Protein 8PDD (pdb70)

Foldseek 3Di:
DLLVLLQLQLQQAQKEKEAAPVLVLVVVVVVLCVVVVAAAFYDHLVVDPCSQVNLVSCCVQVVHSGDTWMGGNNHTQDHRVRCVVCSVVVNNVVVSPDDPFPWQEEEQAQALQRLLQQLLLLNRRTAYEYEHEFDAALVGDDDAGYDCCLQQRVQLLVLLLVVLLVLLVQLLVVLVPDDDDSVPDADDVQVSLVVSVVSSVVVRVVSVVSCVVSNYHYAHWHWACPAQFWIWTQHPVRDIDIGGHQFYEYEHDWFADWDPAAPTSPAAAASSQPSNQNALLAAEEEEEAALRSQSVQQSSVSNPHQYEYEYQAAHHPVAQRVVRVLLVVVSVVSHYHYDHQKDWHYKAFPFPQDVPVSAAGKIWTWIAHPVGHIDIDMGRHYYYDHDIADDCVRHYDVVNPFDADPRRAGAADQLQATPRGRYGYAAPRHPPAPRDSVRSSVSSSQSSCVSHHSDDDTRDRAQDKDWRSHNFIKIKTADHLVVVCVVQNPVQKKKFKAFQDQPSCPSSVDDQGSWMKMFIFGNVPQRWGRMIMTTGPPRVVLVVVVSVVSVVGDHLVNLQVDAADPPDPSNVSSPTDDIVVVVDDRGD/DLLVLLQQQLQQAAKEKEAAPPDVLVVQVVVLCVVVVAAAFYDHLVVDPCSQVNLVSCCVQVVGSDDIWMGGNNHTQDHSVRCVVCSVVVNNVVVSPDDPFPWQEEEQAQALQRLLQQLLLLNHRTAYEYEHEFDAALVGDDDAGYDCCLQQRVQLLVLLLVVLLVLLVQLLVVLVPDDDDSVPDADDVQVSLVVSVVVSVVVRVVSVVSCVVSNYHYAHWHWACPAQFWIWTQHPVRDIDIGGHQFYEYEHDWFADWDPAAPTSPAAAASSQPSNQNALLAQEEEEEAALRSQSVQQSSVSNPHQYEYEYQAAHHPVAQRVVRVLLVVVSVVRHYHYNHNKDWHYKAFDFPQDPVVRAAGKIWTWIAHPVGHIDTDMGRHYYYDHDIADDCVRRYDVVNPQDADPRRAGEADQLQATPSGSYGYAAPRHPPAPRDSVRSSVSSSQSSCVSHHSDDDTDDRAQDKDWRSGNFIKIKTADHLVVVCVVQNPVQKKKFKAFQDQPSVPSSVDDQGSWMKMFIFGNVVQRWGRMIMTTGPPRVVLVVVVSVVSVVGDHLVNLQVDAADPPDPSRCSSDTDDIVVVVDDRGD

Secondary structure (DSSP, 8-state):
-HHHHHHHHHHH-SEEEEE-TT-HHHHHHHHHHHHTT---EEEEGGGSTTHHHHHHHHHHHHS--SS-EEEETTEEEE-HHHHHHHHHTT-HHHHHH--SSSEEEEEE--SHHHHHHHHHHHHTT--EEEE---PPPTT-----TTHHHHHHSHHHHHHHHHHHHHHHHHHHHHHTTB---GGG--B-HHHHHHHHHHHHHHHHHHHHHHHHHTTPEEE-SEEEEEETTEEEEE-TT--EEEEEEEEEEE---EEE---SSTTHHHH-B-HHHHTT-SS---SEEEE--SHHHHHHHHHHHHTT--EEEEESS-SSTTS-HHHHHHHHHHHHHTT-EEEESEEEEEEEEEE--BTTTTB--EEEEEEEETTS-EEEEEESEEEE-S-EEE-TTTTB-GGG---B-TTSPBP--TTSB-SSTTEEE-GGGBTTS---HHHHHHHHHHHHHHHHH---PPP--TT--EEE-SSS-EEEEE--HHHHHHHH-GGGEEEEEEEE--THHHHTT--SS-EEEEEEEEGGGTTEEEEEEEESTTHHHHHHHHHHHHHTT-BHHHHHHSPPPSS-SGGGGGS---BTTTT-----/-HHHHHHHHHHH-SEEEEE-SS-HHHHHHHHHHHHTT---EEEEGGGSTTHHHHHHHHHHHHS--SS-EEEETTEEEE-HHHHHHHHHTT-HHHHHH--SSSEEEEEE--SHHHHHHHHHHHHTT--EEEE---PPPTT-----TTHHHHHHSHHHHHHHHHHHHHHHHHHHHHHTTB---GGG--B-HHHHHHHHHHHHHHHHHHHHHHHHHTTPEEE-SEEEEEETTEEEEE-TT--EEEEEEEEEEE---EEE---SSTTHHHH-B-HHHHTT-SS---SEEEE--SHHHHHHHHHHHHTT--EEEEESS-SSTTS-HHHHHHHHHHHHHTTEEEEESEEEEEEEEEE--BTTTTB--EEEEEEEETTS-EEEEEESEEEE-S-EEE-TTTTB-GGG---B-TTS-B---TTSB-SSTTEEE-GGGBTTS---HHHHHHHHHHHHHHHHH---PPP--TT--EEE-SSS-EEEEE--HHHHHHHH-GGGEEEEEEE---THHHHTT--SS--EEEEEEEGGGTTEEEEEEEESTTHHHHHHHHHHHHHTT-BHHHHHHSPPPSS-SGGGGGS---BTTTT-----

Sequence (1176 aa):
GTSSQWLRKTVDSSAAVILFSKTTCCCCPYCCCKKVKDVLAEAKIKKHATIELDQLSNGSAIQKCCLASFSKIETVVPQMFVRGKFIGDSQTVLKYYSSNDDELAGIVNESKKYDYDLIVIGGGSGGLAAGKKEAAKYGAKTAVVLDYVEEPTPIGTTTWGLGGTCCCVNVGCIPKKKLMHQAGLLSSHHALEDAEHFGWSSLDRSKIISHNWSSTMVEGVQSSHIGSSLNWWGYKKVALRRDNNQVTYLNAKKGRLISPHEEVQQITDKNQKVSTITTGNKKIILATGERPKYPEIPGAVEYGITSDDLFSLPYYFPGKTLVIGASYVALECAGFLASLGGDVTVMVRSILLRGFDQQMAEEKVGDYMENNHHGVKKFAKKLCVPDEIKQLKKVVDTENNKPGLLLVKGHYTDGKKFEEEEFETVIFAVGREPQLSKVLCCETVGVKLDKNGRVVCTDDEQTTVSNVYAIGDINAGKPQLTPVAIQAGRYLARRLFAGATEELTDYSNVATTVFTPLEYGACGLSEEDAIEKYGDKDIEVYHSNNFKPLEWTVAHRREDDNVVCYMKLVCRKSDNNMRVLGLHVLGPNAGEITQGYAVAIKMGATKADFDRTIIGIHPTCSETTFTTLHVTKKSGVSPIVGTSQWLRKTVDSSAAVILFSKTTCPYCKKVKDVLAEAKIKHATIELDQLSNGSAIQKCLASFSKIETVPQMMFFVRGKFIGDSQTVLKYYSNDELAGIVNESKYDYDLIVIGGGSSGGLAAGKEAAKYGAKTAVLDYVEEPTPIGTTTWGLGGTCCCVNVGCIPKKKLMHQAGLLSHHALEDAEHFGWSLDDRSKIISHNWSSTMVEEGVQSSHIGSLNWWGYKVALRRDNQVTYLNAKGRLISPHEVQQITDKNQKVSTITGNKIILATGERPKYPEEIPGAVEYGITSDDLFSLPYYFPGKTLVIGASYVALECAGFLASLGGDVTVMVRSILLRGFDQQMAEKVGDYMENHGVKFAKLCVPDEEIKKQLKKVVDTENNNNKPGLLLVKKGHYTDGKKFEEEEFETVIFAVGREPQLSKVVLCCETVGVKLDKNGRVVCTDDEQTTVSNVYAIGDINAGKPQLTPVAIQAGRYLARRLFAGATELTDYSNVATTVFTPLEYGACGLSEEDAIEKYGDKDIEVYHSNFKPLEWTVAHRREDNVVCYMKLVCRKSDNMRVLGLHVLGPNAGEITQGYAVAIKMGATKADFDRTIIGIHPTCSETFTTLHVTKKSGVSPIV

B-factor: mean 25.11, std 14.21, range [6.89, 110.63]

Structure (mmCIF, N/CA/C/O backbone):
data_8PDD
#
_entry.id   8PDD
#
_cell.length_a   61.900
_cell.length_b   102.400
_cell.length_c   131.460
_cell.angle_alpha   90.000
_cell.angle_beta   92.390
_cell.angle_gamma   90.000
#
_symmetry.space_group_name_H-M   'P 1 21 1'
#
loop_
_entity.id
_entity.type
_entity.pdbx_description
1 polymer 'Thioredoxin glutathione reductase'
2 non-polymer 'FLAVIN-ADENINE DINUCLEOTIDE'
3 non-polymer 'MAGNESIUM ION'
4 non-polymer GLYCEROL
5 water water
#
loop_
_atom_site.group_PDB
_atom_site.id
_atom_site.type_symbol
_atom_site.label_atom_id
_atom_site.label_alt_id
_atom_site.label_comp_id
_atom_site.label_asym_id
_atom_site.label_entity_id
_atom_site.label_seq_id
_atom_site.pdbx_PDB_ins_code
_atom_site.Cartn_x
_atom_site.Cartn_y
_atom_site.Cartn_z
_atom_site.occupancy
_atom_site.B_iso_or_equiv
_atom_site.auth_seq_id
_atom_site.auth_comp_id
_atom_site.auth_asym_id
_atom_site.auth_atom_id
_atom_site.pdbx_PDB_model_num
ATOM 1 N N . GLY A 1 7 ? 17.45522 33.56060 56.77647 1.000 41.06601 6 GLY A N 1
ATOM 2 C CA . GLY A 1 7 ? 17.55914 32.15094 56.44747 1.000 39.76610 6 GLY A CA 1
ATOM 3 C C . GLY A 1 7 ? 18.80211 31.50469 57.02768 1.000 39.12250 6 GLY A C 1
ATOM 4 O O . GLY A 1 7 ? 18.72295 30.46383 57.68133 1.000 38.89825 6 GLY A O 1
ATOM 5 N N . THR A 1 8 ? 19.95575 32.13751 56.79939 1.000 38.40664 7 THR A N 1
ATOM 6 C CA . THR A 1 8 ? 21.22520 31.54424 57.21189 1.000 37.46260 7 THR A CA 1
ATOM 7 C C . THR A 1 8 ? 21.31799 31.43035 58.73022 1.000 34.81757 7 THR A C 1
ATOM 8 O O . THR A 1 8 ? 21.70223 30.38235 59.26190 1.000 32.48290 7 THR A O 1
ATOM 12 N N . SER A 1 9 ? 20.97669 32.50522 59.44760 1.000 34.43802 8 SER A N 1
ATOM 13 C CA A SER A 1 9 ? 21.05691 32.46353 60.90468 0.638 34.10341 8 SER A CA 1
ATOM 14 C CA B SER A 1 9 ? 21.04321 32.47655 60.90664 0.362 34.42904 8 SER A CA 1
ATOM 15 C C . SER A 1 9 ? 20.10033 31.42709 61.48542 1.000 33.45807 8 SER A C 1
ATOM 16 O O . SER A 1 9 ? 20.45642 30.70670 62.42751 1.000 31.93307 8 SER A O 1
ATOM 21 N N . GLN A 1 10 ? 18.88945 31.32270 60.93052 1.000 33.05665 9 GLN A N 1
ATOM 22 C CA . GLN A 1 10 ? 17.94861 30.31433 61.40994 1.000 33.13343 9 GLN A CA 1
ATOM 23 C C . GLN A 1 10 ? 18.46195 28.90504 61.13815 1.000 30.70781 9 GLN A C 1
ATOM 24 O O . GLN A 1 10 ? 18.34956 28.02113 61.99779 1.000 30.50970 9 GLN A O 1
ATOM 30 N N . TRP A 1 11 ? 19.03857 28.67947 59.95469 1.000 27.24095 10 TRP A N 1
ATOM 31 C CA . TRP A 1 11 ? 19.59785 27.36804 59.64521 1.000 26.43965 10 TRP A CA 1
ATOM 32 C C . TRP A 1 11 ? 20.73682 27.02562 60.59626 1.000 24.27510 10 TRP A C 1
ATOM 33 O O . TRP A 1 11 ? 20.81488 25.90417 61.11553 1.000 24.50512 10 TRP A O 1
ATOM 44 N N . LEU A 1 12 ? 21.64253 27.98048 60.82930 1.000 24.57503 11 LEU A N 1
ATOM 45 C CA . LEU A 1 12 ? 22.79358 27.70236 61.68422 1.000 23.81118 11 LEU A CA 1
ATOM 46 C C . LEU A 1 12 ? 22.36142 27.36640 63.10310 1.000 23.80273 11 LEU A C 1
ATOM 47 O O . LEU A 1 12 ? 22.88670 26.42897 63.71043 1.000 22.51881 11 LEU A O 1
ATOM 52 N N . ARG A 1 13 ? 21.41326 28.12782 63.65296 1.000 24.23206 12 ARG A N 1
ATOM 53 C CA . ARG A 1 13 ? 20.94430 27.85456 65.00721 1.000 26.73610 12 ARG A CA 1
ATOM 54 C C . ARG A 1 13 ? 20.35753 26.45493 65.10678 1.000 25.91585 12 ARG A C 1
ATOM 55 O O . ARG A 1 13 ? 20.63675 25.72059 66.05903 1.000 25.49102 12 ARG A O 1
ATOM 63 N N . LYS A 1 14 ? 19.55131 26.06364 64.12125 1.000 24.94400 13 LYS A N 1
ATOM 64 C CA . LYS A 1 14 ? 18.93958 24.74129 64.14909 1.000 25.76335 13 LYS A CA 1
ATOM 65 C C . LYS A 1 14 ? 19.99684 23.65169 64.02207 1.000 23.41768 13 LYS A C 1
ATOM 66 O O . LYS A 1 14 ? 19.93250 22.63088 64.71701 1.000 23.53443 13 LYS A O 1
ATOM 72 N N . THR A 1 15 ? 20.98964 23.87124 63.15572 1.000 21.74435 14 THR A N 1
ATOM 73 C CA . THR A 1 15 ? 22.05213 22.89456 62.93963 1.000 20.61394 14 THR A CA 1
ATOM 74 C C . THR A 1 15 ? 22.90839 22.71194 64.18884 1.000 19.73567 14 THR A C 1
ATOM 75 O O . THR A 1 15 ? 23.21957 21.58322 64.58833 1.000 20.10972 14 THR A O 1
ATOM 79 N N . VAL A 1 16 ? 23.31119 23.81653 64.81119 1.000 20.10051 15 VAL A N 1
ATOM 80 C CA . VAL A 1 16 ? 24.12531 23.73490 66.01935 1.000 21.19220 15 VAL A CA 1
ATOM 81 C C . VAL A 1 16 ? 23.34789 23.08915 67.16198 1.000 22.28645 15 VAL A C 1
ATOM 82 O O . VAL A 1 16 ? 23.89224 22.26716 67.90581 1.000 22.96419 15 VAL A O 1
ATOM 86 N N . ASP A 1 17 ? 22.06499 23.43655 67.31992 1.000 23.38761 16 ASP A N 1
ATOM 87 C CA . ASP A 1 17 ? 21.30588 22.89409 68.44824 1.000 25.95641 16 ASP A CA 1
ATOM 88 C C . ASP A 1 17 ? 21.10220 21.38913 68.34207 1.000 24.28495 16 ASP A C 1
ATOM 89 O O . ASP A 1 17 ? 21.07734 20.69999 69.36715 1.000 26.81822 16 ASP A O 1
ATOM 94 N N . SER A 1 18 ? 20.97386 20.86218 67.12425 1.000 22.03362 17 SER A N 1
ATOM 95 C CA A SER A 1 18 ? 20.58402 19.47587 66.88791 0.550 21.75822 17 SER A CA 1
ATOM 96 C CA B SER A 1 18 ? 20.59938 19.46404 66.96077 0.450 21.60102 17 SER A CA 1
ATOM 97 C C . SER A 1 18 ? 21.77076 18.53873 66.67483 1.000 20.31210 17 SER A C 1
ATOM 98 O O . SER A 1 18 ? 21.68130 17.34838 66.99273 1.000 22.46342 17 SER A O 1
ATOM 103 N N . ALA A 1 19 ? 22.86903 19.03304 66.10723 1.000 19.54918 18 ALA A N 1
ATOM 104 C CA . ALA A 1 19 ? 23.98050 18.14060 65.78449 1.000 18.86402 18 ALA A CA 1
ATOM 105 C C . ALA A 1 19 ? 24.58854 17.56014 67.05629 1.000 19.50560 18 ALA A C 1
ATOM 106 O O . ALA A 1 19 ? 24.72798 18.25299 68.06836 1.000 20.36034 18 ALA A O 1
ATOM 108 N N . ALA A 1 20 ? 24.94126 16.27075 67.00645 1.000 17.91264 19 ALA A N 1
ATOM 109 C CA . ALA A 1 20 ? 25.61002 15.65482 68.14873 1.000 18.59043 19 ALA A CA 1
ATOM 110 C C . ALA A 1 20 ? 27.05664 16.12522 68.24944 1.000 17.44940 19 ALA A C 1
ATOM 111 O O . ALA A 1 20 ? 27.49815 16.60154 69.30159 1.000 16.90125 19 ALA A O 1
ATOM 113 N N . VAL A 1 21 ? 27.81464 15.98130 67.16615 1.000 16.62493 20 VAL A N 1
ATOM 114 C CA . VAL A 1 21 ? 29.19547 16.45305 67.08626 1.000 17.34681 20 VAL A CA 1
ATOM 115 C C . VAL A 1 21 ? 29.36681 17.02689 65.68823 1.000 16.63384 20 VAL A C 1
ATOM 116 O O . VAL A 1 21 ? 29.10966 16.33310 64.70209 1.000 17.69637 20 VAL A O 1
ATOM 120 N N . ILE A 1 22 ? 29.78980 18.28619 65.58675 1.000 16.13689 21 ILE A N 1
ATOM 121 C CA . ILE A 1 22 ? 29.89208 18.91600 64.27267 1.000 16.49907 21 ILE A CA 1
ATOM 122 C C . ILE A 1 22 ? 31.10936 19.83134 64.21197 1.000 16.93999 21 ILE A C 1
ATOM 123 O O . ILE A 1 22 ? 31.42677 20.54966 65.16989 1.000 17.96112 21 ILE A O 1
ATOM 128 N N . LEU A 1 23 ? 31.80130 19.78155 63.07836 1.000 17.07107 22 LEU A N 1
ATOM 129 C CA . LEU A 1 23 ? 32.99528 20.57679 62.82505 1.000 17.88737 22 LEU A CA 1
ATOM 130 C C . LEU A 1 23 ? 32.72116 21.51898 61.66497 1.000 18.25864 22 LEU A C 1
ATOM 131 O O . LEU A 1 23 ? 32.34797 21.07208 60.57461 1.000 19.14990 22 LEU A O 1
ATOM 136 N N . PHE A 1 24 ? 32.89209 22.81570 61.90242 1.000 18.71704 23 PHE A N 1
ATOM 137 C CA . PHE A 1 24 ? 32.85690 23.80650 60.83922 1.000 19.87478 23 PHE A CA 1
ATOM 138 C C . PHE A 1 24 ? 34.27993 24.03554 60.35268 1.000 21.93262 23 PHE A C 1
ATOM 139 O O . PHE A 1 24 ? 35.18071 24.32903 61.15006 1.000 22.20061 23 PHE A O 1
ATOM 147 N N . SER A 1 25 ? 34.46742 23.89439 59.04314 1.000 22.61802 24 SER A N 1
ATOM 148 C CA . SER A 1 25 ? 35.75732 23.61051 58.43893 1.000 24.74182 24 SER A CA 1
ATOM 149 C C . SER A 1 25 ? 35.88633 24.34556 57.11498 1.000 26.24836 24 SER A C 1
ATOM 150 O O . SER A 1 25 ? 34.93014 24.93590 56.60631 1.000 25.94412 24 SER A O 1
ATOM 153 N N . LYS A 1 26 ? 37.10044 24.29959 56.56607 1.000 28.09169 25 LYS A N 1
ATOM 154 C CA . LYS A 1 26 ? 37.36989 24.65462 55.18093 1.000 30.26593 25 LYS A CA 1
ATOM 155 C C . LYS A 1 26 ? 38.34378 23.61136 54.65695 1.000 31.71180 25 LYS A C 1
ATOM 156 O O . LYS A 1 26 ? 39.23072 23.17222 55.39260 1.000 32.05749 25 LYS A O 1
ATOM 162 N N . THR A 1 27 ? 38.17877 23.20516 53.39292 1.000 33.21959 26 THR A N 1
ATOM 163 C CA . THR A 1 27 ? 39.00167 22.11658 52.86462 1.000 36.27149 26 THR A CA 1
ATOM 164 C C . THR A 1 27 ? 40.46071 22.51640 52.68460 1.000 37.41095 26 THR A C 1
ATOM 165 O O . THR A 1 27 ? 41.32457 21.63749 52.60565 1.000 39.56540 26 THR A O 1
ATOM 169 N N . THR A 1 28 ? 40.75254 23.81253 52.61175 1.000 37.56414 27 THR A N 1
ATOM 170 C CA . THR A 1 28 ? 42.10643 24.29552 52.37530 1.000 38.58707 27 THR A CA 1
ATOM 171 C C . THR A 1 28 ? 42.88248 24.52384 53.66489 1.000 37.30931 27 THR A C 1
ATOM 172 O O . THR A 1 28 ? 44.10353 24.69559 53.61902 1.000 39.41691 27 THR A O 1
ATOM 176 N N A CYS A 1 29 ? 42.20430 24.54327 54.80071 0.369 35.23738 28 CYS A N 1
ATOM 177 N N B CYS A 1 29 ? 42.20414 24.48434 54.81093 0.248 36.48526 28 CYS A N 1
ATOM 178 C CA A CYS A 1 29 ? 42.83714 24.97167 56.03966 0.369 34.69052 28 CYS A CA 1
ATOM 179 C CA B CYS A 1 29 ? 42.76038 24.92628 56.09087 0.248 36.43671 28 CYS A CA 1
ATOM 180 C CA C CYS A 1 29 ? 42.23572 26.04181 56.76528 0.000 25.19163 28 CYS A CA 1
ATOM 181 C CA D CYS A 1 29 ? 41.41747 25.49887 56.29697 0.383 29.49638 28 CYS A CA 1
ATOM 182 C C A CYS A 1 29 ? 43.56554 23.80870 56.70424 0.369 33.72095 28 CYS A C 1
ATOM 183 C C B CYS A 1 29 ? 43.54379 23.80099 56.76258 0.248 34.79427 28 CYS A C 1
ATOM 184 O O A CYS A 1 29 ? 42.96284 22.75752 56.94588 0.369 33.06116 28 CYS A O 1
ATOM 185 O O B CYS A 1 29 ? 42.96010 22.75531 57.06970 0.248 34.06341 28 CYS A O 1
ATOM 194 N N . PRO A 1 30 ? 44.85261 23.96568 57.01258 1.000 34.74648 29 PRO A N 1
ATOM 195 C CA . PRO A 1 30 ? 45.60070 22.87485 57.66366 1.000 33.92590 29 PRO A CA 1
ATOM 196 C C . PRO A 1 30 ? 45.25048 22.68302 59.12864 1.000 33.64370 29 PRO A C 1
ATOM 197 O O . PRO A 1 30 ? 45.39910 21.56687 59.64252 1.000 34.83444 29 PRO A O 1
ATOM 201 N N . TYR A 1 31 ? 44.82787 23.73851 59.82936 1.000 32.53410 30 TYR A N 1
ATOM 202 C CA . TYR A 1 31 ? 44.38245 23.57048 61.20983 1.000 32.46327 30 TYR A CA 1
ATOM 203 C C . TYR A 1 31 ? 43.13686 22.70235 61.25729 1.000 30.95777 30 TYR A C 1
ATOM 204 O O . TYR A 1 31 ? 42.95175 21.90373 62.18468 1.000 30.99796 30 TYR A O 1
ATOM 213 N N A CYS A 1 32 ? 42.28265 22.83352 60.24844 0.000 32.29565 31 CYS A N 1
ATOM 214 N N B CYS A 1 32 ? 42.25322 22.85778 60.26708 0.649 28.47640 31 CYS A N 1
ATOM 215 C CA A CYS A 1 32 ? 41.08359 22.01532 60.16633 0.000 33.40045 31 CYS A CA 1
ATOM 216 C CA B CYS A 1 32 ? 41.07179 22.00536 60.18746 0.649 29.13158 31 CYS A CA 1
ATOM 217 C CA C CYS A 1 32 ? 39.97372 21.64796 60.54732 0.351 27.67490 31 CYS A CA 1
ATOM 218 C C A CYS A 1 32 ? 41.42891 20.56184 59.87899 0.000 32.39776 31 CYS A C 1
ATOM 219 C C B CYS A 1 32 ? 41.45383 20.55750 59.91653 0.649 28.14600 31 CYS A C 1
ATOM 220 O O A CYS A 1 32 ? 40.80803 19.64764 60.43386 0.000 32.66415 31 CYS A O 1
ATOM 221 O O B CYS A 1 32 ? 40.88800 19.64140 60.52425 0.649 26.53284 31 CYS A O 1
ATOM 228 N N . LYS A 1 33 ? 42.41974 20.33093 59.01697 1.000 30.89761 32 LYS A N 1
ATOM 229 C CA . LYS A 1 33 ? 42.87915 18.97108 58.76311 1.000 34.24268 32 LYS A CA 1
ATOM 230 C C . LYS A 1 33 ? 43.43105 18.33907 60.03275 1.000 33.74522 32 LYS A C 1
ATOM 231 O O . LYS A 1 33 ? 43.16036 17.16818 60.32020 1.000 33.61232 32 LYS A O 1
ATOM 237 N N . LYS A 1 34 ? 44.18163 19.11061 60.82247 1.000 34.15764 33 LYS A N 1
ATOM 238 C CA . LYS A 1 34 ? 44.76342 18.56542 62.04310 1.000 35.33135 33 LYS A CA 1
ATOM 239 C C . LYS A 1 34 ? 43.66768 18.14446 63.01794 1.000 31.90684 33 LYS A C 1
ATOM 240 O O . LYS A 1 34 ? 43.74668 17.07218 63.62781 1.000 32.11583 33 LYS A O 1
ATOM 246 N N . VAL A 1 35 ? 42.61679 18.95964 63.15190 1.000 29.18908 34 VAL A N 1
ATOM 247 C CA . VAL A 1 35 ? 41.51193 18.59576 64.03493 1.000 27.74082 34 VAL A CA 1
ATOM 248 C C . VAL A 1 35 ? 40.79386 17.35279 63.51821 1.000 26.40053 34 VAL A C 1
ATOM 249 O O . VAL A 1 35 ? 40.46084 16.44508 64.29152 1.000 25.73215 34 VAL A O 1
ATOM 253 N N . LYS A 1 36 ? 40.53634 17.29352 62.20792 1.000 25.11216 35 LYS A N 1
ATOM 254 C CA . LYS A 1 36 ? 39.94451 16.09340 61.62310 1.000 25.24505 35 LYS A CA 1
ATOM 255 C C . LYS A 1 36 ? 40.78735 14.86180 61.92114 1.000 26.01965 35 LYS A C 1
ATOM 256 O O . LYS A 1 36 ? 40.25406 13.79893 62.26598 1.000 26.60883 35 LYS A O 1
ATOM 262 N N . ASP A 1 37 ? 42.10879 14.98773 61.78761 1.000 27.38264 36 ASP A N 1
ATOM 263 C CA . ASP A 1 37 ? 42.99936 13.85841 62.04177 1.000 28.81663 36 ASP A CA 1
ATOM 264 C C . ASP A 1 37 ? 42.93286 13.41607 63.50037 1.000 29.64920 36 ASP A C 1
ATOM 265 O O . ASP A 1 37 ? 42.91819 12.21287 63.79187 1.000 30.06917 36 ASP A O 1
ATOM 270 N N . VAL A 1 38 ? 42.89922 14.37486 64.43002 1.000 28.06579 37 VAL A N 1
ATOM 271 C CA . VAL A 1 38 ? 42.76758 14.04583 65.85013 1.000 29.06401 37 VAL A CA 1
ATOM 272 C C . VAL A 1 38 ? 41.45905 13.31414 66.11906 1.000 27.89831 37 VAL A C 1
ATOM 273 O O . VAL A 1 38 ? 41.43095 12.28172 66.80145 1.000 27.74964 37 VAL A O 1
ATOM 277 N N . LEU A 1 39 ? 40.35304 13.84453 65.59897 1.000 25.78167 38 LEU A N 1
ATOM 278 C CA . LEU A 1 39 ? 39.06697 13.20367 65.83602 1.000 25.23253 38 LEU A CA 1
ATOM 279 C C . LEU A 1 39 ? 39.03780 11.79712 65.24976 1.000 25.45788 38 LEU A C 1
ATOM 280 O O . LEU A 1 39 ? 38.49042 10.87384 65.86306 1.000 26.14789 38 LEU A O 1
ATOM 285 N N . ALA A 1 40 ? 39.64884 11.60550 64.07646 1.000 26.14831 39 ALA A N 1
ATOM 286 C CA . ALA A 1 40 ? 39.69302 10.27146 63.48263 1.000 28.69111 39 ALA A CA 1
ATOM 287 C C . ALA A 1 40 ? 40.53044 9.31675 64.32896 1.000 30.22381 39 ALA A C 1
ATOM 288 O O . ALA A 1 40 ? 40.14547 8.16050 64.54310 1.000 31.03833 39 ALA A O 1
ATOM 290 N N . GLU A 1 41 ? 41.67666 9.78632 64.82587 1.000 30.96674 40 GLU A N 1
ATOM 291 C CA . GLU A 1 41 ? 42.50236 8.95286 65.69232 1.000 34.16086 40 GLU A CA 1
ATOM 292 C C . GLU A 1 41 ? 41.76593 8.58757 66.97253 1.000 33.57771 40 GLU A C 1
ATOM 293 O O . GLU A 1 41 ? 41.89819 7.46481 67.47813 1.000 34.87264 40 GLU A O 1
ATOM 299 N N . ALA A 1 42 ? 40.99514 9.52512 67.51485 1.000 30.69133 41 ALA A N 1
ATOM 300 C CA . ALA A 1 42 ? 40.22379 9.30641 68.73011 1.000 30.44413 41 ALA A CA 1
ATOM 301 C C . ALA A 1 42 ? 38.95644 8.49738 68.49605 1.000 30.16753 41 ALA A C 1
ATOM 302 O O . ALA A 1 42 ? 38.23708 8.22558 69.46401 1.000 31.64170 41 ALA A O 1
ATOM 304 N N . LYS A 1 43 ? 38.66048 8.12442 67.24676 1.000 28.48010 42 LYS A N 1
ATOM 305 C CA . LYS A 1 43 ? 37.44073 7.38723 66.89988 1.000 30.31699 42 LYS A CA 1
ATOM 306 C C . LYS A 1 43 ? 36.18450 8.18113 67.25007 1.000 27.34969 42 LYS A C 1
ATOM 307 O O . LYS A 1 43 ? 35.17204 7.62419 67.68076 1.000 29.18165 42 LYS A O 1
ATOM 313 N N . ILE A 1 44 ? 36.25261 9.49496 67.06748 1.000 24.91114 43 ILE A N 1
ATOM 314 C CA . ILE A 1 44 ? 35.12331 10.38841 67.29454 1.000 22.58114 43 ILE A CA 1
ATOM 315 C C . ILE A 1 44 ? 34.49708 10.69731 65.94275 1.000 21.64189 43 ILE A C 1
ATOM 316 O O . ILE A 1 44 ? 35.09743 11.39118 65.11404 1.000 22.53731 43 ILE A O 1
ATOM 321 N N . LYS A 1 45 ? 33.29060 10.17648 65.71891 1.000 20.82352 44 LYS A N 1
ATOM 322 C CA A LYS A 1 45 ? 32.54738 10.47226 64.50314 0.226 20.39952 44 LYS A CA 1
ATOM 323 C CA B LYS A 1 45 ? 32.54406 10.47056 64.50312 0.774 19.42429 44 LYS A CA 1
ATOM 324 C C . LYS A 1 45 ? 31.84083 11.81798 64.62716 1.000 18.86692 44 LYS A C 1
ATOM 325 O O . LYS A 1 45 ? 31.42286 12.23145 65.71361 1.000 19.80777 44 LYS A O 1
ATOM 336 N N . HIS A 1 46 ? 31.70474 12.50308 63.49555 1.000 18.93610 45 HIS A N 1
ATOM 337 C CA . HIS A 1 46 ? 31.14151 13.84302 63.51871 1.000 18.51957 45 HIS A CA 1
ATOM 338 C C . HIS A 1 46 ? 30.68756 14.22503 62.11940 1.000 18.70731 45 HIS A C 1
ATOM 339 O O . HIS A 1 46 ? 31.14519 13.66712 61.11778 1.000 20.70185 45 HIS A O 1
ATOM 346 N N . ALA A 1 47 ? 29.77225 15.18668 62.07102 1.000 17.88894 46 ALA A N 1
ATOM 347 C CA . ALA A 1 47 ? 29.47295 15.88387 60.83330 1.000 18.72498 46 ALA A CA 1
ATOM 348 C C . ALA A 1 47 ? 30.53212 16.95474 60.56760 1.000 18.40480 46 ALA A C 1
ATOM 349 O O . ALA A 1 47 ? 31.19534 17.45917 61.47938 1.000 18.42638 46 ALA A O 1
ATOM 351 N N . THR A 1 48 ? 30.68534 17.30492 59.29379 1.000 19.06513 47 THR A N 1
ATOM 352 C CA . THR A 1 48 ? 31.59388 18.36460 58.87665 1.000 20.36929 47 THR A CA 1
ATOM 353 C C . THR A 1 48 ? 30.87373 19.26070 57.88656 1.000 21.22509 47 THR A C 1
ATOM 354 O O . THR A 1 48 ? 30.24901 18.76989 56.94241 1.000 23.85100 47 THR A O 1
ATOM 358 N N . ILE A 1 49 ? 30.95905 20.56863 58.10229 1.000 21.55449 48 ILE A N 1
ATOM 359 C CA . ILE A 1 49 ? 30.44664 21.55584 57.16100 1.000 23.14872 48 ILE A CA 1
ATOM 360 C C . ILE A 1 49 ? 31.64444 22.31743 56.61649 1.000 24.40151 48 ILE A C 1
ATOM 361 O O . ILE A 1 49 ? 32.34078 23.00329 57.37144 1.000 23.29910 48 ILE A O 1
ATOM 366 N N . GLU A 1 50 ? 31.89557 22.17533 55.31622 1.000 25.40180 49 GLU A N 1
ATOM 367 C CA . GLU A 1 50 ? 32.98035 22.88289 54.63074 1.000 27.67073 49 GLU A CA 1
ATOM 368 C C . GLU A 1 50 ? 32.43826 24.21185 54.12080 1.000 29.12665 49 GLU A C 1
ATOM 369 O O . GLU A 1 50 ? 31.72469 24.26212 53.11525 1.000 29.60607 49 GLU A O 1
ATOM 375 N N . LEU A 1 51 ? 32.79342 25.29961 54.80889 1.000 30.00973 50 LEU A N 1
ATOM 376 C CA . LEU A 1 51 ? 32.20725 26.59577 54.48882 1.000 32.29477 50 LEU A CA 1
ATOM 377 C C . LEU A 1 51 ? 32.63524 27.09673 53.11659 1.000 35.33646 50 LEU A C 1
ATOM 378 O O . LEU A 1 51 ? 31.87075 27.80988 52.45714 1.000 36.29701 50 LEU A O 1
ATOM 383 N N . ASP A 1 52 ? 33.83852 26.73361 52.66836 1.000 37.01233 51 ASP A N 1
ATOM 384 C CA . ASP A 1 52 ? 34.28321 27.13173 51.33764 1.000 39.76023 51 ASP A CA 1
ATOM 385 C C . ASP A 1 52 ? 33.50805 26.44158 50.22225 1.000 41.41747 51 ASP A C 1
ATOM 386 O O . ASP A 1 52 ? 33.55106 26.90677 49.07689 1.000 42.64680 51 ASP A O 1
ATOM 391 N N . GLN A 1 53 ? 32.79442 25.36144 50.52505 1.000 41.96119 52 GLN A N 1
ATOM 392 C CA . GLN A 1 53 ? 31.98807 24.65674 49.53556 1.000 43.82749 52 GLN A CA 1
ATOM 393 C C . GLN A 1 53 ? 30.53970 25.13071 49.49769 1.000 42.55470 52 GLN A C 1
ATOM 394 O O . GLN A 1 53 ? 29.73818 24.57107 48.74170 1.000 42.34314 52 GLN A O 1
ATOM 400 N N . LEU A 1 54 ? 30.18522 26.14132 50.28434 1.000 41.22669 53 LEU A N 1
ATOM 401 C CA . LEU A 1 54 ? 28.83397 26.67731 50.32663 1.000 40.54072 53 LEU A CA 1
ATOM 402 C C . LEU A 1 54 ? 28.85187 28.11948 49.84504 1.000 42.09851 53 LEU A C 1
ATOM 403 O O . LEU A 1 54 ? 29.79054 28.86820 50.13416 1.000 42.31556 53 LEU A O 1
ATOM 408 N N . SER A 1 55 ? 27.80708 28.50841 49.11089 1.000 43.26320 54 SER A N 1
ATOM 409 C CA . SER A 1 55 ? 27.76422 29.86211 48.56771 1.000 44.16917 54 SER A CA 1
ATOM 410 C C . SER A 1 55 ? 27.62868 30.90831 49.66668 1.000 45.30111 54 SER A C 1
ATOM 411 O O . SER A 1 55 ? 28.12014 32.03150 49.51182 1.000 46.16470 54 SER A O 1
ATOM 414 N N . ASN A 1 56 ? 26.97502 30.56378 50.77777 1.000 44.13144 55 ASN A N 1
ATOM 415 C CA . ASN A 1 56 ? 26.78341 31.47785 51.89842 1.000 42.94931 55 ASN A CA 1
ATOM 416 C C . ASN A 1 56 ? 27.74971 31.20733 53.04963 1.000 40.64456 55 ASN A C 1
ATOM 417 O O . ASN A 1 56 ? 27.44662 31.52328 54.20607 1.000 39.45735 55 ASN A O 1
ATOM 422 N N . GLY A 1 57 ? 28.92576 30.65320 52.74381 1.000 39.53668 56 GLY A N 1
ATOM 423 C CA . GLY A 1 57 ? 29.86319 30.28860 53.79583 1.000 38.94582 56 GLY A CA 1
ATOM 424 C C . GLY A 1 57 ? 30.36989 31.47923 54.58847 1.000 38.59549 56 GLY A C 1
ATOM 425 O O . GLY A 1 57 ? 30.57023 31.38474 55.80244 1.000 37.41321 56 GLY A O 1
ATOM 426 N N . SER A 1 58 ? 30.58936 32.61429 53.91601 1.000 38.65957 57 SER A N 1
ATOM 427 C CA . SER A 1 58 ? 31.04654 33.80948 54.62042 1.000 39.05143 57 SER A CA 1
ATOM 428 C C . SER A 1 58 ? 30.00859 34.28539 55.62600 1.000 36.67337 57 SER A C 1
ATOM 429 O O . SER A 1 58 ? 30.35183 34.66925 56.75084 1.000 35.87202 57 SER A O 1
ATOM 432 N N . ALA A 1 59 ? 28.73227 34.26836 55.23816 1.000 35.15700 58 ALA A N 1
ATOM 433 C CA . ALA A 1 59 ? 27.67250 34.61492 56.17773 1.000 34.36864 58 ALA A CA 1
ATOM 434 C C . ALA A 1 59 ? 27.62630 33.63374 57.34252 1.000 33.09365 58 ALA A C 1
ATOM 435 O O . ALA A 1 59 ? 27.40056 34.03481 58.49021 1.000 33.05547 58 ALA A O 1
ATOM 437 N N . ILE A 1 60 ? 27.83327 32.34220 57.06849 1.000 31.89018 59 ILE A N 1
ATOM 438 C CA . ILE A 1 60 ? 27.81464 31.35023 58.14123 1.000 31.04151 59 ILE A CA 1
ATOM 439 C C . ILE A 1 60 ? 28.94530 31.60860 59.12839 1.000 30.96791 59 ILE A C 1
ATOM 440 O O . ILE A 1 60 ? 28.75078 31.53085 60.34773 1.000 29.59755 59 ILE A O 1
ATOM 445 N N . GLN A 1 61 ? 30.14363 31.91909 58.61921 1.000 31.60522 60 GLN A N 1
ATOM 446 C CA . GLN A 1 61 ? 31.26629 32.22638 59.50258 1.000 34.98046 60 GLN A CA 1
ATOM 447 C C . GLN A 1 61 ? 30.92724 33.36666 60.45065 1.000 34.25884 60 GLN A C 1
ATOM 448 O O . GLN A 1 61 ? 31.23326 33.30394 61.64710 1.000 34.04970 60 GLN A O 1
ATOM 454 N N . LYS A 1 62 ? 30.30221 34.42240 59.93128 1.000 35.06932 61 LYS A N 1
ATOM 455 C CA . LYS A 1 62 ? 29.92294 35.54509 60.77914 1.000 37.53376 61 LYS A CA 1
ATOM 456 C C . LYS A 1 62 ? 28.88663 35.12797 61.81710 1.000 35.05098 61 LYS A C 1
ATOM 457 O O . LYS A 1 62 ? 28.97606 35.51785 62.98809 1.000 35.01146 61 LYS A O 1
ATOM 463 N N . CYS A 1 63 ? 27.91320 34.30554 61.41846 1.000 32.33002 62 CYS A N 1
ATOM 464 C CA A CYS A 1 63 ? 26.87625 33.90963 62.36331 0.235 31.87201 62 CYS A CA 1
ATOM 465 C CA B CYS A 1 63 ? 26.86916 33.88518 62.34907 0.765 31.30571 62 CYS A CA 1
ATOM 466 C C . CYS A 1 63 ? 27.41199 32.97309 63.44095 1.000 29.86009 62 CYS A C 1
ATOM 467 O O . CYS A 1 63 ? 26.84865 32.91866 64.53905 1.000 30.23875 62 CYS A O 1
ATOM 472 N N . LEU A 1 64 ? 28.49133 32.23607 63.15591 1.000 27.87826 63 LEU A N 1
ATOM 473 C CA . LEU A 1 64 ? 29.05979 31.33340 64.15399 1.000 25.33455 63 LEU A CA 1
ATOM 474 C C . LEU A 1 64 ? 29.47476 32.07452 65.41943 1.000 24.68176 63 LEU A C 1
ATOM 475 O O . LEU A 1 64 ? 29.41998 31.50550 66.51444 1.000 25.17062 63 LEU A O 1
ATOM 480 N N . ALA A 1 65 ? 29.86288 33.34676 65.29924 1.000 25.46608 64 ALA A N 1
ATOM 481 C CA . ALA A 1 65 ? 30.28961 34.09997 66.47399 1.000 26.34638 64 ALA A CA 1
ATOM 482 C C . ALA A 1 65 ? 29.15818 34.29661 67.47378 1.000 26.67095 64 ALA A C 1
ATOM 483 O O . ALA A 1 65 ? 29.42533 34.56069 68.65225 1.000 26.79262 64 ALA A O 1
ATOM 485 N N . SER A 1 66 ? 27.90326 34.16644 67.03351 1.000 28.29571 65 SER A N 1
ATOM 486 C CA . SER A 1 66 ? 26.77682 34.23685 67.95533 1.000 30.79873 65 SER A CA 1
ATOM 487 C C . SER A 1 66 ? 26.78133 33.09105 68.95457 1.000 30.88594 65 SER A C 1
ATOM 488 O O . SER A 1 66 ? 26.13653 33.19524 70.00443 1.000 33.47804 65 SER A O 1
ATOM 491 N N . PHE A 1 67 ? 27.48324 32.00398 68.64980 1.000 27.06370 66 PHE A N 1
ATOM 492 C CA . PHE A 1 67 ? 27.63574 30.87697 69.55862 1.000 26.49187 66 PHE A CA 1
ATOM 493 C C . PHE A 1 67 ? 29.01539 30.80235 70.19055 1.000 25.84181 66 PHE A C 1
ATOM 494 O O . PHE A 1 67 ? 29.13137 30.48802 71.37650 1.000 29.28346 66 PHE A O 1
ATOM 502 N N . SER A 1 68 ? 30.06915 31.10114 69.43217 1.000 22.11388 67 SER A N 1
ATOM 503 C CA . SER A 1 68 ? 31.43033 30.84514 69.86989 1.000 20.92804 67 SER A CA 1
ATOM 504 C C . SER A 1 68 ? 32.22370 32.10261 70.15422 1.000 21.18674 67 SER A C 1
ATOM 505 O O . SER A 1 68 ? 33.29270 32.00590 70.76032 1.000 21.19033 67 SER A O 1
ATOM 508 N N . LYS A 1 69 ? 31.74634 33.25850 69.69967 1.000 21.41084 68 LYS A N 1
ATOM 509 C CA . LYS A 1 69 ? 32.42044 34.54890 69.76478 1.000 21.27663 68 LYS A CA 1
ATOM 510 C C . LYS A 1 69 ? 33.61718 34.63352 68.82355 1.000 20.42865 68 LYS A C 1
ATOM 511 O O . LYS A 1 69 ? 34.35106 35.62036 68.86389 1.000 21.70144 68 LYS A O 1
ATOM 517 N N . ILE A 1 70 ? 33.81747 33.64494 67.94577 1.000 21.68868 69 ILE A N 1
ATOM 518 C CA . ILE A 1 70 ? 34.87674 33.72056 66.94696 1.000 22.52470 69 ILE A CA 1
ATOM 519 C C . ILE A 1 70 ? 34.29715 33.44592 65.56465 1.000 23.42563 69 ILE A C 1
ATOM 520 O O . ILE A 1 70 ? 33.25467 32.80293 65.41314 1.000 23.03343 69 ILE A O 1
ATOM 525 N N . GLU A 1 71 ? 34.99398 33.95462 64.54781 1.000 27.29058 70 GLU A N 1
ATOM 526 C CA . GLU A 1 71 ? 34.57053 33.82621 63.15894 1.000 30.56389 70 GLU A CA 1
ATOM 527 C C . GLU A 1 71 ? 35.48702 32.93730 62.33248 1.000 30.44927 70 GLU A C 1
ATOM 528 O O . GLU A 1 71 ? 35.26398 32.78713 61.12586 1.000 34.12430 70 GLU A O 1
ATOM 534 N N . THR A 1 72 ? 36.50015 32.34289 62.94204 1.000 27.40024 71 THR A N 1
ATOM 535 C CA . THR A 1 72 ? 37.49711 31.57093 62.22655 1.000 26.37851 71 THR A CA 1
ATOM 536 C C . THR A 1 72 ? 37.08884 30.10179 62.15883 1.000 25.18563 71 THR A C 1
ATOM 537 O O . THR A 1 72 ? 36.10860 29.66547 62.76350 1.000 24.90786 71 THR A O 1
ATOM 541 N N A VAL A 1 73 ? 37.90528 29.32229 61.46686 0.060 25.32212 72 VAL A N 1
ATOM 542 N N B VAL A 1 73 ? 37.83450 29.33398 61.36682 0.940 25.80581 72 VAL A N 1
ATOM 543 C CA A VAL A 1 73 ? 37.65807 27.90084 61.28375 0.060 25.19805 72 VAL A CA 1
ATOM 544 C CA B VAL A 1 73 ? 37.65550 27.88366 61.30674 0.940 25.56263 72 VAL A CA 1
ATOM 545 C C A VAL A 1 73 ? 38.97992 27.19837 61.58470 0.060 24.54476 72 VAL A C 1
ATOM 546 C C B VAL A 1 73 ? 38.98131 27.25641 61.71933 0.940 24.30759 72 VAL A C 1
ATOM 547 O O A VAL A 1 73 ? 40.04047 27.69069 61.17184 0.060 24.95409 72 VAL A O 1
ATOM 548 O O B VAL A 1 73 ? 40.04288 27.86903 61.52325 0.940 26.28097 72 VAL A O 1
ATOM 555 N N . PRO A 1 74 ? 38.98259 26.05886 62.30317 1.000 22.81084 73 PRO A N 1
ATOM 556 C CA . PRO A 1 74 ? 37.83216 25.22136 62.66494 1.000 21.98228 73 PRO A CA 1
ATOM 557 C C . PRO A 1 74 ? 37.10060 25.65521 63.92568 1.000 20.31060 73 PRO A C 1
ATOM 558 O O . PRO A 1 74 ? 37.65369 26.31412 64.80372 1.000 20.62274 73 PRO A O 1
ATOM 562 N N . GLN A 1 75 ? 35.82904 25.26016 64.01693 1.000 18.42530 74 GLN A N 1
ATOM 563 C CA . GLN A 1 75 ? 35.03306 25.38439 65.23038 1.000 18.12296 74 GLN A CA 1
ATOM 564 C C . GLN A 1 75 ? 34.32922 24.05763 65.45874 1.000 16.95323 74 GLN A C 1
ATOM 565 O O . GLN A 1 75 ? 33.62871 23.56347 64.56829 1.000 18.22338 74 GLN A O 1
ATOM 571 N N . MET A 1 76 ? 34.53723 23.46921 66.63424 1.000 16.83478 75 MET A N 1
ATOM 572 C CA . MET A 1 76 ? 33.90599 22.20734 67.00870 1.000 16.96850 75 MET A CA 1
ATOM 573 C C . MET A 1 76 ? 32.77904 22.47581 68.00015 1.000 16.20865 75 MET A C 1
ATOM 574 O O . MET A 1 76 ? 32.96638 23.21710 68.97679 1.000 16.39697 75 MET A O 1
ATOM 579 N N . PHE A 1 77 ? 31.63604 21.81718 67.78515 1.000 15.44627 76 PHE A N 1
ATOM 580 C CA . PHE A 1 77 ? 30.48122 21.87888 68.67379 1.000 15.71235 76 PHE A CA 1
ATOM 581 C C . PHE A 1 77 ? 30.07380 20.46908 69.07616 1.000 15.28266 76 PHE A C 1
ATOM 582 O O . PHE A 1 77 ? 30.17068 19.52622 68.28349 1.000 16.56330 76 PHE A O 1
ATOM 590 N N . VAL A 1 78 ? 29.59605 20.33565 70.31184 1.000 16.18184 77 VAL A N 1
ATOM 591 C CA . VAL A 1 78 ? 29.00861 19.09272 70.80541 1.000 16.24188 77 VAL A CA 1
ATOM 592 C C . VAL A 1 78 ? 27.65714 19.42330 71.42199 1.000 16.33813 77 VAL A C 1
ATOM 593 O O . VAL A 1 78 ? 27.58642 20.17748 72.40204 1.000 17.11917 77 VAL A O 1
ATOM 597 N N . ARG A 1 79 ? 26.58777 18.87223 70.84387 1.000 16.55268 78 ARG A N 1
ATOM 598 C CA . ARG A 1 79 ? 25.24334 18.98494 71.41038 1.000 17.27269 78 ARG A CA 1
ATOM 599 C C . ARG A 1 79 ? 24.88067 20.42704 71.75590 1.000 17.77558 78 ARG A C 1
ATOM 600 O O . ARG A 1 79 ? 24.34452 20.71851 72.82513 1.000 19.43072 78 ARG A O 1
ATOM 608 N N . GLY A 1 80 ? 25.17887 21.33974 70.83192 1.000 18.80176 79 GLY A N 1
ATOM 609 C CA . GLY A 1 80 ? 24.79551 22.72865 70.96095 1.000 18.58340 79 GLY A CA 1
ATOM 610 C C . GLY A 1 80 ? 25.82183 23.62024 71.62600 1.000 19.51989 79 GLY A C 1
ATOM 611 O O . GLY A 1 80 ? 25.63356 24.84256 71.64297 1.000 22.92863 79 GLY A O 1
ATOM 612 N N . LYS A 1 81 ? 26.89885 23.05709 72.16973 1.000 18.96653 80 LYS A N 1
ATOM 613 C CA . LYS A 1 81 ? 27.88901 23.80784 72.93305 1.000 19.58789 80 LYS A CA 1
ATOM 614 C C . LYS A 1 81 ? 29.16489 23.95059 72.11496 1.000 17.96757 80 LYS A C 1
ATOM 615 O O . LYS A 1 81 ? 29.69521 22.95672 71.60883 1.000 18.27465 80 LYS A O 1
ATOM 621 N N . PHE A 1 82 ? 29.65458 25.18123 71.99099 1.000 18.95514 81 PHE A N 1
ATOM 622 C CA . PHE A 1 82 ? 30.95997 25.39653 71.37750 1.000 18.13971 81 PHE A CA 1
ATOM 623 C C . PHE A 1 82 ? 32.03901 24.77646 72.25939 1.000 19.18598 81 PHE A C 1
ATOM 624 O O . PHE A 1 82 ? 32.12793 25.08882 73.45397 1.000 20.34027 81 PHE A O 1
ATOM 632 N N . ILE A 1 83 ? 32.84793 23.89780 71.67504 1.000 17.62137 82 ILE A N 1
ATOM 633 C CA . ILE A 1 83 ? 33.93026 23.22227 72.38281 1.000 19.16114 82 ILE A CA 1
ATOM 634 C C . ILE A 1 83 ? 35.25581 23.93381 72.18931 1.000 18.79396 82 ILE A C 1
ATOM 635 O O . ILE A 1 83 ? 36.00299 24.12791 73.14580 1.000 21.58400 82 ILE A O 1
ATOM 640 N N . GLY A 1 84 ? 35.58787 24.31109 70.95899 1.000 17.67924 83 GLY A N 1
ATOM 641 C CA . GLY A 1 84 ? 36.86145 24.96862 70.76757 1.000 17.91206 83 GLY A CA 1
ATOM 642 C C . GLY A 1 84 ? 37.26530 25.11085 69.32102 1.000 18.08976 83 GLY A C 1
ATOM 643 O O . GLY A 1 84 ? 36.69525 24.50982 68.40424 1.000 19.02639 83 GLY A O 1
ATOM 644 N N . ASP A 1 85 ? 38.26702 25.95506 69.15169 1.000 19.59091 84 ASP A N 1
ATOM 645 C CA . ASP A 1 85 ? 39.09678 26.04406 67.96510 1.000 20.35676 84 ASP A CA 1
ATOM 646 C C . ASP A 1 85 ? 40.21045 24.99294 67.99693 1.000 20.35226 84 ASP A C 1
ATOM 647 O O . ASP A 1 85 ? 40.20730 24.06107 68.80790 1.000 20.81798 84 ASP A O 1
ATOM 652 N N . SER A 1 86 ? 41.18139 25.14814 67.09310 1.000 21.62900 85 SER A N 1
ATOM 653 C CA . SER A 1 86 ? 42.27572 24.19282 66.96106 1.000 23.40629 85 SER A CA 1
ATOM 654 C C . SER A 1 86 ? 43.04135 24.00780 68.27097 1.000 23.55023 85 SER A C 1
ATOM 655 O O . SER A 1 86 ? 43.17294 22.88396 68.77109 1.000 23.41501 85 SER A O 1
ATOM 658 N N . GLN A 1 87 ? 43.57340 25.09684 68.83562 1.000 22.38604 86 GLN A N 1
ATOM 659 C CA . GLN A 1 87 ? 44.40728 24.95523 70.03080 1.000 21.72743 86 GLN A CA 1
ATOM 660 C C . GLN A 1 87 ? 43.62934 24.31407 71.17276 1.000 21.00340 86 GLN A C 1
ATOM 661 O O . GLN A 1 87 ? 44.16941 23.48535 71.91392 1.000 19.97255 86 GLN A O 1
ATOM 667 N N . THR A 1 88 ? 42.34723 24.65652 71.30716 1.000 18.78003 87 THR A N 1
ATOM 668 C CA . THR A 1 88 ? 41.55694 24.13418 72.41440 1.000 18.56122 87 THR A CA 1
ATOM 669 C C . THR A 1 88 ? 41.27557 22.64473 72.24238 1.000 18.57135 87 THR A C 1
ATOM 670 O O . THR A 1 88 ? 41.39650 21.86937 73.19814 1.000 18.28328 87 THR A O 1
ATOM 674 N N . VAL A 1 89 ? 40.87953 22.22470 71.03991 1.000 19.43189 88 VAL A N 1
ATOM 675 C CA . VAL A 1 89 ? 40.59060 20.80758 70.83236 1.000 20.50792 88 VAL A CA 1
ATOM 676 C C . VAL A 1 89 ? 41.84576 19.97273 71.06233 1.000 20.92422 88 VAL A C 1
ATOM 677 O O . VAL A 1 89 ? 41.79274 18.89749 71.67556 1.000 21.62230 88 VAL A O 1
ATOM 681 N N . LEU A 1 90 ? 42.99942 20.47202 70.61093 1.000 21.11304 89 LEU A N 1
ATOM 682 C CA . LEU A 1 90 ? 44.25414 19.76100 70.84299 1.000 21.53531 89 LEU A CA 1
ATOM 683 C C . LEU A 1 90 ? 44.58695 19.69516 72.32945 1.000 21.21167 89 LEU A C 1
ATOM 684 O O . LEU A 1 90 ? 45.09543 18.67484 72.80935 1.000 21.46108 89 LEU A O 1
ATOM 689 N N . LYS A 1 91 ? 44.30816 20.77235 73.07037 1.000 19.73743 90 LYS A N 1
ATOM 690 C CA . LYS A 1 91 ? 44.48047 20.74908 74.52220 1.000 19.05069 90 LYS A CA 1
ATOM 691 C C . LYS A 1 91 ? 43.65789 19.63060 75.15299 1.000 19.10258 90 LYS A C 1
ATOM 692 O O . LYS A 1 91 ? 44.16928 18.85392 75.96854 1.000 20.12434 90 LYS A O 1
ATOM 698 N N . TYR A 1 92 ? 42.37034 19.54398 74.80529 1.000 18.96910 91 TYR A N 1
ATOM 699 C CA . TYR A 1 92 ? 41.53435 18.50390 75.39896 1.000 20.48838 91 TYR A CA 1
ATOM 700 C C . TYR A 1 92 ? 42.05001 17.11749 75.05082 1.000 22.42140 91 TYR A C 1
ATOM 701 O O . TYR A 1 92 ? 42.05296 16.21666 75.89911 1.000 22.60326 91 TYR A O 1
ATOM 710 N N . TYR A 1 93 ? 42.47790 16.92269 73.80161 1.000 22.59905 92 TYR A N 1
ATOM 711 C CA . TYR A 1 93 ? 43.02250 15.63307 73.39511 1.000 24.92617 92 TYR A CA 1
ATOM 712 C C . TYR A 1 93 ? 44.28741 15.29869 74.17656 1.000 26.13143 92 TYR A C 1
ATOM 713 O O . TYR A 1 93 ? 44.43626 14.18135 74.69000 1.000 26.38881 92 TYR A O 1
ATOM 722 N N . SER A 1 94 ? 45.20950 16.26704 74.27557 1.000 27.09198 93 SER A N 1
ATOM 723 C CA A SER A 1 94 ? 46.47235 16.04763 74.97533 0.402 27.31403 93 SER A CA 1
ATOM 724 C CA B SER A 1 94 ? 46.47220 16.04830 74.97633 0.598 27.64276 93 SER A CA 1
ATOM 725 C C . SER A 1 94 ? 46.25753 15.70911 76.44422 1.000 26.90192 93 SER A C 1
ATOM 726 O O . SER A 1 94 ? 47.04362 14.95465 77.02892 1.000 27.84238 93 SER A O 1
ATOM 731 N N . ASN A 1 95 ? 45.22251 16.26882 77.06006 1.000 26.33083 94 ASN A N 1
ATOM 732 C CA . ASN A 1 95 ? 44.93766 16.06359 78.47323 1.000 27.61020 94 ASN A CA 1
ATOM 733 C C . ASN A 1 95 ? 43.96754 14.92124 78.72440 1.000 29.48673 94 ASN A C 1
ATOM 734 O O . ASN A 1 95 ? 43.51087 14.75737 79.86149 1.000 29.19143 94 ASN A O 1
ATOM 739 N N . ASP A 1 96 ? 43.65323 14.13088 77.69316 1.000 29.63763 95 ASP A N 1
ATOM 740 C CA A ASP A 1 96 ? 42.71375 13.01471 77.81601 0.474 30.82087 95 ASP A CA 1
ATOM 741 C CA B ASP A 1 96 ? 42.70683 13.01686 77.79564 0.526 31.03315 95 ASP A CA 1
ATOM 742 C C . ASP A 1 96 ? 41.33970 13.47308 78.30225 1.000 29.56787 95 ASP A C 1
ATOM 743 O O . ASP A 1 96 ? 40.65858 12.75571 79.03845 1.000 29.85925 95 ASP A O 1
ATOM 752 N N . GLU A 1 97 ? 40.92579 14.67234 77.88989 1.000 27.14339 96 GLU A N 1
ATOM 753 C CA . GLU A 1 97 ? 39.63814 15.24033 78.26892 1.000 26.61899 96 GLU A CA 1
ATOM 754 C C . GLU A 1 97 ? 38.61217 15.16038 77.15092 1.000 24.69819 96 GLU A C 1
ATOM 755 O O . GLU A 1 97 ? 37.41179 15.33413 77.40743 1.000 23.84791 96 GLU A O 1
ATOM 761 N N . LEU A 1 98 ? 39.05387 14.89722 75.92148 1.000 23.69316 97 LEU A N 1
ATOM 762 C CA . LEU A 1 98 ? 38.16870 15.03377 74.77292 1.000 23.56751 97 LEU A CA 1
ATOM 763 C C . LEU A 1 98 ? 37.07984 13.96670 74.77248 1.000 23.47414 97 LEU A C 1
ATOM 764 O O . LEU A 1 98 ? 35.91677 14.26346 74.47603 1.000 22.97185 97 LEU A O 1
ATOM 769 N N . ALA A 1 99 ? 37.42599 12.72810 75.13583 1.000 23.60426 98 ALA A N 1
ATOM 770 C CA . ALA A 1 99 ? 36.42625 11.66376 75.14838 1.000 24.38424 98 ALA A CA 1
ATOM 771 C C . ALA A 1 99 ? 35.25934 12.01101 76.06785 1.000 24.28859 98 ALA A C 1
ATOM 772 O O . ALA A 1 99 ? 34.09172 11.85219 75.68813 1.000 25.72682 98 ALA A O 1
ATOM 774 N N . GLY A 1 100 ? 35.55158 12.52690 77.26415 1.000 24.22206 99 GLY A N 1
ATOM 775 C CA . GLY A 1 100 ? 34.48022 12.87538 78.18287 1.000 23.93142 99 GLY A CA 1
ATOM 776 C C . GLY A 1 100 ? 33.61664 14.00042 77.65305 1.000 23.77716 99 GLY A C 1
ATOM 777 O O . GLY A 1 100 ? 32.38999 13.98168 77.79380 1.000 25.74639 99 GLY A O 1
ATOM 778 N N . ILE A 1 101 ? 34.24752 14.98463 77.01450 1.000 21.82154 100 ILE A N 1
ATOM 779 C CA . ILE A 1 101 ? 33.51836 16.11745 76.45231 1.000 21.66189 100 ILE A CA 1
ATOM 780 C C . ILE A 1 101 ? 32.56474 15.66289 75.35226 1.000 21.43944 100 ILE A C 1
ATOM 781 O O . ILE A 1 101 ? 31.38911 16.04758 75.32877 1.000 21.75764 100 ILE A O 1
ATOM 786 N N . VAL A 1 102 ? 33.05469 14.84341 74.41829 1.000 21.94915 101 VAL A N 1
ATOM 787 C CA . VAL A 1 102 ? 32.20839 14.44787 73.29607 1.000 23.46966 101 VAL A CA 1
ATOM 788 C C . VAL A 1 102 ? 31.10796 13.48771 73.72401 1.000 23.90050 101 VAL A C 1
ATOM 789 O O . VAL A 1 102 ? 30.13070 13.30286 72.98843 1.000 25.33217 101 VAL A O 1
ATOM 793 N N . ASN A 1 103 ? 31.23424 12.86884 74.89441 1.000 25.52469 102 ASN A N 1
ATOM 794 C CA . ASN A 1 103 ? 30.21974 11.94208 75.37222 1.000 29.01245 102 ASN A CA 1
ATOM 795 C C . ASN A 1 103 ? 29.21162 12.58624 76.31326 1.000 27.11672 102 ASN A C 1
ATOM 796 O O . ASN A 1 103 ? 28.21321 11.94606 76.65525 1.000 29.14142 102 ASN A O 1
ATOM 801 N N . GLU A 1 104 ? 29.43480 13.82871 76.72899 1.000 26.41342 103 GLU A N 1
ATOM 802 C CA . GLU A 1 104 ? 28.53325 14.47291 77.67538 1.000 28.76139 103 GLU A CA 1
ATOM 803 C C . GLU A 1 104 ? 27.18673 14.76045 77.01730 1.000 25.94357 103 GLU A C 1
ATOM 804 O O . GLU A 1 104 ? 27.12447 15.35540 75.93558 1.000 24.94539 103 GLU A O 1
ATOM 810 N N . SER A 1 105 ? 26.10283 14.34301 77.67298 1.000 24.66760 104 SER A N 1
ATOM 811 C CA . SER A 1 105 ? 24.78010 14.46250 77.08276 1.000 24.76146 104 SER A CA 1
ATOM 812 C C . SER A 1 105 ? 23.71124 14.52555 78.16318 1.000 26.71164 104 SER A C 1
ATOM 813 O O . SER A 1 105 ? 23.77047 13.79705 79.15830 1.000 28.21891 104 SER A O 1
ATOM 816 N N . LYS A 1 106 ? 22.72045 15.38965 77.93237 1.000 26.96671 105 LYS A N 1
ATOM 817 C CA A LYS A 1 106 ? 21.56160 15.48923 78.81240 0.666 27.75553 105 LYS A CA 1
ATOM 818 C CA B LYS A 1 106 ? 21.57544 15.47512 78.82954 0.334 27.68366 105 LYS A CA 1
ATOM 819 C C . LYS A 1 106 ? 20.71608 14.22067 78.77798 1.000 25.84633 105 LYS A C 1
ATOM 820 O O . LYS A 1 106 ? 20.01195 13.91982 79.74929 1.000 27.17282 105 LYS A O 1
ATOM 831 N N . TYR A 1 107 ? 20.76898 13.47377 77.67999 1.000 23.07526 106 TYR A N 1
ATOM 832 C CA . TYR A 1 107 ? 19.91805 12.31730 77.46915 1.000 21.12076 106 TYR A CA 1
ATOM 833 C C . TYR A 1 107 ? 20.78418 11.07107 77.31414 1.000 21.02660 106 TYR A C 1
ATOM 834 O O . TYR A 1 107 ? 21.98593 11.15773 77.05052 1.000 22.10915 106 TYR A O 1
ATOM 843 N N . ASP A 1 108 ? 20.16820 9.89375 77.46290 1.000 19.60724 107 ASP A N 1
ATOM 844 C CA . ASP A 1 108 ? 20.91781 8.66187 77.21643 1.000 19.31019 107 ASP A CA 1
ATOM 845 C C . ASP A 1 108 ? 21.38688 8.58360 75.76921 1.000 18.38637 107 ASP A C 1
ATOM 846 O O . ASP A 1 108 ? 22.49771 8.11801 75.49552 1.000 19.29411 107 ASP A O 1
ATOM 851 N N . TYR A 1 109 ? 20.55072 9.02649 74.83088 1.000 15.93912 108 TYR A N 1
ATOM 852 C CA . TYR A 1 109 ? 20.81787 8.91631 73.40308 1.000 15.54051 108 TYR A CA 1
ATOM 853 C C . TYR A 1 109 ? 20.49345 10.23044 72.71432 1.000 14.76785 108 TYR A C 1
ATOM 854 O O . TYR A 1 109 ? 19.58307 10.95381 73.11812 1.000 16.89665 108 TYR A O 1
ATOM 863 N N . ASP A 1 110 ? 21.24818 10.53454 71.65787 1.000 13.97024 109 ASP A N 1
ATOM 864 C CA . ASP A 1 110 ? 20.85468 11.62621 70.76919 1.000 14.35265 109 ASP A CA 1
ATOM 865 C C . ASP A 1 110 ? 19.62303 11.25896 69.95974 1.000 14.19492 109 ASP A C 1
ATOM 866 O O . ASP A 1 110 ? 18.81696 12.13690 69.62308 1.000 14.83279 109 ASP A O 1
ATOM 871 N N . LEU A 1 111 ? 19.48467 9.98141 69.60678 1.000 13.95077 110 LEU A N 1
ATOM 872 C CA . LEU A 1 111 ? 18.39198 9.50055 68.77754 1.000 13.95972 110 LEU A CA 1
ATOM 873 C C . LEU A 1 111 ? 17.93598 8.14711 69.29981 1.000 13.15890 110 LEU A C 1
ATOM 874 O O . LEU A 1 111 ? 18.76007 7.24090 69.46160 1.000 14.17498 110 LEU A O 1
ATOM 879 N N . ILE A 1 112 ? 16.63511 8.00606 69.55484 1.000 13.39542 111 ILE A N 1
ATOM 880 C CA . ILE A 1 112 ? 16.01186 6.70115 69.74849 1.000 13.33507 111 ILE A CA 1
ATOM 881 C C . ILE A 1 112 ? 15.07982 6.47024 68.57277 1.000 12.45744 111 ILE A C 1
ATOM 882 O O . ILE A 1 112 ? 14.18118 7.28442 68.31854 1.000 13.79852 111 ILE A O 1
ATOM 887 N N . VAL A 1 113 ? 15.30596 5.37235 67.84839 1.000 13.13756 112 VAL A N 1
ATOM 888 C CA . VAL A 1 113 ? 14.43151 4.92599 66.77059 1.000 13.37324 112 VAL A CA 1
ATOM 889 C C . VAL A 1 113 ? 13.55525 3.81288 67.32874 1.000 13.36967 112 VAL A C 1
ATOM 890 O O . VAL A 1 113 ? 14.06812 2.77734 67.77935 1.000 14.24356 112 VAL A O 1
ATOM 894 N N . ILE A 1 114 ? 12.23818 3.99194 67.27240 1.000 13.15540 113 ILE A N 1
ATOM 895 C CA . ILE A 1 114 ? 11.30360 2.93867 67.67077 1.000 14.34708 113 ILE A CA 1
ATOM 896 C C . ILE A 1 114 ? 10.86191 2.22306 66.40005 1.000 13.59865 113 ILE A C 1
ATOM 897 O O . ILE A 1 114 ? 10.07093 2.75621 65.61844 1.000 14.23478 113 ILE A O 1
ATOM 902 N N . GLY A 1 115 ? 11.40586 1.02517 66.18496 1.000 13.58190 114 GLY A N 1
ATOM 903 C CA . GLY A 1 115 ? 11.11970 0.23411 64.99896 1.000 13.74817 114 GLY A CA 1
ATOM 904 C C . GLY A 1 115 ? 12.36860 -0.02650 64.18212 1.000 14.13426 114 GLY A C 1
ATOM 905 O O . GLY A 1 115 ? 13.03043 0.91413 63.72682 1.000 16.48068 114 GLY A O 1
ATOM 906 N N . GLY A 1 116 ? 12.68012 -1.30091 63.96410 1.000 14.24160 115 GLY A N 1
ATOM 907 C CA . GLY A 1 116 ? 13.87883 -1.70525 63.25234 1.000 14.90564 115 GLY A CA 1
ATOM 908 C C . GLY A 1 116 ? 13.56570 -2.30101 61.89494 1.000 13.21382 115 GLY A C 1
ATOM 909 O O . GLY A 1 116 ? 14.02236 -3.40049 61.55565 1.000 14.66639 115 GLY A O 1
ATOM 910 N N . GLY A 1 117 ? 12.76161 -1.57833 61.11483 1.000 12.99701 116 GLY A N 1
ATOM 911 C CA . GLY A 1 117 ? 12.43061 -1.97200 59.76928 1.000 13.11024 116 GLY A CA 1
ATOM 912 C C . GLY A 1 117 ? 13.12611 -1.11848 58.72527 1.000 12.13219 116 GLY A C 1
ATOM 913 O O . GLY A 1 117 ? 14.19602 -0.53730 58.98152 1.000 12.97356 116 GLY A O 1
ATOM 914 N N . SER A 1 118 ? 12.51159 -1.02040 57.54058 1.000 13.68816 117 SER A N 1
ATOM 915 C CA . SER A 1 118 ? 13.14667 -0.32135 56.42567 1.000 14.61451 117 SER A CA 1
ATOM 916 C C . SER A 1 118 ? 13.55856 1.09222 56.81098 1.000 12.97434 117 SER A C 1
ATOM 917 O O . SER A 1 118 ? 14.71708 1.49335 56.62352 1.000 14.56144 117 SER A O 1
ATOM 920 N N . GLY A 1 119 ? 12.61166 1.87292 57.32294 1.000 13.21185 118 GLY A N 1
ATOM 921 C CA . GLY A 1 119 ? 12.91503 3.25480 57.64541 1.000 13.82599 118 GLY A CA 1
ATOM 922 C C . GLY A 1 119 ? 13.79756 3.38866 58.87178 1.000 12.32837 118 GLY A C 1
ATOM 923 O O . GLY A 1 119 ? 14.75557 4.16660 58.87340 1.000 12.57615 118 GLY A O 1
ATOM 924 N N . GLY A 1 120 ? 13.48827 2.63678 59.93306 1.000 12.38882 119 GLY A N 1
ATOM 925 C CA . GLY A 1 120 ? 14.18618 2.83565 61.19016 1.000 12.82252 119 GLY A CA 1
ATOM 926 C C . GLY A 1 120 ? 15.65064 2.45288 61.12676 1.000 12.36171 119 GLY A C 1
ATOM 927 O O . GLY A 1 120 ? 16.50998 3.15575 61.66938 1.000 13.08018 119 GLY A O 1
ATOM 928 N N . LEU A 1 121 ? 15.96111 1.33596 60.45907 1.000 12.42206 120 LEU A N 1
ATOM 929 C CA . LEU A 1 121 ? 17.36225 0.94748 60.31986 1.000 12.39759 120 LEU A CA 1
ATOM 930 C C . LEU A 1 121 ? 18.12631 1.94917 59.46576 1.000 12.99517 120 LEU A C 1
ATOM 931 O O . LEU A 1 121 ? 19.27946 2.28746 59.77119 1.000 13.61033 120 LEU A O 1
ATOM 936 N N . ALA A 1 122 ? 17.49246 2.44757 58.40029 1.000 12.57711 121 ALA A N 1
ATOM 937 C CA . ALA A 1 122 ? 18.14528 3.44103 57.55525 1.000 13.02791 121 ALA A CA 1
ATOM 938 C C . ALA A 1 122 ? 18.44687 4.71231 58.33988 1.000 12.16816 121 ALA A C 1
ATOM 939 O O . ALA A 1 122 ? 19.55518 5.26100 58.25494 1.000 13.54806 121 ALA A O 1
ATOM 941 N N . ALA A 1 123 ? 17.47917 5.17697 59.13109 1.000 12.29538 122 ALA A N 1
ATOM 942 C CA . ALA A 1 123 ? 17.67101 6.38850 59.92196 1.000 13.02874 122 ALA A CA 1
ATOM 943 C C . ALA A 1 123 ? 18.74293 6.19139 60.97968 1.000 12.94817 122 ALA A C 1
ATOM 944 O O . ALA A 1 123 ? 19.59131 7.06851 61.18381 1.000 13.40559 122 ALA A O 1
ATOM 946 N N . GLY A 1 124 ? 18.71046 5.05366 61.67380 1.000 13.11563 123 GLY A N 1
ATOM 947 C CA . GLY A 1 124 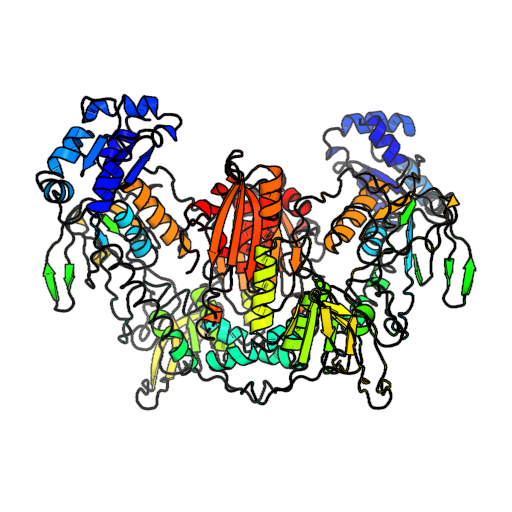? 19.63814 4.84923 62.77048 1.000 14.02599 123 GLY A CA 1
ATOM 948 C C . GLY A 1 124 ? 21.07375 4.73664 62.29163 1.000 14.17421 123 GLY A C 1
ATOM 949 O O . GLY A 1 124 ? 21.98629 5.33375 62.87373 1.000 15.25933 123 GLY A O 1
ATOM 950 N N A LYS A 1 125 ? 21.30291 3.95768 61.23082 0.736 14.01105 124 LYS A N 1
ATOM 951 N N B LYS A 1 125 ? 21.29033 3.95896 61.22700 0.264 15.29979 124 LYS A N 1
ATOM 952 C CA A LYS A 1 125 ? 22.65349 3.83956 60.69224 0.736 14.88146 124 LYS A CA 1
ATOM 953 C CA B LYS A 1 125 ? 22.62373 3.82086 60.65358 0.264 16.82985 124 LYS A CA 1
ATOM 954 C C A LYS A 1 125 ? 23.16435 5.18116 60.18609 0.736 14.59399 124 LYS A C 1
ATOM 955 C C B LYS A 1 125 ? 23.15666 5.16047 60.16665 0.264 15.82794 124 LYS A C 1
ATOM 956 O O A LYS A 1 125 ? 24.33626 5.52511 60.38886 0.736 16.21687 124 LYS A O 1
ATOM 957 O O B LYS A 1 125 ? 24.33193 5.48483 60.37468 0.264 16.87561 124 LYS A O 1
ATOM 968 N N . GLU A 1 126 ? 22.30836 5.95008 59.50701 1.000 14.29284 125 GLU A N 1
ATOM 969 C CA . GLU A 1 126 ? 22.75466 7.23239 58.97567 1.000 13.86648 125 GLU A CA 1
ATOM 970 C C . GLU A 1 126 ? 23.09135 8.21601 60.09278 1.000 14.27257 125 GLU A C 1
ATOM 971 O O . GLU A 1 126 ? 24.09923 8.92936 60.01229 1.000 15.71694 125 GLU A O 1
ATOM 977 N N . ALA A 1 127 ? 22.26008 8.27770 61.13972 1.000 13.84905 126 ALA A N 1
ATOM 978 C CA . ALA A 1 127 ? 22.52872 9.19524 62.24412 1.000 13.63838 126 ALA A CA 1
ATOM 979 C C . ALA A 1 127 ? 23.85599 8.86994 62.92412 1.000 14.42573 126 ALA A C 1
ATOM 980 O O . ALA A 1 127 ? 24.62214 9.77550 63.28719 1.000 14.85257 126 ALA A O 1
ATOM 982 N N . ALA A 1 128 ? 24.13859 7.57604 63.11656 1.000 14.95397 127 ALA A N 1
ATOM 983 C CA . ALA A 1 128 ? 25.36357 7.16504 63.79500 1.000 15.76638 127 ALA A CA 1
ATOM 984 C C . ALA A 1 128 ? 26.60730 7.63301 63.04991 1.000 15.86858 127 ALA A C 1
ATOM 985 O O . ALA A 1 128 ? 27.64223 7.88648 63.67560 1.000 17.54413 127 ALA A O 1
ATOM 987 N N . LYS A 1 129 ? 26.52767 7.77267 61.72045 1.000 16.83515 128 LYS A N 1
ATOM 988 C CA . LYS A 1 129 ? 27.69358 8.21516 60.96289 1.000 19.30749 128 LYS A CA 1
ATOM 989 C C . LYS A 1 129 ? 28.15058 9.61235 61.36185 1.000 17.45252 128 LYS A C 1
ATOM 990 O O . LYS A 1 129 ? 29.32339 9.95031 61.17987 1.000 19.85116 128 LYS A O 1
ATOM 996 N N . TYR A 1 130 ? 27.24759 10.44212 61.88250 1.000 17.07210 129 TYR A N 1
ATOM 997 C CA . TYR A 1 130 ? 27.59116 11.80293 62.28782 1.000 16.86857 129 TYR A CA 1
ATOM 998 C C . TYR A 1 130 ? 27.84348 11.91516 63.77777 1.000 18.05351 129 TYR A C 1
ATOM 999 O O . TYR A 1 130 ? 27.88208 13.02592 64.31490 1.000 19.36401 129 TYR A O 1
ATOM 1008 N N . GLY A 1 131 ? 28.01799 10.78909 64.45542 1.000 17.78086 130 GLY A N 1
ATOM 1009 C CA . GLY A 1 131 ? 28.31725 10.80844 65.86651 1.000 18.45430 130 GLY A CA 1
ATOM 1010 C C . GLY A 1 131 ? 27.11421 10.85344 66.77470 1.000 17.15799 130 GLY A C 1
ATOM 1011 O O . GLY A 1 131 ? 27.28676 11.01774 67.98694 1.000 18.92102 130 GLY A O 1
ATOM 1012 N N . ALA A 1 132 ? 25.89985 10.71254 66.24573 1.000 15.84222 131 ALA A N 1
ATOM 1013 C CA . ALA A 1 132 ? 24.74016 10.66806 67.12736 1.000 15.42698 131 ALA A CA 1
ATOM 1014 C C . ALA A 1 132 ? 24.74796 9.34500 67.87753 1.000 15.30062 131 ALA A C 1
ATOM 1015 O O . ALA A 1 132 ? 24.81586 8.27814 67.25881 1.000 17.75917 131 ALA A O 1
ATOM 1017 N N . LYS A 1 133 ? 24.68474 9.40714 69.20536 1.000 15.23964 132 LYS A N 1
ATOM 1018 C CA . LYS A 1 133 ? 24.54499 8.19060 69.98869 1.000 16.23463 132 LYS A CA 1
ATOM 1019 C C . LYS A 1 133 ? 23.12479 7.68297 69.78979 1.000 14.81592 132 LYS A C 1
ATOM 1020 O O . LYS A 1 133 ? 22.15280 8.37430 70.12967 1.000 15.74559 132 LYS A O 1
ATOM 1026 N N . THR A 1 134 ? 22.99849 6.49604 69.21278 1.000 15.01734 133 THR A N 1
ATOM 1027 C CA . THR A 1 134 ? 21.73494 6.04637 68.65558 1.000 14.51013 133 THR A CA 1
ATOM 1028 C C . THR A 1 134 ? 21.34662 4.69105 69.22155 1.000 14.48939 133 THR A C 1
ATOM 1029 O O . THR A 1 134 ? 22.19116 3.79984 69.35496 1.000 14.97147 133 THR A O 1
ATOM 1033 N N . ALA A 1 135 ? 20.06429 4.54857 69.54666 1.000 14.01408 134 ALA A N 1
ATOM 1034 C CA . ALA A 1 135 ? 19.46752 3.26824 69.88263 1.000 14.59589 134 ALA A CA 1
ATOM 1035 C C . ALA A 1 135 ? 18.37661 2.95215 68.86722 1.000 13.60670 134 ALA A C 1
ATOM 1036 O O . ALA A 1 135 ? 17.59531 3.83173 68.49315 1.000 14.65866 134 ALA A O 1
ATOM 1038 N N . VAL A 1 136 ? 18.35112 1.70813 68.38424 1.000 14.01491 135 VAL A N 1
ATOM 1039 C CA A VAL A 1 136 ? 17.24627 1.21815 67.57575 0.092 14.19261 135 VAL A CA 1
ATOM 1040 C CA B VAL A 1 136 ? 17.26362 1.18979 67.55060 0.908 13.79310 135 VAL A CA 1
ATOM 1041 C C . VAL A 1 136 ? 16.56493 0.09613 68.34363 1.000 14.34373 135 VAL A C 1
ATOM 1042 O O . VAL A 1 136 ? 17.21318 -0.86746 68.77141 1.000 15.37492 135 VAL A O 1
ATOM 1049 N N . LEU A 1 137 ? 15.26286 0.24819 68.54805 1.000 14.18285 136 LEU A N 1
ATOM 1050 C CA . LEU A 1 137 ? 14.44399 -0.73227 69.25025 1.000 14.90457 136 LEU A CA 1
ATOM 1051 C C . LEU A 1 137 ? 13.65690 -1.50380 68.20473 1.000 15.09169 136 LEU A C 1
ATOM 1052 O O . LEU A 1 137 ? 13.05288 -0.89102 67.31810 1.000 15.55559 136 LEU A O 1
ATOM 1057 N N . ASP A 1 138 ? 13.64936 -2.83503 68.28796 1.000 14.88477 137 ASP A N 1
ATOM 1058 C CA . ASP A 1 138 ? 12.77050 -3.51967 67.35278 1.000 14.28486 137 ASP A CA 1
ATOM 1059 C C . ASP A 1 138 ? 12.23282 -4.72648 68.11627 1.000 14.73645 137 ASP A C 1
ATOM 1060 O O . ASP A 1 138 ? 12.98396 -5.43378 68.80429 1.000 15.69677 137 ASP A O 1
ATOM 1065 N N . TYR A 1 139 ? 10.93727 -4.96090 67.99234 1.000 14.00501 138 TYR A N 1
ATOM 1066 C CA . TYR A 1 139 ? 10.28554 -6.11844 68.58389 1.000 15.43340 138 TYR A CA 1
ATOM 1067 C C . TYR A 1 139 ? 9.20295 -6.54417 67.60757 1.000 14.42636 138 TYR A C 1
ATOM 1068 O O . TYR A 1 139 ? 8.53957 -5.68998 67.01411 1.000 16.81280 138 TYR A O 1
ATOM 1077 N N . VAL A 1 140 ? 9.04718 -7.84681 67.41534 1.000 13.92204 139 VAL A N 1
ATOM 1078 C CA . VAL A 1 140 ? 8.07092 -8.40108 66.48177 1.000 14.15243 139 VAL A CA 1
ATOM 1079 C C . VAL A 1 140 ? 7.00922 -9.13568 67.29580 1.000 15.38682 139 VAL A C 1
ATOM 1080 O O . VAL A 1 140 ? 7.23958 -10.25189 67.77924 1.000 16.94247 139 VAL A O 1
ATOM 1084 N N A GLU A 1 141 ? 5.84190 -8.52440 67.45463 0.508 15.30860 140 GLU A N 1
ATOM 1085 N N B GLU A 1 141 ? 5.84124 -8.52590 67.45482 0.492 15.24075 140 GLU A N 1
ATOM 1086 C CA A GLU A 1 141 ? 4.75299 -9.21309 68.13631 0.508 15.98908 140 GLU A CA 1
ATOM 1087 C CA B GLU A 1 141 ? 4.74614 -9.20803 68.13881 0.492 15.94168 140 GLU A CA 1
ATOM 1088 C C A GLU A 1 141 ? 4.32483 -10.40848 67.29616 0.508 15.22265 140 GLU A C 1
ATOM 1089 C C B GLU A 1 141 ? 4.30818 -10.40268 67.30016 0.492 15.23878 140 GLU A C 1
ATOM 1090 O O A GLU A 1 141 ? 4.07188 -10.25455 66.09677 0.508 15.51648 140 GLU A O 1
ATOM 1091 O O B GLU A 1 141 ? 4.04155 -10.24547 66.10429 0.492 15.60698 140 GLU A O 1
ATOM 1102 N N . PRO A 1 142 ? 4.22933 -11.60484 67.87577 1.000 14.94236 141 PRO A N 1
ATOM 1103 C CA . PRO A 1 142 ? 3.89025 -12.78148 67.06439 1.000 15.04716 141 PRO A CA 1
ATOM 1104 C C . PRO A 1 142 ? 2.49263 -12.68915 66.48090 1.000 14.19046 141 PRO A C 1
ATOM 1105 O O . PRO A 1 142 ? 1.59905 -12.05209 67.04348 1.000 15.61694 141 PRO A O 1
ATOM 1109 N N . THR A 1 143 ? 2.30453 -13.34226 65.33407 1.000 14.17574 142 THR A N 1
ATOM 1110 C CA . THR A 1 143 ? 0.97497 -13.45678 64.75116 1.000 14.28035 142 THR A CA 1
ATOM 1111 C C . THR A 1 143 ? 0.10394 -14.33988 65.64503 1.000 15.00653 142 THR A C 1
ATOM 1112 O O . THR A 1 143 ? 0.59293 -14.98098 66.58087 1.000 15.89916 142 THR A O 1
ATOM 1116 N N . PRO A 1 144 ? -1.20363 -14.40679 65.37026 1.000 16.40847 143 PRO A N 1
ATOM 1117 C CA . PRO A 1 144 ? -2.07281 -15.25946 66.20650 1.000 17.06567 143 PRO A CA 1
ATOM 1118 C C . PRO A 1 144 ? -1.63613 -16.71636 66.28091 1.000 17.66455 143 PRO A C 1
ATOM 1119 O O . PRO A 1 144 ? -1.79882 -17.34445 67.33613 1.000 20.52199 143 PRO A O 1
ATOM 1123 N N . ILE A 1 145 ? -1.08938 -17.28738 65.20029 1.000 16.53664 144 ILE A N 1
ATOM 1124 C CA . ILE A 1 145 ? -0.59759 -18.66660 65.26474 1.000 18.15662 144 ILE A CA 1
ATOM 1125 C C . ILE A 1 145 ? 0.80795 -18.77389 65.82852 1.000 17.71363 144 ILE A C 1
ATOM 1126 O O . ILE A 1 145 ? 1.31740 -19.89387 65.96478 1.000 19.94824 144 ILE A O 1
ATOM 1131 N N . GLY A 1 146 ? 1.45212 -17.65311 66.15700 1.000 16.48688 145 GLY A N 1
ATOM 1132 C CA . GLY A 1 146 ? 2.74289 -17.66522 66.81265 1.000 16.84584 145 GLY A CA 1
ATOM 1133 C C . GLY A 1 146 ? 3.93516 -17.33678 65.93848 1.000 16.17238 145 GLY A C 1
ATOM 1134 O O . GLY A 1 146 ? 5.06957 -17.43686 66.41754 1.000 18.32645 145 GLY A O 1
ATOM 1135 N N . THR A 1 147 ? 3.72853 -16.95420 64.67822 1.000 14.68116 146 THR A N 1
ATOM 1136 C CA . THR A 1 147 ? 4.85159 -16.68089 63.79620 1.000 14.44063 146 THR A CA 1
ATOM 1137 C C . THR A 1 147 ? 5.56721 -15.41265 64.23348 1.000 13.73083 146 THR A C 1
ATOM 1138 O O . THR A 1 147 ? 4.93429 -14.39779 64.53992 1.000 14.52077 146 THR A O 1
ATOM 1142 N N A THR A 1 148 ? 6.89279 -15.47003 64.25524 0.717 13.94712 147 THR A N 1
ATOM 1143 N N B THR A 1 148 ? 6.90117 -15.48824 64.26482 0.283 14.48024 147 THR A N 1
ATOM 1144 C CA A THR A 1 148 ? 7.72825 -14.30476 64.50298 0.717 14.30387 147 THR A CA 1
ATOM 1145 C CA B THR A 1 148 ? 7.78811 -14.37145 64.56382 0.283 15.21412 147 THR A CA 1
ATOM 1146 C C A THR A 1 148 ? 8.98308 -14.44006 63.65127 0.717 13.38249 147 THR A C 1
ATOM 1147 C C B THR A 1 148 ? 8.93434 -14.39780 63.56411 0.283 14.12723 147 THR A C 1
ATOM 1148 O O A THR A 1 148 ? 9.20526 -15.46932 63.00360 0.717 14.31616 147 THR A O 1
ATOM 1149 O O B THR A 1 148 ? 9.05470 -15.32347 62.75164 0.283 14.02133 147 THR A O 1
ATOM 1156 N N . TRP A 1 149 ? 9.80236 -13.39047 63.64157 1.000 13.61017 148 TRP A N 1
ATOM 1157 C CA . TRP A 1 149 ? 10.94507 -13.30723 62.73763 1.000 13.12237 148 TRP A CA 1
ATOM 1158 C C . TRP A 1 149 ? 11.92428 -12.28980 63.30945 1.000 13.02417 148 TRP A C 1
ATOM 1159 O O . TRP A 1 149 ? 11.66566 -11.66943 64.34763 1.000 14.15102 148 TRP A O 1
ATOM 1170 N N . GLY A 1 150 ? 13.05503 -12.12038 62.61659 1.000 13.17591 149 GLY A N 1
ATOM 1171 C CA . GLY A 1 150 ? 14.16915 -11.34140 63.11113 1.000 13.02834 149 GLY A CA 1
ATOM 1172 C C . GLY A 1 150 ? 14.18223 -9.89803 62.62655 1.000 12.89972 149 GLY A C 1
ATOM 1173 O O . GLY A 1 150 ? 13.20409 -9.36585 62.10126 1.000 13.41304 149 GLY A O 1
ATOM 1174 N N . LEU A 1 151 ? 15.33374 -9.25472 62.82412 1.000 13.15742 150 LEU A N 1
ATOM 1175 C CA . LEU A 1 151 ? 15.48479 -7.82389 62.58690 1.000 13.00239 150 LEU A CA 1
ATOM 1176 C C . LEU A 1 151 ? 15.36887 -7.50238 61.09614 1.000 12.59219 150 LEU A C 1
ATOM 1177 O O . LEU A 1 151 ? 15.81943 -8.26684 60.23893 1.000 13.83583 150 LEU A O 1
ATOM 1182 N N . GLY A 1 152 ? 14.79030 -6.34048 60.78704 1.000 13.14965 151 GLY A N 1
ATOM 1183 C CA . GLY A 1 152 ? 14.74388 -5.88199 59.41444 1.000 13.20409 151 GLY A CA 1
ATOM 1184 C C . GLY A 1 152 ? 13.39000 -5.39404 58.94427 1.000 13.65609 151 GLY A C 1
ATOM 1185 O O . GLY A 1 152 ? 13.30672 -4.75142 57.89182 1.000 15.94892 151 GLY A O 1
ATOM 1186 N N . GLY A 1 153 ? 12.32598 -5.68727 59.69642 1.000 12.94670 152 GLY A N 1
ATOM 1187 C CA . GLY A 1 153 ? 11.00490 -5.18143 59.36957 1.000 12.85286 152 GLY A CA 1
ATOM 1188 C C . GLY A 1 153 ? 10.22785 -6.02304 58.37433 1.000 12.18666 152 GLY A C 1
ATOM 1189 O O . GLY A 1 153 ? 10.53399 -7.17740 58.05200 1.000 12.49904 152 GLY A O 1
ATOM 1190 N N . THR A 1 154 ? 9.18188 -5.38965 57.85604 1.000 12.24043 153 THR A N 1
ATOM 1191 C CA . THR A 1 154 ? 8.20785 -6.09440 57.03135 1.000 12.63931 153 THR A CA 1
ATOM 1192 C C . THR A 1 154 ? 8.80556 -6.53481 55.70595 1.000 12.28205 153 THR A C 1
ATOM 1193 O O . THR A 1 154 ? 8.62430 -7.67746 55.28132 1.000 13.15677 153 THR A O 1
ATOM 1197 N N . CYS A 1 155 ? 9.46648 -5.62528 55.00167 1.000 13.32330 154 CYS A N 1
ATOM 1198 C CA A CYS A 1 155 ? 9.97619 -5.96083 53.67677 0.000 13.69312 154 CYS A CA 1
ATOM 1199 C CA B CYS A 1 155 ? 9.97630 -5.96091 53.67691 0.082 13.67156 154 CYS A CA 1
ATOM 1200 C CA C CYS A 1 155 ? 9.97894 -5.95886 53.68131 0.918 15.00435 154 CYS A CA 1
ATOM 1201 C C . CYS A 1 155 ? 10.93459 -7.14757 53.73768 1.000 12.98847 154 CYS A C 1
ATOM 1202 O O . CYS A 1 155 ? 10.81491 -8.09987 52.95308 1.000 14.04641 154 CYS A O 1
ATOM 1209 N N . VAL A 1 156 ? 11.89099 -7.10831 54.66786 1.000 12.42483 155 VAL A N 1
ATOM 1210 C CA . VAL A 1 156 ? 12.90003 -8.15429 54.78487 1.000 12.59057 155 VAL A CA 1
ATOM 1211 C C . VAL A 1 156 ? 12.27432 -9.50228 55.10509 1.000 11.52308 155 VAL A C 1
ATOM 1212 O O . VAL A 1 156 ? 12.64606 -10.53045 54.52245 1.000 11.98203 155 VAL A O 1
ATOM 1216 N N . ASN A 1 157 ? 11.35300 -9.52895 56.06316 1.000 11.20045 156 ASN A N 1
ATOM 1217 C CA . ASN A 1 157 ? 10.90805 -10.79253 56.63864 1.000 11.38276 156 ASN A CA 1
ATOM 1218 C C . ASN A 1 157 ? 9.61486 -11.31615 56.04679 1.000 11.02814 156 ASN A C 1
ATOM 1219 O O . ASN A 1 157 ? 9.47084 -12.53669 55.89527 1.000 12.20516 156 ASN A O 1
ATOM 1224 N N . VAL A 1 158 ? 8.65561 -10.43225 55.75308 1.000 10.78258 157 VAL A N 1
ATOM 1225 C CA . VAL A 1 158 ? 7.29928 -10.85659 55.42336 1.000 11.32571 157 VAL A CA 1
ATOM 1226 C C . VAL A 1 158 ? 6.70834 -9.96712 54.33737 1.000 11.36935 157 VAL A C 1
ATOM 1227 O O . VAL A 1 158 ? 5.49182 -9.77768 54.27718 1.000 12.66397 157 VAL A O 1
ATOM 1231 N N . GLY A 1 159 ? 7.55693 -9.44078 53.45539 1.000 11.16806 158 GLY A N 1
ATOM 1232 C CA . GLY A 1 159 ? 7.11229 -8.47882 52.46090 1.000 11.79609 158 GLY A CA 1
ATOM 1233 C C . GLY A 1 159 ? 7.87343 -8.62761 51.16204 1.000 11.46224 158 GLY A C 1
ATOM 1234 O O . GLY A 1 159 ? 7.95548 -9.73085 50.61349 1.000 11.94368 158 GLY A O 1
ATOM 1235 N N . CYS A 1 160 ? 8.43213 -7.51659 50.67618 1.000 12.17845 159 CYS A N 1
ATOM 1236 C CA . CYS A 1 160 ? 9.02529 -7.46753 49.34093 1.000 13.33799 159 CYS A CA 1
ATOM 1237 C C . CYS A 1 160 ? 10.00588 -8.60648 49.08316 1.000 12.02294 159 CYS A C 1
ATOM 1238 O O . CYS A 1 160 ? 9.99105 -9.18867 47.99361 1.000 12.33879 159 CYS A O 1
ATOM 1241 N N . ILE A 1 161 ? 10.87385 -8.92305 50.04658 1.000 11.24569 160 ILE A N 1
ATOM 1242 C CA . ILE A 1 161 ? 11.94907 -9.88853 49.79355 1.000 11.15416 160 ILE A CA 1
ATOM 1243 C C . ILE A 1 161 ? 11.38837 -11.29579 49.59371 1.000 10.98026 160 ILE A C 1
ATOM 1244 O O . ILE A 1 161 ? 11.56652 -11.87461 48.50953 1.000 11.45453 160 ILE A O 1
ATOM 1249 N N . PRO A 1 162 ? 10.68809 -11.89564 50.56928 1.000 10.77125 161 PRO A N 1
ATOM 1250 C CA . PRO A 1 162 ? 10.17100 -13.24329 50.30484 1.000 11.47331 161 PRO A CA 1
ATOM 1251 C C . PRO A 1 162 ? 9.13046 -13.26626 49.20424 1.000 10.83966 161 PRO A C 1
ATOM 1252 O O . PRO A 1 162 ? 9.06451 -14.24097 48.44331 1.000 11.09048 161 PRO A O 1
ATOM 1256 N N . LYS A 1 163 ? 8.30772 -12.22332 49.08300 1.000 11.05300 162 LYS A N 1
ATOM 1257 C CA . LYS A 1 163 ? 7.29213 -12.29257 48.04667 1.000 12.27825 162 LYS A CA 1
ATOM 1258 C C . LYS A 1 163 ? 7.92246 -12.29411 46.65986 1.000 10.94626 162 LYS A C 1
ATOM 1259 O O . LYS A 1 163 ? 7.45322 -13.00903 45.76834 1.000 11.96154 162 LYS A O 1
ATOM 1265 N N . LYS A 1 164 ? 8.97262 -11.49003 46.44410 1.000 11.06211 163 LYS A N 1
ATOM 1266 C CA A LYS A 1 164 ? 9.60806 -11.46402 45.13065 0.387 12.03281 163 LYS A CA 1
ATOM 1267 C CA B LYS A 1 164 ? 9.56650 -11.49373 45.11459 0.613 11.16793 163 LYS A CA 1
ATOM 1268 C C . LYS A 1 164 ? 10.32671 -12.77872 44.84316 1.000 11.32848 163 LYS A C 1
ATOM 1269 O O . LYS A 1 164 ? 10.37249 -13.23346 43.69172 1.000 11.58471 163 LYS A O 1
ATOM 1280 N N . LEU A 1 165 ? 10.90015 -13.39876 45.87841 1.000 10.78025 164 LEU A N 1
ATOM 1281 C CA . LEU A 1 165 ? 11.54670 -14.69468 45.68122 1.000 10.26551 164 LEU A CA 1
ATOM 1282 C C . LEU A 1 165 ? 10.52354 -15.76605 45.31468 1.000 10.33559 164 LEU A C 1
ATOM 1283 O O . LEU A 1 165 ? 10.78269 -16.60200 44.44261 1.000 11.19210 164 LEU A O 1
ATOM 1288 N N . MET A 1 166 ? 9.35376 -15.76925 45.97690 1.000 10.53075 165 MET A N 1
ATOM 1289 C CA . MET A 1 166 ? 8.28406 -16.68749 45.57231 1.000 11.08499 165 MET A CA 1
ATOM 1290 C C . MET A 1 166 ? 7.71764 -16.38291 44.20502 1.000 10.69899 165 MET A C 1
ATOM 1291 O O . MET A 1 166 ? 7.39329 -17.31558 43.46276 1.000 11.20223 165 MET A O 1
ATOM 1296 N N . HIS A 1 167 ? 7.60839 -15.10072 43.85484 1.000 10.65120 166 HIS A N 1
ATOM 1297 C CA . HIS A 1 167 ? 7.25622 -14.72681 42.49937 1.000 11.10763 166 HIS A CA 1
ATOM 1298 C C . HIS A 1 167 ? 8.24851 -15.30053 41.49579 1.000 10.92910 166 HIS A C 1
ATOM 1299 O O . HIS A 1 167 ? 7.84596 -15.84617 40.46380 1.000 11.49684 166 HIS A O 1
ATOM 1306 N N . GLN A 1 168 ? 9.54855 -15.22013 41.79716 1.000 10.82681 167 GLN A N 1
ATOM 1307 C CA . GLN A 1 168 ? 10.55025 -15.79207 40.90117 1.000 11.01123 167 GLN A CA 1
ATOM 1308 C C . GLN A 1 168 ? 10.37420 -17.30790 40.76900 1.000 11.07894 167 GLN A C 1
ATOM 1309 O O . GLN A 1 168 ? 10.48786 -17.86275 39.66838 1.000 11.83080 167 GLN A O 1
ATOM 1315 N N . ALA A 1 169 ? 10.09765 -17.99820 41.88143 1.000 11.01294 168 ALA A N 1
ATOM 1316 C CA . ALA A 1 169 ? 9.82012 -19.42696 41.79147 1.000 11.63915 168 ALA A CA 1
ATOM 1317 C C . ALA A 1 169 ? 8.65810 -19.68735 40.84301 1.000 11.54750 168 ALA A C 1
ATOM 1318 O O . ALA A 1 169 ? 8.68890 -20.64406 40.05277 1.000 13.04349 168 ALA A O 1
ATOM 1320 N N . GLY A 1 170 ? 7.62561 -18.84366 40.91396 1.000 12.05064 169 GLY A N 1
ATOM 1321 C CA . GLY A 1 170 ? 6.49273 -18.98124 40.01521 1.000 13.68475 169 GLY A CA 1
ATOM 1322 C C . GLY A 1 170 ? 6.84013 -18.67864 38.56844 1.000 13.64592 169 GLY A C 1
ATOM 1323 O O . GLY A 1 170 ? 6.41510 -19.39820 37.65887 1.000 15.90104 169 GLY A O 1
ATOM 1324 N N . LEU A 1 171 ? 7.61621 -17.61411 38.32983 1.000 13.74217 170 LEU A N 1
ATOM 1325 C CA . LEU A 1 171 ? 8.03625 -17.28793 36.97005 1.000 13.99035 170 LEU A CA 1
ATOM 1326 C C . LEU A 1 171 ? 8.81309 -18.43202 36.34775 1.000 13.77360 170 LEU A C 1
ATOM 1327 O O . LEU A 1 171 ? 8.73241 -18.65375 35.13182 1.000 14.60817 170 LEU A O 1
ATOM 1332 N N . LEU A 1 172 ? 9.58070 -19.15464 37.16007 1.000 14.55929 171 LEU A N 1
ATOM 1333 C CA . LEU A 1 172 ? 10.37946 -20.25152 36.64023 1.000 15.12379 171 LEU A CA 1
ATOM 1334 C C . LEU A 1 172 ? 9.52270 -21.38521 36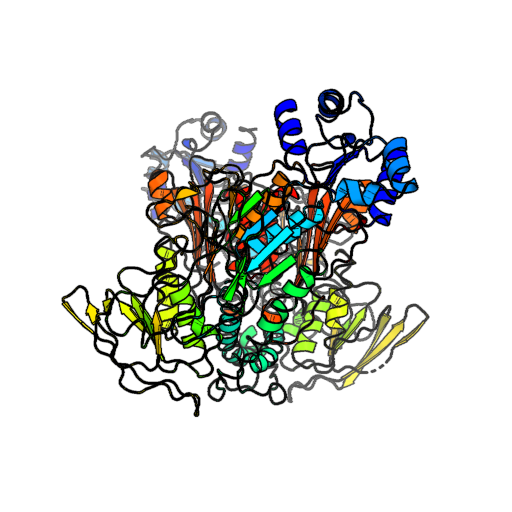.08165 1.000 15.23473 171 LEU A C 1
ATOM 1335 O O . LEU A 1 172 ? 10.00558 -22.13084 35.23306 1.000 16.02963 171 LEU A O 1
ATOM 1340 N N A SER A 1 173 ? 8.26550 -21.53184 36.52653 0.675 16.54620 172 SER A N 1
ATOM 1341 N N B SER A 1 173 ? 8.26659 -21.51718 36.51795 0.325 16.25402 172 SER A N 1
ATOM 1342 C CA A SER A 1 173 ? 7.36362 -22.48952 35.88463 0.675 17.31065 172 SER A CA 1
ATOM 1343 C CA B SER A 1 173 ? 7.37248 -22.49072 35.89692 0.325 16.67135 172 SER A CA 1
ATOM 1344 C C A SER A 1 173 ? 7.25283 -22.21737 34.39158 0.675 16.56632 172 SER A C 1
ATOM 1345 C C B SER A 1 173 ? 7.22111 -22.22312 34.40365 0.325 16.61010 172 SER A C 1
ATOM 1346 O O A SER A 1 173 ? 7.35461 -23.13056 33.56114 0.675 17.20517 172 SER A O 1
ATOM 1347 O O B SER A 1 173 ? 7.27090 -23.14977 33.58477 0.325 17.02503 172 SER A O 1
ATOM 1352 N N . HIS A 1 174 ? 7.03150 -20.95680 34.03207 1.000 16.90436 173 HIS A N 1
ATOM 1353 C CA A HIS A 1 174 ? 6.90161 -20.60447 32.62343 0.553 16.58569 173 HIS A CA 1
ATOM 1354 C CA B HIS A 1 174 ? 6.89987 -20.59775 32.62967 0.447 17.68162 173 HIS A CA 1
ATOM 1355 C C . HIS A 1 174 ? 8.23742 -20.69995 31.90527 1.000 15.46115 173 HIS A C 1
ATOM 1356 O O . HIS A 1 174 ? 8.27686 -21.03284 30.71665 1.000 16.48002 173 HIS A O 1
ATOM 1369 N N . ALA A 1 175 ? 9.34057 -20.44377 32.61027 1.000 16.03458 174 ALA A N 1
ATOM 1370 C CA . ALA A 1 175 ? 10.64846 -20.60442 31.99677 1.000 15.83554 174 ALA A CA 1
ATOM 1371 C C . ALA A 1 175 ? 10.89127 -22.05785 31.61118 1.000 14.85327 174 ALA A C 1
ATOM 1372 O O . ALA A 1 175 ? 11.42686 -22.33771 30.53178 1.000 16.17792 174 ALA A O 1
ATOM 1374 N N . LEU A 1 176 ? 10.47607 -22.99716 32.47061 1.000 15.58667 175 LEU A N 1
ATOM 1375 C CA . LEU A 1 176 ? 10.58398 -24.41616 32.14821 1.000 17.18032 175 LEU A CA 1
ATOM 1376 C C . LEU A 1 176 ? 9.78316 -24.75637 30.90265 1.000 16.28972 175 LEU A C 1
ATOM 1377 O O . LEU A 1 176 ? 10.25509 -25.51278 30.04253 1.000 18.56795 175 LEU A O 1
ATOM 1382 N N . GLU A 1 177 ? 8.54917 -24.23718 30.81042 1.000 15.88967 176 GLU A N 1
ATOM 1383 C CA . GLU A 1 177 ? 7.73180 -24.45364 29.61868 1.000 17.45487 176 GLU A CA 1
ATOM 1384 C C . GLU A 1 177 ? 8.40056 -23.85919 28.38446 1.000 16.07350 176 GLU A C 1
ATOM 1385 O O . GLU A 1 177 ? 8.50478 -24.51195 27.33508 1.000 18.01916 176 GLU A O 1
ATOM 1391 N N . ASP A 1 178 ? 8.85744 -22.61135 28.49137 1.000 14.92586 177 ASP A N 1
ATOM 1392 C CA . ASP A 1 178 ? 9.46653 -21.94167 27.34527 1.000 15.07628 177 ASP A CA 1
ATOM 1393 C C . ASP A 1 178 ? 10.71829 -22.67369 26.89297 1.000 15.50451 177 ASP A C 1
ATOM 1394 O O . ASP A 1 178 ? 11.01363 -22.73595 25.69293 1.000 15.63731 177 ASP A O 1
ATOM 1399 N N . ALA A 1 179 ? 11.46507 -23.23764 27.84405 1.000 15.65501 178 ALA A N 1
ATOM 1400 C CA . ALA A 1 179 ? 12.72612 -23.88624 27.50676 1.000 15.28518 178 ALA A CA 1
ATOM 1401 C C . ALA A 1 179 ? 12.53309 -24.98717 26.46957 1.000 15.09468 178 ALA A C 1
ATOM 1402 O O . ALA A 1 179 ? 13.40077 -25.19243 25.61459 1.000 15.42761 178 ALA A O 1
ATOM 1404 N N . GLU A 1 180 ? 11.40490 -25.70361 26.52402 1.000 16.82527 179 GLU A N 1
ATOM 1405 C CA . GLU A 1 180 ? 11.15123 -26.74201 25.52407 1.000 17.76491 179 GLU A CA 1
ATOM 1406 C C . GLU A 1 180 ? 11.12443 -26.16481 24.10759 1.000 18.13660 179 GLU A C 1
ATOM 1407 O O . GLU A 1 180 ? 11.71610 -26.73020 23.17838 1.000 18.80752 179 GLU A O 1
ATOM 1413 N N . HIS A 1 181 ? 10.41683 -25.04910 23.92147 1.000 16.26443 180 HIS A N 1
ATOM 1414 C CA . HIS A 1 181 ? 10.33371 -24.43428 22.60040 1.000 16.74362 180 HIS A CA 1
ATOM 1415 C C . HIS A 1 181 ? 11.67916 -23.90638 22.13433 1.000 16.22793 180 HIS A C 1
ATOM 1416 O O . HIS A 1 181 ? 11.92855 -23.82830 20.92423 1.000 17.44172 180 HIS A O 1
ATOM 1423 N N . PHE A 1 182 ? 12.53795 -23.51177 23.06718 1.000 15.50905 181 PHE A N 1
ATOM 1424 C CA . PHE A 1 182 ? 13.86734 -23.04238 22.71131 1.000 13.96715 181 PHE A CA 1
ATOM 1425 C C . PHE A 1 182 ? 14.87037 -24.17834 22.53681 1.000 15.22092 181 PHE A C 1
ATOM 1426 O O . PHE A 1 182 ? 16.05550 -23.90695 22.33480 1.000 15.41818 181 PHE A O 1
ATOM 1434 N N . GLY A 1 183 ? 14.42796 -25.43715 22.59322 1.000 15.16056 182 GLY A N 1
ATOM 1435 C CA . GLY A 1 183 ? 15.26729 -26.56677 22.23404 1.000 15.80101 182 GLY A CA 1
ATOM 1436 C C . GLY A 1 183 ? 15.70942 -27.45669 23.37615 1.000 15.46901 182 GLY A C 1
ATOM 1437 O O . GLY A 1 183 ? 16.38569 -28.45871 23.11684 1.000 15.51501 182 GLY A O 1
ATOM 1438 N N . TRP A 1 184 ? 15.37039 -27.13781 24.62074 1.000 15.37899 183 TRP A N 1
ATOM 1439 C CA . TRP A 1 184 ? 15.79160 -27.94950 25.75834 1.000 15.56988 183 TRP A CA 1
ATOM 1440 C C . TRP A 1 184 ? 14.91274 -29.19369 25.90857 1.000 17.80028 183 TRP A C 1
ATOM 1441 O O . TRP A 1 184 ? 13.70842 -29.16361 25.64943 1.000 19.22362 183 TRP A O 1
ATOM 1452 N N . SER A 1 185 ? 15.52938 -30.29021 26.36343 1.000 19.89554 184 SER A N 1
ATOM 1453 C CA A SER A 1 185 ? 14.90687 -31.61231 26.31692 0.177 22.72053 184 SER A CA 1
ATOM 1454 C CA B SER A 1 185 ? 14.94323 -31.62969 26.34194 0.823 22.31335 184 SER A CA 1
ATOM 1455 C C . SER A 1 185 ? 13.99715 -31.93957 27.49973 1.000 24.56273 184 SER A C 1
ATOM 1456 O O . SER A 1 185 ? 13.45948 -33.05399 27.54773 1.000 29.29608 184 SER A O 1
ATOM 1461 N N . LEU A 1 186 ? 13.78374 -31.02355 28.43417 1.000 26.81988 185 LEU A N 1
ATOM 1462 C CA . LEU A 1 186 ? 12.93763 -31.33349 29.58227 1.000 27.66415 185 LEU A CA 1
ATOM 1463 C C . LEU A 1 186 ? 11.46436 -31.45184 29.18773 1.000 30.62914 185 LEU A C 1
ATOM 1464 O O . LEU A 1 186 ? 11.03167 -30.98752 28.12981 1.000 31.43292 185 LEU A O 1
ATOM 1469 N N . ASP A 1 187 ? 10.68359 -32.07315 30.07195 1.000 34.00121 186 ASP A N 1
ATOM 1470 C CA . ASP A 1 187 ? 9.23312 -32.17505 29.91321 1.000 38.39462 186 ASP A CA 1
ATOM 1471 C C . ASP A 1 187 ? 8.57255 -31.54284 31.13618 1.000 36.87060 186 ASP A C 1
ATOM 1472 O O . ASP A 1 187 ? 8.49434 -32.16337 32.20181 1.000 35.33385 186 ASP A O 1
ATOM 1477 N N . ARG A 1 188 ? 8.08786 -30.30826 30.95804 1.000 36.67877 187 ARG A N 1
ATOM 1478 C CA . ARG A 1 188 ? 7.45752 -29.55594 32.03993 1.000 36.54644 187 ARG A CA 1
ATOM 1479 C C . ARG A 1 188 ? 6.37981 -30.35355 32.76168 1.000 35.31977 187 ARG A C 1
ATOM 1480 O O . ARG A 1 188 ? 6.19326 -30.18678 33.97309 1.000 32.74777 187 ARG A O 1
ATOM 1488 N N . SER A 1 189 ? 5.66669 -31.22591 32.04729 1.000 36.71523 188 SER A N 1
ATOM 1489 C CA . SER A 1 189 ? 4.55532 -31.94375 32.66287 1.000 38.52812 188 SER A CA 1
ATOM 1490 C C . SER A 1 189 ? 5.00296 -32.99629 33.67400 1.000 39.02179 188 SER A C 1
ATOM 1491 O O . SER A 1 189 ? 4.17354 -33.45047 34.47002 1.000 39.75682 188 SER A O 1
ATOM 1494 N N . LYS A 1 190 ? 6.27729 -33.39771 33.67189 1.000 36.55232 189 LYS A N 1
ATOM 1495 C CA . LYS A 1 190 ? 6.78587 -34.35385 34.65490 1.000 36.38770 189 LYS A CA 1
ATOM 1496 C C . LYS A 1 190 ? 7.56188 -33.68885 35.78671 1.000 32.71796 189 LYS A C 1
ATOM 1497 O O . LYS A 1 190 ? 8.17970 -34.38132 36.60242 1.000 33.61567 189 LYS A O 1
ATOM 1503 N N . ILE A 1 191 ? 7.54258 -32.37038 35.86041 1.000 27.38140 190 ILE A N 1
ATOM 1504 C CA A ILE A 1 191 ? 8.28082 -31.61390 36.86521 0.089 26.48265 190 ILE A CA 1
ATOM 1505 C CA B ILE A 1 191 ? 8.27700 -31.63303 36.87327 0.911 24.51120 190 ILE A CA 1
ATOM 1506 C C . ILE A 1 191 ? 7.28931 -31.07054 37.88053 1.000 25.17787 190 ILE A C 1
ATOM 1507 O O . ILE A 1 191 ? 6.23090 -30.54834 37.50746 1.000 27.78845 190 ILE A O 1
ATOM 1516 N N . SER A 1 192 ? 7.62965 -31.19205 39.16080 1.000 21.89276 191 SER A N 1
ATOM 1517 C CA . SER A 1 192 ? 6.77973 -30.71420 40.23609 1.000 20.36410 191 SER A CA 1
ATOM 1518 C C . SER A 1 192 ? 7.56470 -29.75463 41.11721 1.000 17.41347 191 SER A C 1
ATOM 1519 O O . SER A 1 192 ? 8.78987 -29.65670 41.03697 1.000 17.30554 191 SER A O 1
ATOM 1522 N N . HIS A 1 193 ? 6.83957 -29.05237 41.97746 1.000 15.90887 192 HIS A N 1
ATOM 1523 C CA . HIS A 1 193 ? 7.42402 -28.06570 42.86855 1.000 14.76258 192 HIS A CA 1
ATOM 1524 C C . HIS A 1 193 ? 7.31918 -28.51392 44.32096 1.000 14.38467 192 HIS A C 1
ATOM 1525 O O . HIS A 1 193 ? 6.28739 -29.04177 44.74267 1.000 15.88209 192 HIS A O 1
ATOM 1532 N N . ASN A 1 194 ? 8.38277 -28.28943 45.08482 1.000 13.45414 193 ASN A N 1
ATOM 1533 C CA . ASN A 1 194 ? 8.45218 -28.63003 46.50799 1.000 13.61763 193 ASN A CA 1
ATOM 1534 C C . ASN A 1 194 ? 8.44058 -27.32084 47.30433 1.000 12.38981 193 ASN A C 1
ATOM 1535 O O . ASN A 1 194 ? 9.44811 -26.60093 47.36694 1.000 12.76616 193 ASN A O 1
ATOM 1540 N N . TRP A 1 195 ? 7.29263 -27.02430 47.91474 1.000 11.88110 194 TRP A N 1
ATOM 1541 C CA . TRP A 1 195 ? 7.12321 -25.79478 48.68082 1.000 12.36630 194 TRP A CA 1
ATOM 1542 C C . TRP A 1 195 ? 8.16094 -25.67411 49.78661 1.000 12.52399 194 TRP A C 1
ATOM 1543 O O . TRP A 1 195 ? 8.76088 -24.60770 49.98051 1.000 13.11218 194 TRP A O 1
ATOM 1554 N N A SER A 1 196 ? 8.37447 -26.76215 50.53725 0.563 12.63648 195 SER A N 1
ATOM 1555 N N B SER A 1 196 ? 8.39264 -26.74472 50.53316 0.437 12.54376 195 SER A N 1
ATOM 1556 C CA A SER A 1 196 ? 9.26351 -26.70040 51.69299 0.563 13.58174 195 SER A CA 1
ATOM 1557 C CA B SER A 1 196 ? 9.26241 -26.58589 51.68826 0.437 12.90267 195 SER A CA 1
ATOM 1558 C C A SER A 1 196 ? 10.69457 -26.38540 51.27778 0.563 12.38683 195 SER A C 1
ATOM 1559 C C B SER A 1 196 ? 10.71863 -26.38503 51.28740 0.437 12.73360 195 SER A C 1
ATOM 1560 O O A SER A 1 196 ? 11.39524 -25.64139 51.97179 0.563 12.60535 195 SER A O 1
ATOM 1561 O O B SER A 1 196 ? 11.46428 -25.71933 52.01308 0.437 13.72214 195 SER A O 1
ATOM 1566 N N . THR A 1 197 ? 11.14354 -26.93359 50.14351 1.000 12.24604 196 THR A N 1
ATOM 1567 C CA . THR A 1 197 ? 12.48811 -26.62823 49.66458 1.000 12.29511 196 THR A CA 1
ATOM 1568 C C . THR A 1 197 ? 12.60014 -25.15092 49.32129 1.000 12.19475 196 THR A C 1
ATOM 1569 O O . THR A 1 197 ? 13.59066 -24.49106 49.66511 1.000 13.28731 196 THR A O 1
ATOM 1573 N N . MET A 1 198 ? 11.57035 -24.59851 48.68732 1.000 11.78341 197 MET A N 1
ATOM 1574 C CA . MET A 1 198 ? 11.60259 -23.17740 48.36930 1.000 11.88357 197 MET A CA 1
ATOM 1575 C C . MET A 1 198 ? 11.60494 -22.31815 49.62932 1.000 11.54209 197 MET A C 1
ATOM 1576 O O . MET A 1 198 ? 12.42434 -21.39678 49.75298 1.000 12.43697 197 MET A O 1
ATOM 1581 N N . VAL A 1 199 ? 10.74472 -22.64391 50.60089 1.000 12.24630 198 VAL A N 1
ATOM 1582 C CA . VAL A 1 199 ? 10.70021 -21.86936 51.84078 1.000 12.49284 198 VAL A CA 1
ATOM 1583 C C . VAL A 1 199 ? 12.03970 -21.93042 52.57272 1.000 11.78694 198 VAL A C 1
ATOM 1584 O O . VAL A 1 199 ? 12.51504 -20.92301 53.09896 1.000 12.24068 198 VAL A O 1
ATOM 1588 N N . GLU A 1 200 ? 12.66678 -23.10837 52.61916 1.000 12.56968 199 GLU A N 1
ATOM 1589 C CA . GLU A 1 200 ? 13.99362 -23.20373 53.23191 1.000 12.66625 199 GLU A CA 1
ATOM 1590 C C . GLU A 1 200 ? 14.99071 -22.24922 52.59115 1.000 12.11439 199 GLU A C 1
ATOM 1591 O O . GLU A 1 200 ? 15.75369 -21.57321 53.29164 1.000 12.85909 199 GLU A O 1
ATOM 1597 N N . GLY A 1 201 ? 15.00246 -22.17407 51.26069 1.000 11.93033 200 GLY A N 1
ATOM 1598 C CA . GLY A 1 201 ? 15.92901 -21.26487 50.60078 1.000 12.80403 200 GLY A CA 1
ATOM 1599 C C . GLY A 1 201 ? 15.59775 -19.80747 50.86923 1.000 11.66682 200 GLY A C 1
ATOM 1600 O O . GLY A 1 201 ? 16.48543 -18.99339 51.16169 1.000 12.35010 200 GLY A O 1
ATOM 1601 N N . VAL A 1 202 ? 14.31135 -19.46272 50.80605 1.000 12.02471 201 VAL A N 1
ATOM 1602 C CA . VAL A 1 202 ? 13.89219 -18.09818 51.10825 1.000 11.92686 201 VAL A CA 1
ATOM 1603 C C . VAL A 1 202 ? 14.27818 -17.72535 52.53669 1.000 11.73678 201 VAL A C 1
ATOM 1604 O O . VAL A 1 202 ? 14.85484 -16.65853 52.78664 1.000 12.52902 201 VAL A O 1
ATOM 1608 N N . GLN A 1 203 ? 13.97264 -18.60736 53.49630 1.000 11.82410 202 GLN A N 1
ATOM 1609 C CA . GLN A 1 203 ? 14.25051 -18.30852 54.90130 1.000 11.86943 202 GLN A CA 1
ATOM 1610 C C . GLN A 1 203 ? 15.74974 -18.24885 55.19917 1.000 11.91304 202 GLN A C 1
ATOM 1611 O O . GLN A 1 203 ? 16.17589 -17.48255 56.06711 1.000 12.90817 202 GLN A O 1
ATOM 1617 N N A SER A 1 204 ? 16.56437 -19.04669 54.50232 0.375 12.53728 203 SER A N 1
ATOM 1618 N N B SER A 1 204 ? 16.56273 -19.03100 54.49550 0.625 12.13508 203 SER A N 1
ATOM 1619 C CA A SER A 1 204 ? 18.00968 -18.92065 54.66340 0.375 13.58823 203 SER A CA 1
ATOM 1620 C CA B SER A 1 204 ? 17.99939 -18.91039 54.69087 0.625 13.25608 203 SER A CA 1
ATOM 1621 C C A SER A 1 204 ? 18.48018 -17.53614 54.24505 0.375 13.27768 203 SER A C 1
ATOM 1622 C C B SER A 1 204 ? 18.49497 -17.54054 54.23748 0.625 13.08974 203 SER A C 1
ATOM 1623 O O A SER A 1 204 ? 19.30017 -16.91212 54.92758 0.375 13.54609 203 SER A O 1
ATOM 1624 O O B SER A 1 204 ? 19.33548 -16.92103 54.89897 0.625 13.60541 203 SER A O 1
ATOM 1629 N N . HIS A 1 205 ? 17.95964 -17.02675 53.13102 1.000 13.13309 204 HIS A N 1
ATOM 1630 C CA . HIS A 1 205 ? 18.33298 -15.68257 52.71328 1.000 12.75084 204 HIS A CA 1
ATOM 1631 C C . HIS A 1 205 ? 17.85810 -14.63968 53.72659 1.000 11.66451 204 HIS A C 1
ATOM 1632 O O . HIS A 1 205 ? 18.61398 -13.73410 54.10496 1.000 11.96640 204 HIS A O 1
ATOM 1639 N N . ILE A 1 206 ? 16.60742 -14.75455 54.18578 1.000 11.69616 205 ILE A N 1
ATOM 1640 C CA . ILE A 1 206 ? 16.11096 -13.82342 55.19710 1.000 11.75749 205 ILE A CA 1
ATOM 1641 C C . ILE A 1 206 ? 16.99109 -13.85459 56.44386 1.000 11.76374 205 ILE A C 1
ATOM 1642 O O . ILE A 1 206 ? 17.32825 -12.80837 57.01138 1.000 12.39450 205 ILE A O 1
ATOM 1647 N N . GLY A 1 207 ? 17.38293 -15.05350 56.88752 1.000 12.55471 206 GLY A N 1
ATOM 1648 C CA . GLY A 1 207 ? 18.25567 -15.14489 58.04526 1.000 12.99074 206 GLY A CA 1
ATOM 1649 C C . GLY A 1 207 ? 19.58137 -14.43156 57.84301 1.000 12.68398 206 GLY A C 1
ATOM 1650 O O . GLY A 1 207 ? 20.12730 -13.83146 58.77752 1.000 13.71285 206 GLY A O 1
ATOM 1651 N N . SER A 1 208 ? 20.12424 -14.48696 56.61983 1.000 12.62978 207 SER A N 1
ATOM 1652 C CA A SER A 1 208 ? 21.35162 -13.75409 56.33766 0.261 13.50646 207 SER A CA 1
ATOM 1653 C CA B SER A 1 208 ? 21.35344 -13.75399 56.33485 0.739 13.33010 207 SER A CA 1
ATOM 1654 C C . SER A 1 208 ? 21.13016 -12.24918 56.42922 1.000 12.58394 207 SER A C 1
ATOM 1655 O O . SER A 1 208 ? 22.02494 -11.51735 56.86388 1.000 14.25867 207 SER A O 1
ATOM 1660 N N . LEU A 1 209 ? 19.94309 -11.77318 56.04798 1.000 12.34834 208 LEU A N 1
ATOM 1661 C CA . LEU A 1 209 ? 19.63091 -10.35433 56.18612 1.000 12.86877 208 LEU A CA 1
ATOM 1662 C C . LEU A 1 209 ? 19.45208 -9.95965 57.64962 1.000 12.68018 208 LEU A C 1
ATOM 1663 O O . LEU A 1 209 ? 19.95706 -8.91540 58.07308 1.000 14.32851 208 LEU A O 1
ATOM 1668 N N . ASN A 1 210 ? 18.73009 -10.77558 58.43794 1.000 12.47344 209 ASN A N 1
ATOM 1669 C CA . ASN A 1 210 ? 18.56234 -10.47805 59.86121 1.000 12.94069 209 ASN A CA 1
ATOM 1670 C C . ASN A 1 210 ? 19.93484 -10.29682 60.50392 1.000 13.01061 209 ASN A C 1
ATOM 1671 O O . ASN A 1 210 ? 20.18996 -9.31976 61.22632 1.000 14.34383 209 ASN A O 1
ATOM 1676 N N A TRP A 1 211 ? 20.83866 -11.24984 60.24582 0.399 13.51775 210 TRP A N 1
ATOM 1677 N N B TRP A 1 211 ? 20.83870 -11.24138 60.23884 0.601 13.14912 210 TRP A N 1
ATOM 1678 C CA A TRP A 1 211 ? 22.17750 -11.21128 60.82172 0.399 14.28183 210 TRP A CA 1
ATOM 1679 C CA B TRP A 1 211 ? 22.16218 -11.19884 60.83547 0.601 14.07636 210 TRP A CA 1
ATOM 1680 C C A TRP A 1 211 ? 22.95664 -10.01404 60.29906 0.399 14.06484 210 TRP A C 1
ATOM 1681 C C B TRP A 1 211 ? 22.96339 -10.01825 60.29966 0.601 13.92544 210 TRP A C 1
ATOM 1682 O O A TRP A 1 211 ? 23.62551 -9.31379 61.06782 0.399 14.65173 210 TRP A O 1
ATOM 1683 O O B TRP A 1 211 ? 23.64334 -9.32488 61.06451 0.601 15.02568 210 TRP A O 1
ATOM 1704 N N . GLY A 1 212 ? 22.85963 -9.75307 58.99367 1.000 13.68911 211 GLY A N 1
ATOM 1705 C CA . GLY A 1 212 ? 23.58288 -8.63201 58.41149 1.000 13.99222 211 GLY A CA 1
ATOM 1706 C C . GLY A 1 212 ? 23.17733 -7.29971 59.01184 1.000 14.44852 211 GLY A C 1
ATOM 1707 O O . GLY A 1 212 ? 24.01839 -6.42582 59.21307 1.000 15.58798 211 GLY A O 1
ATOM 1708 N N . TYR A 1 213 ? 21.89293 -7.13670 59.34679 1.000 14.15376 212 TYR A N 1
ATOM 1709 C CA . TYR A 1 213 ? 21.48708 -5.89172 59.99133 1.000 14.06273 212 TYR A CA 1
ATOM 1710 C C . TYR A 1 213 ? 22.03795 -5.78458 61.41005 1.000 14.36632 212 TYR A C 1
ATOM 1711 O O . TYR A 1 213 ? 22.43282 -4.69821 61.84214 1.000 15.51254 212 TYR A O 1
ATOM 1720 N N A LYS A 1 214 ? 22.04256 -6.88906 62.15881 0.471 14.71948 213 LYS A N 1
ATOM 1721 N N B LYS A 1 214 ? 22.05904 -6.89113 62.15630 0.529 14.89208 213 LYS A N 1
ATOM 1722 C CA A LYS A 1 214 ? 22.65491 -6.85891 63.48385 0.471 15.49236 213 LYS A CA 1
ATOM 1723 C CA B LYS A 1 214 ? 22.65132 -6.84528 63.49112 0.529 15.84991 213 LYS A CA 1
ATOM 1724 C C A LYS A 1 214 ? 24.12162 -6.46893 63.39760 0.471 15.55927 213 LYS A C 1
ATOM 1725 C C B LYS A 1 214 ? 24.13328 -6.49770 63.42517 0.529 16.30733 213 LYS A C 1
ATOM 1726 O O A LYS A 1 214 ? 24.59828 -5.63367 64.17915 0.471 16.42853 213 LYS A O 1
ATOM 1727 O O B LYS A 1 214 ? 24.63126 -5.71186 64.24366 0.529 17.58098 213 LYS A O 1
ATOM 1738 N N . VAL A 1 215 ? 24.85450 -7.06838 62.45364 1.000 15.20182 214 VAL A N 1
ATOM 1739 C CA . VAL A 1 215 ? 26.26727 -6.74542 62.27121 1.000 16.37613 214 VAL A CA 1
ATOM 1740 C C . VAL A 1 215 ? 26.43039 -5.28517 61.87660 1.000 16.62080 214 VAL A C 1
ATOM 1741 O O . VAL A 1 215 ? 27.33797 -4.59463 62.35956 1.000 17.89537 214 VAL A O 1
ATOM 1745 N N . ALA A 1 216 ? 25.55514 -4.78833 60.99424 1.000 16.38225 215 ALA A N 1
ATOM 1746 C CA . ALA A 1 216 ? 25.65819 -3.39995 60.55747 1.000 16.94218 215 ALA A CA 1
ATOM 1747 C C . ALA A 1 216 ? 25.44327 -2.43971 61.71996 1.000 15.88080 215 ALA A C 1
ATOM 1748 O O . ALA A 1 216 ? 26.16429 -1.44319 61.84841 1.000 17.88465 215 ALA A O 1
ATOM 1750 N N . LEU A 1 217 ? 24.46289 -2.71721 62.58830 1.000 15.59604 216 LEU A N 1
ATOM 1751 C CA . LEU A 1 217 ? 24.27393 -1.84107 63.74263 1.000 15.89883 216 LEU A CA 1
ATOM 1752 C C . LEU A 1 217 ? 25.48496 -1.88738 64.66648 1.000 16.36798 216 LEU A C 1
ATOM 1753 O O . LEU A 1 217 ? 25.96649 -0.84175 65.12082 1.000 17.84970 216 LEU A O 1
ATOM 1758 N N . ARG A 1 218 ? 26.01177 -3.08828 64.92651 1.000 17.80531 217 ARG A N 1
ATOM 1759 C CA A ARG A 1 218 ? 27.20291 -3.20661 65.76135 0.438 20.03501 217 ARG A CA 1
ATOM 1760 C CA B ARG A 1 218 ? 27.20475 -3.21430 65.75895 0.562 19.79268 217 ARG A CA 1
ATOM 1761 C C . ARG A 1 218 ? 28.36377 -2.41497 65.16982 1.000 19.29489 217 ARG A C 1
ATOM 1762 O O . ARG A 1 218 ? 29.04041 -1.65425 65.87573 1.000 20.40046 217 ARG A O 1
ATOM 1777 N N . ASP A 1 219 ? 28.58978 -2.55341 63.86387 1.000 20.63801 218 ASP A N 1
ATOM 1778 C CA . ASP A 1 219 ? 29.71748 -1.89106 63.21603 1.000 23.17106 218 ASP A CA 1
ATOM 1779 C C . ASP A 1 219 ? 29.56757 -0.37358 63.18362 1.000 23.95370 218 ASP A C 1
ATOM 1780 O O . ASP A 1 219 ? 30.56915 0.33353 63.01903 1.000 26.34162 218 ASP A O 1
ATOM 1785 N N . ASN A 1 220 ? 28.34582 0.13640 63.32272 1.000 21.39829 219 ASN A N 1
ATOM 1786 C CA A ASN A 1 220 ? 28.07539 1.56833 63.35835 0.743 21.69911 219 ASN A CA 1
ATOM 1787 C CA B ASN A 1 220 ? 28.10232 1.56942 63.35540 0.257 21.74802 219 ASN A CA 1
ATOM 1788 C C . ASN A 1 220 ? 27.92912 2.09613 64.77583 1.000 20.14431 219 ASN A C 1
ATOM 1789 O O . ASN A 1 220 ? 27.53857 3.25383 64.95781 1.000 20.79461 219 ASN A O 1
ATOM 1798 N N . GLN A 1 221 ? 28.21969 1.27169 65.78115 1.000 19.67308 220 GLN A N 1
ATOM 1799 C CA . GLN A 1 221 ? 28.11566 1.65648 67.18849 1.000 20.49579 220 GLN A CA 1
ATOM 1800 C C . GLN A 1 221 ? 26.68885 2.04388 67.58096 1.000 19.03795 220 GLN A C 1
ATOM 1801 O O . GLN A 1 221 ? 26.48122 2.86171 68.47986 1.000 20.79591 220 GLN A O 1
ATOM 1807 N N . VAL A 1 222 ? 25.69787 1.46425 66.90831 1.000 17.30230 221 VAL A N 1
ATOM 1808 C CA . VAL A 1 222 ? 24.29685 1.65478 67.25709 1.000 16.62616 221 VAL A CA 1
ATOM 1809 C C . VAL A 1 222 ? 23.91855 0.61134 68.29388 1.000 17.02767 221 VAL A C 1
ATOM 1810 O O . VAL A 1 222 ? 24.24962 -0.56873 68.14271 1.000 19.24197 221 VAL A O 1
ATOM 1814 N N . THR A 1 223 ? 23.22667 1.03580 69.34966 1.000 16.43036 222 THR A N 1
ATOM 1815 C CA . THR A 1 223 ? 22.71424 0.09020 70.33763 1.000 17.05362 222 THR A CA 1
ATOM 1816 C C . THR A 1 223 ? 21.41791 -0.51803 69.82398 1.000 16.53045 222 THR A C 1
ATOM 1817 O O . THR A 1 223 ? 20.44056 0.19753 69.60942 1.000 18.26678 222 THR A O 1
ATOM 1821 N N . TYR A 1 224 ? 21.41097 -1.82849 69.61739 1.000 16.41952 223 TYR A N 1
ATOM 1822 C CA . TYR A 1 224 ? 20.21384 -2.54765 69.20781 1.000 16.60201 223 TYR A CA 1
ATOM 1823 C C . TYR A 1 224 ? 19.58064 -3.17276 70.44244 1.000 16.52121 223 TYR A C 1
ATOM 1824 O O . TYR A 1 224 ? 20.22484 -3.96211 71.14266 1.000 18.71670 223 TYR A O 1
ATOM 1833 N N . LEU A 1 225 ? 18.32731 -2.81757 70.70928 1.000 15.60466 224 LEU A N 1
ATOM 1834 C CA . LEU A 1 225 ? 17.55941 -3.40410 71.80042 1.000 17.49954 224 LEU A CA 1
ATOM 1835 C C . LEU A 1 225 ? 16.39112 -4.17153 71.19967 1.000 16.28150 224 LEU A C 1
ATOM 1836 O O . LEU A 1 225 ? 15.53185 -3.58433 70.53145 1.000 16.34086 224 LEU A O 1
ATOM 1841 N N . ASN A 1 226 ? 16.36584 -5.48594 71.41776 1.000 16.32002 225 ASN A N 1
ATOM 1842 C CA . ASN A 1 226 ? 15.24194 -6.30859 70.97577 1.000 16.15775 225 ASN A CA 1
ATOM 1843 C C . ASN A 1 226 ? 14.17177 -6.20522 72.04948 1.000 16.90319 225 ASN A C 1
ATOM 1844 O O . ASN A 1 226 ? 14.00563 -7.07972 72.90170 1.000 19.43338 225 ASN A O 1
ATOM 1849 N N . ALA A 1 227 ? 13.45439 -5.08578 72.01193 1.000 16.85341 226 ALA A N 1
ATOM 1850 C CA . ALA A 1 227 ? 12.55447 -4.69236 73.08064 1.000 18.50264 226 ALA A CA 1
ATOM 1851 C C . ALA A 1 227 ? 11.43676 -3.85482 72.48283 1.000 17.66390 226 ALA A C 1
ATOM 1852 O O . ALA A 1 227 ? 11.62252 -3.17343 71.46759 1.000 18.10837 226 ALA A O 1
ATOM 1854 N N A LYS A 1 228 ? 10.27165 -3.92525 73.11743 0.449 18.74509 227 LYS A N 1
ATOM 1855 N N B LYS A 1 228 ? 10.27131 -3.92386 73.11525 0.551 18.10373 227 LYS A N 1
ATOM 1856 C CA A LYS A 1 228 ? 9.12519 -3.12401 72.71900 0.449 19.86019 227 LYS A CA 1
ATOM 1857 C CA B LYS A 1 228 ? 9.12709 -3.12386 72.70840 0.551 18.79328 227 LYS A CA 1
ATOM 1858 C C A LYS A 1 228 ? 9.24174 -1.74078 73.34540 0.449 19.56220 227 LYS A C 1
ATOM 1859 C C B LYS A 1 228 ? 9.23645 -1.74300 73.34243 0.551 18.96140 227 LYS A C 1
ATOM 1860 O O A LYS A 1 228 ? 9.43595 -1.61552 74.55734 0.449 21.02388 227 LYS A O 1
ATOM 1861 O O B LYS A 1 228 ? 9.42302 -1.62228 74.55584 0.551 20.69661 227 LYS A O 1
ATOM 1872 N N . GLY A 1 229 ? 9.12932 -0.70403 72.52279 1.000 18.45054 228 GLY A N 1
ATOM 1873 C CA . GLY A 1 229 ? 9.22194 0.66302 72.99062 1.000 18.86967 228 GLY A CA 1
ATOM 1874 C C . GLY A 1 229 ? 7.86244 1.32841 73.07205 1.000 18.86190 228 GLY A C 1
ATOM 1875 O O . GLY A 1 229 ? 6.97230 1.05711 72.27365 1.000 20.33139 228 GLY A O 1
ATOM 1876 N N . ARG A 1 230 ? 7.72004 2.21963 74.05010 1.000 19.45688 229 ARG A N 1
ATOM 1877 C CA . ARG A 1 230 ? 6.52020 3.03910 74.16884 1.000 19.63152 229 ARG A CA 1
ATOM 1878 C C . ARG A 1 230 ? 6.95623 4.44384 74.55027 1.000 19.55718 229 ARG A C 1
ATOM 1879 O O . ARG A 1 230 ? 7.65712 4.62471 75.54826 1.000 20.45880 229 ARG A O 1
ATOM 1887 N N . LEU A 1 231 ? 6.57002 5.42904 73.74124 1.000 18.87976 230 LEU A N 1
ATOM 1888 C CA . LEU A 1 231 ? 6.89524 6.82388 74.02513 1.000 19.00255 230 LEU A CA 1
ATOM 1889 C C . LEU A 1 231 ? 5.93513 7.32667 75.09507 1.000 19.31052 230 LEU A C 1
ATOM 1890 O O . LEU A 1 231 ? 4.72365 7.40054 74.86748 1.000 20.29984 230 LEU A O 1
ATOM 1895 N N . ILE A 1 232 ? 6.46360 7.63559 76.27391 1.000 20.23866 231 ILE A N 1
ATOM 1896 C CA . ILE A 1 232 ? 5.62914 8.03252 77.40298 1.000 21.09754 231 ILE A CA 1
ATOM 1897 C C . ILE A 1 232 ? 5.68739 9.52486 77.70517 1.000 21.65797 231 ILE A C 1
ATOM 1898 O O . ILE A 1 232 ? 4.80698 10.03245 78.41717 1.000 22.78110 231 ILE A O 1
ATOM 1903 N N . SER A 1 233 ? 6.67939 10.23124 77.18687 1.000 21.38338 232 SER A N 1
ATOM 1904 C CA . SER A 1 233 ? 6.75529 11.68654 77.17757 1.000 21.24962 232 SER A CA 1
ATOM 1905 C C . SER A 1 233 ? 7.69923 12.04772 76.03937 1.000 20.10999 232 SER A C 1
ATOM 1906 O O . SER A 1 233 ? 8.28092 11.15118 75.42200 1.000 20.62083 232 SER A O 1
ATOM 1909 N N . PRO A 1 234 ? 7.83876 13.33491 75.69368 1.000 19.44289 233 PRO A N 1
ATOM 1910 C CA . PRO A 1 234 ? 8.62729 13.65482 74.48420 1.000 18.30785 233 PRO A CA 1
ATOM 1911 C C . PRO A 1 234 ? 10.01649 13.03064 74.43462 1.000 17.95566 233 PRO A C 1
ATOM 1912 O O . PRO A 1 234 ? 10.46353 12.65002 73.34527 1.000 18.33648 233 PRO A O 1
ATOM 1916 N N . HIS A 1 235 ? 10.70794 12.89680 75.57180 1.000 17.96278 234 HIS A N 1
ATOM 1917 C CA . HIS A 1 235 ? 12.07335 12.39058 75.58253 1.000 17.77934 234 HIS A CA 1
ATOM 1918 C C . HIS A 1 235 ? 12.23036 11.04788 76.27799 1.000 18.68124 234 HIS A C 1
ATOM 1919 O O . HIS A 1 235 ? 13.35166 10.56092 76.37083 1.000 20.95038 234 HIS A O 1
ATOM 1926 N N . GLU A 1 236 ? 11.15821 10.42718 76.75565 1.000 20.25112 235 GLU A N 1
ATOM 1927 C CA A GLU A 1 236 ? 11.24497 9.19112 77.52300 0.558 20.36267 235 GLU A CA 1
ATOM 1928 C CA B GLU A 1 236 ? 11.24653 9.19155 77.52294 0.442 21.15065 235 GLU A CA 1
ATOM 1929 C C . GLU A 1 236 ? 10.59521 8.05206 76.75842 1.000 19.69444 235 GLU A C 1
ATOM 1930 O O . GLU A 1 236 ? 9.42223 8.14196 76.37796 1.000 19.40038 235 GLU A O 1
ATOM 1941 N N . VAL A 1 237 ? 11.34534 6.97389 76.56825 1.000 19.67255 236 VAL A N 1
ATOM 1942 C CA . VAL A 1 237 ? 10.83788 5.76766 75.93379 1.000 19.58292 236 VAL A CA 1
ATOM 1943 C C . VAL A 1 237 ? 10.90436 4.64788 76.96120 1.000 19.63786 236 VAL A C 1
ATOM 1944 O O . VAL A 1 237 ? 11.98161 4.33023 77.48461 1.000 20.74657 236 VAL A O 1
ATOM 1948 N N . GLN A 1 238 ? 9.75658 4.06613 77.26921 1.000 20.60694 237 GLN A N 1
ATOM 1949 C CA A GLN A 1 238 ? 9.70277 2.89553 78.12849 0.792 21.89742 237 GLN A CA 1
ATOM 1950 C CA B GLN A 1 238 ? 9.73027 2.89977 78.13291 0.208 22.13271 237 GLN A CA 1
ATOM 1951 C C . GLN A 1 238 ? 9.94964 1.65284 77.28370 1.000 22.29754 237 GLN A C 1
ATOM 1952 O O . GLN A 1 238 ? 9.33938 1.48781 76.21844 1.000 23.29654 237 GLN A O 1
ATOM 1963 N N . ILE A 1 239 ? 10.86367 0.80130 77.73192 1.000 21.90055 238 ILE A N 1
ATOM 1964 C CA . ILE A 1 239 ? 11.21458 -0.40540 76.99894 1.000 23.56601 238 ILE A CA 1
ATOM 1965 C C . ILE A 1 239 ? 10.84206 -1.62121 77.83170 1.000 23.56228 238 ILE A C 1
ATOM 1966 O O . ILE A 1 239 ? 11.01480 -1.63161 79.05614 1.000 24.87913 238 ILE A O 1
ATOM 1971 N N . THR A 1 240 ? 10.28991 -2.62867 77.16515 1.000 22.51023 239 THR A N 1
ATOM 1972 C CA . THR A 1 240 ? 9.98766 -3.92015 77.76638 1.000 23.21524 239 THR A CA 1
ATOM 1973 C C . THR A 1 240 ? 10.82933 -4.95715 77.04158 1.000 24.34901 239 THR A C 1
ATOM 1974 O O . THR A 1 240 ? 10.68597 -5.13208 75.82608 1.000 24.29048 239 THR A O 1
ATOM 1978 N N . ASP A 1 241 ? 11.72044 -5.62153 77.77313 1.000 27.18065 240 ASP A N 1
ATOM 1979 C CA . ASP A 1 241 ? 12.69272 -6.51522 77.16126 1.000 31.95990 240 ASP A CA 1
ATOM 1980 C C . ASP A 1 241 ? 12.14783 -7.94223 77.06231 1.000 34.71110 240 ASP A C 1
ATOM 1981 O O . ASP A 1 241 ? 10.99421 -8.21956 77.40151 1.000 33.94615 240 ASP A O 1
ATOM 1986 N N . LYS A 1 242 ? 12.99727 -8.86120 76.58883 1.000 37.51516 241 LYS A N 1
ATOM 1987 C CA . LYS A 1 242 ? 12.57427 -10.24059 76.36168 1.000 41.68821 241 LYS A CA 1
ATOM 1988 C C . LYS A 1 242 ? 12.15641 -10.95258 77.64375 1.000 41.90930 241 LYS A C 1
ATOM 1989 O O . LYS A 1 242 ? 11.41198 -11.93743 77.57463 1.000 42.28784 241 LYS A O 1
ATOM 1995 N N . ASN A 1 243 ? 12.61877 -10.48851 78.80609 1.000 41.94300 242 ASN A N 1
ATOM 1996 C CA . ASN A 1 243 ? 12.25878 -11.07706 80.09038 1.000 42.41974 242 ASN A CA 1
ATOM 1997 C C . ASN A 1 243 ? 11.17025 -10.29089 80.81182 1.000 41.48446 242 ASN A C 1
ATOM 1998 O O . ASN A 1 243 ? 10.95437 -10.50091 82.01153 1.000 41.43127 242 ASN A O 1
ATOM 2003 N N . GLN A 1 244 ? 10.47874 -9.39799 80.10090 1.000 40.35701 243 GLN A N 1
ATOM 2004 C CA . GLN A 1 244 ? 9.41155 -8.55784 80.64021 1.000 40.64206 243 GLN A CA 1
ATOM 2005 C C . GLN A 1 244 ? 9.91370 -7.50810 81.62226 1.000 37.98388 243 GLN A C 1
ATOM 2006 O O . GLN A 1 244 ? 9.11752 -6.92428 82.36491 1.000 36.85722 243 GLN A O 1
ATOM 2012 N N . LYS A 1 245 ? 11.21936 -7.25420 81.64916 1.000 35.46405 244 LYS A N 1
ATOM 2013 C CA . LYS A 1 245 ? 11.75579 -6.18731 82.47931 1.000 34.51998 244 LYS A CA 1
ATOM 2014 C C . LYS A 1 245 ? 11.44812 -4.84647 81.82523 1.000 31.46457 244 LYS A C 1
ATOM 2015 O O . LYS A 1 245 ? 11.67408 -4.66229 80.62270 1.000 30.28775 244 LYS A O 1
ATOM 2021 N N . VAL A 1 246 ? 10.92054 -3.91884 82.61752 1.000 30.17309 245 VAL A N 1
ATOM 2022 C CA . VAL A 1 246 ? 10.48224 -2.61119 82.14961 1.000 29.46598 245 VAL A CA 1
ATOM 2023 C C . VAL A 1 246 ? 11.44026 -1.56199 82.68915 1.000 29.57726 245 VAL A C 1
ATOM 2024 O O . VAL A 1 246 ? 11.77323 -1.56919 83.88040 1.000 31.08745 245 VAL A O 1
ATOM 2028 N N . SER A 1 247 ? 11.89089 -0.66963 81.81051 1.000 27.14358 246 SER A N 1
ATOM 2029 C CA . SER A 1 247 ? 12.76702 0.42591 82.19940 1.000 26.20443 246 SER A CA 1
ATOM 2030 C C . SER A 1 247 ? 12.52133 1.59119 81.25199 1.000 24.91012 246 SER A C 1
ATOM 2031 O O . SER A 1 247 ? 11.77588 1.47690 80.27741 1.000 24.21354 246 SER A O 1
ATOM 2034 N N . THR A 1 248 ? 13.15050 2.72253 81.54770 1.000 25.12602 247 THR A N 1
ATOM 2035 C CA . THR A 1 248 ? 13.01356 3.92541 80.73707 1.000 25.28905 247 THR A CA 1
ATOM 2036 C C . THR A 1 248 ? 14.37863 4.38938 80.25540 1.000 23.77291 247 THR A C 1
ATOM 2037 O O . THR A 1 248 ? 15.32726 4.47575 81.04471 1.000 25.23975 247 THR A O 1
ATOM 2041 N N . ILE A 1 249 ? 14.47307 4.68471 78.96014 1.000 21.15461 248 ILE A N 1
ATOM 2042 C CA . ILE A 1 249 ? 15.63639 5.34958 78.39948 1.000 19.95398 248 ILE A CA 1
ATOM 2043 C C . ILE A 1 249 ? 15.18591 6.69584 77.84622 1.000 19.49553 248 ILE A C 1
ATOM 2044 O O . ILE A 1 249 ? 14.01432 6.90689 77.52944 1.000 20.59153 248 ILE A O 1
ATOM 2049 N N . THR A 1 250 ? 16.12362 7.62169 77.73087 1.000 18.85755 249 THR A N 1
ATOM 2050 C CA A THR A 1 250 ? 15.78324 8.94271 77.24763 0.020 18.88520 249 THR A CA 1
ATOM 2051 C CA B THR A 1 250 ? 15.81252 8.97084 77.26808 0.980 19.05036 249 THR A CA 1
ATOM 2052 C C . THR A 1 250 ? 16.58384 9.30943 75.99957 1.000 17.96527 249 THR A C 1
ATOM 2053 O O . THR A 1 250 ? 17.70428 8.82859 75.77868 1.000 17.66123 249 THR A O 1
ATOM 2060 N N . GLY A 1 251 ? 15.97354 10.12933 75.16067 1.000 17.10160 250 GLY A N 1
ATOM 2061 C CA . GLY A 1 251 ? 16.57665 10.49692 73.89318 1.000 16.32006 250 GLY A CA 1
ATOM 2062 C C . GLY A 1 251 ? 16.24068 11.92428 73.54339 1.000 16.18880 250 GLY A C 1
ATOM 2063 O O . GLY A 1 251 ? 15.15431 12.42441 73.86282 1.000 17.52197 250 GLY A O 1
ATOM 2064 N N . ASN A 1 252 ? 17.18413 12.59351 72.88328 1.000 15.83127 251 ASN A N 1
ATOM 2065 C CA . ASN A 1 252 ? 16.92803 13.95660 72.43728 1.000 16.29560 251 ASN A CA 1
ATOM 2066 C C . ASN A 1 252 ? 15.89704 13.96072 71.31242 1.000 15.38381 251 ASN A C 1
ATOM 2067 O O . ASN A 1 252 ? 14.78894 14.49220 71.46262 1.000 17.13989 251 ASN A O 1
ATOM 2072 N N . LYS A 1 253 ? 16.22349 13.31794 70.19608 1.000 14.54749 252 LYS A N 1
ATOM 2073 C CA A LYS A 1 253 ? 15.30210 13.16241 69.08065 0.659 14.10685 252 LYS A CA 1
ATOM 2074 C CA B LYS A 1 253 ? 15.30244 13.16147 69.07997 0.341 14.32014 252 LYS A CA 1
ATOM 2075 C C . LYS A 1 253 ? 14.73670 11.74878 69.07421 1.000 13.80645 252 LYS A C 1
ATOM 2076 O O . LYS A 1 253 ? 15.43701 10.78303 69.40043 1.000 14.48390 252 LYS A O 1
ATOM 2087 N N . ILE A 1 254 ? 13.46706 11.62891 68.69610 1.000 13.69658 253 ILE A N 1
ATOM 2088 C CA . ILE A 1 254 ? 12.78683 10.34147 68.61046 1.000 13.40653 253 ILE A CA 1
ATOM 2089 C C . ILE A 1 254 ? 12.28216 10.17362 67.18782 1.000 13.45274 253 ILE A C 1
ATOM 2090 O O . ILE A 1 254 ? 11.63020 11.07809 66.65028 1.000 14.11037 253 ILE A O 1
ATOM 2095 N N . ILE A 1 255 ? 12.53481 9.00756 66.59588 1.000 13.21158 254 ILE A N 1
ATOM 2096 C CA . ILE A 1 255 ? 11.95496 8.66111 65.30112 1.000 12.90921 254 ILE A CA 1
ATOM 2097 C C . ILE A 1 255 ? 11.01509 7.48116 65.49320 1.000 13.39826 254 ILE A C 1
ATOM 2098 O O . ILE A 1 255 ? 11.44558 6.40858 65.93025 1.000 14.84216 254 ILE A O 1
ATOM 2103 N N . LEU A 1 256 ? 9.73247 7.68818 65.18602 1.000 13.12674 255 LEU A N 1
ATOM 2104 C CA . LEU A 1 256 ? 8.73353 6.62315 65.18818 1.000 12.92074 255 LEU A CA 1
ATOM 2105 C C . LEU A 1 256 ? 8.75862 5.95787 63.81586 1.000 12.33438 255 LEU A C 1
ATOM 2106 O O . LEU A 1 256 ? 8.58273 6.63346 62.79301 1.000 13.69126 255 LEU A O 1
ATOM 2111 N N . ALA A 1 257 ? 8.98308 4.64678 63.79670 1.000 12.98830 256 ALA A N 1
ATOM 2112 C CA . ALA A 1 257 ? 9.13969 3.90826 62.54764 1.000 12.65607 256 ALA A CA 1
ATOM 2113 C C . ALA A 1 257 ? 8.61160 2.48799 62.74815 1.000 12.60381 256 ALA A C 1
ATOM 2114 O O . ALA A 1 257 ? 9.25312 1.50307 62.38115 1.000 13.00013 256 ALA A O 1
ATOM 2116 N N . THR A 1 258 ? 7.40994 2.37266 63.31243 1.000 13.01546 257 THR A N 1
ATOM 2117 C CA . THR A 1 258 ? 6.88959 1.09721 63.78312 1.000 13.59195 257 THR A CA 1
ATOM 2118 C C . THR A 1 258 ? 6.03318 0.36171 62.75759 1.000 14.08419 257 THR A C 1
ATOM 2119 O O . THR A 1 258 ? 5.59964 -0.76093 63.03817 1.000 14.96834 257 THR A O 1
ATOM 2123 N N . GLY A 1 259 ? 5.78598 0.94782 61.58502 1.000 13.81009 258 GLY A N 1
ATOM 2124 C CA . GLY A 1 259 ? 5.12160 0.20091 60.52198 1.000 13.92317 258 GLY A CA 1
ATOM 2125 C C . GLY A 1 259 ? 3.69604 -0.22096 60.84326 1.000 13.32851 258 GLY A C 1
ATOM 2126 O O . GLY A 1 259 ? 3.02453 0.31235 61.73552 1.000 14.90198 258 GLY A O 1
ATOM 2127 N N . GLU A 1 260 ? 3.23503 -1.21521 60.08666 1.000 13.35349 259 GLU A N 1
ATOM 2128 C CA . GLU A 1 260 ? 1.85743 -1.68200 60.15658 1.000 13.20395 259 GLU A CA 1
ATOM 2129 C C . GLU A 1 260 ? 1.83582 -3.20433 60.26152 1.000 13.08642 259 GLU A C 1
ATOM 2130 O O . GLU A 1 260 ? 2.86148 -3.87842 60.10723 1.000 13.54782 259 GLU A O 1
ATOM 2136 N N . ARG A 1 261 ? 0.65312 -3.75471 60.51112 1.000 12.73368 260 ARG A N 1
ATOM 2137 C CA . ARG A 1 261 ? 0.44683 -5.19727 60.49936 1.000 13.24157 260 ARG A CA 1
ATOM 2138 C C . ARG A 1 261 ? -0.85357 -5.52084 59.77762 1.000 13.15354 260 ARG A C 1
ATOM 2139 O O . ARG A 1 261 ? -1.72037 -4.65455 59.63289 1.000 13.83661 260 ARG A O 1
ATOM 2147 N N . PRO A 1 262 ? -1.01056 -6.75615 59.29088 1.000 12.51496 261 PRO A N 1
ATOM 2148 C CA . PRO A 1 262 ? -2.24909 -7.11557 58.57336 1.000 13.09884 261 PRO A CA 1
ATOM 2149 C C . PRO A 1 262 ? -3.50230 -6.99824 59.43008 1.000 13.72825 261 PRO A C 1
ATOM 2150 O O . PRO A 1 262 ? -3.50511 -7.35023 60.60765 1.000 14.71310 261 PRO A O 1
ATOM 2154 N N . LYS A 1 263 ? -4.58265 -6.55058 58.79616 1.000 13.75717 262 LYS A N 1
ATOM 2155 C CA . LYS A 1 263 ? -5.91569 -6.56247 59.38363 1.000 14.29003 262 LYS A CA 1
ATOM 2156 C C . LYS A 1 263 ? -6.58512 -7.91937 59.16853 1.000 14.08408 262 LYS A C 1
ATOM 2157 O O . LYS A 1 263 ? -6.26989 -8.66060 58.23368 1.000 14.30231 262 LYS A O 1
ATOM 2163 N N . TYR A 1 264 ? -7.53928 -8.22754 60.04659 1.000 15.34090 263 TYR A N 1
ATOM 2164 C CA . TYR A 1 264 ? -8.43792 -9.35243 59.86742 1.000 15.87494 263 TYR A CA 1
ATOM 2165 C C . TYR A 1 264 ? -9.86415 -8.83628 59.81651 1.000 17.79247 263 TYR A C 1
ATOM 2166 O O . TYR A 1 264 ? -10.20540 -7.91347 60.56464 1.000 19.02716 263 TYR A O 1
ATOM 2175 N N . PRO A 1 265 ? -10.73213 -9.43060 59.00207 1.000 18.15713 264 PRO A N 1
ATOM 2176 C CA . PRO A 1 265 ? -12.15330 -9.09562 59.10138 1.000 19.11036 264 PRO A CA 1
ATOM 2177 C C . PRO A 1 265 ? -12.71218 -9.58712 60.42502 1.000 19.81614 264 PRO A C 1
ATOM 2178 O O . PRO A 1 265 ? -12.24960 -10.57841 60.99934 1.000 19.04175 264 PRO A O 1
ATOM 2182 N N . GLU A 1 266 ? -13.71760 -8.86840 60.91411 1.000 21.14746 265 GLU A N 1
ATOM 2183 C CA . GLU A 1 266 ? -14.36298 -9.22029 62.17548 1.000 23.46898 265 GLU A CA 1
ATOM 2184 C C . GLU A 1 266 ? -15.49077 -10.21232 61.89698 1.000 21.17693 265 GLU A C 1
ATOM 2185 O O . GLU A 1 266 ? -16.68085 -9.88888 61.90718 1.000 22.80932 265 GLU A O 1
ATOM 2191 N N . ILE A 1 267 ? -15.07994 -11.44897 61.62814 1.000 19.33623 266 ILE A N 1
ATOM 2192 C CA . ILE A 1 267 ? -16.00954 -12.55207 61.38326 1.000 18.76561 266 ILE A CA 1
ATOM 2193 C C . ILE A 1 267 ? -15.56169 -13.75916 62.19536 1.000 17.74568 266 ILE A C 1
ATOM 2194 O O . ILE A 1 267 ? -14.35773 -13.91264 62.46916 1.000 18.19327 266 ILE A O 1
ATOM 2199 N N . PRO A 1 268 ? -16.47838 -14.64747 62.57426 1.000 18.60158 267 PRO A N 1
ATOM 2200 C CA . PRO A 1 268 ? -16.06834 -15.83514 63.33078 1.000 18.84382 267 PRO A CA 1
ATOM 2201 C C . PRO A 1 268 ? -15.09070 -16.68541 62.53865 1.000 18.10401 267 PRO A C 1
ATOM 2202 O O . PRO A 1 268 ? -15.26134 -16.90458 61.33693 1.000 17.47391 267 PRO A O 1
ATOM 2206 N N . GLY A 1 269 ? -14.05147 -17.15197 63.22960 1.000 16.82470 268 GLY A N 1
ATOM 2207 C CA . GLY A 1 269 ? -13.09356 -18.07137 62.66343 1.000 17.31959 268 GLY A CA 1
ATOM 2208 C C . GLY A 1 269 ? -11.91887 -17.42036 61.95946 1.000 16.51855 268 GLY A C 1
ATOM 2209 O O . GLY A 1 269 ? -10.96592 -18.11908 61.60397 1.000 16.81446 268 GLY A O 1
ATOM 2210 N N . ALA A 1 270 ? -11.94188 -16.10443 61.73648 1.000 16.59802 269 ALA A N 1
ATOM 2211 C CA . ALA A 1 270 ? -10.89472 -15.48841 60.92156 1.000 16.00052 269 ALA A CA 1
ATOM 2212 C C . ALA A 1 270 ? -9.53052 -15.58105 61.60179 1.000 15.53925 269 ALA A C 1
ATOM 2213 O O . ALA A 1 270 ? -8.55073 -16.04960 61.00435 1.000 15.31493 269 ALA A O 1
ATOM 2215 N N . VAL A 1 271 ? -9.44438 -15.12106 62.85111 1.000 16.07314 270 VAL A N 1
ATOM 2216 C CA . VAL A 1 271 ? -8.17513 -15.12050 63.56940 1.000 16.68014 270 VAL A CA 1
ATOM 2217 C C . VAL A 1 271 ? -7.75351 -16.53904 63.91544 1.000 15.78186 270 VAL A C 1
ATOM 2218 O O . VAL A 1 271 ? -6.55881 -16.87132 63.91015 1.000 16.54715 270 VAL A O 1
ATOM 2222 N N . GLU A 1 272 ? -8.72505 -17.39537 64.23147 1.000 16.04407 271 GLU A N 1
ATOM 2223 C CA . GLU A 1 272 ? -8.41938 -18.75292 64.66418 1.000 16.55690 271 GLU A CA 1
ATOM 2224 C C . GLU A 1 272 ? -7.89835 -19.61047 63.52039 1.000 15.89298 271 GLU A C 1
ATOM 2225 O O . GLU A 1 272 ? -6.95109 -20.38297 63.70418 1.000 16.83237 271 GLU A O 1
ATOM 2231 N N . TYR A 1 273 ? -8.52151 -19.51777 62.34369 1.000 14.94250 272 TYR A N 1
ATOM 2232 C CA . TYR A 1 273 ? -8.32009 -20.51564 61.30007 1.000 14.75952 272 TYR A CA 1
ATOM 2233 C C . TYR A 1 273 ? -7.70156 -19.98947 60.02068 1.000 14.51535 272 TYR A C 1
ATOM 2234 O O . TYR A 1 273 ? -7.20000 -20.80048 59.23286 1.000 15.65478 272 TYR A O 1
ATOM 2243 N N . GLY A 1 274 ? -7.74668 -18.67990 59.76753 1.000 13.92833 273 GLY A N 1
ATOM 2244 C CA . GLY A 1 274 ? -7.07928 -18.10209 58.62089 1.000 14.02843 273 GLY A CA 1
ATOM 2245 C C . GLY A 1 274 ? -5.66182 -17.67151 58.96543 1.000 13.19704 273 GLY A C 1
ATOM 2246 O O . GLY A 1 274 ? -5.22327 -17.74046 60.11942 1.000 13.94938 273 GLY A O 1
ATOM 2247 N N . ILE A 1 275 ? -4.94061 -17.22555 57.93435 1.000 12.63889 274 ILE A N 1
ATOM 2248 C CA . ILE A 1 275 ? -3.59256 -16.70117 58.08596 1.000 12.09325 274 ILE A CA 1
ATOM 2249 C C . ILE A 1 275 ? -3.49813 -15.40421 57.29851 1.000 11.92306 274 ILE A C 1
ATOM 2250 O O . ILE A 1 275 ? -4.42641 -15.02146 56.59765 1.000 13.07559 274 ILE A O 1
ATOM 2255 N N . THR A 1 276 ? -2.35617 -14.72888 57.40772 1.000 11.96414 275 THR A N 1
ATOM 2256 C CA . THR A 1 276 ? -2.07031 -13.56457 56.58141 1.000 11.98722 275 THR A CA 1
ATOM 2257 C C . THR A 1 276 ? -0.69876 -13.73829 55.92762 1.000 11.88946 275 THR A C 1
ATOM 2258 O O . THR A 1 276 ? -0.00723 -14.74881 56.12853 1.000 12.48307 275 THR A O 1
ATOM 2262 N N . SER A 1 277 ? -0.27927 -12.71995 55.16478 1.000 12.82528 276 SER A N 1
ATOM 2263 C CA . SER A 1 277 ? 1.06373 -12.71922 54.59509 1.000 12.31334 276 SER A CA 1
ATOM 2264 C C . SER A 1 277 ? 2.14667 -12.88519 55.66287 1.000 12.64705 276 SER A C 1
ATOM 2265 O O . SER A 1 277 ? 3.22157 -13.42236 55.36370 1.000 14.23572 276 SER A O 1
ATOM 2268 N N . ASP A 1 278 ? 1.90147 -12.42096 56.89647 1.000 12.27992 277 ASP A N 1
ATOM 2269 C CA . ASP A 1 278 ? 2.89327 -12.59989 57.95783 1.000 12.51044 277 ASP A CA 1
ATOM 2270 C C . ASP A 1 278 ? 3.22881 -14.06859 58.17734 1.000 12.73577 277 ASP A C 1
ATOM 2271 O O . ASP A 1 278 ? 4.34764 -14.38684 58.59647 1.000 13.62449 277 ASP A O 1
ATOM 2276 N N . ASP A 1 279 ? 2.25183 -14.96313 57.99650 1.000 12.07221 278 ASP A N 1
ATOM 2277 C CA . ASP A 1 279 ? 2.46073 -16.39700 58.18800 1.000 11.79125 278 ASP A CA 1
ATOM 2278 C C . ASP A 1 279 ? 2.89708 -17.11569 56.92114 1.000 11.98189 278 ASP A C 1
ATOM 2279 O O . ASP A 1 279 ? 3.57158 -18.14815 56.99624 1.000 12.87668 278 ASP A O 1
ATOM 2284 N N . LEU A 1 280 ? 2.49561 -16.61024 55.76154 1.000 12.19040 279 LEU A N 1
ATOM 2285 C CA . LEU A 1 280 ? 2.67370 -17.34545 54.52001 1.000 11.93210 279 LEU A CA 1
ATOM 2286 C C . LEU A 1 280 ? 4.13812 -17.62587 54.22282 1.000 12.47226 279 LEU A C 1
ATOM 2287 O O . LEU A 1 280 ? 4.48617 -18.71829 53.75230 1.000 12.67623 279 LEU A O 1
ATOM 2292 N N . PHE A 1 281 ? 5.01464 -16.64823 54.46312 1.000 12.39015 280 PHE A N 1
ATOM 2293 C CA . PHE A 1 281 ? 6.36615 -16.72992 53.91383 1.000 13.11229 280 PHE A CA 1
ATOM 2294 C C . PHE A 1 281 ? 7.27050 -17.70251 54.64586 1.000 13.12952 280 PHE A C 1
ATOM 2295 O O . PHE A 1 281 ? 8.33894 -18.02783 54.12130 1.000 14.33488 280 PHE A O 1
ATOM 2303 N N . SER A 1 282 ? 6.86052 -18.19015 55.81230 1.000 12.83507 281 SER A N 1
ATOM 2304 C CA . SER A 1 282 ? 7.58218 -19.22506 56.53630 1.000 12.94272 281 SER A CA 1
ATOM 2305 C C . SER A 1 282 ? 6.73957 -20.47165 56.75462 1.000 12.73491 281 SER A C 1
ATOM 2306 O O . SER A 1 282 ? 7.12239 -21.33994 57.54288 1.000 14.03131 281 SER A O 1
ATOM 2309 N N . LEU A 1 283 ? 5.60630 -20.58027 56.07660 1.000 12.47881 282 LEU A N 1
ATOM 2310 C CA . LEU A 1 283 ? 4.68485 -21.67759 56.34384 1.000 13.67283 282 LEU A CA 1
ATOM 2311 C C . LEU A 1 283 ? 5.38601 -23.00487 56.06575 1.000 14.56294 282 LEU A C 1
ATOM 2312 O O . LEU A 1 283 ? 5.96649 -23.18011 54.99279 1.000 14.62246 282 LEU A O 1
ATOM 2317 N N . PRO A 1 284 ? 5.38303 -23.94900 57.00226 1.000 16.78577 283 PRO A N 1
ATOM 2318 C CA . PRO A 1 284 ? 6.17075 -25.17528 56.78120 1.000 18.84141 283 PRO A CA 1
ATOM 2319 C C . PRO A 1 284 ? 5.56252 -26.13897 55.76502 1.000 19.83971 283 PRO A C 1
ATOM 2320 O O . PRO A 1 284 ? 6.27987 -27.02432 55.27268 1.000 22.48724 283 PRO A O 1
ATOM 2324 N N . TYR A 1 285 ? 4.28151 -25.99154 55.43921 1.000 18.88669 284 TYR A N 1
ATOM 2325 C CA A TYR A 1 285 ? 3.58389 -26.85408 54.49313 0.776 19.16010 284 TYR A CA 1
ATOM 2326 C CA B TYR A 1 285 ? 3.59026 -26.85177 54.49088 0.224 19.49332 284 TYR A CA 1
ATOM 2327 C C . TYR A 1 285 ? 3.01837 -25.99641 53.37118 1.000 18.04127 284 TYR A C 1
ATOM 2328 O O . TYR A 1 285 ? 2.75065 -24.80878 53.56106 1.000 17.21368 284 TYR A O 1
ATOM 2345 N N . PHE A 1 286 ? 2.83021 -26.61149 52.20206 1.000 17.93607 285 PHE A N 1
ATOM 2346 C CA . PHE A 1 286 ? 2.19988 -25.89673 51.10273 1.000 17.45577 285 PHE A CA 1
ATOM 2347 C C . PHE A 1 286 ? 0.75797 -25.57361 51.49637 1.000 16.71699 285 PHE A C 1
ATOM 2348 O O . PHE A 1 286 ? 0.06284 -26.43233 52.05392 1.000 18.44887 285 PHE A O 1
ATOM 2356 N N . PRO A 1 287 ? 0.28394 -24.35010 51.24996 1.000 16.24149 286 PRO A N 1
ATOM 2357 C CA . PRO A 1 287 ? -1.09656 -24.01119 51.61991 1.000 15.99623 286 PRO A CA 1
ATOM 2358 C C . PRO A 1 287 ? -2.14473 -24.94146 51.04140 1.000 15.06416 286 PRO A C 1
ATOM 2359 O O . PRO A 1 287 ? -3.23285 -25.04582 51.61556 1.000 15.40227 286 PRO A O 1
ATOM 2363 N N . GLY A 1 288 ? -1.87490 -25.60671 49.92003 1.000 15.95182 287 GLY A N 1
ATOM 2364 C CA . GLY A 1 288 ? -2.90492 -26.43972 49.32375 1.000 15.79578 287 GLY A CA 1
ATOM 2365 C C . GLY A 1 288 ? -3.94994 -25.58547 48.62528 1.000 14.89713 287 GLY A C 1
ATOM 2366 O O . GLY A 1 288 ? -3.67612 -24.47703 48.15960 1.000 16.61317 287 GLY A O 1
ATOM 2367 N N . LYS A 1 289 ? -5.16609 -26.11767 48.52898 1.000 13.98607 288 LYS A N 1
ATOM 2368 C CA . LYS A 1 289 ? -6.25340 -25.35074 47.93253 1.000 13.59235 288 LYS A CA 1
ATOM 2369 C C . LYS A 1 289 ? -6.51776 -24.11610 48.78276 1.000 12.80393 288 LYS A C 1
ATOM 2370 O O . LYS A 1 289 ? -6.83823 -24.22620 49.96681 1.000 13.56735 288 LYS A O 1
ATOM 2376 N N . THR A 1 290 ? -6.38107 -22.94305 48.17916 1.000 12.65650 289 THR A N 1
ATOM 2377 C CA . THR A 1 290 ? -6.27623 -21.69665 48.92118 1.000 12.58640 289 THR A CA 1
ATOM 2378 C C . THR A 1 290 ? -7.32959 -20.70239 48.46174 1.000 12.16037 289 THR A C 1
ATOM 2379 O O . THR A 1 290 ? -7.58427 -20.55326 47.25549 1.000 13.24845 289 THR A O 1
ATOM 2383 N N . LEU A 1 291 ? -7.91640 -20.01068 49.43833 1.000 11.82534 290 LEU A N 1
ATOM 2384 C CA . LEU A 1 291 ? -8.74077 -18.83467 49.20290 1.000 11.89674 290 LEU A CA 1
ATOM 2385 C C . LEU A 1 291 ? -7.98202 -17.62193 49.72118 1.000 12.11279 290 LEU A C 1
ATOM 2386 O O . LEU A 1 291 ? -7.55540 -17.60481 50.88187 1.000 13.24464 290 LEU A O 1
ATOM 2391 N N . VAL A 1 292 ? -7.81316 -16.61844 48.86005 1.000 12.19228 291 VAL A N 1
ATOM 2392 C CA . VAL A 1 292 ? -7.25930 -15.32623 49.24502 1.000 11.88491 291 VAL A CA 1
ATOM 2393 C C . VAL A 1 292 ? -8.42890 -14.36289 49.30252 1.000 11.78563 291 VAL A C 1
ATOM 2394 O O . VAL A 1 292 ? -9.14121 -14.18935 48.30727 1.000 13.91283 291 VAL A O 1
ATOM 2398 N N . ILE A 1 293 ? -8.65508 -13.76787 50.46838 1.000 12.08908 292 ILE A N 1
ATOM 2399 C CA . ILE A 1 293 ? -9.72094 -12.78843 50.64768 1.000 12.59811 292 ILE A CA 1
ATOM 2400 C C . ILE A 1 293 ? -9.09126 -11.40862 50.55254 1.000 13.44734 292 ILE A C 1
ATOM 2401 O O . ILE A 1 293 ? -8.22483 -11.05689 51.36193 1.000 13.82490 292 ILE A O 1
ATOM 2406 N N . GLY A 1 294 ? -9.50684 -10.63956 49.55572 1.000 13.70854 293 GLY A N 1
ATOM 2407 C CA . GLY A 1 294 ? -8.94766 -9.32331 49.30882 1.000 14.64496 293 GLY A CA 1
ATOM 2408 C C . GLY A 1 294 ? -8.46507 -9.18377 47.88277 1.000 14.03679 293 GLY A C 1
ATOM 2409 O O . GLY A 1 294 ? -8.37890 -10.14461 47.12692 1.000 15.99194 293 GLY A O 1
ATOM 2410 N N . ALA A 1 295 ? -8.14207 -7.93637 47.52467 1.000 13.91638 294 ALA A N 1
ATOM 2411 C CA . ALA A 1 295 ? -7.81557 -7.63397 46.13357 1.000 15.08336 294 ALA A CA 1
ATOM 2412 C C . ALA A 1 295 ? -6.74415 -6.55305 46.01778 1.000 14.26963 294 ALA A C 1
ATOM 2413 O O . ALA A 1 295 ? -6.63576 -5.90823 44.96676 1.000 15.52372 294 ALA A O 1
ATOM 2415 N N . SER A 1 296 ? -5.96996 -6.34260 47.07496 1.000 13.85181 295 SER A N 1
ATOM 2416 C CA . SER A 1 296 ? -4.81605 -5.46031 47.07841 1.000 13.76413 295 SER A CA 1
ATOM 2417 C C . SER A 1 296 ? -3.67340 -6.09270 46.29167 1.000 12.33784 295 SER A C 1
ATOM 2418 O O . SER A 1 296 ? -3.73387 -7.25236 45.86863 1.000 12.64139 295 SER A O 1
ATOM 2421 N N . TYR A 1 297 ? -2.58385 -5.33846 46.13772 1.000 12.49287 296 TYR A N 1
ATOM 2422 C CA . TYR A 1 297 ? -1.41886 -5.93132 45.48724 1.000 13.00769 296 TYR A CA 1
ATOM 2423 C C . TYR A 1 297 ? -0.89890 -7.13779 46.26155 1.000 13.17311 296 TYR A C 1
ATOM 2424 O O . TYR A 1 297 ? -0.43673 -8.10703 45.65380 1.000 13.83272 296 TYR A O 1
ATOM 2433 N N . VAL A 1 298 ? -1.00529 -7.11419 47.59748 1.000 12.33383 297 VAL A N 1
ATOM 2434 C CA . VAL A 1 298 ? -0.58297 -8.26243 48.39657 1.000 13.08030 297 VAL A CA 1
ATOM 2435 C C . VAL A 1 298 ? -1.41564 -9.47965 48.03669 1.000 12.17983 297 VAL A C 1
ATOM 2436 O O . VAL A 1 298 ? -0.88511 -10.57449 47.80087 1.000 13.09729 297 VAL A O 1
ATOM 2440 N N . ALA A 1 299 ? -2.73985 -9.29987 48.00176 1.000 12.42688 298 ALA A N 1
ATOM 2441 C CA . ALA A 1 299 ? -3.64426 -10.39324 47.66356 1.000 12.43920 298 ALA A CA 1
ATOM 2442 C C . ALA A 1 299 ? -3.30198 -10.98908 46.30389 1.000 11.59401 298 ALA A C 1
ATOM 2443 O O . ALA A 1 299 ? -3.19020 -12.21412 46.15586 1.000 12.40525 298 ALA A O 1
ATOM 2445 N N . LEU A 1 300 ? -3.14388 -10.13237 45.29345 1.000 11.64067 299 LEU A N 1
ATOM 2446 C CA . LEU A 1 300 ? -2.97242 -10.64173 43.93769 1.000 11.75078 299 LEU A CA 1
ATOM 2447 C C . LEU A 1 300 ? -1.58396 -11.22415 43.72164 1.000 11.26959 299 LEU A C 1
ATOM 2448 O O . LEU A 1 300 ? -1.43169 -12.21039 43.00054 1.000 12.73155 299 LEU A O 1
ATOM 2453 N N . GLU A 1 301 ? -0.55945 -10.63571 44.33526 1.000 11.72352 300 GLU A N 1
ATOM 2454 C CA . GLU A 1 301 ? 0.79434 -11.16478 44.17624 1.000 11.93304 300 GLU A CA 1
ATOM 2455 C C . GLU A 1 301 ? 0.86359 -12.56300 44.77523 1.000 11.85921 300 GLU A C 1
ATOM 2456 O O . GLU A 1 301 ? 1.41682 -13.49466 44.17641 1.000 12.40696 300 GLU A O 1
ATOM 2462 N N . CYS A 1 302 ? 0.24650 -12.74453 45.94049 1.000 12.63715 301 CYS A N 1
ATOM 2463 C CA . CYS A 1 302 ? 0.33713 -14.01870 46.63764 1.000 12.75295 301 CYS A CA 1
ATOM 2464 C C . CYS A 1 302 ? -0.50379 -15.05882 45.89217 1.000 12.15110 301 CYS A C 1
ATOM 2465 O O . CYS A 1 302 ? -0.06541 -16.19169 45.67159 1.000 12.85474 301 CYS A O 1
ATOM 2468 N N . ALA A 1 303 ? -1.71137 -14.67428 45.46119 1.000 11.78408 302 ALA A N 1
ATOM 2469 C CA . ALA A 1 303 ? -2.52114 -15.58997 44.66354 1.000 12.47421 302 ALA A CA 1
ATOM 2470 C C . ALA A 1 303 ? -1.78720 -15.98722 43.38881 1.000 11.89715 302 ALA A C 1
ATOM 2471 O O . ALA A 1 303 ? -1.81408 -17.15576 42.97655 1.000 12.97340 302 ALA A O 1
ATOM 2473 N N . GLY A 1 304 ? -1.12633 -15.01902 42.74977 1.000 12.64917 303 GLY A N 1
ATOM 2474 C CA . GLY A 1 304 ? -0.45202 -15.30020 41.49557 1.000 13.47715 303 GLY A CA 1
ATOM 2475 C C . GLY A 1 304 ? 0.66291 -16.31760 41.63168 1.000 12.69534 303 GLY A C 1
ATOM 2476 O O . GLY A 1 304 ? 0.75653 -17.26494 40.84072 1.000 13.66033 303 GLY A O 1
ATOM 2477 N N . PHE A 1 305 ? 1.53248 -16.14501 42.62885 1.000 12.58241 304 PHE A N 1
ATOM 2478 C CA . PHE A 1 305 ? 2.61658 -17.11802 42.73338 1.000 12.10532 304 PHE A CA 1
ATOM 2479 C C . PHE A 1 305 ? 2.11765 -18.47468 43.20948 1.000 12.25101 304 PHE A C 1
ATOM 2480 O O . PHE A 1 305 ? 2.62101 -19.50463 42.75792 1.000 13.62049 304 PHE A O 1
ATOM 2488 N N . LEU A 1 306 ? 1.09805 -18.50833 44.07510 1.000 12.24873 305 LEU A N 1
ATOM 2489 C CA . LEU A 1 306 ? 0.57650 -19.80085 44.50285 1.000 13.16638 305 LEU A CA 1
ATOM 2490 C C . LEU A 1 306 ? 0.01764 -20.57581 43.31750 1.000 14.27581 305 LEU A C 1
ATOM 2491 O O . LEU A 1 306 ? 0.23131 -21.78838 43.20463 1.000 15.87842 305 LEU A O 1
ATOM 2496 N N . ALA A 1 307 ? -0.67328 -19.88613 42.40172 1.000 14.47770 306 ALA A N 1
ATOM 2497 C CA . ALA A 1 307 ? -1.18670 -20.56082 41.21054 1.000 16.23029 306 ALA A CA 1
ATOM 2498 C C . ALA A 1 307 ? -0.04993 -21.02977 40.30378 1.000 17.08033 306 ALA A C 1
ATOM 2499 O O . ALA A 1 307 ? -0.10117 -22.13527 39.75394 1.000 20.37511 306 ALA A O 1
ATOM 2501 N N . SER A 1 308 ? 0.98749 -20.20731 40.13023 1.000 16.28897 307 SER A N 1
ATOM 2502 C CA . SER A 1 308 ? 2.10002 -20.61130 39.27220 1.000 18.12883 307 SER A CA 1
ATOM 2503 C C . SER A 1 308 ? 2.86573 -21.79805 39.83447 1.000 18.83253 307 SER A C 1
ATOM 2504 O O . SER A 1 308 ? 3.45851 -22.57056 39.06571 1.000 21.38898 307 SER A O 1
ATOM 2507 N N . LEU A 1 309 ? 2.88681 -21.95178 41.15720 1.000 17.15591 308 LEU A N 1
ATOM 2508 C CA . LEU A 1 309 ? 3.53066 -23.11357 41.74734 1.000 18.46529 308 LEU A CA 1
ATOM 2509 C C . LEU A 1 309 ? 2.70435 -24.38101 41.57183 1.000 21.94076 308 LEU A C 1
ATOM 2510 O O . LEU A 1 309 ? 3.19882 -25.46668 41.87603 1.000 24.53265 308 LEU A O 1
ATOM 2515 N N . GLY A 1 310 ? 1.47457 -24.27116 41.06940 1.000 22.20795 309 GLY A N 1
ATOM 2516 C CA . GLY A 1 310 ? 0.60848 -25.41161 40.85636 1.000 23.87102 309 GLY A CA 1
ATOM 2517 C C . GLY A 1 310 ? -0.58966 -25.47810 41.77470 1.000 23.08371 309 GLY A C 1
ATOM 2518 O O . GLY A 1 310 ? -1.32367 -26.47094 41.72229 1.000 25.70450 309 GLY A O 1
ATOM 2519 N N . GLY A 1 311 ? -0.82486 -24.46019 42.60754 1.000 21.59974 310 GLY A N 1
ATOM 2520 C CA . GLY A 1 311 ? -1.91794 -24.51612 43.55099 1.000 20.12069 310 GLY A CA 1
ATOM 2521 C C . GLY A 1 311 ? -3.26590 -24.17765 42.93854 1.000 17.62672 310 GLY A C 1
ATOM 2522 O O . GLY A 1 311 ? -3.37914 -23.50125 41.91888 1.000 18.51555 310 GLY A O 1
ATOM 2523 N N . ASP A 1 312 ? -4.30284 -24.67488 43.60147 1.000 16.01561 311 ASP A N 1
ATOM 2524 C CA . ASP A 1 312 ? -5.69207 -24.35752 43.29303 1.000 14.80100 311 ASP A CA 1
ATOM 2525 C C . ASP A 1 312 ? -6.04428 -23.11353 44.10606 1.000 13.91846 311 ASP A C 1
ATOM 2526 O O . ASP A 1 312 ? -6.16510 -23.18361 45.33074 1.000 18.89512 311 ASP A O 1
ATOM 2531 N N . VAL A 1 313 ? -6.17981 -21.96860 43.43555 1.000 13.12317 312 VAL A N 1
ATOM 2532 C CA . VAL A 1 313 ? -6.29536 -20.68109 44.11224 1.000 13.36334 312 VAL A CA 1
ATOM 2533 C C . VAL A 1 313 ? -7.53619 -19.93737 43.65169 1.000 12.67935 312 VAL A C 1
ATOM 2534 O O . VAL A 1 313 ? -7.80082 -19.83114 42.44726 1.000 14.01007 312 VAL A O 1
ATOM 2538 N N . THR A 1 314 ? -8.25520 -19.36282 44.62352 1.000 12.62808 313 THR A N 1
ATOM 2539 C CA . THR A 1 314 ? -9.40312 -18.49371 44.40010 1.000 12.42185 313 THR A CA 1
ATOM 2540 C C . THR A 1 314 ? -9.17846 -17.18301 45.13857 1.000 12.39278 313 THR A C 1
ATOM 2541 O O . THR A 1 314 ? -8.69958 -17.18859 46.26739 1.000 13.29749 313 THR A O 1
ATOM 2545 N N . VAL A 1 315 ? -9.54480 -16.06888 44.50894 1.000 12.92622 314 VAL A N 1
ATOM 2546 C CA . VAL A 1 315 ? -9.49285 -14.74289 45.12621 1.000 12.41938 314 VAL A CA 1
ATOM 2547 C C . VAL A 1 315 ? -10.92309 -14.23783 45.29376 1.000 12.62399 314 VAL A C 1
ATOM 2548 O O . VAL A 1 315 ? -11.67410 -14.17196 44.31340 1.000 13.86343 314 VAL A O 1
ATOM 2552 N N . MET A 1 316 ? -11.29542 -13.90696 46.53304 1.000 13.63445 315 MET A N 1
ATOM 2553 C CA . MET A 1 316 ? -12.58507 -13.27870 46.85369 1.000 13.82755 315 MET A CA 1
ATOM 2554 C C . MET A 1 316 ? -12.48338 -11.77206 46.83150 1.000 13.50933 315 MET A C 1
ATOM 2555 O O . MET A 1 316 ? -11.85248 -11.19290 47.72564 1.000 14.86399 315 MET A O 1
ATOM 2560 N N . VAL A 1 317 ? -13.19379 -11.13246 45.90362 1.000 13.70372 316 VAL A N 1
ATOM 2561 C CA . VAL A 1 317 ? -13.07771 -9.69767 45.65373 1.000 14.09282 316 VAL A CA 1
ATOM 2562 C C . VAL A 1 317 ? -14.36014 -9.01103 46.10178 1.000 14.26789 316 VAL A C 1
ATOM 2563 O O . VAL A 1 317 ? -15.43546 -9.27272 45.54728 1.000 15.31786 316 VAL A O 1
ATOM 2567 N N . ARG A 1 318 ? -14.24714 -8.12538 47.09544 1.000 14.94359 317 ARG A N 1
ATOM 2568 C CA . ARG A 1 318 ? -15.41238 -7.38342 47.58161 1.000 15.65945 317 ARG A CA 1
ATOM 2569 C C . ARG A 1 318 ? -15.99392 -6.48052 46.50136 1.000 15.84228 317 ARG A C 1
ATOM 2570 O O . ARG A 1 318 ? -17.21611 -6.45260 46.29999 1.000 17.47788 317 ARG A O 1
ATOM 2578 N N . SER A 1 319 ? -15.14175 -5.71077 45.81343 1.000 16.12774 318 SER A N 1
ATOM 2579 C CA . SER A 1 319 ? -15.60259 -4.78460 44.78144 1.000 17.04926 318 SER A CA 1
ATOM 2580 C C . SER A 1 319 ? -14.69775 -4.85052 43.55350 1.000 16.73758 318 SER A C 1
ATOM 2581 O O . SER A 1 319 ? -15.02619 -5.53489 42.57543 1.000 18.13151 318 SER A O 1
ATOM 2584 N N . ILE A 1 320 ? -13.55277 -4.17007 43.60098 1.000 16.35107 319 ILE A N 1
ATOM 2585 C CA . ILE A 1 320 ? -12.65319 -4.04563 42.45658 1.000 15.77091 319 ILE A CA 1
ATOM 2586 C C . ILE A 1 320 ? -11.26187 -4.57075 42.82326 1.000 15.08527 319 ILE A C 1
ATOM 2587 O O . ILE A 1 320 ? -10.93540 -4.76347 43.99409 1.000 15.72332 319 ILE A O 1
ATOM 2592 N N . LEU A 1 321 ? -10.43782 -4.78757 41.79281 1.000 15.01096 320 LEU A N 1
ATOM 2593 C CA . LEU A 1 321 ? -9.03225 -5.13686 41.97296 1.000 14.15099 320 LEU A CA 1
ATOM 2594 C C . LEU A 1 321 ? -8.19068 -3.87377 42.09113 1.000 14.61099 320 LEU A C 1
ATOM 2595 O O . LEU A 1 321 ? -8.41795 -2.88972 41.38294 1.000 15.25314 320 LEU A O 1
ATOM 2600 N N . LEU A 1 322 ? -7.18218 -3.91957 42.95881 1.000 14.98655 321 LEU A N 1
ATOM 2601 C CA . LEU A 1 322 ? -6.15197 -2.87586 42.99526 1.000 14.40693 321 LEU A CA 1
ATOM 2602 C C . LEU A 1 322 ? -6.74773 -1.47492 43.10123 1.000 14.57879 321 LEU A C 1
ATOM 2603 O O . LEU A 1 322 ? -6.36002 -0.55403 42.37489 1.000 15.23298 321 LEU A O 1
ATOM 2608 N N . ARG A 1 323 ? -7.67353 -1.30431 44.04061 1.000 15.14892 322 ARG A N 1
ATOM 2609 C CA . ARG A 1 323 ? -8.22638 0.01775 44.30392 1.000 16.99735 322 ARG A CA 1
ATOM 2610 C C . ARG A 1 323 ? -7.09367 1.00468 44.55517 1.000 17.52133 322 ARG A C 1
ATOM 2611 O O . ARG A 1 323 ? -6.14154 0.70899 45.28302 1.000 18.45774 322 ARG A O 1
ATOM 2619 N N . GLY A 1 324 ? -7.19137 2.16814 43.93212 1.000 17.23984 323 GLY A N 1
ATOM 2620 C CA . GLY A 1 324 ? -6.14944 3.16608 43.98080 1.000 18.08723 323 GLY A CA 1
ATOM 2621 C C . GLY A 1 324 ? -5.19851 3.13874 42.80186 1.000 16.57357 323 GLY A C 1
ATOM 2622 O O . GLY A 1 324 ? -4.46155 4.11243 42.59928 1.000 20.11266 323 GLY A O 1
ATOM 2623 N N . PHE A 1 325 ? -5.17351 2.04722 42.03870 1.000 14.60877 324 PHE A N 1
ATOM 2624 C CA . PHE A 1 325 ? -4.39561 1.95859 40.81333 1.000 14.55752 324 PHE A CA 1
ATOM 2625 C C . PHE A 1 325 ? -5.30288 2.15828 39.60806 1.000 13.86982 324 PHE A C 1
ATOM 2626 O O . PHE A 1 325 ? -6.51101 1.90222 39.66086 1.000 14.82467 324 PHE A O 1
ATOM 2634 N N . ASP A 1 326 ? -4.68882 2.58236 38.50160 1.000 14.19810 325 ASP A N 1
ATOM 2635 C CA . ASP A 1 326 ? -5.37285 2.68765 37.21256 1.000 14.30488 325 ASP A CA 1
ATOM 2636 C C . ASP A 1 326 ? -6.20316 1.43555 36.93166 1.000 13.57997 325 ASP A C 1
ATOM 2637 O O . ASP A 1 326 ? -5.68262 0.31093 36.90829 1.000 13.94824 325 ASP A O 1
ATOM 2642 N N . GLN A 1 327 ? -7.50825 1.62761 36.74293 1.000 14.49270 326 GLN A N 1
ATOM 2643 C CA . GLN A 1 327 ? -8.41563 0.48927 36.68253 1.000 14.89589 326 GLN A CA 1
ATOM 2644 C C . GLN A 1 327 ? -8.40306 -0.24119 35.34687 1.000 14.35524 326 GLN A C 1
ATOM 2645 O O . GLN A 1 327 ? -8.72091 -1.43410 35.31511 1.000 15.71642 326 GLN A O 1
ATOM 2651 N N . GLN A 1 328 ? -8.00676 0.41470 34.25486 1.000 14.64446 327 GLN A N 1
ATOM 2652 C CA . GLN A 1 328 ? -7.75140 -0.33768 33.02792 1.000 14.47490 327 GLN A CA 1
ATOM 2653 C C . GLN A 1 328 ? -6.60322 -1.32723 33.23629 1.000 13.49486 327 GLN A C 1
ATOM 2654 O O . GLN A 1 328 ? -6.69729 -2.50559 32.87146 1.000 14.74644 327 GLN A O 1
ATOM 2660 N N . MET A 1 329 ? -5.49409 -0.85381 33.81328 1.000 13.94012 328 MET A N 1
ATOM 2661 C CA . MET A 1 329 ? -4.37499 -1.74036 34.14253 1.000 13.24245 328 MET A CA 1
ATOM 2662 C C . MET A 1 329 ? -4.77827 -2.83833 35.11438 1.000 13.18701 328 MET A C 1
ATOM 2663 O O . MET A 1 329 ? -4.37911 -3.99392 34.93894 1.000 13.84681 328 MET A O 1
ATOM 2668 N N . ALA A 1 330 ? -5.58023 -2.50703 36.13672 1.000 13.84534 329 ALA A N 1
ATOM 2669 C CA . ALA A 1 330 ? -6.00828 -3.52015 37.10161 1.000 14.25920 329 ALA A CA 1
ATOM 2670 C C . ALA A 1 330 ? -6.79589 -4.63368 36.42284 1.000 14.85671 329 ALA A C 1
ATOM 2671 O O . ALA A 1 330 ? -6.59648 -5.81703 36.72017 1.000 14.86108 329 ALA A O 1
ATOM 2673 N N . GLU A 1 331 ? -7.70583 -4.26678 35.51479 1.000 15.27660 330 GLU A N 1
ATOM 2674 C CA A GLU A 1 331 ? -8.47806 -5.26938 34.78765 0.559 16.85484 330 GLU A CA 1
ATOM 2675 C CA B GLU A 1 331 ? -8.47705 -5.26794 34.78584 0.441 16.06117 330 GLU A CA 1
ATOM 2676 C C . GLU A 1 331 ? -7.56963 -6.16739 33.95546 1.000 15.63400 330 GLU A C 1
ATOM 2677 O O . GLU A 1 331 ? -7.76738 -7.38545 33.90129 1.000 16.10879 330 GLU A O 1
ATOM 2688 N N . LYS A 1 332 ? -6.56715 -5.58327 33.29065 1.000 14.53109 331 LYS A N 1
ATOM 2689 C CA . LYS A 1 332 ? -5.64845 -6.39297 32.49386 1.000 14.69018 331 LYS A CA 1
ATOM 2690 C C . LYS A 1 332 ? -4.82706 -7.32508 33.37947 1.000 14.10362 331 LYS A C 1
ATOM 2691 O O . LYS A 1 332 ? -4.57643 -8.48203 33.00548 1.000 15.02927 331 LYS A O 1
ATOM 2697 N N . VAL A 1 333 ? -4.40750 -6.84486 34.55867 1.000 13.68544 332 VAL A N 1
ATOM 2698 C CA . VAL A 1 333 ? -3.67100 -7.69641 35.49792 1.000 13.80204 332 VAL A CA 1
ATOM 2699 C C . VAL A 1 333 ? -4.52102 -8.89334 35.89563 1.000 13.92693 332 VAL A C 1
ATOM 2700 O O . VAL A 1 333 ? -4.06063 -10.04327 35.87907 1.000 13.94802 332 VAL A O 1
ATOM 2704 N N . GLY A 1 334 ? -5.78141 -8.63509 36.25614 1.000 13.96252 333 GLY A N 1
ATOM 2705 C CA . GLY A 1 334 ? -6.65241 -9.70908 36.70099 1.000 14.57236 333 GLY A CA 1
ATOM 2706 C C . GLY A 1 334 ? -7.02243 -10.65882 35.58157 1.000 14.88809 333 GLY A C 1
ATOM 2707 O O . GLY A 1 334 ? -7.12014 -11.86911 35.79658 1.000 15.40226 333 GLY A O 1
ATOM 2708 N N . ASP A 1 335 ? -7.22854 -10.12909 34.36996 1.000 14.88735 334 ASP A N 1
ATOM 2709 C CA . ASP A 1 335 ? -7.56845 -10.99863 33.24771 1.000 16.13371 334 ASP A CA 1
ATOM 2710 C C . ASP A 1 335 ? -6.44171 -11.97745 32.95045 1.000 15.36774 334 ASP A C 1
ATOM 2711 O O . ASP A 1 335 ? -6.69458 -13.15435 32.65854 1.000 16.19387 334 ASP A O 1
ATOM 2716 N N . TYR A 1 336 ? -5.18763 -11.51106 33.00374 1.000 14.58100 335 TYR A N 1
ATOM 2717 C CA . TYR A 1 336 ? -4.06797 -12.42381 32.80604 1.000 14.27144 335 TYR A CA 1
ATOM 2718 C C . TYR A 1 336 ? -4.07598 -13.51126 33.87109 1.000 14.11929 335 TYR A C 1
ATOM 2719 O O . TYR A 1 336 ? -3.91808 -14.70263 33.56977 1.000 14.59571 335 TYR A O 1
ATOM 2728 N N . MET A 1 337 ? -4.28340 -13.12148 35.13129 1.000 13.33335 336 MET A N 1
ATOM 2729 C CA . MET A 1 337 ? -4.25708 -14.10305 36.21781 1.000 13.51111 336 MET A CA 1
ATOM 2730 C C . MET A 1 337 ? -5.36177 -15.13632 36.00434 1.000 14.04247 336 MET A C 1
ATOM 2731 O O . MET A 1 337 ? -5.16444 -16.33593 36.22544 1.000 14.84584 336 MET A O 1
ATOM 2736 N N . GLU A 1 338 ? -6.55118 -14.67700 35.58546 1.000 14.09340 337 GLU A N 1
ATOM 2737 C CA . GLU A 1 338 ? -7.66427 -15.59016 35.38723 1.000 16.24917 337 GLU A CA 1
ATOM 2738 C C . GLU A 1 338 ? -7.40276 -16.53944 34.22116 1.000 17.51362 337 GLU A C 1
ATOM 2739 O O . GLU A 1 338 ? -7.76281 -17.72137 34.28401 1.000 18.54513 337 GLU A O 1
ATOM 2745 N N . ASN A 1 339 ? -6.73796 -16.06124 33.16774 1.000 17.64968 338 ASN A N 1
ATOM 2746 C CA A ASN A 1 339 ? -6.37557 -16.94539 32.06761 0.658 19.64127 338 ASN A CA 1
ATOM 2747 C CA B ASN A 1 339 ? -6.37214 -16.93985 32.06349 0.342 20.64281 338 ASN A CA 1
ATOM 2748 C C . ASN A 1 339 ? -5.27692 -17.92311 32.44639 1.000 21.73038 338 ASN A C 1
ATOM 2749 O O . ASN A 1 339 ? -5.07253 -18.91115 31.73027 1.000 26.59484 338 ASN A O 1
ATOM 2758 N N . HIS A 1 340 ? -4.56850 -17.67453 33.54262 1.000 19.99079 339 HIS A N 1
ATOM 2759 C CA A HIS A 1 340 ? -3.45856 -18.51382 33.97500 0.154 22.77422 339 HIS A CA 1
ATOM 2760 C CA B HIS A 1 340 ? -3.45841 -18.50649 33.98273 0.846 21.47122 339 HIS A CA 1
ATOM 2761 C C . HIS A 1 340 ? -3.72947 -19.14986 35.33185 1.000 24.83153 339 HIS A C 1
ATOM 2762 O O . HIS A 1 340 ? -2.82947 -19.29472 36.16720 1.000 29.73652 339 HIS A O 1
ATOM 2775 N N . GLY A 1 341 ? -4.98048 -19.52155 35.57089 1.000 24.16895 340 GLY A N 1
ATOM 2776 C CA . GLY A 1 341 ? -5.29606 -20.44262 36.63835 1.000 24.89147 340 GLY A CA 1
ATOM 2777 C C . GLY A 1 341 ? -5.93730 -19.86670 37.87441 1.000 23.77409 340 GLY A C 1
ATOM 2778 O O . GLY A 1 341 ? -6.45920 -20.64588 38.67374 1.000 29.00093 340 GLY A O 1
ATOM 2779 N N . VAL A 1 342 ? -5.93591 -18.55506 38.07784 1.000 16.97887 341 VAL A N 1
ATOM 2780 C CA . VAL A 1 342 ? -6.52960 -17.99103 39.28773 1.000 15.37322 341 VAL A CA 1
ATOM 2781 C C . VAL A 1 342 ? -8.02848 -17.83484 39.08921 1.000 14.95353 341 VAL A C 1
ATOM 2782 O O . VAL A 1 342 ? -8.47591 -17.25924 38.09136 1.000 16.83780 341 VAL A O 1
ATOM 2786 N N . LYS A 1 343 ? -8.81094 -18.36311 40.02733 1.000 15.29906 342 LYS A N 1
ATOM 2787 C CA A LYS A 1 343 ? -10.25208 -18.17900 39.99738 0.239 15.81341 342 LYS A CA 1
ATOM 2788 C CA B LYS A 1 343 ? -10.25349 -18.18352 40.00262 0.761 15.51625 342 LYS A CA 1
ATOM 2789 C C . LYS A 1 343 ? -10.62316 -16.96852 40.84151 1.000 15.07449 342 LYS A C 1
ATOM 2790 O O . LYS A 1 343 ? -9.96464 -16.65840 41.83954 1.000 16.27190 342 LYS A O 1
ATOM 2801 N N . PHE A 1 344 ? -11.67474 -16.26948 40.42158 1.000 15.21665 343 PHE A N 1
ATOM 2802 C CA . PHE A 1 344 ? -12.14169 -15.07677 41.11533 1.000 15.08674 343 PHE A CA 1
ATOM 2803 C C . PHE A 1 344 ? -13.59589 -15.24841 41.52753 1.000 15.78725 343 PHE A C 1
ATOM 2804 O O . PHE A 1 344 ? -14.44448 -15.57522 40.69295 1.000 18.92349 343 PHE A O 1
ATOM 2812 N N . ALA A 1 345 ? -13.87048 -15.04000 42.81262 1.000 15.42412 344 ALA A N 1
ATOM 2813 C CA . ALA A 1 345 ? -15.23314 -14.92943 43.33733 1.000 15.67062 344 ALA A CA 1
ATOM 2814 C C . ALA A 1 345 ? -15.50303 -13.43169 43.46406 1.000 15.81666 344 ALA A C 1
ATOM 2815 O O . ALA A 1 345 ? -15.05901 -12.78282 44.41433 1.000 16.24349 344 ALA A O 1
ATOM 2817 N N . LYS A 1 346 ? -16.21695 -12.89016 42.48806 1.000 16.93001 345 LYS A N 1
ATOM 2818 C CA A LYS A 1 346 ? -16.37971 -11.45146 42.33954 0.159 17.83566 345 LYS A CA 1
ATOM 2819 C CA B LYS A 1 346 ? -16.38168 -11.45374 42.33900 0.841 18.57334 345 LYS A CA 1
ATOM 2820 C C . LYS A 1 346 ? -17.60237 -10.94965 43.09835 1.000 17.14850 345 LYS A C 1
ATOM 2821 O O . LYS A 1 346 ? -18.62578 -11.62878 43.19021 1.000 17.93020 345 LYS A O 1
ATOM 2832 N N . LEU A 1 347 ? -17.48500 -9.73593 43.63879 1.000 16.79364 346 LEU A N 1
ATOM 2833 C CA . LEU A 1 347 ? -18.57712 -9.09108 44.37703 1.000 16.63925 346 LEU A CA 1
ATOM 2834 C C . LEU A 1 347 ? -19.02782 -9.95154 45.55520 1.000 16.41550 346 LEU A C 1
ATOM 2835 O O . LEU A 1 347 ? -20.21796 -10.19602 45.76003 1.000 17.52107 346 LEU A O 1
ATOM 2840 N N . CYS A 1 348 ? -18.06022 -10.38844 46.35118 1.000 15.70867 347 CYS A N 1
ATOM 2841 C CA . CYS A 1 348 ? -18.28868 -11.41446 47.35470 1.000 15.47234 347 CYS A CA 1
ATOM 2842 C C . CYS A 1 348 ? -17.49148 -11.09356 48.61109 1.000 14.65384 347 CYS A C 1
ATOM 2843 O O . CYS A 1 348 ? -16.36498 -10.59115 48.51637 1.000 15.52537 347 CYS A O 1
ATOM 2846 N N . VAL A 1 349 ? -18.07937 -11.37486 49.77922 1.000 15.32439 348 VAL A N 1
ATOM 2847 C CA . VAL A 1 349 ? -17.41144 -11.17335 51.06924 1.000 16.63999 348 VAL A CA 1
ATOM 2848 C C . VAL A 1 349 ? -17.58938 -12.40710 51.94346 1.000 15.95754 348 VAL A C 1
ATOM 2849 O O . VAL A 1 349 ? -18.59706 -13.11571 51.81419 1.000 16.16886 348 VAL A O 1
ATOM 2853 N N . PRO A 1 350 ? -16.67114 -12.67027 52.86775 1.000 15.85242 349 PRO A N 1
ATOM 2854 C CA . PRO A 1 350 ? -16.82612 -13.79802 53.79365 1.000 17.01859 349 PRO A CA 1
ATOM 2855 C C . PRO A 1 350 ? -17.66308 -13.43380 55.01243 1.000 17.00349 349 PRO A C 1
ATOM 2856 O O . PRO A 1 350 ? -17.63478 -12.30452 55.51243 1.000 18.09472 349 PRO A O 1
ATOM 2860 N N . ASP A 1 351 ? -18.42439 -14.42595 55.48632 1.000 16.74137 350 ASP A N 1
ATOM 2861 C CA . ASP A 1 351 ? -19.19106 -14.31190 56.72322 1.000 17.83003 350 ASP A CA 1
ATOM 2862 C C . ASP A 1 351 ? -18.64977 -15.13418 57.87648 1.000 17.01900 350 ASP A C 1
ATOM 2863 O O . ASP A 1 351 ? -18.81997 -14.73327 59.03613 1.000 17.70016 350 ASP A O 1
ATOM 2868 N N . GLU A 1 352 ? -18.02177 -16.27036 57.59970 1.000 17.44601 351 GLU A N 1
ATOM 2869 C CA . GLU A 1 352 ? -17.53232 -17.09244 58.69317 1.000 18.21363 351 GLU A CA 1
ATOM 2870 C C . GLU A 1 352 ? -16.58967 -18.14935 58.13872 1.000 17.51042 351 GLU A C 1
ATOM 2871 O O . GLU A 1 352 ? -16.71347 -18.57297 56.98345 1.000 17.33883 351 GLU A O 1
ATOM 2877 N N . ILE A 1 353 ? -15.61675 -18.52452 58.96247 1.000 16.34913 352 ILE A N 1
ATOM 2878 C CA . ILE A 1 353 ? -14.68359 -19.60001 58.65231 1.000 16.48920 352 ILE A CA 1
ATOM 2879 C C . ILE A 1 353 ? -14.91329 -20.68510 59.69579 1.000 16.49339 352 ILE A C 1
ATOM 2880 O O . ILE A 1 353 ? -14.79506 -20.42205 60.89871 1.000 19.17470 352 ILE A O 1
ATOM 2885 N N . LYS A 1 354 ? -15.23170 -21.89433 59.24439 1.000 16.99022 353 LYS A N 1
ATOM 2886 C CA . LYS A 1 354 ? -15.41935 -23.04030 60.12256 1.000 17.52922 353 LYS A CA 1
ATOM 2887 C C . LYS A 1 354 ? -14.30894 -24.05877 59.91297 1.000 16.43702 353 LYS A C 1
ATOM 2888 O O . LYS A 1 354 ? -13.88881 -24.31114 58.78036 1.000 18.43941 353 LYS A O 1
ATOM 2894 N N . GLN A 1 355 ? -13.84457 -24.65874 61.00125 1.000 15.17964 354 GLN A N 1
ATOM 2895 C CA . GLN A 1 355 ? -12.75617 -25.62597 60.93108 1.000 15.13305 354 GLN A CA 1
ATOM 2896 C C . GLN A 1 355 ? -13.30484 -27.03313 60.70609 1.000 15.42193 354 GLN A C 1
ATOM 2897 O O . GLN A 1 355 ? -14.11366 -27.52554 61.50050 1.000 19.30569 354 GLN A O 1
ATOM 2903 N N . LEU A 1 356 ? -12.84055 -27.69191 59.64135 1.000 14.15441 355 LEU A N 1
ATOM 2904 C CA . LEU A 1 356 ? -13.15518 -29.09290 59.37009 1.000 14.62394 355 LEU A CA 1
ATOM 2905 C C . LEU A 1 356 ? -12.01587 -30.03589 59.73436 1.000 14.54919 355 LEU A C 1
ATOM 2906 O O . LEU A 1 356 ? -12.26581 -31.18917 60.10372 1.000 15.28923 355 LEU A O 1
ATOM 2911 N N . LYS A 1 357 ? -10.77076 -29.57710 59.61986 1.000 14.50169 356 LYS A N 1
ATOM 2912 C CA A LYS A 1 357 ? -9.60939 -30.33615 60.06272 0.863 14.61810 356 LYS A CA 1
ATOM 2913 C CA B LYS A 1 357 ? -9.60637 -30.33363 60.05124 0.137 14.85521 356 LYS A CA 1
ATOM 2914 C C . LYS A 1 357 ? -8.60593 -29.36534 60.65590 1.000 14.60087 356 LYS A C 1
ATOM 2915 O O . LYS A 1 357 ? -8.36881 -28.28493 60.09515 1.000 15.43538 356 LYS A O 1
ATOM 2926 N N . VAL A 1 358 ? -8.00486 -29.77178 61.77678 1.000 15.64895 357 VAL A N 1
ATOM 2927 C CA . VAL A 1 358 ? -6.90284 -29.03799 62.38038 1.000 17.16179 357 VAL A CA 1
ATOM 2928 C C . VAL A 1 358 ? -5.64823 -29.22548 61.53112 1.000 17.32868 357 VAL A C 1
ATOM 2929 O O . VAL A 1 358 ? -5.44604 -30.27543 60.90981 1.000 18.49333 357 VAL A O 1
ATOM 2933 N N . VAL A 1 359 ? -4.79675 -28.19106 61.49433 1.000 17.92988 358 VAL A N 1
ATOM 2934 C CA . VAL A 1 359 ? -3.50182 -28.30584 60.83150 1.000 20.34745 358 VAL A CA 1
ATOM 2935 C C . VAL A 1 359 ? -2.72805 -29.47580 61.42013 1.000 23.75958 358 VAL A C 1
ATOM 2936 O O . VAL A 1 359 ? -2.69003 -29.66712 62.64063 1.000 23.79763 358 VAL A O 1
ATOM 2940 N N . ASP A 1 360 ? -2.10769 -30.27164 60.54927 1.000 26.88209 359 ASP A N 1
ATOM 2941 C CA . ASP A 1 360 ? -1.37608 -31.47036 60.95582 1.000 33.04309 359 ASP A CA 1
ATOM 2942 C C . ASP A 1 360 ? 0.10432 -31.10583 60.99761 1.000 37.46997 359 ASP A C 1
ATOM 2943 O O . ASP A 1 360 ? 0.81845 -31.21726 60.00273 1.000 34.89924 359 ASP A O 1
ATOM 2948 N N . THR A 1 361 ? 0.56578 -30.67000 62.17184 1.000 44.45545 360 THR A N 1
ATOM 2949 C CA . THR A 1 361 ? 1.94655 -30.21561 62.30101 1.000 52.26066 360 THR A CA 1
ATOM 2950 C C . THR A 1 361 ? 2.94504 -31.36386 62.19196 1.000 55.90372 360 THR A C 1
ATOM 2951 O O . THR A 1 361 ? 4.10062 -31.13991 61.81196 1.000 56.23977 360 THR A O 1
ATOM 2955 N N . GLU A 1 362 ? 2.52247 -32.59259 62.49856 1.000 58.65162 361 GLU A N 1
ATOM 2956 C CA . GLU A 1 362 ? 3.44591 -33.72335 62.47542 1.000 61.50261 361 GLU A CA 1
ATOM 2957 C C . GLU A 1 362 ? 3.67134 -34.24309 61.05894 1.000 58.26157 361 GLU A C 1
ATOM 2958 O O . GLU A 1 362 ? 4.81212 -34.50685 60.66404 1.000 58.29300 361 GLU A O 1
ATOM 2964 N N . ASN A 1 363 ? 2.60001 -34.41022 60.28576 1.000 54.48680 362 ASN A N 1
ATOM 2965 C CA . ASN A 1 363 ? 2.71277 -34.80580 58.88736 1.000 50.06486 362 ASN A CA 1
ATOM 2966 C C . ASN A 1 363 ? 2.86566 -33.61872 57.95066 1.000 42.84738 362 ASN A C 1
ATOM 2967 O O . ASN A 1 363 ? 2.87028 -33.80590 56.72938 1.000 41.74527 362 ASN A O 1
ATOM 2972 N N . ASN A 1 364 ? 2.96965 -32.40922 58.49647 1.000 37.09254 363 ASN A N 1
ATOM 2973 C CA . ASN A 1 364 ? 3.26898 -31.20842 57.72672 1.000 31.99121 363 ASN A CA 1
ATOM 2974 C C . ASN A 1 364 ? 2.25330 -30.99101 56.60245 1.000 28.53925 363 ASN A C 1
ATOM 2975 O O . ASN A 1 364 ? 2.58951 -30.90954 55.42174 1.000 27.69317 363 ASN A O 1
ATOM 2980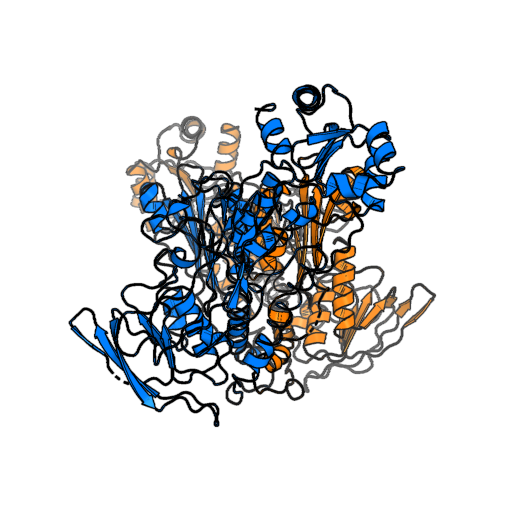 N N . LYS A 1 365 ? 0.99059 -30.90489 56.99832 1.000 25.51444 364 LYS A N 1
ATOM 2981 C CA . LYS A 1 365 ? -0.09600 -30.69913 56.06082 1.000 23.39788 364 LYS A CA 1
ATOM 2982 C C . LYS A 1 365 ? -1.02564 -29.63621 56.61453 1.000 20.95556 364 LYS A C 1
ATOM 2983 O O . LYS A 1 365 ? -1.20829 -29.54148 57.83156 1.000 20.16191 364 LYS A O 1
ATOM 2989 N N . PRO A 1 366 ? -1.64842 -28.84448 55.74690 1.000 18.45914 365 PRO A N 1
ATOM 2990 C CA . PRO A 1 366 ? -2.67184 -27.90275 56.20926 1.000 18.01885 365 PRO A CA 1
ATOM 2991 C C . PRO A 1 366 ? -3.89339 -28.64645 56.73575 1.000 17.56155 365 PRO A C 1
ATOM 2992 O O . PRO A 1 366 ? -4.03532 -29.86512 56.60153 1.000 19.10314 365 PRO A O 1
ATOM 2996 N N . GLY A 1 367 ? -4.77822 -27.88855 57.36516 1.000 16.57712 366 GLY A N 1
ATOM 2997 C CA . GLY A 1 367 ? -6.07816 -28.38711 57.76839 1.000 16.38178 366 GLY A CA 1
ATOM 2998 C C . GLY A 1 367 ? -7.07780 -28.26538 56.64130 1.000 15.17628 366 GLY A C 1
ATOM 2999 O O . GLY A 1 367 ? -6.73456 -28.36156 55.45637 1.000 16.25791 366 GLY A O 1
ATOM 3000 N N . LEU A 1 368 ? -8.32872 -28.03336 57.01660 1.000 14.40329 367 LEU A N 1
ATOM 3001 C CA . LEU A 1 368 ? -9.40860 -27.90612 56.04862 1.000 14.06856 367 LEU A CA 1
ATOM 3002 C C . LEU A 1 368 ? -10.46674 -27.01336 56.67277 1.000 13.54509 367 LEU A C 1
ATOM 3003 O O . LEU A 1 368 ? -10.78221 -27.16811 57.85819 1.000 14.17864 367 LEU A O 1
ATOM 3008 N N . LEU A 1 369 ? -10.97343 -26.06369 55.88910 1.000 14.01841 368 LEU A N 1
ATOM 3009 C CA . LEU A 1 369 ? -11.87092 -25.03393 56.37878 1.000 14.78100 368 LEU A CA 1
ATOM 3010 C C . LEU A 1 369 ? -13.08593 -24.95430 55.47601 1.000 15.26390 368 LEU A C 1
ATOM 3011 O O . LEU A 1 369 ? -13.00069 -25.19325 54.27157 1.000 16.48379 368 LEU A O 1
ATOM 3016 N N . LEU A 1 370 ? -14.21941 -24.61287 56.07041 1.000 15.29080 369 LEU A N 1
ATOM 3017 C CA . LEU A 1 370 ? -15.41845 -24.29032 55.32003 1.000 16.34199 369 LEU A CA 1
ATOM 3018 C C . LEU A 1 370 ? -15.59758 -22.78375 55.37592 1.000 15.95348 369 LEU A C 1
ATOM 3019 O O . LEU A 1 370 ? -15.68446 -22.20893 56.46473 1.000 17.87512 369 LEU A O 1
ATOM 3024 N N . VAL A 1 371 ? -15.63396 -22.14837 54.21292 1.000 15.50233 370 VAL A N 1
ATOM 3025 C CA . VAL A 1 371 ? -15.82219 -20.70605 54.12347 1.000 15.16222 370 VAL A CA 1
ATOM 3026 C C . VAL A 1 371 ? -17.24075 -20.43041 53.65580 1.000 15.08613 370 VAL A C 1
ATOM 3027 O O . VAL A 1 371 ? -17.66049 -20.90702 52.59122 1.000 16.09680 370 VAL A O 1
ATOM 3031 N N . LYS A 1 372 ? -17.97290 -19.65311 54.44570 1.000 15.83738 371 LYS A N 1
ATOM 3032 C CA . LYS A 1 372 ? -19.31243 -19.21682 54.08713 1.000 16.80313 371 LYS A CA 1
ATOM 3033 C C . LYS A 1 372 ? -19.26630 -17.71819 53.85125 1.000 17.16428 371 LYS A C 1
ATOM 3034 O O . LYS A 1 372 ? -18.65492 -16.98096 54.63030 1.000 17.65655 371 LYS A O 1
ATOM 3040 N N . GLY A 1 373 ? -19.89893 -17.27529 52.77428 1.000 17.04988 372 GLY A N 1
ATOM 3041 C CA . GLY A 1 373 ? -19.92206 -15.86582 52.45729 1.000 17.78356 372 GLY A CA 1
ATOM 3042 C C . GLY A 1 373 ? -21.14658 -15.53478 51.63865 1.000 17.40370 372 GLY A C 1
ATOM 3043 O O . GLY A 1 373 ? -22.06732 -16.35783 51.53232 1.000 18.32279 372 GLY A O 1
ATOM 3044 N N . HIS A 1 374 ? -21.18699 -14.33818 51.05999 1.000 16.90052 373 HIS A N 1
ATOM 3045 C CA . HIS A 1 374 ? -22.30943 -14.00341 50.20217 1.000 17.07328 373 HIS A CA 1
ATOM 3046 C C . HIS A 1 374 ? -21.89588 -12.95985 49.18227 1.000 17.20907 373 HIS A C 1
ATOM 3047 O O . HIS A 1 374 ? -20.98646 -12.15183 49.41246 1.000 16.97393 373 HIS A O 1
ATOM 3054 N N . TYR A 1 375 ? -22.57711 -13.00410 48.04797 1.000 17.62847 374 TYR A N 1
ATOM 3055 C CA . TYR A 1 375 ? -22.41642 -12.05355 46.96640 1.000 17.95720 374 TYR A CA 1
ATOM 3056 C C . TYR A 1 375 ? -23.29225 -10.82954 47.21610 1.000 17.99651 374 TYR A C 1
ATOM 3057 O O . TYR A 1 375 ? -24.20864 -10.85360 48.03980 1.000 19.03538 374 TYR A O 1
ATOM 3066 N N . THR A 1 376 ? -23.01448 -9.74982 46.47949 1.000 17.84332 375 THR A N 1
ATOM 3067 C CA . THR A 1 376 ? -23.73411 -8.50570 46.74074 1.000 19.23650 375 THR A CA 1
ATOM 3068 C C . THR A 1 376 ? -25.22785 -8.63226 46.47272 1.000 19.84057 375 THR A C 1
ATOM 3069 O O . THR A 1 376 ? -26.01590 -7.89079 47.06897 1.000 22.20096 375 THR A O 1
ATOM 3073 N N . ASP A 1 377 ? -25.63683 -9.55797 45.60503 1.000 19.60630 376 ASP A N 1
ATOM 3074 C CA . ASP A 1 377 ? -27.05674 -9.79601 45.36675 1.000 20.56743 376 ASP A CA 1
ATOM 3075 C C . ASP A 1 377 ? -27.71337 -10.67846 46.42420 1.000 20.44777 376 ASP A C 1
ATOM 3076 O O . ASP A 1 377 ? -28.91059 -10.96535 46.31158 1.000 21.13585 376 ASP A O 1
ATOM 3081 N N . GLY A 1 378 ? -26.96947 -11.11234 47.43690 1.000 21.11649 377 GLY A N 1
ATOM 3082 C CA . GLY A 1 378 ? -27.48746 -11.94575 48.49751 1.000 22.11791 377 GLY A CA 1
ATOM 3083 C C . GLY A 1 378 ? -27.28394 -13.43490 48.30855 1.000 22.89665 377 GLY A C 1
ATOM 3084 O O . GLY A 1 378 ? -27.50570 -14.19393 49.26279 1.000 24.23187 377 GLY A O 1
ATOM 3085 N N . LYS A 1 379 ? -26.88559 -13.88203 47.11761 1.000 21.70174 378 LYS A N 1
ATOM 3086 C CA . LYS A 1 379 ? -26.63724 -15.30586 46.92072 1.000 22.82533 378 LYS A CA 1
ATOM 3087 C C . LYS A 1 379 ? -25.48693 -15.78070 47.80516 1.000 21.57528 378 LYS A C 1
ATOM 3088 O O . LYS A 1 379 ? -24.55911 -15.02908 48.12200 1.000 21.68189 378 LYS A O 1
ATOM 3094 N N . LYS A 1 380 ? -25.54931 -17.04282 48.20391 1.000 21.72407 379 LYS A N 1
ATOM 3095 C CA . LYS A 1 380 ? -24.60204 -17.57268 49.16895 1.000 21.48267 379 LYS A CA 1
ATOM 3096 C C . LYS A 1 380 ? -23.35282 -18.11135 48.47844 1.000 20.48363 379 LYS A C 1
ATOM 3097 O O . LYS A 1 380 ? -23.40108 -18.62715 47.35767 1.000 21.70659 379 LYS A O 1
ATOM 3103 N N . PHE A 1 381 ? -22.22392 -17.96132 49.16142 1.000 18.56339 380 PHE A N 1
ATOM 3104 C CA . PHE A 1 381 ? -20.97106 -18.61811 48.82089 1.000 18.22692 380 PHE A CA 1
ATOM 3105 C C . PHE A 1 381 ? -20.70330 -19.66649 49.89385 1.000 17.61781 380 PHE A C 1
ATOM 3106 O O . PHE A 1 381 ? -20.80225 -19.36919 51.08928 1.000 17.92168 380 PHE A O 1
ATOM 3114 N N . GLU A 1 382 ? -20.33714 -20.87906 49.47941 1.000 17.31698 381 GLU A N 1
ATOM 3115 C CA . GLU A 1 382 ? -19.95261 -21.89939 50.45266 1.000 17.90826 381 GLU A CA 1
ATOM 3116 C C . GLU A 1 382 ? -19.00121 -22.86863 49.76964 1.000 17.16867 381 GLU A C 1
ATOM 3117 O O . GLU A 1 382 ? -19.39498 -23.55395 48.82394 1.000 19.38649 381 GLU A O 1
ATOM 3123 N N . GLU A 1 383 ? -17.75511 -22.93090 50.23584 1.000 16.28723 382 GLU A N 1
ATOM 3124 C CA B GLU A 1 383 ? -16.75155 -23.77413 49.60648 0.459 15.38201 382 GLU A CA 1
ATOM 3125 C CA D GLU A 1 383 ? -16.74389 -23.76628 49.60251 0.541 16.52876 382 GLU A CA 1
ATOM 3126 C C . GLU A 1 383 ? -15.69563 -24.13624 50.63904 1.000 15.56154 382 GLU A C 1
ATOM 3127 O O . GLU A 1 383 ? -15.45082 -23.38323 51.58050 1.000 16.38563 382 GLU A O 1
ATOM 3138 N N . GLU A 1 384 ? -15.05582 -25.29131 50.43571 1.000 15.73791 383 GLU A N 1
ATOM 3139 C CA . GLU A 1 384 ? -13.98675 -25.76039 51.31120 1.000 15.09304 383 GLU A CA 1
ATOM 3140 C C . GLU A 1 384 ? -12.62035 -25.36615 50.75123 1.000 15.15095 383 GLU A C 1
ATOM 3141 O O . GLU A 1 384 ? -12.38884 -25.42650 49.53982 1.000 15.90581 383 GLU A O 1
ATOM 3147 N N . PHE A 1 385 ? -11.70862 -24.99539 51.65017 1.000 13.64137 384 PHE A N 1
ATOM 3148 C CA . PHE A 1 385 ? -10.33537 -24.64527 51.30536 1.000 13.81666 384 PHE A CA 1
ATOM 3149 C C . PHE A 1 385 ? -9.40711 -25.19244 52.36920 1.000 13.58971 384 PHE A C 1
ATOM 3150 O O . PHE A 1 385 ? -9.77778 -25.28324 53.53353 1.000 14.83376 384 PHE A O 1
ATOM 3158 N N . GLU A 1 386 ? -8.17845 -25.51129 51.97236 1.000 12.85480 385 GLU A N 1
ATOM 3159 C CA . GLU A 1 386 ? -7.21498 -25.97498 52.95837 1.000 13.14256 385 GLU A CA 1
ATOM 3160 C C . GLU A 1 386 ? -6.60420 -24.78528 53.69893 1.000 13.24464 385 GLU A C 1
ATOM 3161 O O . GLU A 1 386 ? -6.29703 -24.89263 54.88872 1.000 15.38885 385 GLU A O 1
ATOM 3167 N N . THR A 1 387 ? -6.42154 -23.65011 53.01776 1.000 13.00228 386 THR A N 1
ATOM 3168 C CA . THR A 1 387 ? -5.85813 -22.44307 53.61582 1.000 12.88817 386 THR A CA 1
ATOM 3169 C C . THR A 1 387 ? -6.69377 -21.24239 53.20252 1.000 12.18830 386 THR A C 1
ATOM 3170 O O . THR A 1 387 ? -7.12393 -21.15061 52.05092 1.000 12.94025 386 THR A O 1
ATOM 3174 N N . VAL A 1 388 ? -6.91450 -20.32604 54.14474 1.000 12.67485 387 VAL A N 1
ATOM 3175 C CA . VAL A 1 388 ? -7.56986 -19.05119 53.88114 1.000 13.18445 387 VAL A CA 1
ATOM 3176 C C . VAL A 1 388 ? -6.60582 -17.94438 54.27910 1.000 11.94245 387 VAL A C 1
ATOM 3177 O O . VAL A 1 388 ? -6.19083 -17.86842 55.44459 1.000 13.49162 387 VAL A O 1
ATOM 3181 N N . ILE A 1 389 ? -6.24220 -17.10123 53.31214 1.000 11.95086 388 ILE A N 1
ATOM 3182 C CA . ILE A 1 389 ? -5.32403 -15.98454 53.52941 1.000 11.68069 388 ILE A CA 1
ATOM 3183 C C . ILE A 1 389 ? -6.11698 -14.69060 53.46829 1.000 12.19082 388 ILE A C 1
ATOM 3184 O O . ILE A 1 389 ? -6.74767 -14.39368 52.45052 1.000 13.45605 388 ILE A O 1
ATOM 3189 N N . PHE A 1 390 ? -6.05066 -13.90352 54.53366 1.000 12.31846 389 PHE A N 1
ATOM 3190 C CA . PHE A 1 390 ? -6.67157 -12.58779 54.54527 1.000 12.78949 389 PHE A CA 1
ATOM 3191 C C . PHE A 1 390 ? -5.65979 -11.55411 54.09097 1.000 13.10441 389 PHE A C 1
ATOM 3192 O O . PHE A 1 390 ? -4.58687 -11.43132 54.69228 1.000 14.27880 389 PHE A O 1
ATOM 3200 N N . ALA A 1 391 ? -6.01583 -10.80257 53.04171 1.000 12.44562 390 ALA A N 1
ATOM 3201 C CA . ALA A 1 391 ? -5.22303 -9.67810 52.55549 1.000 12.70533 390 ALA A CA 1
ATOM 3202 C C . ALA A 1 391 ? -6.18559 -8.50534 52.36490 1.000 13.26047 390 ALA A C 1
ATOM 3203 O O . ALA A 1 391 ? -6.50521 -8.10976 51.23849 1.000 13.92145 390 ALA A O 1
ATOM 3205 N N . VAL A 1 392 ? -6.63632 -7.95828 53.49560 1.000 13.13734 391 VAL A N 1
ATOM 3206 C CA . VAL A 1 392 ? -7.72467 -6.98579 53.54626 1.000 13.76490 391 VAL A CA 1
ATOM 3207 C C . VAL A 1 392 ? -7.22507 -5.66629 54.11959 1.000 14.99869 391 VAL A C 1
ATOM 3208 O O . VAL A 1 392 ? -7.98936 -4.90834 54.73087 1.000 17.45817 391 VAL A O 1
ATOM 3212 N N . GLY A 1 393 ? -5.95281 -5.36538 53.89499 1.000 13.78881 392 GLY A N 1
ATOM 3213 C CA . GLY A 1 393 ? -5.35232 -4.11882 54.31985 1.000 13.86429 392 GLY A CA 1
ATOM 3214 C C . GLY A 1 393 ? -4.45783 -4.30777 55.53257 1.000 14.04371 392 GLY A C 1
ATOM 3215 O O . GLY A 1 393 ? -4.43972 -5.35365 56.18274 1.000 14.36029 392 GLY A O 1
ATOM 3216 N N . ARG A 1 394 ? -3.71056 -3.24350 55.82392 1.000 14.22453 393 ARG A N 1
ATOM 3217 C CA . ARG A 1 394 ? -2.75654 -3.18659 56.92082 1.000 13.91692 393 ARG A CA 1
ATOM 3218 C C . ARG A 1 394 ? -3.03291 -1.92529 57.72123 1.000 15.10547 393 ARG A C 1
ATOM 3219 O O . ARG A 1 394 ? -3.57418 -0.95266 57.19651 1.000 16.53427 393 ARG A O 1
ATOM 3227 N N . GLU A 1 395 ? -2.66255 -1.94927 58.99884 1.000 14.91189 394 GLU A N 1
ATOM 3228 C CA . GLU A 1 395 ? -2.98834 -0.86581 59.90934 1.000 15.84442 394 GLU A CA 1
ATOM 3229 C C . GLU A 1 395 ? -1.83570 -0.58277 60.85795 1.000 16.41240 394 GLU A C 1
ATOM 3230 O O . GLU A 1 395 ? -1.12613 -1.51189 61.27491 1.000 17.01147 394 GLU A O 1
ATOM 3236 N N . PRO A 1 396 ? -1.63079 0.67977 61.21218 1.000 17.88388 395 PRO A N 1
ATOM 3237 C CA . PRO A 1 396 ? -0.67328 1.00269 62.26202 1.000 20.78135 395 PRO A CA 1
ATOM 3238 C C . PRO A 1 396 ? -1.26716 0.60979 63.59492 1.000 22.24179 395 PRO A C 1
ATOM 3239 O O . PRO A 1 396 ? -2.47506 0.39935 63.74193 1.000 21.99597 395 PRO A O 1
ATOM 3243 N N . GLN A 1 397 ? -0.39983 0.47732 64.58041 1.000 25.60822 396 GLN A N 1
ATOM 3244 C CA . GLN A 1 397 ? -0.84903 0.04345 65.89426 1.000 29.27979 396 GLN A CA 1
ATOM 3245 C C . GLN A 1 397 ? -0.22609 0.95791 66.94186 1.000 30.37799 396 GLN A C 1
ATOM 3246 O O . GLN A 1 397 ? 0.45591 0.52154 67.86528 1.000 33.14211 396 GLN A O 1
ATOM 3252 N N . LEU A 1 398 ? -0.46434 2.26409 66.77150 1.000 27.44607 397 LEU A N 1
ATOM 3253 C CA . LEU A 1 398 ? 0.22489 3.27254 67.56709 1.000 26.61068 397 LEU A CA 1
ATOM 3254 C C . LEU A 1 398 ? -0.31348 3.42446 68.97505 1.000 28.61332 397 LEU A C 1
ATOM 3255 O O . LEU A 1 398 ? 0.37905 4.01052 69.81254 1.000 29.07410 397 LEU A O 1
ATOM 3260 N N . SER A 1 399 ? -1.52150 2.93203 69.25335 1.000 32.43102 398 SER A N 1
ATOM 3261 C CA . SER A 1 399 ? -2.03972 3.01755 70.61508 1.000 37.22647 398 SER A CA 1
ATOM 3262 C C . SER A 1 399 ? -1.07531 2.39369 71.60942 1.000 40.05303 398 SER A C 1
ATOM 3263 O O . SER A 1 399 ? -0.95456 2.87270 72.74366 1.000 41.88674 398 SER A O 1
ATOM 3266 N N . LYS A 1 400 ? -0.36862 1.33993 71.20419 1.000 42.34119 399 LYS A N 1
ATOM 3267 C CA . LYS A 1 400 ? 0.61619 0.72621 72.08112 1.000 44.77500 399 LYS A CA 1
ATOM 3268 C C . LYS A 1 400 ? 2.00965 1.32570 71.94885 1.000 40.71134 399 LYS A C 1
ATOM 3269 O O . LYS A 1 400 ? 2.84250 1.11092 72.83806 1.000 43.18311 399 LYS A O 1
ATOM 3275 N N . VAL A 1 401 ? 2.28013 2.06484 70.87316 1.000 33.60010 400 VAL A N 1
ATOM 3276 C CA . VAL A 1 401 ? 3.57492 2.71704 70.69906 1.000 28.97570 400 VAL A CA 1
ATOM 3277 C C . VAL A 1 401 ? 3.63062 4.06564 71.41321 1.000 28.11691 400 VAL A C 1
ATOM 3278 O O . VAL A 1 401 ? 4.70758 4.49880 71.84079 1.000 27.69937 400 VAL A O 1
ATOM 3282 N N . LEU A 1 402 ? 2.49665 4.74897 71.52510 1.000 28.78755 401 LEU A N 1
ATOM 3283 C CA . LEU A 1 402 ? 2.45408 6.15453 71.89863 1.000 30.57492 401 LEU A CA 1
ATOM 3284 C C . LEU A 1 402 ? 1.44220 6.35652 73.00510 1.000 30.48098 401 LEU A C 1
ATOM 3285 O O . LEU A 1 402 ? 0.26855 6.01116 72.84432 1.000 33.00091 401 LEU A O 1
ATOM 3290 N N . CYS A 1 403 ? 1.88045 6.93975 74.11001 1.000 29.54077 402 CYS A N 1
ATOM 3291 C CA A CYS A 1 403 ? 0.93474 7.38385 75.11920 0.651 30.45934 402 CYS A CA 1
ATOM 3292 C CA B CYS A 1 403 ? 0.93743 7.38743 75.12285 0.349 30.47417 402 CYS A CA 1
ATOM 3293 C C . CYS A 1 403 ? 0.20438 8.62195 74.61722 1.000 29.87528 402 CYS A C 1
ATOM 3294 O O . CYS A 1 403 ? 0.81235 9.53321 74.04262 1.000 29.51357 402 CYS A O 1
ATOM 3299 N N . GLU A 1 404 ? -1.11372 8.64589 74.82746 1.000 33.20956 403 GLU A N 1
ATOM 3300 C CA . GLU A 1 404 ? -1.92458 9.74346 74.31083 1.000 37.74267 403 GLU A CA 1
ATOM 3301 C C . GLU A 1 404 ? -1.50336 11.08442 74.90036 1.000 32.99180 403 GLU A C 1
ATOM 3302 O O . GLU A 1 404 ? -1.65700 12.12495 74.24971 1.000 31.24576 403 GLU A O 1
ATOM 3308 N N . THR A 1 405 ? -0.95580 11.08184 76.11554 1.000 29.19615 404 THR A N 1
ATOM 3309 C CA . THR A 1 405 ? -0.56590 12.32993 76.75983 1.000 29.26621 404 THR A CA 1
ATOM 3310 C C . THR A 1 405 ? 0.67203 12.96735 76.14019 1.000 27.47134 404 THR A C 1
ATOM 3311 O O . THR A 1 405 ? 0.97328 14.12137 76.45976 1.000 26.79949 404 THR A O 1
ATOM 3315 N N . VAL A 1 406 ? 1.39525 12.25961 75.26866 1.000 24.76237 405 VAL A N 1
ATOM 3316 C CA . VAL A 1 406 ? 2.57633 12.86651 74.65942 1.000 22.92381 405 VAL A CA 1
ATOM 3317 C C . VAL A 1 406 ? 2.18161 13.99682 73.71728 1.000 21.07520 405 VAL A C 1
ATOM 3318 O O . VAL A 1 406 ? 2.92155 14.97803 73.57049 1.000 22.92744 405 VAL A O 1
ATOM 3322 N N . GLY A 1 407 ? 1.03021 13.88505 73.05659 1.000 21.36184 406 GLY A N 1
ATOM 3323 C CA . GLY A 1 407 ? 0.56376 14.94078 72.17600 1.000 21.06444 406 GLY A CA 1
ATOM 3324 C C . GLY A 1 407 ? 0.90742 14.78137 70.70968 1.000 19.88608 406 GLY A C 1
ATOM 3325 O O . GLY A 1 407 ? 0.86428 15.77316 69.97208 1.000 19.84406 406 GLY A O 1
ATOM 3326 N N . VAL A 1 408 ? 1.23831 13.57326 70.26023 1.000 19.64967 407 VAL A N 1
ATOM 3327 C CA . VAL A 1 408 ? 1.48007 13.30332 68.84363 1.000 18.72891 407 VAL A CA 1
ATOM 3328 C C . VAL A 1 408 ? 0.14419 13.10003 68.13838 1.000 19.56337 407 VAL A C 1
ATOM 3329 O O . VAL A 1 408 ? -0.58015 12.14017 68.42221 1.000 21.68367 407 VAL A O 1
ATOM 3333 N N . LYS A 1 409 ? -0.16846 13.97669 67.19029 1.000 19.47583 408 LYS A N 1
ATOM 3334 C CA . LYS A 1 409 ? -1.45701 13.92784 66.50568 1.000 20.38847 408 LYS A CA 1
ATOM 3335 C C . LYS A 1 409 ? -1.51360 12.77868 65.50191 1.000 19.32419 408 LYS A C 1
ATOM 3336 O O . LYS A 1 409 ? -0.59721 12.60215 64.68564 1.000 19.33940 408 LYS A O 1
ATOM 3342 N N . LEU A 1 410 ? -2.61168 12.02494 65.54791 1.000 20.85884 409 LEU A N 1
ATOM 3343 C CA . LEU A 1 410 ? -2.90304 10.97340 64.58835 1.000 21.89029 409 LEU A CA 1
ATOM 3344 C C . LEU A 1 410 ? -4.13343 11.35919 63.77923 1.000 22.98472 409 LEU A C 1
ATOM 3345 O O . LEU A 1 410 ? -5.00100 12.09774 64.25729 1.000 24.62808 409 LEU A O 1
ATOM 3350 N N . ASP A 1 411 ? -4.20701 10.85442 62.55008 1.000 22.39564 410 ASP A N 1
ATOM 3351 C CA . ASP A 1 411 ? -5.37380 11.08209 61.71428 1.000 23.82032 410 ASP A CA 1
ATOM 3352 C C . ASP A 1 411 ? -6.45312 10.03767 62.00725 1.000 25.74273 410 ASP A C 1
ATOM 3353 O O . ASP A 1 411 ? -6.31463 9.19465 62.89926 1.000 25.99957 410 ASP A O 1
ATOM 3358 N N . LYS A 1 412 ? -7.53938 10.08231 61.22746 1.000 27.02161 411 LYS A N 1
ATOM 3359 C CA . LYS A 1 412 ? -8.67269 9.19705 61.47330 1.000 29.01260 411 LYS A CA 1
ATOM 3360 C C . LYS A 1 412 ? -8.34035 7.72478 61.26688 1.000 29.91257 411 LYS A C 1
ATOM 3361 O O . LYS A 1 412 ? -9.08949 6.86150 61.74106 1.000 31.16101 411 LYS A O 1
ATOM 3367 N N . ASN A 1 413 ? -7.25767 7.41384 60.56135 1.000 27.13072 412 ASN A N 1
ATOM 3368 C CA . ASN A 1 413 ? -6.83497 6.03332 60.36354 1.000 26.58909 412 ASN A CA 1
ATOM 3369 C C . ASN A 1 413 ? -5.77096 5.59639 61.35341 1.000 24.49928 412 ASN A C 1
ATOM 3370 O O . ASN A 1 413 ? -5.28096 4.46824 61.26081 1.000 25.83544 412 ASN A O 1
ATOM 3375 N N . GLY A 1 414 ? -5.39085 6.46249 62.28493 1.000 23.25470 413 GLY A N 1
ATOM 3376 C CA . GLY A 1 414 ? -4.37079 6.11181 63.24309 1.000 22.14535 413 GLY A CA 1
ATOM 3377 C C . GLY A 1 414 ? -2.95002 6.30301 62.77044 1.000 19.77867 413 GLY A C 1
ATOM 3378 O O . GLY A 1 414 ? -2.03602 5.78969 63.42093 1.000 20.13245 413 GLY A O 1
ATOM 3379 N N . ARG A 1 415 ? -2.72811 7.02904 61.67369 1.000 18.35689 414 ARG A N 1
ATOM 3380 C CA . ARG A 1 415 ? -1.38416 7.34125 61.19557 1.000 17.81153 414 ARG A CA 1
ATOM 3381 C C . ARG A 1 415 ? -0.94525 8.72453 61.68218 1.000 17.27322 414 ARG A C 1
ATOM 3382 O O . ARG A 1 415 ? -1.76868 9.56637 62.03902 1.000 18.18151 414 ARG A O 1
ATOM 3390 N N . VAL A 1 416 ? 0.37143 8.94914 61.70468 1.000 15.94587 415 VAL A N 1
ATOM 3391 C CA . VAL A 1 416 ? 0.93061 10.15923 62.31081 1.000 16.02314 415 VAL A CA 1
ATOM 3392 C C . VAL A 1 416 ? 0.86350 11.31813 61.32633 1.000 16.66014 415 VAL A C 1
ATOM 3393 O O . VAL A 1 416 ? 1.28840 11.19379 60.17422 1.000 17.55707 415 VAL A O 1
ATOM 3397 N N . VAL A 1 417 ? 0.36102 12.46345 61.78987 1.000 16.57128 416 VAL A N 1
ATOM 3398 C CA . VAL A 1 417 ? 0.27102 13.66598 60.96656 1.000 17.11608 416 VAL A CA 1
ATOM 3399 C C . VAL A 1 417 ? 1.59625 14.41278 61.03854 1.000 18.03551 416 VAL A C 1
ATOM 3400 O O . VAL A 1 417 ? 1.99087 14.88522 62.11156 1.000 19.50856 416 VAL A O 1
ATOM 3404 N N . CYS A 1 418 ? 2.26179 14.56033 59.88663 1.000 17.84676 417 CYS A N 1
ATOM 3405 C CA . CYS A 1 418 ? 3.65202 14.96972 59.87655 1.000 18.01389 417 CYS A CA 1
ATOM 3406 C C . CYS A 1 418 ? 3.77287 16.18831 58.96068 1.000 18.25465 417 CYS A C 1
ATOM 3407 O O . CYS A 1 418 ? 3.02176 16.33377 57.98758 1.000 19.19073 417 CYS A O 1
ATOM 3410 N N . THR A 1 419 ? 4.73340 17.06065 59.25535 1.000 17.59802 418 THR A N 1
ATOM 3411 C CA . THR A 1 419 ? 5.10548 18.12565 58.32893 1.000 18.14693 418 THR A CA 1
ATOM 3412 C C . THR A 1 419 ? 5.91083 17.53039 57.16837 1.000 17.36157 418 THR A C 1
ATOM 3413 O O . THR A 1 419 ? 6.25974 16.34668 57.16331 1.000 16.97266 418 THR A O 1
ATOM 3417 N N . ASP A 1 420 ? 6.27903 18.38250 56.20577 1.000 17.76410 419 ASP A N 1
ATOM 3418 C CA . ASP A 1 420 ? 7.04877 17.92706 55.04821 1.000 18.29983 419 ASP A CA 1
ATOM 3419 C C . ASP A 1 420 ? 8.49688 17.56648 55.38780 1.000 16.21919 419 ASP A C 1
ATOM 3420 O O . ASP A 1 420 ? 9.22834 17.10554 54.50449 1.000 16.63449 419 ASP A O 1
ATOM 3425 N N . ASP A 1 421 ? 8.92014 17.74787 56.63997 1.000 15.09376 420 ASP A N 1
ATOM 3426 C CA . ASP A 1 421 ? 10.21931 17.28259 57.11212 1.000 15.66547 420 ASP A CA 1
ATOM 3427 C C . ASP A 1 421 ? 10.08178 16.19546 58.17944 1.000 13.89517 420 ASP A C 1
ATOM 3428 O O . ASP A 1 421 ? 11.00054 15.97455 58.97864 1.000 14.02067 420 ASP A O 1
ATOM 3433 N N . GLU A 1 422 ? 8.94666 15.49820 58.18392 1.000 13.90116 421 GLU A N 1
ATOM 3434 C CA . GLU A 1 422 ? 8.65004 14.33076 59.01130 1.000 13.83797 421 GLU A CA 1
ATOM 3435 C C . GLU A 1 422 ? 8.38433 14.67119 60.47937 1.000 13.12881 421 GLU A C 1
ATOM 3436 O O . GLU A 1 422 ? 8.23744 13.75473 61.30507 1.000 13.99169 421 GLU A O 1
ATOM 3442 N N . GLN A 1 423 ? 8.30561 15.95354 60.83547 1.000 13.89795 422 GLN A N 1
ATOM 3443 C CA . GLN A 1 423 ? 8.07523 16.33067 62.22301 1.000 14.02049 422 GLN A CA 1
ATOM 3444 C C . GLN A 1 423 ? 6.62058 16.11547 62.62726 1.000 14.34809 422 GLN A C 1
ATOM 3445 O O . GLN A 1 423 ? 5.70083 16.47500 61.89016 1.000 15.31939 422 GLN A O 1
ATOM 3451 N N . THR A 1 424 ? 6.42218 15.53521 63.81036 1.000 14.34443 423 THR A N 1
ATOM 3452 C CA . THR A 1 424 ? 5.08735 15.38910 64.37636 1.000 14.72208 423 THR A CA 1
ATOM 3453 C C . THR A 1 424 ? 4.69527 16.70200 65.05065 1.000 15.51104 423 THR A C 1
ATOM 3454 O O . THR A 1 424 ? 5.40474 17.70878 64.98256 1.000 15.85515 423 THR A O 1
ATOM 3458 N N . THR A 1 425 ? 3.55690 16.69685 65.74622 1.000 15.48604 424 THR A N 1
ATOM 3459 C CA . THR A 1 425 ? 3.12348 17.83716 66.54635 1.000 16.33102 424 THR A CA 1
ATOM 3460 C C . THR A 1 425 ? 3.93210 18.01136 67.82732 1.000 16.25319 424 THR A C 1
ATOM 3461 O O . THR A 1 425 ? 3.69816 18.98280 68.55334 1.000 17.94237 424 THR A O 1
ATOM 3465 N N . VAL A 1 426 ? 4.86739 17.10720 68.11399 1.000 15.95135 425 VAL A N 1
ATOM 3466 C CA . VAL A 1 426 ? 5.82225 17.24265 69.20757 1.000 15.79790 425 VAL A CA 1
ATOM 3467 C C . VAL A 1 426 ? 7.19150 17.49159 68.57826 1.000 14.99544 425 VAL A C 1
ATOM 3468 O O . VAL A 1 426 ? 7.64044 16.71236 67.73398 1.000 15.85848 425 VAL A O 1
ATOM 3472 N N . SER A 1 427 ? 7.84639 18.58593 68.97843 1.000 15.28815 426 SER A N 1
ATOM 3473 C CA . SER A 1 427 ? 8.92065 19.18754 68.17816 1.000 15.55300 426 SER A CA 1
ATOM 3474 C C . SER A 1 427 ? 10.13500 18.28550 67.96721 1.000 15.34756 426 SER A C 1
ATOM 3475 O O . SER A 1 427 ? 10.82677 18.41744 66.94987 1.000 17.03871 426 SER A O 1
ATOM 3478 N N . ASN A 1 428 ? 10.44575 17.41293 68.91604 1.000 13.83700 427 ASN A N 1
ATOM 3479 C CA . ASN A 1 428 ? 11.61190 16.54345 68.83023 1.000 14.13010 427 ASN A CA 1
ATOM 3480 C C . ASN A 1 428 ? 11.26943 15.14907 68.32735 1.000 13.89513 427 ASN A C 1
ATOM 3481 O O . ASN A 1 428 ? 12.16285 14.29398 68.26677 1.000 14.35139 427 ASN A O 1
ATOM 3486 N N . VAL A 1 429 ? 10.00758 14.89210 67.98792 1.000 13.63377 428 VAL A N 1
ATOM 3487 C CA . VAL A 1 429 ? 9.54559 13.57139 67.57771 1.000 13.52752 428 VAL A CA 1
ATOM 3488 C C . VAL A 1 429 ? 9.17640 13.61326 66.10056 1.000 13.56654 428 VAL A C 1
ATOM 3489 O O . VAL A 1 429 ? 8.44909 14.51659 65.65936 1.000 13.59823 428 VAL A O 1
ATOM 3493 N N . TYR A 1 430 ? 9.66597 12.62456 65.34966 1.000 13.30820 429 TYR A N 1
ATOM 3494 C CA . TYR A 1 430 ? 9.48655 12.52229 63.90982 1.000 13.19097 429 TYR A CA 1
ATOM 3495 C C . TYR A 1 430 ? 8.88444 11.15618 63.60828 1.000 13.00380 429 TYR A C 1
ATOM 3496 O O . TYR A 1 430 ? 8.96595 10.23903 64.42598 1.000 13.89323 429 TYR A O 1
ATOM 3505 N N . ALA A 1 431 ? 8.26147 11.01617 62.43185 1.000 13.01443 430 ALA A N 1
ATOM 3506 C CA . ALA A 1 431 ? 7.72821 9.72401 62.02203 1.000 12.93594 430 ALA A CA 1
ATOM 3507 C C . ALA A 1 431 ? 8.04881 9.48353 60.55955 1.000 13.20314 430 ALA A C 1
ATOM 3508 O O . ALA A 1 431 ? 7.99002 10.40814 59.74302 1.000 13.89544 430 ALA A O 1
ATOM 3510 N N . ILE A 1 432 ? 8.40303 8.23412 60.23352 1.000 12.88971 431 ILE A N 1
ATOM 3511 C CA . ILE A 1 432 ? 8.79551 7.86408 58.87907 1.000 12.85022 431 ILE A CA 1
ATOM 3512 C C . ILE A 1 432 ? 8.16147 6.53569 58.50982 1.000 12.58059 431 ILE A C 1
ATOM 3513 O O . ILE A 1 432 ? 7.70974 5.76720 59.36543 1.000 13.57573 431 ILE A O 1
ATOM 3518 N N . GLY A 1 433 ? 8.16072 6.25743 57.20956 1.000 12.92132 432 GLY A N 1
ATOM 3519 C CA . GLY A 1 433 ? 7.67646 4.97776 56.73951 1.000 12.28971 432 GLY A CA 1
ATOM 3520 C C . GLY A 1 433 ? 6.15951 4.90492 56.68181 1.000 12.36043 432 GLY A C 1
ATOM 3521 O O . GLY A 1 433 ? 5.45896 5.91424 56.53658 1.000 13.92488 432 GLY A O 1
ATOM 3522 N N . ASP A 1 434 ? 5.64320 3.68923 56.84969 1.000 12.70999 433 ASP A N 1
ATOM 3523 C CA . ASP A 1 434 ? 4.23289 3.45756 56.57013 1.000 13.46467 433 ASP A CA 1
ATOM 3524 C C . ASP A 1 434 ? 3.30799 4.21431 57.53217 1.000 14.33732 433 ASP A C 1
ATOM 3525 O O . ASP A 1 434 ? 2.14408 4.45116 57.19440 1.000 16.36750 433 ASP A O 1
ATOM 3530 N N . ILE A 1 435 ? 3.78165 4.58682 58.72600 1.000 13.09802 434 ILE A N 1
ATOM 3531 C CA . ILE A 1 435 ? 2.93835 5.30281 59.68800 1.000 14.29750 434 ILE A CA 1
ATOM 3532 C C . ILE A 1 435 ? 2.83669 6.79528 59.41620 1.000 15.07065 434 ILE A C 1
ATOM 3533 O O . ILE A 1 435 ? 2.06640 7.47480 60.09722 1.000 16.77921 434 ILE A O 1
ATOM 3538 N N . ASN A 1 436 ? 3.58632 7.33397 58.45725 1.000 14.78571 435 ASN A N 1
ATOM 3539 C CA . ASN A 1 436 ? 3.51752 8.75673 58.13001 1.000 14.57577 435 ASN A CA 1
ATOM 3540 C C . ASN A 1 436 ? 2.31442 8.97024 57.21412 1.000 15.14574 435 ASN A C 1
ATOM 3541 O O . ASN A 1 436 ? 2.30745 8.50533 56.06597 1.000 15.85445 435 ASN A O 1
ATOM 3546 N N . ALA A 1 437 ? 1.28227 9.64449 57.73238 1.000 15.29455 436 ALA A N 1
ATOM 3547 C CA . ALA A 1 437 ? 0.00883 9.75160 57.02637 1.000 16.03501 436 ALA A CA 1
ATOM 3548 C C . ALA A 1 437 ? 0.18594 10.36909 55.64394 1.000 15.94647 436 ALA A C 1
ATOM 3549 O O . ALA A 1 437 ? 0.88809 11.37219 55.47981 1.000 16.57298 436 ALA A O 1
ATOM 3551 N N . GLY A 1 438 ? -0.46043 9.75956 54.65038 1.000 15.82351 437 GLY A N 1
ATOM 3552 C CA . GLY A 1 438 ? -0.52636 10.29833 53.30940 1.000 16.84944 437 GLY A CA 1
ATOM 3553 C C . GLY A 1 438 ? 0.62777 9.94203 52.39709 1.000 16.85885 437 GLY A C 1
ATOM 3554 O O . GLY A 1 438 ? 0.57804 10.28166 51.20544 1.000 21.10363 437 GLY A O 1
ATOM 3555 N N . LYS A 1 439 ? 1.64486 9.26534 52.89688 1.000 16.19622 438 LYS A N 1
ATOM 3556 C CA . LYS A 1 439 ? 2.81974 8.98608 52.07793 1.000 15.81527 438 LYS A CA 1
ATOM 3557 C C . LYS A 1 439 ? 2.72697 7.61552 51.41123 1.000 15.31724 438 LYS A C 1
ATOM 3558 O O . LYS A 1 439 ? 2.10696 6.69356 51.95238 1.000 16.47397 438 LYS A O 1
ATOM 3564 N N . PRO A 1 440 ? 3.35056 7.45407 50.24007 1.000 14.81134 439 PRO A N 1
ATOM 3565 C CA . PRO A 1 440 ? 3.41601 6.12289 49.62315 1.000 15.21940 439 PRO A CA 1
ATOM 3566 C C . PRO A 1 440 ? 4.08095 5.13420 50.56364 1.000 15.48483 439 PRO A C 1
ATOM 3567 O O . PRO A 1 440 ? 5.15154 5.39662 51.12302 1.000 17.02091 439 PRO A O 1
ATOM 3571 N N . GLN A 1 441 ? 3.45580 3.97231 50.70528 1.000 13.65625 440 GLN A N 1
ATOM 3572 C CA . GLN A 1 441 ? 3.87443 2.97323 51.68337 1.000 13.10840 440 GLN A CA 1
ATOM 3573 C C . GLN A 1 441 ? 4.77161 1.95765 50.98465 1.000 13.37425 440 GLN A C 1
ATOM 3574 O O . GLN A 1 441 ? 4.34970 0.86772 50.59829 1.000 15.18958 440 GLN A O 1
ATOM 3580 N N . LEU A 1 442 ? 6.03226 2.35250 50.80604 1.000 12.76788 441 LEU A N 1
ATOM 3581 C CA . LEU A 1 442 ? 6.99975 1.60214 50.02554 1.000 13.57055 441 LEU A CA 1
ATOM 3582 C C . LEU A 1 442 ? 8.34482 1.62059 50.73544 1.000 12.57454 441 LEU A C 1
ATOM 3583 O O . LEU A 1 442 ? 8.68491 2.58130 51.44006 1.000 13.11467 441 LEU A O 1
ATOM 3588 N N . THR A 1 443 ? 9.11363 0.54884 50.53220 1.000 12.55029 442 THR A N 1
ATOM 3589 C CA . THR A 1 443 ? 10.40523 0.43235 51.20299 1.000 12.47930 442 THR A CA 1
ATOM 3590 C C . THR A 1 443 ? 11.37904 1.53668 50.82450 1.000 11.73735 442 THR A C 1
ATOM 3591 O O . THR A 1 443 ? 11.96550 2.14928 51.73784 1.000 11.76086 442 THR A O 1
ATOM 3595 N N . PRO A 1 444 ? 11.59878 1.85811 49.54045 1.000 11.19115 443 PRO A N 1
ATOM 3596 C CA . PRO A 1 444 ? 12.61138 2.87510 49.23212 1.000 11.33660 443 PRO A CA 1
ATOM 3597 C C . PRO A 1 444 ? 12.19151 4.25584 49.70124 1.000 10.67807 443 PRO A C 1
ATOM 3598 O O . PRO A 1 444 ? 13.05245 5.11385 49.93354 1.000 12.12045 443 PRO A O 1
ATOM 3602 N N . VAL A 1 445 ? 10.88257 4.50159 49.84852 1.000 11.23952 444 VAL A N 1
ATOM 3603 C CA . VAL A 1 445 ? 10.40307 5.75793 50.42439 1.000 11.47976 444 VAL A CA 1
ATOM 3604 C C . VAL A 1 445 ? 10.79144 5.85048 51.89459 1.000 11.52202 444 VAL A C 1
ATOM 3605 O O . VAL A 1 445 ? 11.31106 6.87657 52.35540 1.000 12.82851 444 VAL A O 1
ATOM 3609 N N . ALA A 1 446 ? 10.53507 4.77806 52.65671 1.000 11.74851 445 ALA A N 1
ATOM 3610 C CA . ALA A 1 446 ? 10.92237 4.75735 54.06487 1.000 11.90027 445 ALA A CA 1
ATOM 3611 C C . ALA A 1 446 ? 12.42412 4.96574 54.23240 1.000 11.67755 445 ALA A C 1
ATOM 3612 O O . ALA A 1 446 ? 12.85912 5.69990 55.12900 1.000 12.21876 445 ALA A O 1
ATOM 3614 N N . ILE A 1 447 ? 13.22706 4.31948 53.37789 1.000 11.62219 446 ILE A N 1
ATOM 3615 C CA . ILE A 1 447 ? 14.67775 4.41855 53.46740 1.000 11.68129 446 ILE A CA 1
ATOM 3616 C C . ILE A 1 447 ? 15.14574 5.84018 53.15876 1.000 12.28398 446 ILE A C 1
ATOM 3617 O O . ILE A 1 447 ? 15.96914 6.40713 53.88629 1.000 12.40988 446 ILE A O 1
ATOM 3622 N N . GLN A 1 448 ? 14.65863 6.42859 52.05697 1.000 12.05612 447 GLN A N 1
ATOM 3623 C CA . GLN A 1 448 ? 15.03231 7.80764 51.74302 1.000 12.32902 447 GLN A CA 1
ATOM 3624 C C . GLN A 1 448 ? 14.60988 8.75221 52.86195 1.000 11.33925 447 GLN A C 1
ATOM 3625 O O . GLN A 1 448 ? 15.38314 9.62475 53.28216 1.000 12.72024 447 GLN A O 1
ATOM 3631 N N . ALA A 1 449 ? 13.38582 8.58676 53.36756 1.000 11.71346 448 ALA A N 1
ATOM 3632 C CA . ALA A 1 449 ? 12.90493 9.48673 54.40686 1.000 12.07601 448 ALA A CA 1
ATOM 3633 C C . ALA A 1 449 ? 13.80506 9.40659 55.62946 1.000 12.19159 448 ALA A C 1
ATOM 3634 O O . ALA A 1 449 ? 14.19176 10.43143 56.20542 1.000 12.88453 448 ALA A O 1
ATOM 3636 N N . GLY A 1 450 ? 14.13891 8.18972 56.04767 1.000 12.09978 449 GLY A N 1
ATOM 3637 C CA . GLY A 1 450 ? 14.95037 8.02965 57.24160 1.000 12.10226 449 GLY A CA 1
ATOM 3638 C C . GLY A 1 450 ? 16.36515 8.55106 57.06509 1.000 12.15905 449 GLY A C 1
ATOM 3639 O O . GLY A 1 450 ? 16.90048 9.22708 57.94926 1.000 12.70607 449 GLY A O 1
ATOM 3640 N N . ARG A 1 451 ? 16.99088 8.24954 55.92224 1.000 12.49650 450 ARG A N 1
ATOM 3641 C CA . ARG A 1 451 ? 18.35038 8.72358 55.68048 1.000 12.84282 450 ARG A CA 1
ATOM 3642 C C . ARG A 1 451 ? 18.39140 10.24356 55.59614 1.000 12.74984 450 ARG A C 1
ATOM 3643 O O . ARG A 1 451 ? 19.25903 10.89826 56.19854 1.000 13.06322 450 ARG A O 1
ATOM 3651 N N . TYR A 1 452 ? 17.44317 10.82855 54.86175 1.000 12.02498 451 TYR A N 1
ATOM 3652 C CA . TYR A 1 452 ? 17.46610 12.27330 54.67424 1.000 12.08209 451 TYR A CA 1
ATOM 3653 C C . TYR A 1 452 ? 17.15933 12.98958 55.98041 1.000 12.31025 451 TYR A C 1
ATOM 3654 O O . TYR A 1 452 ? 17.75152 14.03104 56.27953 1.000 13.36066 451 TYR A O 1
ATOM 3663 N N . LEU A 1 453 ? 16.25179 12.42402 56.78577 1.000 11.78824 452 LEU A N 1
ATOM 3664 C CA . LEU A 1 453 ? 15.93572 13.01659 58.08202 1.000 11.99579 452 LEU A CA 1
ATOM 3665 C C . LEU A 1 453 ? 17.15561 13.00291 58.99902 1.000 12.18972 452 LEU A C 1
ATOM 3666 O O . LEU A 1 453 ? 17.47144 14.00971 59.64364 1.000 13.06733 452 LEU A O 1
ATOM 3671 N N . ALA A 1 454 ? 17.83859 11.85537 59.08818 1.000 12.92366 453 ALA A N 1
ATOM 3672 C CA . ALA A 1 454 ? 19.03384 11.77458 59.92205 1.000 12.86750 453 ALA A CA 1
ATOM 3673 C C . ALA A 1 454 ? 20.06858 12.82127 59.52135 1.000 13.15867 453 ALA A C 1
ATOM 3674 O O . ALA A 1 454 ? 20.71170 13.43087 60.38928 1.000 14.18106 453 ALA A O 1
ATOM 3676 N N . ARG A 1 455 ? 20.22200 13.06155 58.21641 1.000 13.68967 454 ARG A N 1
ATOM 3677 C CA . ARG A 1 455 ? 21.17505 14.07256 57.75954 1.000 13.78275 454 ARG A CA 1
ATOM 3678 C C . ARG A 1 455 ? 20.74375 15.48313 58.14967 1.000 13.94363 454 ARG A C 1
ATOM 3679 O O . ARG A 1 455 ? 21.58854 16.32537 58.47093 1.000 15.04733 454 ARG A O 1
ATOM 3687 N N . ARG A 1 456 ? 19.44192 15.77103 58.11132 1.000 14.47702 455 ARG A N 1
ATOM 3688 C CA . ARG A 1 456 ? 18.97679 17.08775 58.54136 1.000 14.83085 455 ARG A CA 1
ATOM 3689 C C . ARG A 1 456 ? 19.16492 17.27106 60.03882 1.000 15.28251 455 ARG A C 1
ATOM 3690 O O . ARG A 1 456 ? 19.59318 18.34141 60.48261 1.000 17.73617 455 ARG A O 1
ATOM 3698 N N . LEU A 1 457 ? 18.87674 16.23086 60.82945 1.000 14.40660 456 LEU A N 1
ATOM 3699 C CA . LEU A 1 457 ? 19.00884 16.34735 62.27905 1.000 14.74493 456 LEU A CA 1
ATOM 3700 C C . LEU A 1 457 ? 20.46147 16.49566 62.69713 1.000 14.43063 456 LEU A C 1
ATOM 3701 O O . LEU A 1 457 ? 20.77472 17.29153 63.59088 1.000 16.59538 456 LEU A O 1
ATOM 3706 N N . PHE A 1 458 ? 21.35561 15.70839 62.09992 1.000 14.19156 457 PHE A N 1
ATOM 3707 C CA . PHE A 1 458 ? 22.68578 15.53636 62.66688 1.000 15.48943 457 PHE A CA 1
ATOM 3708 C C . PHE A 1 458 ? 23.82463 16.04673 61.80520 1.000 16.08332 457 PHE A C 1
ATOM 3709 O O . PHE A 1 458 ? 24.97137 16.07087 62.27420 1.000 17.67030 457 PHE A O 1
ATOM 3717 N N . ALA A 1 459 ? 23.55268 16.47690 60.57305 1.000 15.86450 458 ALA A N 1
ATOM 3718 C CA . ALA A 1 459 ? 24.61070 16.95603 59.69619 1.000 17.56774 458 ALA A CA 1
ATOM 3719 C C . ALA A 1 459 ? 24.26859 18.28778 59.04024 1.000 18.02123 458 ALA A C 1
ATOM 3720 O O . ALA A 1 459 ? 24.97507 18.71247 58.11557 1.000 20.80600 458 ALA A O 1
ATOM 3722 N N . GLY A 1 460 ? 23.22571 18.96910 59.50491 1.000 18.62138 459 GLY A N 1
ATOM 3723 C CA . GLY A 1 460 ? 22.89704 20.25907 58.93481 1.000 20.16825 459 GLY A CA 1
ATOM 3724 C C . GLY A 1 460 ? 22.35453 20.22503 57.52728 1.000 19.66912 459 GLY A C 1
ATOM 3725 O O . GLY A 1 460 ? 22.29989 21.27143 56.87791 1.000 20.74206 459 GLY A O 1
ATOM 3726 N N . ALA A 1 461 ? 21.95224 19.05933 57.02703 1.000 18.27981 460 ALA A N 1
ATOM 3727 C CA . ALA A 1 461 ? 21.38987 18.99259 55.68891 1.000 17.93732 460 ALA A CA 1
ATOM 3728 C C . ALA A 1 461 ? 20.04012 19.70091 55.64848 1.000 17.88684 460 ALA A C 1
ATOM 3729 O O . ALA A 1 461 ? 19.36220 19.86796 56.66773 1.000 19.55208 460 ALA A O 1
ATOM 3731 N N . THR A 1 462 ? 19.65120 20.12415 54.44376 1.000 18.71905 461 THR A N 1
ATOM 3732 C CA . THR A 1 462 ? 18.34757 20.73719 54.24082 1.000 19.49972 461 THR A CA 1
ATOM 3733 C C . THR A 1 462 ? 17.44652 19.95328 53.29403 1.000 17.45644 461 THR A C 1
ATOM 3734 O O . THR A 1 462 ? 16.24262 20.23161 53.24819 1.000 19.14449 461 THR A O 1
ATOM 3738 N N . GLU A 1 463 ? 17.97539 18.96653 52.57032 1.000 18.05406 462 GLU A N 1
ATOM 3739 C CA A GLU A 1 463 ? 17.20582 18.27895 51.54143 0.430 17.76467 462 GLU A CA 1
ATOM 3740 C CA B GLU A 1 463 ? 17.20111 18.28683 51.53756 0.570 17.58110 462 GLU A CA 1
ATOM 3741 C C . GLU A 1 463 ? 16.03721 17.50482 52.14092 1.000 15.93164 462 GLU A C 1
ATOM 3742 O O . GLU A 1 463 ? 16.20763 16.73653 53.09439 1.000 15.24863 462 GLU A O 1
ATOM 3753 N N . LEU A 1 464 ? 14.85906 17.69137 51.56446 1.000 15.46679 463 LEU A N 1
ATOM 3754 C CA . LEU A 1 464 ? 13.65566 16.96751 51.94598 1.000 14.91452 463 LEU A CA 1
ATOM 3755 C C . LEU A 1 464 ? 13.45589 15.76640 51.02906 1.000 14.65942 463 LEU A C 1
ATOM 3756 O O . LEU A 1 464 ? 13.97260 15.71000 49.91151 1.000 16.57330 463 LEU A O 1
ATOM 3761 N N . THR A 1 465 ? 12.69232 14.79555 51.51048 1.000 13.82155 464 THR A N 1
ATOM 3762 C CA . THR A 1 465 ? 12.25934 13.70458 50.65149 1.000 13.48437 464 THR A CA 1
ATOM 3763 C C . THR A 1 465 ? 11.13739 14.18894 49.73751 1.000 13.42307 464 THR A C 1
ATOM 3764 O O . THR A 1 465 ? 10.21758 14.87742 50.18167 1.000 15.26222 464 THR A O 1
ATOM 3768 N N . ASP A 1 466 ? 11.20845 13.83254 48.45279 1.000 13.60673 465 ASP A N 1
ATOM 3769 C CA . ASP A 1 466 ? 10.15707 14.15536 47.49020 1.000 13.52251 465 ASP A CA 1
ATOM 3770 C C . ASP A 1 466 ? 9.26888 12.92306 47.33511 1.000 12.92566 465 ASP A C 1
ATOM 3771 O O . ASP A 1 466 ? 9.71122 11.88209 46.84359 1.000 13.69318 465 ASP A O 1
ATOM 3776 N N . TYR A 1 467 ? 8.01759 13.04054 47.76921 1.000 12.53737 466 TYR A N 1
ATOM 3777 C CA . TYR A 1 467 ? 7.07185 11.93509 47.75860 1.000 12.89420 466 TYR A CA 1
ATOM 3778 C C . TYR A 1 467 ? 6.20920 11.89825 46.50266 1.000 13.56406 466 TYR A C 1
ATOM 3779 O O . TYR A 1 467 ? 5.29423 11.07471 46.43088 1.000 15.08196 466 TYR A O 1
ATOM 3788 N N . SER A 1 468 ? 6.46405 12.76975 45.52498 1.000 14.01800 467 SER A N 1
ATOM 3789 C CA . SER A 1 468 ? 5.64059 12.83486 44.32490 1.000 14.14325 467 SER A CA 1
ATOM 3790 C C . SER A 1 468 ? 6.17081 11.92662 43.21555 1.000 13.18915 467 SER A C 1
ATOM 3791 O O . SER A 1 468 ? 7.37913 11.73011 43.06240 1.000 13.25491 467 SER A O 1
ATOM 3794 N N . ASN A 1 469 ? 5.24177 11.36569 42.43883 1.000 13.33045 468 ASN A N 1
ATOM 3795 C CA . ASN A 1 469 ? 5.58299 10.54417 41.27112 1.000 13.95395 468 ASN A CA 1
ATOM 3796 C C . ASN A 1 469 ? 6.51995 9.39265 41.62419 1.000 13.42031 468 ASN A C 1
ATOM 3797 O O . ASN A 1 469 ? 7.44029 9.05707 40.86486 1.000 13.55748 468 ASN A O 1
ATOM 3802 N N . VAL A 1 470 ? 6.29501 8.77547 42.78020 1.000 12.49476 469 VAL A N 1
ATOM 3803 C CA . VAL A 1 470 ? 7.10163 7.62706 43.18668 1.000 12.28083 469 VAL A CA 1
ATOM 3804 C C . VAL A 1 470 ? 6.59761 6.40184 42.43120 1.000 11.86270 469 VAL A C 1
ATOM 3805 O O . VAL A 1 470 ? 5.42363 6.02786 42.54354 1.000 12.72025 469 VAL A O 1
ATOM 3809 N N . ALA A 1 471 ? 7.47735 5.77701 41.65992 1.000 11.66261 470 ALA A N 1
ATOM 3810 C CA . ALA A 1 471 ? 7.09239 4.63910 40.83878 1.000 11.63058 470 ALA A CA 1
ATOM 3811 C C . ALA A 1 471 ? 6.83146 3.40221 41.69474 1.000 12.39473 470 ALA A C 1
ATOM 3812 O O . ALA A 1 471 ? 7.36469 3.25069 42.79575 1.000 13.21709 470 ALA A O 1
ATOM 3814 N N . THR A 1 472 ? 5.98557 2.52082 41.16599 1.000 12.86619 471 THR A N 1
ATOM 3815 C CA . THR A 1 472 ? 5.57546 1.28771 41.82366 1.000 14.06157 471 THR A CA 1
ATOM 3816 C C . THR A 1 472 ? 5.68319 0.13192 40.84040 1.000 11.59435 471 THR A C 1
ATOM 3817 O O . THR A 1 472 ? 5.65584 0.32862 39.62407 1.000 12.74135 471 THR A O 1
ATOM 3821 N N . THR A 1 473 ? 5.76028 -1.08776 41.37407 1.000 11.52964 472 THR A N 1
ATOM 3822 C CA . THR A 1 473 ? 5.52714 -2.26638 40.54946 1.000 11.32123 472 THR A CA 1
ATOM 3823 C C . THR A 1 473 ? 4.78037 -3.30641 41.35904 1.000 11.03201 472 THR A C 1
ATOM 3824 O O . THR A 1 473 ? 5.15211 -3.59391 42.50248 1.000 12.96623 472 THR A O 1
ATOM 3828 N N . VAL A 1 474 ? 3.71363 -3.82790 40.75611 1.000 11.07765 473 VAL A N 1
ATOM 3829 C CA . VAL A 1 474 ? 2.93597 -4.93227 41.29490 1.000 11.80328 473 VAL A CA 1
ATOM 3830 C C . VAL A 1 474 ? 3.47449 -6.21005 40.66242 1.000 11.33972 473 VAL A C 1
ATOM 3831 O O . VAL A 1 474 ? 3.45268 -6.36569 39.43294 1.000 11.58506 473 VAL A O 1
ATOM 3835 N N . PHE A 1 475 ? 3.98730 -7.10865 41.49862 1.000 11.19169 474 PHE A N 1
ATOM 3836 C CA . PHE A 1 475 ? 4.66028 -8.31304 41.02044 1.000 11.65338 474 PHE A CA 1
ATOM 3837 C C . PHE A 1 475 ? 3.69950 -9.48874 40.87663 1.000 11.49662 474 PHE A C 1
ATOM 3838 O O . PHE A 1 475 ? 3.90379 -10.58075 41.40076 1.000 12.28587 474 PHE A O 1
ATOM 3846 N N . THR A 1 476 ? 2.62231 -9.23438 40.13500 1.000 12.08581 475 THR A N 1
ATOM 3847 C CA . THR A 1 476 ? 1.69804 -10.26412 39.69630 1.000 11.49660 475 THR A CA 1
ATOM 3848 C C . THR A 1 476 ? 2.35022 -11.09771 38.58602 1.000 11.44654 475 THR A C 1
ATOM 3849 O O . THR A 1 476 ? 3.42007 -10.74111 38.06818 1.000 11.84244 475 THR A O 1
ATOM 3853 N N . PRO A 1 477 ? 1.74047 -12.23482 38.21391 1.000 11.88968 476 PRO A N 1
ATOM 3854 C CA . PRO A 1 477 ? 2.39675 -13.12692 37.23824 1.000 13.45710 476 PRO A CA 1
ATOM 3855 C C . PRO A 1 477 ? 2.83193 -12.41194 35.97877 1.000 12.48532 476 PRO A C 1
ATOM 3856 O O . PRO A 1 477 ? 3.96335 -12.62524 35.52156 1.000 14.54173 476 PRO A O 1
ATOM 3860 N N . LEU A 1 478 ? 1.99345 -11.53830 35.43016 1.000 12.05823 477 LEU A N 1
ATOM 3861 C CA . LEU A 1 478 ? 2.43744 -10.51750 34.48741 1.000 12.03504 477 LEU A CA 1
ATOM 3862 C C . LEU A 1 478 ? 2.51764 -9.22427 35.28809 1.000 11.25943 477 LEU A C 1
ATOM 3863 O O . LEU A 1 478 ? 1.51677 -8.80523 35.88506 1.000 11.88330 477 LEU A O 1
ATOM 3868 N N . GLU A 1 479 ? 3.70985 -8.63519 35.35139 1.000 11.70615 478 GLU A N 1
ATOM 3869 C CA . GLU A 1 479 ? 3.99472 -7.53374 36.26438 1.000 11.15536 478 GLU A CA 1
ATOM 3870 C C . GLU A 1 479 ? 3.42708 -6.21703 35.74587 1.000 10.45765 478 GLU A C 1
ATOM 3871 O O . GLU A 1 479 ? 3.32522 -5.99452 34.53493 1.000 11.51765 478 GLU A O 1
ATOM 3877 N N . TYR A 1 480 ? 3.09537 -5.31398 36.67914 1.000 10.69935 479 TYR A N 1
ATOM 3878 C CA . TYR A 1 480 ? 2.52629 -4.01349 36.32671 1.000 11.02168 479 TYR A CA 1
ATOM 3879 C C . TYR A 1 480 ? 3.33680 -2.89138 36.96955 1.000 10.80764 479 TYR A C 1
ATOM 3880 O O . TYR A 1 480 ? 3.32697 -2.73361 38.19775 1.000 11.79085 479 TYR A O 1
ATOM 3889 N N . GLY A 1 481 ? 4.01738 -2.09659 36.14320 1.000 10.11701 480 GLY A N 1
ATOM 3890 C CA . GLY A 1 481 ? 4.78836 -0.95046 36.61447 1.000 10.94949 480 GLY A CA 1
ATOM 3891 C C . GLY A 1 481 ? 4.06562 0.34997 36.30579 1.000 10.88673 480 GLY A C 1
ATOM 3892 O O . GLY A 1 481 ? 3.41893 0.47625 35.26153 1.000 11.76732 480 GLY A O 1
ATOM 3893 N N . ALA A 1 482 ? 4.18717 1.31990 37.20953 1.000 11.51775 481 ALA A N 1
ATOM 3894 C CA . ALA A 1 482 ? 3.50971 2.59994 37.01188 1.000 12.55273 481 ALA A CA 1
ATOM 3895 C C . ALA A 1 482 ? 4.32511 3.71999 37.64144 1.000 12.55532 481 ALA A C 1
ATOM 3896 O O . ALA A 1 482 ? 5.00254 3.52607 38.65208 1.000 12.91701 481 ALA A O 1
ATOM 3898 N N . CYS A 1 483 ? 4.23682 4.90257 37.04260 1.000 12.02034 482 CYS A N 1
ATOM 3899 C CA . CYS A 1 483 ? 4.81581 6.09426 37.64465 1.000 11.65328 482 CYS A CA 1
ATOM 3900 C C . CYS A 1 483 ? 3.91293 7.26949 37.31550 1.000 12.23132 482 CYS A C 1
ATOM 3901 O O . CYS A 1 483 ? 3.74702 7.60343 36.14204 1.000 13.90847 482 CYS A O 1
ATOM 3904 N N . GLY A 1 484 ? 3.35230 7.90153 38.33384 1.000 12.31867 483 GLY A N 1
ATOM 3905 C CA . GLY A 1 484 ? 2.50162 9.05284 38.13097 1.000 13.17773 483 GLY A CA 1
ATOM 3906 C C . GLY A 1 484 ? 1.02627 8.72438 38.22231 1.000 14.05938 483 GLY A C 1
ATOM 3907 O O . GLY A 1 484 ? 0.61092 7.75907 38.86219 1.000 15.45290 483 GLY A O 1
ATOM 3908 N N . LEU A 1 485 ? 0.22131 9.56359 37.57604 1.000 13.45381 484 LEU A N 1
ATOM 3909 C CA . LEU A 1 485 ? -1.22886 9.46881 37.68494 1.000 14.30276 484 LEU A CA 1
ATOM 3910 C C . LEU A 1 485 ? -1.81619 8.32641 36.87064 1.000 13.68376 484 LEU A C 1
ATOM 3911 O O . LEU A 1 485 ? -1.37857 8.04180 35.75162 1.000 13.92955 484 LEU A O 1
ATOM 3916 N N . SER A 1 486 ? -2.86358 7.71592 37.42112 1.000 14.19601 485 SER A N 1
ATOM 3917 C CA . SER A 1 486 ? -3.74460 6.89822 36.61460 1.000 14.97302 485 SER A CA 1
ATOM 3918 C C . SER A 1 486 ? -4.45344 7.77632 35.58967 1.000 15.33866 485 SER A C 1
ATOM 3919 O O . SER A 1 486 ? -4.58856 8.99406 35.75544 1.000 15.38363 485 SER A O 1
ATOM 3922 N N . GLU A 1 487 ? -4.93167 7.13195 34.52624 1.000 15.48212 486 GLU A N 1
ATOM 3923 C CA . GLU A 1 487 ? -5.67893 7.85148 33.50235 1.000 15.63867 486 GLU A CA 1
ATOM 3924 C C . GLU A 1 487 ? -6.90855 8.53397 34.09270 1.000 16.19970 486 GLU A C 1
ATOM 3925 O O . GLU A 1 487 ? -7.17741 9.70871 33.80335 1.000 16.96902 486 GLU A O 1
ATOM 3931 N N . GLU A 1 488 ? -7.65614 7.82484 34.94947 1.000 16.50380 487 GLU A N 1
ATOM 3932 C CA . GLU A 1 488 ? -8.86912 8.40827 35.51668 1.000 16.83236 487 GLU A CA 1
ATOM 3933 C C . GLU A 1 488 ? -8.55401 9.56946 36.46027 1.000 17.34027 487 GLU A C 1
ATOM 3934 O O . GLU A 1 488 ? -9.29570 10.55869 36.48485 1.000 18.34420 487 GLU A O 1
ATOM 3940 N N . ASP A 1 489 ? -7.43208 9.51054 37.19393 1.000 16.95946 488 ASP A N 1
ATOM 3941 C CA . ASP A 1 489 ? -7.08111 10.64187 38.05165 1.000 17.62145 488 ASP A CA 1
ATOM 3942 C C . ASP A 1 489 ? -6.64921 11.84845 37.22886 1.000 18.13124 488 ASP A C 1
ATOM 3943 O O . ASP A 1 489 ? -6.94270 12.99246 37.59939 1.000 19.01335 488 ASP A O 1
ATOM 3948 N N . ALA A 1 490 ? -5.94430 11.61283 36.11909 1.000 17.07029 489 ALA A N 1
ATOM 3949 C CA . ALA A 1 490 ? -5.54058 12.71159 35.24591 1.000 17.13522 489 ALA A CA 1
ATOM 3950 C C . ALA A 1 490 ? -6.75553 13.39701 34.63057 1.000 17.64958 489 ALA A C 1
ATOM 3951 O O . ALA A 1 490 ? -6.82111 14.63317 34.56886 1.000 19.18574 489 ALA A O 1
ATOM 3953 N N . ILE A 1 491 ? -7.72937 12.60771 34.17159 1.000 18.20953 490 ILE A N 1
ATOM 3954 C CA . ILE A 1 491 ? -8.94529 13.17391 33.59531 1.000 19.21274 490 ILE A CA 1
ATOM 3955 C C . ILE A 1 491 ? -9.73307 13.94563 34.64671 1.000 21.15014 490 ILE A C 1
ATOM 3956 O O . ILE A 1 491 ? -10.28124 15.01589 34.36355 1.000 21.96234 490 ILE A O 1
ATOM 3961 N N . GLU A 1 492 ? -9.80735 13.41856 35.87209 0.993 21.43288 491 GLU A N 1
ATOM 3962 C CA . GLU A 1 492 ? -10.49022 14.13076 36.94996 0.993 23.73156 491 GLU A CA 1
ATOM 3963 C C . GLU A 1 492 ? -9.84224 15.48417 37.21702 0.993 23.76048 491 GLU A C 1
ATOM 3964 O O . GLU A 1 492 ? -10.53120 16.49640 37.38735 0.993 24.78118 491 GLU A O 1
ATOM 3970 N N . LYS A 1 493 ? -8.51113 15.51357 37.26691 1.000 22.66367 492 LYS A N 1
ATOM 3971 C CA . LYS A 1 493 ? -7.79663 16.72861 37.64323 1.000 22.87061 492 LYS A CA 1
ATOM 3972 C C . LYS A 1 493 ? -7.84203 17.78420 36.54569 1.000 22.57398 492 LYS A C 1
ATOM 3973 O O . LYS A 1 493 ? -8.00845 18.97373 36.83292 1.000 23.99212 492 LYS A O 1
ATOM 3979 N N . TYR A 1 494 ? -7.68122 17.37998 35.28921 1.000 21.73119 493 TYR A N 1
ATOM 3980 C CA . TYR A 1 494 ? -7.46425 18.33324 34.21125 1.000 21.82385 493 TYR A CA 1
ATOM 3981 C C . TYR A 1 494 ? -8.59278 18.38839 33.19760 1.000 23.11007 493 TYR A C 1
ATOM 3982 O O . TYR A 1 494 ? -8.63220 19.33082 32.39544 1.000 24.94720 493 TYR A O 1
ATOM 3991 N N . GLY A 1 495 ? -9.51193 17.42779 33.22079 1.000 23.13898 494 GLY A N 1
ATOM 3992 C CA . GLY A 1 495 ? -10.56988 17.37765 32.23235 1.000 23.51603 494 GLY A CA 1
ATOM 3993 C C . GLY A 1 495 ? -10.20623 16.52297 31.03646 1.000 23.07394 494 GLY A C 1
ATOM 3994 O O . GLY A 1 495 ? -9.05336 16.52198 30.59235 1.000 23.57447 494 GLY A O 1
ATOM 3995 N N . ASP A 1 496 ? -11.18911 15.79529 30.50263 1.000 24.08216 495 ASP A N 1
ATOM 3996 C CA . ASP A 1 496 ? -10.93138 14.88192 29.39294 1.000 25.18851 495 ASP A CA 1
ATOM 3997 C C . ASP A 1 496 ? -10.33022 15.59710 28.18910 1.000 24.36182 495 ASP A C 1
ATOM 3998 O O . ASP A 1 496 ? -9.46260 15.04347 27.50349 1.000 24.98639 495 ASP A O 1
ATOM 4003 N N . LYS A 1 497 ? -10.78462 16.82095 27.90343 1.000 25.40581 496 LYS A N 1
ATOM 4004 C CA . LYS A 1 497 ? -10.29875 17.51264 26.71145 1.000 26.61002 496 LYS A CA 1
ATOM 4005 C C . LYS A 1 497 ? -8.81764 17.86226 26.79353 1.000 25.11528 496 LYS A C 1
ATOM 4006 O O . LYS A 1 497 ? -8.18610 18.06736 25.75204 1.000 26.94531 496 LYS A O 1
ATOM 4012 N N . ASP A 1 498 ? -8.25147 17.92838 27.99538 1.000 22.38909 497 ASP A N 1
ATOM 4013 C CA . ASP A 1 498 ? -6.84872 18.27288 28.17984 1.000 21.17557 497 ASP A CA 1
ATOM 4014 C C . ASP A 1 498 ? -5.94858 17.05965 28.34535 1.000 19.65205 497 ASP A C 1
ATOM 4015 O O . ASP A 1 498 ? -4.75197 17.22931 28.58973 1.000 19.99971 497 ASP A O 1
ATOM 4020 N N . ILE A 1 499 ? -6.47893 15.85019 28.21563 1.000 18.64770 498 ILE A N 1
ATOM 4021 C CA . ILE A 1 499 ? -5.69509 14.62925 28.38044 1.000 17.83729 498 ILE A CA 1
ATOM 4022 C C . ILE A 1 499 ? -5.60312 13.91759 27.03730 1.000 18.94527 498 ILE A C 1
ATOM 4023 O O . ILE A 1 499 ? -6.61795 13.72409 26.35783 1.000 20.91616 498 ILE A O 1
ATOM 4028 N N . GLU A 1 500 ? -4.38717 13.53633 26.65361 1.000 17.61984 499 GLU A N 1
ATOM 4029 C CA . GLU A 1 500 ? -4.13934 12.67435 25.50881 1.000 16.71063 499 GLU A CA 1
ATOM 4030 C C . GLU A 1 500 ? -3.45386 11.41950 26.02053 1.000 16.25028 499 GLU A C 1
ATOM 4031 O O . GLU A 1 500 ? -2.52994 11.50996 26.83015 1.000 17.47704 499 GLU A O 1
ATOM 4037 N N . VAL A 1 501 ? -3.91826 10.25478 25.57745 1.000 15.08353 500 VAL A N 1
ATOM 4038 C CA . VAL A 1 501 ? -3.35424 8.97889 26.00564 1.000 14.82596 500 VAL A CA 1
ATOM 4039 C C . VAL A 1 501 ? -2.78605 8.26935 24.78586 1.000 15.10127 500 VAL A C 1
ATOM 4040 O O . VAL A 1 501 ? -3.52827 7.96028 23.83946 1.000 16.04832 500 VAL A O 1
ATOM 4044 N N . TYR A 1 502 ? -1.47812 8.00107 24.81516 1.000 14.56015 501 TYR A N 1
ATOM 4045 C CA . TYR A 1 502 ? -0.81666 7.22427 23.77556 1.000 13.67051 501 TYR A CA 1
ATOM 4046 C C . TYR A 1 502 ? -0.64981 5.80769 24.29412 1.000 13.21957 501 TYR A C 1
ATOM 4047 O O . TYR A 1 502 ? -0.26945 5.61674 25.44810 1.000 14.49739 501 TYR A O 1
ATOM 4056 N N . HIS A 1 503 ? -0.93921 4.81443 23.45719 1.000 13.78171 502 HIS A N 1
ATOM 4057 C CA . HIS A 1 503 ? -0.90820 3.44999 23.96882 1.000 13.79413 502 HIS A CA 1
ATOM 4058 C C . HIS A 1 503 ? -0.54518 2.44788 22.88354 1.000 12.97161 502 HIS A C 1
ATOM 4059 O O . HIS A 1 503 ? -0.64737 2.72772 21.68680 1.000 14.31003 502 HIS A O 1
ATOM 4066 N N . SER A 1 504 ? -0.12491 1.25766 23.32419 1.000 12.90239 503 SER A N 1
ATOM 4067 C CA . SER A 1 504 ? 0.16267 0.17591 22.39782 1.000 13.51835 503 SER A CA 1
ATOM 4068 C C . SER A 1 504 ? 0.20136 -1.14420 23.14825 1.000 14.21831 503 SER A C 1
ATOM 4069 O O . SER A 1 504 ? 0.67954 -1.20509 24.28390 1.000 13.58750 503 SER A O 1
ATOM 4072 N N . ASN A 1 505 ? -0.25694 -2.20101 22.48714 1.000 13.67771 504 ASN A N 1
ATOM 4073 C CA A ASN A 1 505 ? 0.12782 -3.53472 22.90933 0.501 13.94767 504 ASN A CA 1
ATOM 4074 C CA B ASN A 1 505 ? 0.12778 -3.53472 22.90933 0.499 13.95302 504 ASN A CA 1
ATOM 4075 C C . ASN A 1 505 ? 1.55385 -3.81915 22.45934 1.000 14.29095 504 ASN A C 1
ATOM 4076 O O . ASN A 1 505 ? 2.11475 -3.12657 21.60907 1.000 15.46504 504 ASN A O 1
ATOM 4085 N N . PHE A 1 506 ? 2.13514 -4.85827 23.03432 1.000 14.53455 505 PHE A N 1
ATOM 4086 C CA . PHE A 1 506 ? 3.43738 -5.31394 22.57381 1.000 14.33742 505 PHE A CA 1
ATOM 4087 C C . PHE A 1 506 ? 3.55643 -6.79459 22.88512 1.000 13.49238 505 PHE A C 1
ATOM 4088 O O . PHE A 1 506 ? 2.76478 -7.35369 23.64641 1.000 13.64283 505 PHE A O 1
ATOM 4096 N N . LYS A 1 507 ? 4.54723 -7.43381 22.26936 1.000 13.95532 506 LYS A N 1
ATOM 4097 C CA . LYS A 1 507 ? 4.83488 -8.83806 22.53170 1.000 14.06587 506 LYS A CA 1
ATOM 4098 C C . LYS A 1 507 ? 6.32753 -8.95400 22.79936 1.000 13.41931 506 LYS A C 1
ATOM 4099 O O . LYS A 1 507 ? 7.14079 -8.60391 21.91802 1.000 13.56964 506 LYS A O 1
ATOM 4105 N N . PRO A 1 508 ? 6.74253 -9.43874 23.96790 1.000 12.32823 507 PRO A N 1
ATOM 4106 C CA . PRO A 1 508 ? 8.17705 -9.67351 24.19267 1.000 12.31407 507 PRO A CA 1
ATOM 4107 C C . PRO A 1 508 ? 8.71426 -10.62873 23.13979 1.000 12.24146 507 PRO A C 1
ATOM 4108 O O . PRO A 1 508 ? 8.07077 -11.62344 22.80139 1.000 12.63374 507 PRO A O 1
ATOM 4112 N N . LEU A 1 509 ? 9.91237 -10.33354 22.62774 1.000 12.16331 508 LEU A N 1
ATOM 4113 C CA . LEU A 1 509 ? 10.51253 -11.23251 21.64770 1.000 12.13190 508 LEU A CA 1
ATOM 4114 C C . LEU A 1 509 ? 10.64392 -12.63845 22.20690 1.000 12.10354 508 LEU A C 1
ATOM 4115 O O . LEU A 1 509 ? 10.46451 -13.62515 21.48258 1.000 13.15936 508 LEU A O 1
ATOM 4120 N N . GLU A 1 510 ? 10.90608 -12.74927 23.50516 1.000 12.88496 509 GLU A N 1
ATOM 4121 C CA . GLU A 1 510 ? 11.05321 -14.04894 24.13877 1.000 14.01412 509 GLU A CA 1
ATOM 4122 C C . GLU A 1 510 ? 9.76697 -14.86822 24.09109 1.000 14.14012 509 GLU A C 1
ATOM 4123 O O . GLU A 1 510 ? 9.81235 -16.08973 24.28666 1.000 15.41456 509 GLU A O 1
ATOM 4129 N N . TRP A 1 511 ? 8.62244 -14.22969 23.86203 1.000 13.04076 510 TRP A N 1
ATOM 4130 C CA . TRP A 1 511 ? 7.33767 -14.91321 23.81376 1.000 13.38975 510 TRP A CA 1
ATOM 4131 C C . TRP A 1 511 ? 7.00437 -15.45923 22.43340 1.000 14.27371 510 TRP A C 1
ATOM 4132 O O . TRP A 1 511 ? 6.00575 -16.18142 22.29602 1.000 15.50857 510 TRP A O 1
ATOM 4143 N N . THR A 1 512 ? 7.79895 -15.12718 21.40971 1.000 13.47410 511 THR A N 1
ATOM 4144 C CA . THR A 1 512 ? 7.45274 -15.53135 20.04605 1.000 13.76403 511 THR A CA 1
ATOM 4145 C C . THR A 1 512 ? 7.68825 -17.02514 19.85405 1.000 14.32375 511 THR A C 1
ATOM 4146 O O . THR A 1 512 ? 6.74929 -17.79409 19.60761 1.000 15.39849 511 THR A O 1
ATOM 4150 N N . VAL A 1 513 ? 8.94307 -17.45743 19.99343 1.000 14.19894 512 VAL A N 1
ATOM 4151 C CA . VAL A 1 513 ? 9.27778 -18.87484 19.87291 1.000 14.45811 512 VAL A CA 1
ATOM 4152 C C . VAL A 1 513 ? 8.55347 -19.69488 20.93592 1.000 14.42337 512 VAL A C 1
ATOM 4153 O O . VAL A 1 513 ? 8.23441 -20.87187 20.71982 1.000 15.45435 512 VAL A O 1
ATOM 4157 N N . ALA A 1 514 ? 8.25802 -19.08565 22.08756 1.000 15.02499 513 ALA A N 1
ATOM 4158 C CA . ALA A 1 514 ? 7.54480 -19.74395 23.17564 1.000 15.39216 513 ALA A CA 1
ATOM 4159 C C . ALA A 1 514 ? 6.03660 -19.83565 22.95232 1.000 15.75452 513 ALA A C 1
ATOM 4160 O O . ALA A 1 514 ? 5.33322 -20.41434 23.79790 1.000 16.91644 513 ALA A O 1
ATOM 4162 N N . HIS A 1 515 ? 5.51338 -19.26518 21.86425 1.000 15.41338 514 HIS A N 1
ATOM 4163 C CA . HIS A 1 515 ? 4.08148 -19.34140 21.55587 1.000 16.85303 514 HIS A CA 1
ATOM 4164 C C . HIS A 1 515 ? 3.18958 -18.76795 22.66059 1.000 17.17927 514 HIS A C 1
ATOM 4165 O O . HIS A 1 515 ? 2.13230 -19.31793 22.97225 1.000 19.81960 514 HIS A O 1
ATOM 4172 N N . ARG A 1 516 ? 3.60058 -17.64265 23.24272 1.000 15.46157 515 ARG A N 1
ATOM 4173 C CA A ARG A 1 516 ? 2.78304 -16.97554 24.24092 0.531 14.82602 515 ARG A CA 1
ATOM 4174 C CA B ARG A 1 516 ? 2.80552 -16.94965 24.24765 0.469 17.34883 515 ARG A CA 1
ATOM 4175 C C . ARG A 1 516 ? 1.93276 -15.88466 23.57672 1.000 15.81868 515 ARG A C 1
ATOM 4176 O O . ARG A 1 516 ? 1.91246 -15.74413 22.35007 1.000 16.47763 515 ARG A O 1
ATOM 4191 N N . GLU A 1 517 ? 1.20151 -15.11700 24.39086 1.000 15.13114 516 GLU A N 1
ATOM 4192 C CA . GLU A 1 517 ? 0.12611 -14.26622 23.87569 1.000 15.52557 516 GLU A CA 1
ATOM 4193 C C . GLU A 1 517 ? 0.59870 -13.06320 23.05309 1.000 15.70958 516 GLU A C 1
ATOM 4194 O O . GLU A 1 517 ? 1.57664 -12.38933 23.39837 1.000 15.64366 516 GLU A O 1
ATOM 4200 N N . ASP A 1 518 ? -0.17698 -12.74343 21.99946 1.000 16.77565 517 ASP A N 1
ATOM 4201 C CA A ASP A 1 518 ? 0.20103 -11.68278 21.06353 0.500 18.72909 517 ASP A CA 1
ATOM 4202 C CA B ASP A 1 518 ? 0.20103 -11.68278 21.06353 0.500 18.72784 517 ASP A CA 1
ATOM 4203 C C . ASP A 1 518 ? -0.06111 -10.28244 21.60546 1.000 18.82004 517 ASP A C 1
ATOM 4204 O O . ASP A 1 518 ? 0.73193 -9.36526 21.36087 1.000 20.27252 517 ASP A O 1
ATOM 4213 N N . ASN A 1 519 ? -1.17661 -10.07994 22.29565 1.000 18.61538 518 ASN A N 1
ATOM 4214 C CA . ASN A 1 519 ? -1.65240 -8.72759 22.58876 1.000 20.11478 518 ASN A CA 1
ATOM 4215 C C . ASN A 1 519 ? -2.14024 -8.60523 24.01945 1.000 18.87156 518 ASN A C 1
ATOM 4216 O O . ASN A 1 519 ? -3.17981 -8.01204 24.30098 1.000 23.12437 518 ASN A O 1
ATOM 4221 N N . VAL A 1 520 ? -1.38351 -9.16198 24.95308 1.000 16.14416 519 VAL A N 1
ATOM 4222 C CA A VAL A 1 520 ? -1.67237 -9.01610 26.36943 0.635 16.33053 519 VAL A CA 1
ATOM 4223 C CA B VAL A 1 520 ? -1.68578 -9.00557 26.36230 0.365 16.23359 519 VAL A CA 1
ATOM 4224 C C . VAL A 1 520 ? -0.81876 -7.93286 27.00943 1.000 14.75909 519 VAL A C 1
ATOM 4225 O O . VAL A 1 520 ? -1.33255 -7.09820 27.75912 1.000 17.20141 519 VAL A O 1
ATOM 4232 N N . CYS A 1 521 ? 0.48021 -7.90125 26.69543 1.000 13.09680 520 CYS A N 1
ATOM 4233 C CA . CYS A 1 521 ? 1.31492 -6.84504 27.24235 1.000 12.73827 520 CYS A CA 1
ATOM 4234 C C . CYS A 1 521 ? 0.85907 -5.50595 26.66798 1.000 12.64149 520 CYS A C 1
ATOM 4235 O O . CYS A 1 521 ? 0.38781 -5.41869 25.52751 1.000 13.48148 520 CYS A O 1
ATOM 4238 N N . TYR A 1 522 ? 0.98523 -4.46163 27.47823 1.000 12.73561 521 TYR A N 1
ATOM 4239 C CA . TYR A 1 522 ? 0.34951 -3.19608 27.15111 1.000 12.08658 521 TYR A CA 1
ATOM 4240 C C . TYR A 1 522 ? 1.06634 -2.06696 27.87216 1.000 12.22596 521 TYR A C 1
ATOM 4241 O O . TYR A 1 522 ? 1.48769 -2.22049 29.01941 1.000 13.84365 521 TYR A O 1
ATOM 4250 N N . MET A 1 523 ? 1.16456 -0.92572 27.20189 1.000 12.06935 522 MET A N 1
ATOM 4251 C CA . MET A 1 523 ? 1.68597 0.27607 27.82914 1.000 12.65992 522 MET A CA 1
ATOM 4252 C C . MET A 1 523 ? 0.93355 1.50660 27.37060 1.000 12.39067 522 MET A C 1
ATOM 4253 O O . MET A 1 523 ? 0.37328 1.54419 26.27003 1.000 13.05679 522 MET A O 1
ATOM 4258 N N . LYS A 1 524 ? 0.96020 2.53200 28.22215 1.000 12.58987 523 LYS A N 1
ATOM 4259 C CA . LYS A 1 524 ? 0.36427 3.81086 27.85859 1.000 13.11451 523 LYS A CA 1
ATOM 4260 C C . LYS A 1 524 ? 1.09724 4.94262 28.56504 1.000 12.68509 523 LYS A C 1
ATOM 4261 O O . LYS A 1 524 ? 1.68824 4.76179 29.64037 1.000 13.19294 523 LYS A O 1
ATOM 4267 N N . LEU A 1 525 ? 1.02281 6.11914 27.93963 1.000 12.46092 524 LEU A N 1
ATOM 4268 C CA . LEU A 1 525 ? 1.47018 7.38457 28.50286 1.000 12.70214 524 LEU A CA 1
ATOM 4269 C C . LEU A 1 525 ? 0.26118 8.30788 28.55730 1.000 14.04085 524 LEU A C 1
ATOM 4270 O O . LEU A 1 525 ? -0.37598 8.57306 27.53234 1.000 14.99847 524 LEU A O 1
ATOM 4275 N N . VAL A 1 526 ? -0.05358 8.78657 29.75210 1.000 13.43416 525 VAL A N 1
ATOM 4276 C CA . VAL A 1 526 ? -1.14471 9.72418 29.98271 1.000 13.85736 525 VAL A CA 1
ATOM 4277 C C . VAL A 1 526 ? -0.53041 11.11139 30.03889 1.000 13.84365 525 VAL A C 1
ATOM 4278 O O . VAL A 1 526 ? 0.32786 11.36941 30.89335 1.000 15.03103 525 VAL A O 1
ATOM 4282 N N . CYS A 1 527 ? -0.94627 12.00242 29.12826 1.000 14.93763 526 CYS A N 1
ATOM 4283 C CA . CYS A 1 527 ? -0.25450 13.26774 28.91748 1.000 14.84157 526 CYS A CA 1
ATOM 4284 C C . CYS A 1 527 ? -1.21082 14.45111 28.98809 1.000 15.68555 526 CYS A C 1
ATOM 4285 O O . CYS A 1 527 ? -2.39924 14.33459 28.67731 1.000 16.88681 526 CYS A O 1
ATOM 4288 N N . ARG A 1 528 ? -0.66555 15.61373 29.35817 1.000 16.15333 527 ARG A N 1
ATOM 4289 C CA . ARG A 1 528 ? -1.44286 16.84849 29.45512 1.000 16.66877 527 ARG A CA 1
ATOM 4290 C C . ARG A 1 528 ? -1.18350 17.71874 28.22765 1.000 16.67537 527 ARG A C 1
ATOM 4291 O O . ARG A 1 528 ? -0.08535 18.25703 28.05807 1.000 17.29049 527 ARG A O 1
ATOM 4299 N N . LYS A 1 529 ? -2.21999 17.91285 27.41204 1.000 18.12133 528 LYS A N 1
ATOM 4300 C CA . LYS A 1 529 ? -2.06956 18.59782 26.13005 1.000 19.45884 528 LYS A CA 1
ATOM 4301 C C . LYS A 1 529 ? -1.59939 20.03648 26.30910 1.000 19.94685 528 LYS A C 1
ATOM 4302 O O . LYS A 1 529 ? -0.67528 20.48313 25.62137 1.000 22.50505 528 LYS A O 1
ATOM 4308 N N . SER A 1 530 ? -2.22630 20.78312 27.22415 1.000 20.36146 529 SER A N 1
ATOM 4309 C CA . SER A 1 530 ? -1.92237 22.20665 27.35888 1.000 21.41797 529 SER A CA 1
ATOM 4310 C C . SER A 1 530 ? -0.57811 22.47735 28.02284 1.000 22.30858 529 SER A C 1
ATOM 4311 O O . SER A 1 530 ? -0.17138 23.64207 28.09286 1.000 24.76444 529 SER A O 1
ATOM 4314 N N . ASP A 1 531 ? 0.11226 21.45030 28.51652 1.000 20.52229 530 ASP A N 1
ATOM 4315 C CA . ASP A 1 531 ? 1.43056 21.64165 29.10248 1.000 19.41660 530 ASP A CA 1
ATOM 4316 C C . ASP A 1 531 ? 2.48330 20.90281 28.28255 1.000 19.90857 530 ASP A C 1
ATOM 4317 O O . ASP A 1 531 ? 3.23167 20.07663 28.81914 1.000 19.78944 530 ASP A O 1
ATOM 4322 N N . ASN A 1 532 ? 2.54422 21.17974 26.97477 1.000 19.23661 531 ASN A N 1
ATOM 4323 C CA A ASN A 1 532 ? 3.56684 20.60967 26.09180 0.430 19.07619 531 ASN A CA 1
ATOM 4324 C CA B ASN A 1 532 ? 3.58120 20.60729 26.10966 0.570 19.01011 531 ASN A CA 1
ATOM 4325 C C . ASN A 1 532 ? 3.53399 19.08080 26.07291 1.000 17.77778 531 ASN A C 1
ATOM 4326 O O . ASN A 1 532 ? 4.55053 18.42784 25.88302 1.000 17.85227 531 ASN A O 1
ATOM 4335 N N . MET A 1 533 ? 2.35475 18.50819 26.26459 1.000 17.16214 532 MET A N 1
ATOM 4336 C CA . MET A 1 533 ? 2.12438 17.06491 26.26485 1.000 16.69937 532 MET A CA 1
ATOM 4337 C C . MET A 1 533 ? 2.98847 16.42040 27.36782 1.000 15.10598 532 MET A C 1
ATOM 4338 O O . MET A 1 533 ? 3.63292 15.38649 27.17461 1.000 16.07235 532 MET A O 1
ATOM 4343 N N . ARG A 1 534 ? 2.99560 17.05926 28.54311 1.000 15.12705 533 ARG A N 1
ATOM 4344 C CA . ARG A 1 534 ? 3.72065 16.56573 29.70959 1.000 14.55650 533 ARG A CA 1
ATOM 4345 C C . ARG A 1 534 ? 3.23939 15.16934 30.06916 1.000 14.35988 533 ARG A C 1
ATOM 4346 O O . ARG A 1 534 ? 2.03159 14.90728 30.09738 1.000 15.20747 533 ARG A O 1
ATOM 4354 N N . VAL A 1 535 ? 4.17734 14.27366 30.37719 1.000 14.64335 534 VAL A N 1
ATOM 4355 C CA . VAL A 1 535 ? 3.80439 12.92695 30.80664 1.000 13.96117 534 VAL A CA 1
ATOM 4356 C C . VAL A 1 535 ? 3.34185 12.99783 32.25851 1.000 14.40746 534 VAL A C 1
ATOM 4357 O O . VAL A 1 535 ? 4.13006 13.27629 33.16557 1.000 15.74344 534 VAL A O 1
ATOM 4361 N N . LEU A 1 536 ? 2.05249 12.75256 32.47650 1.000 14.40060 535 LEU A N 1
ATOM 4362 C CA . LEU A 1 536 ? 1.48274 12.72383 33.81629 1.000 13.96082 535 LEU A CA 1
ATOM 4363 C C . LEU A 1 536 ? 1.53946 11.34382 34.43746 1.000 14.00149 535 LEU A C 1
ATOM 4364 O O . LEU A 1 536 ? 1.59618 11.23209 35.66801 1.000 13.95422 535 LEU A O 1
ATOM 4369 N N . GLY A 1 537 ? 1.46802 10.29639 33.61761 1.000 13.68480 536 GLY A N 1
ATOM 4370 C CA . GLY A 1 537 ? 1.50378 8.93458 34.11158 1.000 13.84520 536 GLY A CA 1
ATOM 4371 C C . GLY A 1 537 ? 2.00989 7.97033 33.06400 1.000 12.53791 536 GLY A C 1
ATOM 4372 O O . GLY A 1 537 ? 1.67421 8.08926 31.88449 1.000 15.12571 536 GLY A O 1
ATOM 4373 N N . LEU A 1 538 ? 2.82152 7.01372 33.50072 1.000 11.95732 537 LEU A N 1
ATOM 4374 C CA . LEU A 1 538 ? 3.35542 5.94684 32.67186 1.000 11.23463 537 LEU A CA 1
ATOM 4375 C C . LEU A 1 538 ? 2.89727 4.62145 33.26579 1.000 11.02406 537 LEU A C 1
ATOM 4376 O O . LEU A 1 538 ? 2.95657 4.43392 34.48390 1.000 11.65383 537 LEU A O 1
ATOM 4381 N N . HIS A 1 539 ? 2.47580 3.69612 32.40250 1.000 11.34693 538 HIS A N 1
ATOM 4382 C CA . HIS A 1 539 ? 1.90426 2.42360 32.83716 1.000 11.61562 538 HIS A CA 1
ATOM 4383 C C . HIS A 1 539 ? 2.37705 1.33681 31.89264 1.000 10.92699 538 HIS A C 1
ATOM 4384 O O . HIS A 1 539 ? 2.28542 1.50347 30.67409 1.000 11.77320 538 HIS A O 1
ATOM 4391 N N . VAL A 1 540 ? 2.84080 0.22179 32.44662 1.000 11.34989 539 VAL A N 1
ATOM 4392 C CA . VAL A 1 540 ? 3.30726 -0.89156 31.62580 1.000 11.29156 539 VAL A CA 1
ATOM 4393 C C . VAL A 1 540 ? 2.94630 -2.22064 32.27679 1.000 11.15627 539 VAL A C 1
ATOM 4394 O O . VAL A 1 540 ? 3.24000 -2.45314 33.45642 1.000 12.04976 539 VAL A O 1
ATOM 4398 N N . LEU A 1 541 ? 2.32801 -3.10084 31.49030 1.000 11.53891 540 LEU A N 1
ATOM 4399 C CA . LEU A 1 541 ? 2.04463 -4.47700 31.87506 1.000 11.34732 540 LEU A CA 1
ATOM 4400 C C . LEU A 1 541 ? 2.92303 -5.36589 31.00335 1.000 11.17667 540 LEU A C 1
ATOM 4401 O O . LEU A 1 541 ? 2.77796 -5.36745 29.77784 1.000 11.75192 540 LEU A O 1
ATOM 4406 N N . GLY A 1 542 ? 3.85011 -6.09139 31.62661 1.000 11.48511 541 GLY A N 1
ATOM 4407 C CA . GLY A 1 542 ? 4.74524 -6.94607 30.88041 1.000 12.25074 541 GLY A CA 1
ATOM 4408 C C . GLY A 1 542 ? 5.82948 -7.52856 31.76674 1.000 11.75615 541 GLY A C 1
ATOM 4409 O O . GLY A 1 542 ? 5.90319 -7.23731 32.96637 1.000 13.07031 541 GLY A O 1
ATOM 4410 N N . PRO A 1 543 ? 6.68461 -8.38512 31.20054 1.000 11.63324 542 PRO A N 1
ATOM 4411 C CA . PRO A 1 543 ? 7.78269 -8.95317 31.99979 1.000 11.64299 542 PRO A CA 1
ATOM 4412 C C . PRO A 1 543 ? 8.76002 -7.87436 32.44163 1.000 11.77637 542 PRO A C 1
ATOM 4413 O O . PRO A 1 543 ? 8.98687 -6.88920 31.73941 1.000 13.35679 542 PRO A O 1
ATOM 4417 N N . ASN A 1 544 ? 9.32921 -8.06227 33.63519 1.000 11.58721 543 ASN A N 1
ATOM 4418 C CA . ASN A 1 544 ? 10.38388 -7.17092 34.13566 1.000 11.81273 543 ASN A CA 1
ATOM 4419 C C . ASN A 1 544 ? 9.89737 -5.72289 34.21332 1.000 11.64050 543 ASN A C 1
ATOM 4420 O O . ASN A 1 544 ? 10.64785 -4.78675 33.95099 1.000 11.59973 543 ASN A O 1
ATOM 4425 N N . ALA A 1 545 ? 8.62947 -5.53126 34.60048 1.000 11.76030 544 ALA A N 1
ATOM 4426 C CA . ALA A 1 545 ? 8.03495 -4.19467 34.54316 1.000 11.79840 544 ALA A CA 1
ATOM 4427 C C . ALA A 1 545 ? 8.70323 -3.20911 35.49605 1.000 11.32452 544 ALA A C 1
ATOM 4428 O O . ALA A 1 545 ? 8.72906 -2.00992 35.20536 1.000 11.89481 544 ALA A O 1
ATOM 4430 N N . GLY A 1 546 ? 9.25370 -3.67581 36.62123 1.000 11.87615 545 GLY A N 1
ATOM 4431 C CA . GLY A 1 546 ? 9.97710 -2.76346 37.49953 1.000 12.09689 545 GLY A CA 1
ATOM 4432 C C . GLY A 1 546 ? 11.28060 -2.28805 36.88889 1.000 11.81538 545 GLY A C 1
ATOM 4433 O O . GLY A 1 546 ? 11.65727 -1.11278 37.02842 1.000 13.07429 545 GLY A O 1
ATOM 4434 N N . GLU A 1 547 ? 11.99120 -3.19306 36.20408 1.000 11.84949 546 GLU A N 1
ATOM 4435 C CA . GLU A 1 547 ? 13.19940 -2.78413 35.49683 1.000 11.99336 546 GLU A CA 1
ATOM 4436 C C . GLU A 1 547 ? 12.85937 -1.81393 34.38275 1.000 11.97360 546 GLU A C 1
ATOM 4437 O O . GLU A 1 547 ? 13.59380 -0.84571 34.15157 1.000 13.62383 546 GLU A O 1
ATOM 4443 N N . ILE A 1 548 ? 11.74361 -2.05030 33.68021 1.000 11.45699 547 ILE A N 1
ATOM 4444 C CA . ILE A 1 548 ? 11.34851 -1.12260 32.61449 1.000 11.59341 547 ILE A CA 1
ATOM 4445 C C . ILE A 1 548 ? 11.05797 0.25442 33.20180 1.000 10.90536 547 ILE A C 1
ATOM 4446 O O . ILE A 1 548 ? 11.50197 1.28847 32.68617 1.000 11.47704 547 ILE A O 1
ATOM 4451 N N . THR A 1 549 ? 10.26191 0.28919 34.27215 1.000 10.75467 548 THR A N 1
ATOM 4452 C CA . THR A 1 549 ? 9.69559 1.54587 34.74660 1.000 10.98884 548 THR A CA 1
ATOM 4453 C C . THR A 1 549 ? 10.74727 2.44420 35.38826 1.000 11.16651 548 THR A C 1
ATOM 4454 O O . THR A 1 549 ? 10.66953 3.67240 35.26799 1.000 12.10877 548 THR A O 1
ATOM 4458 N N . GLN A 1 550 ? 11.71496 1.85888 36.09885 1.000 10.51090 549 GLN A N 1
ATOM 4459 C CA . GLN A 1 550 ? 12.55135 2.64041 37.00758 1.000 11.41717 549 GLN A CA 1
ATOM 4460 C C . GLN A 1 550 ? 13.21158 3.84285 36.33220 1.000 11.17384 549 GLN A C 1
ATOM 4461 O O . GLN A 1 550 ? 13.17430 4.95876 36.85989 1.000 11.69390 549 GLN A O 1
ATOM 4467 N N . GLY A 1 551 ? 13.85090 3.64229 35.17971 1.000 11.00563 550 GLY A N 1
ATOM 4468 C CA . GLY A 1 551 ? 14.59923 4.74117 34.59368 1.000 12.16096 550 GLY A CA 1
ATOM 4469 C C . GLY A 1 551 ? 13.70201 5.86575 34.12201 1.000 11.67466 550 GLY A C 1
ATOM 4470 O O . GLY A 1 551 ? 14.08217 7.03942 34.17786 1.000 12.38773 550 GLY A O 1
ATOM 4471 N N . TYR A 1 552 ? 12.49928 5.52765 33.64728 1.000 11.28196 551 TYR A N 1
ATOM 4472 C CA . TYR A 1 552 ? 11.55185 6.56488 33.25508 1.000 11.59597 551 TYR A CA 1
ATOM 4473 C C . TYR A 1 552 ? 11.12793 7.42270 34.43310 1.000 12.01887 551 TYR A C 1
ATOM 4474 O O . TYR A 1 552 ? 10.72115 8.57018 34.23651 1.000 12.75569 551 TYR A O 1
ATOM 4483 N N . ALA A 1 553 ? 11.17987 6.88317 35.65592 1.000 11.62675 552 ALA A N 1
ATOM 4484 C CA . ALA A 1 553 ? 10.81239 7.68921 36.81567 1.000 12.60500 552 ALA A CA 1
ATOM 4485 C C . ALA A 1 553 ? 11.73220 8.89345 36.96620 1.000 12.01012 552 ALA A C 1
ATOM 4486 O O . ALA A 1 553 ? 11.29725 9.93746 37.46925 1.000 12.94488 552 ALA A O 1
ATOM 4488 N N . VAL A 1 554 ? 13.00519 8.76444 36.56378 1.000 11.89862 553 VAL A N 1
ATOM 4489 C CA . VAL A 1 554 ? 13.91601 9.91261 36.57889 1.000 12.36048 553 VAL A CA 1
ATOM 4490 C C . VAL A 1 554 ? 13.45090 10.95410 35.57184 1.000 12.03584 553 VAL A C 1
ATOM 4491 O O . VAL A 1 554 ? 13.41520 12.15644 35.85896 1.000 13.05749 553 VAL A O 1
ATOM 4495 N N . ALA A 1 555 ? 13.12764 10.50647 34.35376 1.000 12.22131 554 ALA A N 1
ATOM 4496 C CA . ALA A 1 555 ? 12.67496 11.43699 33.32373 1.000 12.13989 554 ALA A CA 1
ATOM 4497 C C . ALA A 1 555 ? 11.37750 12.13985 33.73005 1.000 12.33119 554 ALA A C 1
ATOM 4498 O O . ALA A 1 555 ? 11.21512 13.34609 33.49224 1.000 13.03908 554 ALA A O 1
ATOM 4500 N N . ILE A 1 556 ? 10.42872 11.40255 34.33084 1.000 11.98469 555 ILE A N 1
ATOM 4501 C CA . ILE A 1 556 ? 9.18258 12.00837 34.78794 1.000 12.57768 555 ILE A CA 1
ATOM 4502 C C . ILE A 1 556 ? 9.45444 13.01003 35.90466 1.000 13.19321 555 ILE A C 1
ATOM 4503 O O . ILE A 1 556 ? 8.87848 14.10726 35.92506 1.000 13.81370 555 ILE A O 1
ATOM 4508 N N . LYS A 1 557 ? 10.35383 12.66432 36.83514 1.000 13.07616 556 LYS A N 1
ATOM 4509 C CA . LYS A 1 557 ? 10.75876 13.60890 37.87239 1.000 13.85969 556 LYS A CA 1
ATOM 4510 C C . LYS A 1 557 ? 11.24511 14.90929 37.25489 1.000 14.28288 556 LYS A C 1
ATOM 4511 O O . LYS A 1 557 ? 10.96349 15.99823 37.77010 1.000 15.46522 556 LYS A O 1
ATOM 4517 N N . MET A 1 558 ? 11.98173 14.81017 36.15017 1.000 13.77671 557 MET A N 1
ATOM 4518 C CA . MET A 1 558 ? 12.48408 15.96873 35.44015 1.000 14.22118 557 MET A CA 1
ATOM 4519 C C . MET A 1 558 ? 11.47382 16.65736 34.53347 1.000 13.96461 557 MET A C 1
ATOM 4520 O O . MET A 1 558 ? 11.84449 17.64220 33.87515 1.000 15.80564 557 MET A O 1
ATOM 4525 N N . GLY A 1 559 ? 10.22787 16.20326 34.48319 1.000 14.36350 558 GLY A N 1
ATOM 4526 C CA . GLY A 1 559 ? 9.23147 16.87053 33.67096 1.000 14.77444 558 GLY A CA 1
ATOM 4527 C C . GLY A 1 559 ? 9.18729 16.41866 32.22781 1.000 13.98626 558 GLY A C 1
ATOM 4528 O O . GLY A 1 559 ? 8.87911 17.22493 31.34258 1.000 15.14654 558 GLY A O 1
ATOM 4529 N N . ALA A 1 560 ? 9.46660 15.14240 31.96007 1.000 13.23519 559 ALA A N 1
ATOM 4530 C CA . ALA A 1 560 ? 9.46215 14.64167 30.59338 1.000 13.35950 559 ALA A CA 1
ATOM 4531 C C . ALA A 1 560 ? 8.14516 14.93046 29.88987 1.000 13.41476 559 ALA A C 1
ATOM 4532 O O . ALA A 1 560 ? 7.06118 14.80188 30.47126 1.000 14.63206 559 ALA A O 1
ATOM 4534 N N . THR A 1 561 ? 8.24534 15.26672 28.61287 1.000 13.84455 560 THR A N 1
ATOM 4535 C CA . THR A 1 561 ? 7.09816 15.38575 27.72397 1.000 14.70171 560 THR A CA 1
ATOM 4536 C C . THR A 1 561 ? 7.10679 14.23892 26.72552 1.000 13.44310 560 THR A C 1
ATOM 4537 O O . THR A 1 561 ? 8.10155 13.52295 26.56614 1.000 13.67121 560 THR A O 1
ATOM 4541 N N . LYS A 1 562 ? 6.00129 14.11847 25.98451 1.000 13.72217 561 LYS A N 1
ATOM 4542 C CA . LYS A 1 562 ? 5.96016 13.13105 24.90784 1.000 13.94647 561 LYS A CA 1
ATOM 4543 C C . LYS A 1 562 ? 7.09729 13.34436 23.91365 1.000 14.23227 561 LYS A C 1
ATOM 4544 O O . LYS A 1 562 ? 7.69485 12.37541 23.42841 1.000 15.10232 561 LYS A O 1
ATOM 4550 N N . ALA A 1 563 ? 7.43280 14.60513 23.61126 1.000 14.40653 562 ALA A N 1
ATOM 4551 C CA . ALA A 1 563 ? 8.53162 14.86511 22.68258 1.000 15.06433 562 ALA A CA 1
ATOM 4552 C C . ALA A 1 563 ? 9.85287 14.32638 23.21378 1.000 14.82048 562 ALA A C 1
ATOM 4553 O O . ALA A 1 563 ? 10.71671 13.91956 22.42581 1.000 15.72295 562 ALA A O 1
ATOM 4555 N N . ASP A 1 564 ? 10.04269 14.32650 24.53907 1.000 14.02543 563 ASP A N 1
ATOM 4556 C CA . ASP A 1 564 ? 11.26339 13.75307 25.09786 1.000 14.19037 563 ASP A CA 1
ATOM 4557 C C . ASP A 1 564 ? 11.33120 12.25120 24.86048 1.000 13.14042 563 ASP A C 1
ATOM 4558 O O . ASP A 1 564 ? 12.41062 11.70988 24.59254 1.000 13.77362 563 ASP A O 1
ATOM 4563 N N . PHE A 1 565 ? 10.19563 11.55818 24.97280 1.000 13.46755 564 PHE A N 1
ATOM 4564 C CA . PHE A 1 565 ? 10.16455 10.13281 24.64841 1.000 13.49599 564 PHE A CA 1
ATOM 4565 C C . PHE A 1 565 ? 10.41886 9.91258 23.16196 1.000 14.63780 564 PHE A C 1
ATOM 4566 O O . PHE A 1 565 ? 11.16551 9.00425 22.77476 1.000 16.00383 564 PHE A O 1
ATOM 4574 N N . ASP A 1 566 ? 9.82921 10.75660 22.31235 1.000 14.47770 565 ASP A N 1
ATOM 4575 C CA . ASP A 1 566 ? 9.97297 10.58267 20.86764 1.000 16.42637 565 ASP A CA 1
ATOM 4576 C C . ASP A 1 566 ? 11.40984 10.77917 20.40331 1.000 14.17621 565 ASP A C 1
ATOM 4577 O O . ASP A 1 566 ? 11.88299 10.04603 19.52780 1.000 14.86017 565 ASP A O 1
ATOM 4582 N N . ARG A 1 567 ? 12.10695 11.78589 20.94165 1.000 14.32612 566 ARG A N 1
ATOM 4583 C CA . ARG A 1 567 ? 13.45230 12.08375 20.46537 1.000 13.72828 566 ARG A CA 1
ATOM 4584 C C . ARG A 1 567 ? 14.48049 11.08956 20.97971 1.000 13.69425 566 ARG A C 1
ATOM 4585 O O . ARG A 1 567 ? 15.57228 11.00254 20.41094 1.000 15.17828 566 ARG A O 1
ATOM 4593 N N . THR A 1 568 ? 14.16125 10.35370 22.04005 1.000 13.89124 567 THR A N 1
ATOM 4594 C CA . THR A 1 568 ? 15.03241 9.30396 22.54654 1.000 13.53734 567 THR A CA 1
ATOM 4595 C C . THR A 1 568 ? 14.89794 8.06121 21.68695 1.000 12.47041 567 THR A C 1
ATOM 4596 O O . THR A 1 568 ? 13.78957 7.67012 21.29332 1.000 14.90694 567 THR A O 1
ATOM 4600 N N . ILE A 1 569 ? 16.03181 7.43578 21.39564 1.000 13.16260 568 ILE A N 1
ATOM 4601 C CA A ILE A 1 569 ? 16.03134 6.27279 20.52299 0.307 13.29728 568 ILE A CA 1
ATOM 4602 C CA B ILE A 1 569 ? 16.08650 6.26421 20.52359 0.693 13.65188 568 ILE A CA 1
ATOM 4603 C C . ILE A 1 569 ? 15.95049 4.98386 21.33916 1.000 12.71493 568 ILE A C 1
ATOM 4604 O O . ILE A 1 569 ? 16.51907 4.85850 22.43524 1.000 13.51987 568 ILE A O 1
ATOM 4613 N N . GLY A 1 570 ? 15.20000 4.02241 20.80626 1.000 12.30847 569 GLY A N 1
ATOM 4614 C CA . GLY A 1 570 ? 15.03078 2.75464 21.48578 1.000 12.24613 569 GLY A CA 1
ATOM 4615 C C . GLY A 1 570 ? 16.28386 1.90088 21.48078 1.000 12.17135 569 GLY A C 1
ATOM 4616 O O . GLY A 1 570 ? 17.18219 2.05908 20.64544 1.000 12.80385 569 GLY A O 1
ATOM 4617 N N . ILE A 1 571 ? 16.33633 0.98136 22.45089 1.000 11.81761 570 ILE A N 1
ATOM 4618 C CA . ILE A 1 571 ? 17.28883 -0.12811 22.46820 1.000 12.02532 570 ILE A CA 1
ATOM 4619 C C . ILE A 1 571 ? 16.54409 -1.34573 21.94570 1.000 11.10532 570 ILE A C 1
ATOM 4620 O O . ILE A 1 571 ? 15.48311 -1.70050 22.47460 1.000 12.01815 570 ILE A O 1
ATOM 4625 N N . HIS A 1 572 ? 17.10675 -2.02070 20.94054 1.000 11.79332 571 HIS A N 1
ATOM 4626 C CA . HIS A 1 572 ? 16.42649 -3.15362 20.32654 1.000 12.02736 571 HIS A CA 1
ATOM 4627 C C . HIS A 1 572 ? 17.26600 -4.41315 20.47580 1.000 12.10179 571 HIS A C 1
ATOM 4628 O O . HIS A 1 572 ? 18.49067 -4.35321 20.33018 1.000 13.45042 571 HIS A O 1
ATOM 4635 N N . PRO A 1 573 ? 16.64722 -5.57660 20.74383 1.000 11.85626 572 PRO A N 1
ATOM 4636 C CA . PRO A 1 573 ? 15.21484 -5.79660 21.00017 1.000 11.99786 572 PRO A CA 1
ATOM 4637 C C . PRO A 1 573 ? 14.95541 -5.76559 22.49354 1.000 11.82908 572 PRO A C 1
ATOM 4638 O O . PRO A 1 573 ? 15.56075 -6.53921 23.25263 1.000 13.39293 572 PRO A O 1
ATOM 4642 N N . THR A 1 574 ? 14.06797 -4.87293 22.93627 1.000 11.86053 573 THR A N 1
ATOM 4643 C CA . THR A 1 574 ? 13.62027 -4.84159 24.32245 1.000 11.20090 573 THR A CA 1
ATOM 4644 C C . THR A 1 574 ? 12.11525 -4.61975 24.34632 1.000 11.80146 573 THR A C 1
ATOM 4645 O O . THR A 1 574 ? 11.51933 -4.15408 23.37279 1.000 13.11739 573 THR A O 1
ATOM 4649 N N . CYS A 1 575 ? 11.50579 -4.90725 25.49571 1.000 12.03185 574 CYS A N 1
ATOM 4650 C CA . CYS A 1 575 ? 10.14118 -4.42759 25.72018 1.000 12.01536 574 CYS A CA 1
ATOM 4651 C C . CYS A 1 575 ? 10.11026 -2.92288 25.92944 1.000 11.30154 574 CYS A C 1
ATOM 4652 O O . CYS A 1 575 ? 9.22051 -2.24266 25.41670 1.000 12.25374 574 CYS A O 1
ATOM 4655 N N . SER A 1 576 ? 11.05798 -2.38787 26.69748 1.000 11.28094 575 SER A N 1
ATOM 4656 C CA . SER A 1 576 ? 10.99147 -0.98476 27.07582 1.000 11.52280 575 SER A CA 1
ATOM 4657 C C . SER A 1 576 ? 10.99916 -0.04978 25.87051 1.000 11.53835 575 SER A C 1
ATOM 4658 O O . SER A 1 576 ? 10.40704 1.03308 25.93463 1.000 11.95939 575 SER A O 1
ATOM 4661 N N . GLU A 1 577 ? 11.63479 -0.44395 24.75942 1.000 11.30642 576 GLU A N 1
ATOM 4662 C CA . GLU A 1 577 ? 11.76292 0.49285 23.64606 1.000 11.10305 576 GLU A CA 1
ATOM 4663 C C . GLU A 1 577 ? 10.40861 0.89084 23.06305 1.000 12.57956 576 GLU A C 1
ATOM 4664 O O . GLU A 1 577 ? 10.32482 1.91476 22.37782 1.000 12.74770 576 GLU A O 1
ATOM 4670 N N A THR A 1 578 ? 9.35099 0.10566 23.29720 0.535 11.91939 577 THR A N 1
ATOM 4671 N N B THR A 1 578 ? 9.34822 0.11702 23.30502 0.465 12.14594 577 THR A N 1
ATOM 4672 C CA A THR A 1 578 ? 8.05158 0.49876 22.75337 0.535 13.48957 577 THR A CA 1
ATOM 4673 C CA B THR A 1 578 ? 8.06286 0.52736 22.75005 0.465 13.09664 577 THR A CA 1
ATOM 4674 C C A THR A 1 578 ? 7.51842 1.81202 23.33151 0.535 12.93569 577 THR A C 1
ATOM 4675 C C B THR A 1 578 ? 7.61265 1.88721 23.26651 0.465 11.25048 577 THR A C 1
ATOM 4676 O O A THR A 1 578 ? 6.66352 2.43934 22.69987 0.535 14.98075 577 THR A O 1
ATOM 4677 O O B THR A 1 578 ? 6.87928 2.59559 22.56789 0.465 10.33222 577 THR A O 1
ATOM 4684 N N . PHE A 1 579 ? 8.06849 2.29570 24.45496 1.000 12.19742 578 PHE A N 1
ATOM 4685 C CA . PHE A 1 579 ? 7.74863 3.64144 24.92987 1.000 12.56397 578 PHE A CA 1
ATOM 4686 C C . PHE A 1 579 ? 8.30835 4.74129 24.03499 1.000 12.63553 578 PHE A C 1
ATOM 4687 O O . PHE A 1 579 ? 7.82799 5.87906 24.11349 1.000 14.77719 578 PHE A O 1
ATOM 4695 N N . THR A 1 580 ? 9.33359 4.45060 23.22753 1.000 12.80433 579 THR A N 1
ATOM 4696 C CA . THR A 1 580 ? 9.99357 5.48936 22.43473 1.000 13.35052 579 THR A CA 1
ATOM 4697 C C . THR A 1 580 ? 9.33181 5.74417 21.08955 1.000 13.94160 579 THR A C 1
ATOM 4698 O O . THR A 1 580 ? 9.71389 6.70741 20.41383 1.000 15.42763 579 THR A O 1
ATOM 4702 N N . THR A 1 581 ? 8.34731 4.92428 20.70496 1.000 14.52929 580 THR A N 1
ATOM 4703 C CA . THR A 1 581 ? 7.71042 5.03293 19.39422 1.000 15.19333 580 THR A CA 1
ATOM 4704 C C . THR A 1 581 ? 6.18431 5.05118 19.47432 1.000 14.56834 580 THR A C 1
ATOM 4705 O O . THR A 1 581 ? 5.51461 4.80326 18.46230 1.000 16.91496 580 THR A O 1
ATOM 4709 N N . LEU A 1 582 ? 5.61441 5.34051 20.64374 1.000 14.08825 581 LEU A N 1
ATOM 4710 C CA . LEU A 1 582 ? 4.15754 5.32938 20.77492 1.000 14.44003 581 LEU A CA 1
ATOM 4711 C C . LEU A 1 582 ? 3.52435 6.39040 19.88167 1.000 15.26765 581 LEU A C 1
ATOM 4712 O O . LEU A 1 582 ? 4.02870 7.51356 19.76076 1.000 17.14234 581 LEU A O 1
ATOM 4717 N N . HIS A 1 583 ? 2.41209 6.03497 19.24280 1.000 16.54922 582 HIS A N 1
ATOM 4718 C CA . HIS A 1 583 ? 1.79188 6.98602 18.32734 1.000 17.43383 582 HIS A CA 1
ATOM 4719 C C . HIS A 1 583 ? 0.27009 6.90882 18.30118 1.000 17.60394 582 HIS A C 1
ATOM 4720 O O . HIS A 1 583 ? -0.38582 7.88603 17.92863 1.000 19.38324 582 HIS A O 1
ATOM 4727 N N . VAL A 1 584 ? -0.30687 5.76779 18.66245 1.000 16.39244 583 VAL A N 1
ATOM 4728 C CA . VAL A 1 584 ? -1.76042 5.62542 18.64822 1.000 16.28581 583 VAL A CA 1
ATOM 4729 C C . VAL A 1 584 ? -2.35617 6.32530 19.86261 1.000 16.13640 583 VAL A C 1
ATOM 4730 O O . VAL A 1 584 ? -2.01387 5.99799 21.00107 1.000 16.01724 583 VAL A O 1
ATOM 4734 N N . THR A 1 585 ? -3.27287 7.26502 19.62660 1.000 16.49627 584 THR A N 1
ATOM 4735 C CA . THR A 1 585 ? -3.99607 7.89506 20.72434 1.000 16.90782 584 THR A CA 1
ATOM 4736 C C . THR A 1 585 ? -5.32065 7.18617 20.98511 1.000 16.55144 584 THR A C 1
ATOM 4737 O O . THR A 1 585 ? -5.96018 6.65874 20.07149 1.000 17.64105 584 THR A O 1
ATOM 4741 N N . LYS A 1 586 ? -5.75913 7.22082 22.24479 1.000 17.47791 585 LYS A N 1
ATOM 4742 C CA . LYS A 1 586 ? -7.09142 6.70165 22.54655 1.000 17.75237 585 LYS A CA 1
ATOM 4743 C C . LYS A 1 586 ? -8.17245 7.49288 21.81905 1.000 20.27176 585 LYS A C 1
ATOM 4744 O O . LYS A 1 586 ? -9.12928 6.90567 21.30285 1.000 20.49842 585 LYS A O 1
ATOM 4750 N N . LYS A 1 587 ? -8.02535 8.82248 21.73586 1.000 21.06771 586 LYS A N 1
ATOM 4751 C CA . LYS A 1 587 ? -9.01317 9.63336 21.01748 1.000 23.31748 586 LYS A CA 1
ATOM 4752 C C . LYS A 1 587 ? -9.19654 9.19433 19.57307 1.000 23.72472 586 LYS A C 1
ATOM 4753 O O . LYS A 1 587 ? -10.31123 9.26377 19.03983 1.000 25.27939 586 LYS A O 1
ATOM 4759 N N . SER A 1 588 ? -8.12150 8.76684 18.91166 1.000 23.65722 587 SER A N 1
ATOM 4760 C CA . SER A 1 588 ? -8.24694 8.37702 17.51148 1.000 23.67204 587 SER A CA 1
ATOM 4761 C C . SER A 1 588 ? -9.13129 7.15226 17.33060 1.000 24.38364 587 SER A C 1
ATOM 4762 O O . SER A 1 588 ? -9.64608 6.93203 16.22961 1.000 25.59792 587 SER A O 1
ATOM 4765 N N . GLY A 1 589 ? -9.30802 6.34547 18.37772 1.000 22.91623 588 GLY A N 1
ATOM 4766 C CA . GLY A 1 589 ? -10.03123 5.09700 18.26028 1.000 24.39541 588 GLY A CA 1
ATOM 4767 C C . GLY A 1 589 ? -9.31719 4.01143 17.48641 1.000 24.40943 588 GLY A C 1
ATOM 4768 O O . GLY A 1 589 ? -9.89460 2.93339 17.29462 1.000 25.26897 588 GLY A O 1
ATOM 4769 N N . VAL A 1 590 ? -8.08362 4.25767 17.03711 1.000 24.08547 589 VAL A N 1
ATOM 4770 C CA . VAL A 1 590 ? -7.31975 3.25148 16.31276 1.000 24.39623 589 VAL A CA 1
ATOM 4771 C C . VAL A 1 590 ? -6.87537 2.15848 17.27560 1.000 23.85230 589 VAL A C 1
ATOM 4772 O O . VAL A 1 590 ? -6.53552 2.42487 18.43575 1.000 22.55556 589 VAL A O 1
ATOM 4776 N N . SER A 1 591 ? -6.88488 0.91590 16.80376 1.000 23.96458 590 SER A N 1
ATOM 4777 C CA . SER A 1 591 ? -6.58403 -0.20060 17.68934 1.000 23.67594 590 SER A CA 1
ATOM 4778 C C . SER A 1 591 ? -5.12409 -0.15702 18.14369 1.000 22.25648 590 SER A C 1
ATOM 4779 O O . SER A 1 591 ? -4.23107 0.18414 17.35905 1.000 23.27924 590 SER A O 1
ATOM 4782 N N . PRO A 1 592 ? -4.84976 -0.49744 19.40598 1.000 19.97912 591 PRO A N 1
ATOM 4783 C CA . PRO A 1 592 ? -3.46309 -0.56223 19.88393 1.000 19.99093 591 PRO A CA 1
ATOM 4784 C C . PRO A 1 592 ? -2.75911 -1.87743 19.58372 1.000 20.37045 591 PRO A C 1
ATOM 4785 O O . PRO A 1 592 ? -1.60341 -2.03574 19.98941 1.000 19.24802 591 PRO A O 1
ATOM 4789 N N . ILE A 1 593 ? -3.40062 -2.81980 18.88367 1.000 22.30871 592 ILE A N 1
ATOM 4790 C CA . ILE A 1 593 ? -2.77621 -4.12366 18.69078 1.000 26.63931 592 ILE A CA 1
ATOM 4791 C C . ILE A 1 593 ? -1.60638 -3.98841 17.72325 1.000 30.65522 592 ILE A C 1
ATOM 4792 O O . ILE A 1 593 ? -1.57731 -3.09927 16.86030 1.000 29.51752 592 ILE A O 1
ATOM 4797 N N . VAL A 1 594 ? -0.63151 -4.88006 17.86682 1.000 34.24254 593 VAL A N 1
ATOM 4798 C CA . VAL A 1 594 ? 0.51075 -4.91663 16.96101 1.000 38.41116 593 VAL A CA 1
ATOM 4799 C C . VAL A 1 594 ? 0.60499 -6.26499 16.25776 1.000 41.44187 593 VAL A C 1
ATOM 4800 O O . VAL A 1 594 ? 1.04221 -6.34125 15.11075 1.000 43.96920 593 VAL A O 1
ATOM 4804 N N . GLY B 1 7 ? 12.33482 31.95117 8.27342 1.000 52.56642 6 GLY B N 1
ATOM 4805 C CA . GLY B 1 7 ? 12.57313 31.09077 7.12976 1.000 51.65391 6 GLY B CA 1
ATOM 4806 C C . GLY B 1 7 ? 11.31737 30.40388 6.63051 1.000 51.79776 6 GLY B C 1
ATOM 4807 O O . GLY B 1 7 ? 11.37830 29.30698 6.07372 1.000 51.38105 6 GLY B O 1
ATOM 4808 N N . THR B 1 8 ? 10.17179 31.06007 6.82930 1.000 51.59680 7 THR B N 1
ATOM 4809 C CA . THR B 1 8 ? 8.89543 30.47273 6.43183 1.000 51.31538 7 THR B CA 1
ATOM 4810 C C . THR B 1 8 ? 8.81012 30.30687 4.91924 1.000 50.78604 7 THR B C 1
ATOM 4811 O O . THR B 1 8 ? 8.38394 29.25790 4.42007 1.000 49.65207 7 THR B O 1
ATOM 4815 N N . SER B 1 9 ? 9.20316 31.34167 4.17317 1.000 50.61615 8 SER B N 1
ATOM 4816 C CA . SER B 1 9 ? 9.15201 31.27685 2.71577 1.000 50.48971 8 SER B CA 1
ATOM 4817 C C . SER B 1 9 ? 10.00336 30.12954 2.18554 1.000 48.50109 8 SER B C 1
ATOM 4818 O O . SER B 1 9 ? 9.56822 29.36519 1.31589 1.000 47.71199 8 SER B O 1
ATOM 4821 N N . GLN B 1 10 ? 11.22432 29.99428 2.70369 1.000 47.31794 9 GLN B N 1
ATOM 4822 C CA . GLN B 1 10 ? 12.10509 28.91992 2.26061 1.000 46.72216 9 GLN B CA 1
ATOM 4823 C C . GLN B 1 10 ? 11.52565 27.55281 2.60534 1.000 43.30791 9 GLN B C 1
ATOM 4824 O O . GLN B 1 10 ? 11.62212 26.61088 1.80861 1.000 42.43648 9 GLN B O 1
ATOM 4830 N N . TRP B 1 11 ? 10.90769 27.42872 3.78356 1.000 40.45640 10 TRP B N 1
ATOM 4831 C CA . TRP B 1 11 ? 10.31647 26.15423 4.18062 1.000 38.07381 10 TRP B CA 1
ATOM 4832 C C . TRP B 1 11 ? 9.14186 25.77898 3.28243 1.000 38.21941 10 TRP B C 1
ATOM 4833 O O . TRP B 1 11 ? 9.03899 24.63118 2.83300 1.000 37.76554 10 TRP B O 1
ATOM 4844 N N . LEU B 1 12 ? 8.23141 26.72853 3.02852 1.000 39.46340 11 LEU B N 1
ATOM 4845 C CA . LEU B 1 12 ? 7.07495 26.43761 2.18300 1.000 40.23945 11 LEU B CA 1
ATOM 4846 C C . LEU B 1 12 ? 7.50398 26.05252 0.77547 1.000 41.00044 11 LEU B C 1
ATOM 4847 O O . LEU B 1 12 ? 6.96874 25.10157 0.19450 1.000 40.45558 11 LEU B O 1
ATOM 4852 N N . ARG B 1 13 ? 8.48103 26.77099 0.21985 1.000 42.66435 12 ARG B N 1
ATOM 4853 C CA . ARG B 1 13 ? 8.98347 26.44744 -1.11125 1.000 44.84181 12 ARG B CA 1
ATOM 4854 C C . ARG B 1 13 ? 9.53012 25.02386 -1.16153 1.000 43.32531 12 ARG B C 1
ATOM 4855 O O . ARG B 1 13 ? 9.23985 24.27071 -2.09836 1.000 42.61282 12 ARG B O 1
ATOM 4863 N N . LYS B 1 14 ? 10.30747 24.63267 -0.14890 1.000 42.27965 13 LYS B N 1
ATOM 4864 C CA . LYS B 1 14 ? 10.85741 23.28118 -0.10943 1.000 42.48033 13 LYS B CA 1
ATOM 4865 C C . LYS B 1 14 ? 9.75700 22.24469 0.07912 1.000 39.29669 13 LYS B C 1
ATOM 4866 O O . LYS B 1 14 ? 9.79576 21.16724 -0.53055 1.000 39.36393 13 LYS B O 1
ATOM 4872 N N . THR B 1 15 ? 8.76661 22.55863 0.91635 1.000 36.76188 14 THR B N 1
ATOM 4873 C CA . THR B 1 15 ? 7.69316 21.61488 1.21212 1.000 35.91713 14 THR B CA 1
ATOM 4874 C C . THR B 1 15 ? 6.82703 21.36289 -0.01432 1.000 35.93201 14 THR B C 1
ATOM 4875 O O . THR B 1 15 ? 6.50917 20.21247 -0.33852 1.000 35.21584 14 THR B O 1
ATOM 4879 N N . VAL B 1 16 ? 6.43790 22.43162 -0.70992 1.000 36.02437 15 VAL B N 1
ATOM 4880 C CA . VAL B 1 16 ? 5.61359 22.27996 -1.90712 1.000 37.30056 15 VAL B CA 1
ATOM 4881 C C . VAL B 1 16 ? 6.38911 21.55823 -3.00374 1.000 37.41133 15 VAL B C 1
ATOM 4882 O O . VAL B 1 16 ? 5.83658 20.72817 -3.73365 1.000 36.89368 15 VAL B O 1
ATOM 4886 N N . ASP B 1 17 ? 7.68683 21.83623 -3.11467 1.000 38.73905 16 ASP B N 1
ATOM 4887 C CA . ASP B 1 17 ? 8.48752 21.25062 -4.18258 1.000 40.59120 16 ASP B CA 1
ATOM 4888 C C . ASP B 1 17 ? 8.69055 19.74938 -3.99529 1.000 38.44336 16 ASP B C 1
ATOM 4889 O O . ASP B 1 17 ? 8.79969 19.01287 -4.98293 1.000 39.11628 16 ASP B O 1
ATOM 4894 N N . SER B 1 18 ? 8.71980 19.27144 -2.75254 1.000 35.94601 17 SER B N 1
ATOM 4895 C CA A SER B 1 18 ? 9.05818 17.87774 -2.49682 0.461 34.98744 17 SER B CA 1
ATOM 4896 C CA B SER B 1 18 ? 9.06453 17.88664 -2.45770 0.539 34.69486 17 SER B CA 1
ATOM 4897 C C . SER B 1 18 ? 7.85452 16.98958 -2.22011 1.000 33.80191 17 SER B C 1
ATOM 4898 O O . SER B 1 18 ? 7.92407 15.78510 -2.48779 1.000 34.07987 17 SER B O 1
ATOM 4903 N N . ALA B 1 19 ? 6.75361 17.53825 -1.71363 1.000 32.54806 18 ALA B N 1
ATOM 4904 C CA . ALA B 1 19 ? 5.60392 16.71099 -1.36708 1.000 32.28034 18 ALA B CA 1
ATOM 4905 C C . ALA B 1 19 ? 4.94672 16.11586 -2.60644 1.000 32.18709 18 ALA B C 1
ATOM 4906 O O . ALA B 1 19 ? 4.85328 16.75807 -3.65706 1.000 33.18924 18 ALA B O 1
ATOM 4908 N N . ALA B 1 20 ? 4.47950 14.87389 -2.47319 1.000 30.93494 19 ALA B N 1
ATOM 4909 C CA . ALA B 1 20 ? 3.73925 14.22699 -3.55299 1.000 30.73332 19 ALA B CA 1
ATOM 4910 C C . ALA B 1 20 ? 2.31959 14.77795 -3.65395 1.000 30.62868 19 ALA B C 1
ATOM 4911 O O . ALA B 1 20 ? 1.89614 15.24359 -4.72065 1.000 31.20281 19 ALA B O 1
ATOM 4913 N N . VAL B 1 21 ? 1.56587 14.71864 -2.55459 1.000 30.55129 20 VAL B N 1
ATOM 4914 C CA . VAL B 1 21 ? 0.21533 15.27490 -2.46916 1.000 31.04152 20 VAL B CA 1
ATOM 4915 C C . VAL B 1 21 ? 0.07597 15.88984 -1.08402 1.000 31.46981 20 VAL B C 1
ATOM 4916 O O . VAL B 1 21 ? 0.30944 15.21079 -0.07938 1.000 32.00845 20 VAL B O 1
ATOM 4920 N N . ILE B 1 22 ? -0.29461 17.16728 -1.01488 1.000 33.56653 21 ILE B N 1
ATOM 4921 C CA . ILE B 1 22 ? -0.34704 17.86213 0.26891 1.000 34.89994 21 ILE B CA 1
ATOM 4922 C C . ILE B 1 22 ? -1.52508 18.83195 0.29630 1.000 36.44890 21 ILE B C 1
ATOM 4923 O O . ILE B 1 22 ? -1.80374 19.52355 -0.69051 1.000 37.59786 21 ILE B O 1
ATOM 4928 N N . LEU B 1 23 ? -2.22547 18.86047 1.43069 1.000 38.31009 22 LEU B N 1
ATOM 4929 C CA . LEU B 1 23 ? -3.38471 19.71695 1.65252 1.000 39.77963 22 LEU B CA 1
ATOM 4930 C C . LEU B 1 23 ? -3.09946 20.66814 2.80517 1.000 41.92493 22 LEU B C 1
ATOM 4931 O O . LEU B 1 23 ? -2.70158 20.23382 3.89031 1.000 42.22486 22 LEU B O 1
ATOM 4936 N N . PHE B 1 24 ? -3.31504 21.95788 2.57384 1.000 43.20837 23 PHE B N 1
ATOM 4937 C CA . PHE B 1 24 ? -3.20305 22.97221 3.61381 1.000 45.24097 23 PHE B CA 1
ATOM 4938 C C . PHE B 1 24 ? -4.60570 23.27314 4.13002 1.000 46.85484 23 PHE B C 1
ATOM 4939 O O . PHE B 1 24 ? -5.48971 23.63869 3.34821 1.000 47.00685 23 PHE B O 1
ATOM 4947 N N . SER B 1 25 ? -4.81445 23.08841 5.43584 1.000 50.63576 24 SER B N 1
ATOM 4948 C CA . SER B 1 25 ? -6.15335 23.02486 6.00897 1.000 54.16209 24 SER B CA 1
ATOM 4949 C C . SER B 1 25 ? -6.16055 23.66386 7.39524 1.000 55.56784 24 SER B C 1
ATOM 4950 O O . SER B 1 25 ? -5.13703 24.14596 7.89064 1.000 53.55758 24 SER B O 1
ATOM 4953 N N . LYS B 1 26 ? -7.34446 23.67993 8.01118 1.000 57.71112 25 LYS B N 1
ATOM 4954 C CA . LYS B 1 26 ? -7.53429 24.08584 9.39669 1.000 60.11841 25 LYS B CA 1
ATOM 4955 C C . LYS B 1 26 ? -8.48586 23.09666 10.04876 1.000 62.15617 25 LYS B C 1
ATOM 4956 O O . LYS B 1 26 ? -9.46695 22.67743 9.42899 1.000 62.28956 25 LYS B O 1
ATOM 4962 N N . THR B 1 27 ? -8.20025 22.72378 11.29941 1.000 65.09168 26 THR B N 1
ATOM 4963 C CA . THR B 1 27 ? -9.09958 21.81771 12.00680 1.000 68.55527 26 THR B CA 1
ATOM 4964 C C . THR B 1 27 ? -10.48422 22.42197 12.19346 1.000 72.02204 26 THR B C 1
ATOM 4965 O O . THR B 1 27 ? -11.45467 21.67941 12.37918 1.000 72.01562 26 THR B O 1
ATOM 4969 N N . THR B 1 28 ? -10.59447 23.74774 12.13751 1.000 75.48372 27 THR B N 1
ATOM 4970 C CA . THR B 1 28 ? -11.87435 24.43767 12.27399 1.000 78.88928 27 THR B CA 1
ATOM 4971 C C . THR B 1 28 ? -12.33196 24.93145 10.90266 1.000 82.31515 27 THR B C 1
ATOM 4972 O O . THR B 1 28 ? -12.33002 26.12584 10.59955 1.000 82.68681 27 THR B O 1
ATOM 4976 N N . CYS B 1 29 ? -12.72427 23.97574 10.06331 1.000 85.36448 28 CYS B N 1
ATOM 4977 C CA . CYS B 1 29 ? -13.23205 24.31623 8.74081 1.000 88.73537 28 CYS B CA 1
ATOM 4978 C C . CYS B 1 29 ? -14.00332 23.12822 8.17494 1.000 85.19075 28 CYS B C 1
ATOM 4979 O O . CYS B 1 29 ? -13.41151 22.07871 7.88769 1.000 84.79406 28 CYS B O 1
ATOM 4982 N N . PRO B 1 30 ? -15.32851 23.24057 8.03032 1.000 81.92746 29 PRO B N 1
ATOM 4983 C CA . PRO B 1 30 ? -16.10074 22.14168 7.43104 1.000 79.95156 29 PRO B CA 1
ATOM 4984 C C . PRO B 1 30 ? -15.88568 21.99618 5.93590 1.000 77.90488 29 PRO B C 1
ATOM 4985 O O . PRO B 1 30 ? -16.26524 20.96192 5.37043 1.000 77.94196 29 PRO B O 1
ATOM 4989 N N . TYR B 1 31 ? -15.29959 23.00007 5.28157 1.000 75.02802 30 TYR B N 1
ATOM 4990 C CA . TYR B 1 31 ? -14.93845 22.86434 3.87676 1.000 74.04787 30 TYR B CA 1
ATOM 4991 C C . TYR B 1 31 ? -13.74534 21.93180 3.72702 1.000 76.68572 30 TYR B C 1
ATOM 4992 O O . TYR B 1 31 ? -13.71620 21.07852 2.83165 1.000 74.54659 30 TYR B O 1
ATOM 5001 N N . CYS B 1 32 ? -12.75339 22.08521 4.60598 1.000 81.78967 31 CYS B N 1
ATOM 5002 C CA . CYS B 1 32 ? -11.61905 21.17254 4.63018 1.000 87.15420 31 CYS B CA 1
ATOM 5003 C C . CYS B 1 32 ? -12.08673 19.75575 4.92342 1.000 82.13669 31 CYS B C 1
ATOM 5004 O O . CYS B 1 32 ? -11.59307 18.79216 4.32625 1.000 81.71283 31 CYS B O 1
ATOM 5007 N N . LYS B 1 33 ? -13.04400 19.61595 5.84588 1.000 78.12127 32 LYS B N 1
ATOM 5008 C CA . LYS B 1 33 ? -13.61517 18.30915 6.15075 1.000 74.75272 32 LYS B CA 1
ATOM 5009 C C . LYS B 1 33 ? -14.17726 17.65671 4.89401 1.000 72.42192 32 LYS B C 1
ATOM 5010 O O . LYS B 1 33 ? -13.97349 16.45955 4.66135 1.000 71.95738 32 LYS B O 1
ATOM 5016 N N . LYS B 1 34 ? -14.88069 18.43476 4.06562 1.000 70.14289 33 LYS B N 1
ATOM 5017 C CA . LYS B 1 34 ? -15.41045 17.90347 2.81333 1.000 68.10852 33 LYS B CA 1
ATOM 5018 C C . LYS B 1 34 ? -14.29242 17.47576 1.87182 1.000 64.29626 33 LYS B C 1
ATOM 5019 O O . LYS B 1 34 ? -14.37588 16.41595 1.24062 1.000 63.50537 33 LYS B O 1
ATOM 5025 N N . VAL B 1 35 ? -13.24014 18.28805 1.75638 1.000 61.74783 34 VAL B N 1
ATOM 5026 C CA . VAL B 1 35 ? -12.12893 17.92317 0.88170 1.000 59.62980 34 VAL B CA 1
ATOM 5027 C C . VAL B 1 35 ? -11.42452 16.67580 1.40062 1.000 58.44767 34 VAL B C 1
ATOM 5028 O O . VAL B 1 35 ? -11.09585 15.76708 0.62790 1.000 56.83351 34 VAL B O 1
ATOM 5032 N N . LYS B 1 36 ? -11.19130 16.60707 2.71651 1.000 59.59598 35 LYS B N 1
ATOM 5033 C CA . LYS B 1 36 ? -10.61866 15.39860 3.30352 1.000 60.29912 35 LYS B CA 1
ATOM 5034 C C . LYS B 1 36 ? -11.48369 14.18188 3.00337 1.000 60.39158 35 LYS B C 1
ATOM 5035 O O . LYS B 1 36 ? -10.96781 13.11986 2.63548 1.000 60.34641 35 LYS B O 1
ATOM 5041 N N . ASP B 1 37 ? -12.80500 14.32257 3.14606 1.000 59.89573 36 ASP B N 1
ATOM 5042 C CA . ASP B 1 37 ? -13.71184 13.21199 2.86812 1.000 61.10896 36 ASP B CA 1
ATOM 5043 C C . ASP B 1 37 ? -13.62589 12.77803 1.41123 1.000 59.02752 36 ASP B C 1
ATOM 5044 O O . ASP B 1 37 ? -13.57830 11.57922 1.11188 1.000 58.78894 36 ASP B O 1
ATOM 5049 N N . VAL B 1 38 ? -13.61424 13.74294 0.48894 1.000 57.13989 37 VAL B N 1
ATOM 5050 C CA . VAL B 1 38 ? -13.52700 13.41511 -0.93263 1.000 56.35179 37 VAL B CA 1
ATOM 5051 C C . VAL B 1 38 ? -12.24085 12.65445 -1.22780 1.000 54.74095 37 VAL B C 1
ATOM 5052 O O . VAL B 1 38 ? -12.24985 11.61687 -1.90104 1.000 54.30631 37 VAL B O 1
ATOM 5056 N N . LEU B 1 39 ? -11.11550 13.15466 -0.71810 1.000 52.78360 38 LEU B N 1
ATOM 5057 C CA . LEU B 1 39 ? -9.84424 12.48135 -0.95718 1.000 51.11338 38 LEU B CA 1
ATOM 5058 C C . LEU B 1 39 ? -9.83049 11.09079 -0.33476 1.000 51.46350 38 LEU B C 1
ATOM 5059 O O . LEU B 1 39 ? -9.30968 10.14116 -0.93232 1.000 51.45499 38 LEU B O 1
ATOM 5064 N N . ALA B 1 40 ? -10.40464 10.94941 0.86237 1.000 52.13638 39 ALA B N 1
ATOM 5065 C CA . ALA B 1 40 ? -10.48137 9.63743 1.49673 1.000 54.35525 39 ALA B CA 1
ATOM 5066 C C . ALA B 1 40 ? -11.34593 8.68447 0.67930 1.000 55.58289 39 ALA B C 1
ATOM 5067 O O . ALA B 1 40 ? -10.96003 7.53650 0.42943 1.000 55.57189 39 ALA B O 1
ATOM 5069 N N . GLU B 1 41 ? -12.52378 9.14780 0.25067 1.000 56.56686 40 GLU B N 1
ATOM 5070 C CA . GLU B 1 41 ? -13.37948 8.32195 -0.59619 1.000 57.89624 40 GLU B CA 1
ATOM 5071 C C . GLU B 1 41 ? -12.68007 7.95258 -1.89758 1.000 54.54131 40 GLU B C 1
ATOM 5072 O O . GLU B 1 41 ? -12.83142 6.83151 -2.39680 1.000 54.30302 40 GLU B O 1
ATOM 5078 N N . ALA B 1 42 ? -11.91302 8.88146 -2.46252 1.000 51.76535 41 ALA B N 1
ATOM 5079 C CA . ALA B 1 42 ? -11.16896 8.62371 -3.68793 1.000 50.55070 41 ALA B CA 1
ATOM 5080 C C . ALA B 1 42 ? -9.93072 7.76462 -3.46655 1.000 49.31302 41 ALA B C 1
ATOM 5081 O O . ALA B 1 42 ? -9.22194 7.47385 -4.43764 1.000 49.72820 41 ALA B O 1
ATOM 5083 N N . LYS B 1 43 ? -9.65838 7.35182 -2.22609 1.000 47.90875 42 LYS B N 1
ATOM 5084 C CA . LYS B 1 43 ? -8.46076 6.57774 -1.88963 1.000 48.19389 42 LYS B CA 1
ATOM 5085 C C . LYS B 1 43 ? -7.17403 7.33152 -2.22497 1.000 45.64203 42 LYS B C 1
ATOM 5086 O O . LYS B 1 43 ? -6.16917 6.72456 -2.60235 1.000 45.14369 42 LYS B O 1
ATOM 5092 N N . ILE B 1 44 ? -7.18950 8.65575 -2.09047 1.000 42.96265 43 ILE B N 1
ATOM 5093 C CA . ILE B 1 44 ? -6.02674 9.49271 -2.36997 1.000 40.59782 43 ILE B CA 1
ATOM 5094 C C . ILE B 1 44 ? -5.35819 9.84005 -1.04341 1.000 39.27613 43 ILE B C 1
ATOM 5095 O O . ILE B 1 44 ? -5.90993 10.59596 -0.23689 1.000 40.14012 43 ILE B O 1
ATOM 5100 N N . LYS B 1 45 ? -4.16463 9.29574 -0.81501 1.000 37.69397 44 LYS B N 1
ATOM 5101 C CA . LYS B 1 45 ? -3.40381 9.60990 0.38519 1.000 36.47092 44 LYS B CA 1
ATOM 5102 C C . LYS B 1 45 ? -2.62258 10.90432 0.18669 1.000 36.15137 44 LYS B C 1
ATOM 5103 O O . LYS B 1 45 ? -2.21597 11.24384 -0.92763 1.000 35.37374 44 LYS B O 1
ATOM 5109 N N . HIS B 1 46 ? -2.40728 11.62629 1.28421 1.000 35.72294 45 HIS B N 1
ATOM 5110 C CA . HIS B 1 46 ? -1.78889 12.94174 1.19712 1.000 35.89609 45 HIS B CA 1
ATOM 5111 C C . HIS B 1 46 ? -1.31243 13.38373 2.57146 1.000 35.54299 45 HIS B C 1
ATOM 5112 O O . HIS B 1 46 ? -1.79812 12.91500 3.60335 1.000 36.27963 45 HIS B O 1
ATOM 5119 N N . ALA B 1 47 ? -0.35180 14.30155 2.56348 1.000 35.41626 46 ALA B N 1
ATOM 5120 C CA . ALA B 1 47 ? 0.01387 15.02536 3.76831 1.000 35.75888 46 ALA B CA 1
ATOM 5121 C C . ALA B 1 47 ? -0.98332 16.15433 4.00581 1.000 37.41893 46 ALA B C 1
ATOM 5122 O O . ALA B 1 47 ? -1.61583 16.66220 3.07130 1.000 37.61775 46 ALA B O 1
ATOM 5124 N N . THR B 1 48 ? -1.12574 16.54013 5.27348 1.000 38.47404 47 THR B N 1
ATOM 5125 C CA . THR B 1 48 ? -1.99403 17.64212 5.66854 1.000 40.94505 47 THR B CA 1
ATOM 5126 C C . THR B 1 48 ? -1.24882 18.52490 6.65365 1.000 43.23051 47 THR B C 1
ATOM 5127 O O . THR B 1 48 ? -0.64146 18.02773 7.60744 1.000 43.07704 47 THR B O 1
ATOM 5131 N N . ILE B 1 49 ? -1.30374 19.82947 6.42762 1.000 44.50110 48 ILE B N 1
ATOM 5132 C CA . ILE B 1 49 ? -0.69825 20.80622 7.31892 1.000 45.64977 48 ILE B CA 1
ATOM 5133 C C . ILE B 1 49 ? -1.81665 21.69896 7.83478 1.000 48.59996 48 ILE B C 1
ATOM 5134 O O . ILE B 1 49 ? -2.39382 22.48582 7.07252 1.000 48.70387 48 ILE B O 1
ATOM 5139 N N . GLU B 1 50 ? -2.14586 21.55008 9.11849 1.000 51.38940 49 GLU B N 1
ATOM 5140 C CA . GLU B 1 50 ? -3.20312 22.32248 9.76122 1.000 54.31041 49 GLU B CA 1
ATOM 5141 C C . GLU B 1 50 ? -2.59077 23.63764 10.22453 1.000 55.98223 49 GLU B C 1
ATOM 5142 O O . GLU B 1 50 ? -1.83331 23.66863 11.19927 1.000 55.48570 49 GLU B O 1
ATOM 5148 N N . LEU B 1 51 ? -2.91874 24.72534 9.52763 1.000 57.86995 50 LEU B N 1
ATOM 5149 C CA . LEU B 1 51 ? -2.25073 25.99473 9.78985 1.000 59.94491 50 LEU B CA 1
ATOM 5150 C C . LEU B 1 51 ? -2.62887 26.57268 11.14855 1.000 61.78485 50 LEU B C 1
ATOM 5151 O O . LEU B 1 51 ? -1.81568 27.26453 11.77208 1.000 61.81650 50 LEU B O 1
ATOM 5156 N N . ASP B 1 52 ? -3.84284 26.29635 11.62941 1.000 62.99188 51 ASP B N 1
ATOM 5157 C CA . ASP B 1 52 ? -4.23851 26.77767 12.94770 1.000 64.14989 51 ASP B CA 1
ATOM 5158 C C . ASP B 1 52 ? -3.44152 26.12641 14.07375 1.000 64.88097 51 ASP B C 1
ATOM 5159 O O . ASP B 1 52 ? -3.36773 26.69255 15.16901 1.000 64.98333 51 ASP B O 1
ATOM 5164 N N . GLN B 1 53 ? -2.83491 24.96447 13.82958 1.000 65.55493 52 GLN B N 1
ATOM 5165 C CA . GLN B 1 53 ? -2.04116 24.27722 14.84026 1.000 66.24932 52 GLN B CA 1
ATOM 5166 C C . GLN B 1 53 ? -0.58774 24.73512 14.88263 1.000 64.77280 52 GLN B C 1
ATOM 5167 O O . GLN B 1 53 ? 0.13857 24.34700 15.80429 1.000 64.68355 52 GLN B O 1
ATOM 5173 N N . LEU B 1 54 ? -0.14685 25.53998 13.92022 1.000 63.09424 53 LEU B N 1
ATOM 5174 C CA . LEU B 1 54 ? 1.22002 26.03756 13.87701 1.000 61.60179 53 LEU B CA 1
ATOM 5175 C C . LEU B 1 54 ? 1.27352 27.48637 14.34463 1.000 62.58463 53 LEU B C 1
ATOM 5176 O O . LEU B 1 54 ? 0.32399 28.25344 14.16596 1.000 62.52227 53 LEU B O 1
ATOM 5181 N N . SER B 1 55 ? 2.40930 27.85751 14.93994 1.000 63.86796 54 SER B N 1
ATOM 5182 C CA . SER B 1 55 ? 2.56147 29.21471 15.45606 1.000 64.79614 54 SER B CA 1
ATOM 5183 C C . SER B 1 55 ? 2.66492 30.23509 14.32788 1.000 64.93553 54 SER B C 1
ATOM 5184 O O . SER B 1 55 ? 2.11960 31.33910 14.43385 1.000 65.72601 54 SER B O 1
ATOM 5187 N N . ASN B 1 56 ? 3.35860 29.89202 13.24099 1.000 64.27476 55 ASN B N 1
ATOM 5188 C CA . ASN B 1 56 ? 3.47574 30.77540 12.08629 1.000 63.68257 55 ASN B CA 1
ATOM 5189 C C . ASN B 1 56 ? 2.45336 30.45050 11.00155 1.000 64.22218 55 ASN B C 1
ATOM 5190 O O . ASN B 1 56 ? 2.70625 30.69588 9.81661 1.000 64.01821 55 ASN B O 1
ATOM 5195 N N . GLY B 1 57 ? 1.29768 29.90451 11.38808 1.000 63.76010 56 GLY B N 1
ATOM 5196 C CA . GLY B 1 57 ? 0.29531 29.54221 10.39882 1.000 63.84112 56 GLY B CA 1
ATOM 5197 C C . GLY B 1 57 ? -0.19063 30.73098 9.59263 1.000 63.91262 56 GLY B C 1
ATOM 5198 O O . GLY B 1 57 ? -0.45861 30.61303 8.39443 1.000 63.77008 56 GLY B O 1
ATOM 5199 N N . SER B 1 58 ? -0.29915 31.89551 10.23569 1.000 63.94549 57 SER B N 1
ATOM 5200 C CA . SER B 1 58 ? -0.76851 33.08638 9.53545 1.000 63.84355 57 SER B CA 1
ATOM 5201 C C . SER B 1 58 ? 0.18712 33.48511 8.41676 1.000 62.06898 57 SER B C 1
ATOM 5202 O O . SER B 1 58 ? -0.24792 33.84142 7.31552 1.000 61.52866 57 SER B O 1
ATOM 5205 N N . ALA B 1 59 ? 1.49493 33.43080 8.67849 1.000 61.45921 58 ALA B N 1
ATOM 5206 C CA . ALA B 1 59 ? 2.46702 33.77594 7.64627 1.000 61.06304 58 ALA B CA 1
ATOM 5207 C C . ALA B 1 59 ? 2.49215 32.73991 6.52946 1.000 61.34205 58 ALA B C 1
ATOM 5208 O O . ALA B 1 59 ? 2.80478 33.07403 5.38004 1.000 60.73181 58 ALA B O 1
ATOM 5210 N N . ILE B 1 60 ? 2.17441 31.48317 6.84281 1.000 61.62541 59 ILE B N 1
ATOM 5211 C CA . ILE B 1 60 ? 2.11341 30.46610 5.79924 1.000 61.61134 59 ILE B CA 1
ATOM 5212 C C . ILE B 1 60 ? 0.93382 30.72494 4.87161 1.000 62.58106 59 ILE B C 1
ATOM 5213 O O . ILE B 1 60 ? 1.06301 30.63352 3.64459 1.000 62.45812 59 ILE B O 1
ATOM 5218 N N . GLN B 1 61 ? -0.23226 31.04752 5.44232 1.000 63.65462 60 GLN B N 1
ATOM 5219 C CA . GLN B 1 61 ? -1.40257 31.38079 4.63443 1.000 65.24847 60 GLN B CA 1
ATOM 5220 C C . GLN B 1 61 ? -1.07751 32.48487 3.64124 1.000 65.40944 60 GLN B C 1
ATOM 5221 O O . GLN B 1 61 ? -1.41494 32.39312 2.45590 1.000 65.45995 60 GLN B O 1
ATOM 5227 N N . LYS B 1 62 ? -0.41351 33.54155 4.11565 1.000 65.67133 61 LYS B N 1
ATOM 5228 C CA . LYS B 1 62 ? -0.02609 34.63398 3.23075 1.000 65.68379 61 LYS B CA 1
ATOM 5229 C C . LYS B 1 62 ? 0.97191 34.16890 2.18004 1.000 63.78824 61 LYS B C 1
ATOM 5230 O O . LYS B 1 62 ? 0.92316 34.61277 1.02739 1.000 63.07678 61 LYS B O 1
ATOM 5236 N N . CYS B 1 63 ? 1.88671 33.27599 2.55458 1.000 63.08201 62 CYS B N 1
ATOM 5237 C CA . CYS B 1 63 ? 2.90719 32.84451 1.61027 1.000 62.19029 62 CYS B CA 1
ATOM 5238 C C . CYS B 1 63 ? 2.39337 31.78329 0.64177 1.000 58.70518 62 CYS B C 1
ATOM 5239 O O . CYS B 1 63 ? 3.00578 31.57540 -0.41169 1.000 57.35562 62 CYS B O 1
ATOM 5242 N N . LEU B 1 64 ? 1.28264 31.11640 0.97208 1.000 56.19163 63 LEU B N 1
ATOM 5243 C CA . LEU B 1 64 ? 0.66055 30.19465 0.02680 1.000 54.22031 63 LEU B CA 1
ATOM 5244 C C . LEU B 1 64 ? 0.18637 30.92257 -1.21921 1.000 54.61425 63 LEU B C 1
ATOM 5245 O O . LEU B 1 64 ? 0.23206 30.36580 -2.32224 1.000 54.48840 63 LEU B O 1
ATOM 5250 N N . ALA B 1 65 ? -0.26544 32.16848 -1.06336 1.000 53.88241 64 ALA B N 1
ATOM 5251 C CA . ALA B 1 65 ? -0.77083 32.92855 -2.19763 1.000 53.38322 64 ALA B CA 1
ATOM 5252 C C . ALA B 1 65 ? 0.28737 33.14715 -3.27094 1.000 51.79553 64 ALA B C 1
ATOM 5253 O O . ALA B 1 65 ? -0.06559 33.43792 -4.41802 1.000 51.69573 64 ALA B O 1
ATOM 5255 N N . SER B 1 66 ? 1.57312 33.00873 -2.93138 1.000 49.62837 65 SER B N 1
ATOM 5256 C CA . SER B 1 66 ? 2.61613 33.08218 -3.94821 1.000 49.60256 65 SER B CA 1
ATOM 5257 C C . SER B 1 66 ? 2.52826 31.92402 -4.92969 1.000 49.42825 65 SER B C 1
ATOM 5258 O O . SER B 1 66 ? 3.08896 32.00916 -6.02837 1.000 50.71647 65 SER B O 1
ATOM 5261 N N . PHE B 1 67 ? 1.85205 30.84131 -4.55009 1.000 47.12387 66 PHE B N 1
ATOM 5262 C CA . PHE B 1 67 ? 1.56197 29.74853 -5.46526 1.000 47.17205 66 PHE B CA 1
ATOM 5263 C C . PHE B 1 67 ? 0.12778 29.77756 -5.98126 1.000 45.35223 66 PHE B C 1
ATOM 5264 O O . PHE B 1 67 ? -0.09550 29.57096 -7.17657 1.000 46.93775 66 PHE B O 1
ATOM 5272 N N . SER B 1 68 ? -0.85424 30.05607 -5.11703 1.000 42.46124 67 SER B N 1
ATOM 5273 C CA . SER B 1 68 ? -2.25747 29.85027 -5.45282 1.000 42.86786 67 SER B CA 1
ATOM 5274 C C . SER B 1 68 ? -3.05451 31.13247 -5.62292 1.000 42.04003 67 SER B C 1
ATOM 5275 O O . SER B 1 68 ? -4.23094 31.06010 -6.00413 1.000 41.50267 67 SER B O 1
ATOM 5278 N N . LYS B 1 69 ? -2.47511 32.28836 -5.30998 1.000 41.46035 68 LYS B N 1
ATOM 5279 C CA . LYS B 1 69 ? -3.16446 33.57153 -5.37428 1.000 41.47817 68 LYS B CA 1
ATOM 5280 C C . LYS B 1 69 ? -4.36703 33.62272 -4.43326 1.000 42.27174 68 LYS B C 1
ATOM 5281 O O . LYS B 1 69 ? -5.22791 34.49992 -4.56551 1.000 41.17792 68 LYS B O 1
ATOM 5287 N N . ILE B 1 70 ? -4.46541 32.68057 -3.49253 1.000 44.28431 69 ILE B N 1
ATOM 5288 C CA . ILE B 1 70 ? -5.48463 32.72311 -2.45231 1.000 46.62883 69 ILE B CA 1
ATOM 5289 C C . ILE B 1 70 ? -4.83124 32.51932 -1.09152 1.000 48.80914 69 ILE B C 1
ATOM 5290 O O . ILE B 1 70 ? -3.73623 31.96363 -0.97014 1.000 48.01577 69 ILE B O 1
ATOM 5295 N N . GLU B 1 71 ? -5.53437 32.98128 -0.06000 1.000 51.69659 70 GLU B N 1
ATOM 5296 C CA . GLU B 1 71 ? -5.05144 32.94143 1.31227 1.000 55.05155 70 GLU B CA 1
ATOM 5297 C C . GLU B 1 71 ? -5.99554 32.16926 2.22372 1.000 55.53812 70 GLU B C 1
ATOM 5298 O O . GLU B 1 71 ? -5.84570 32.22692 3.45054 1.000 56.86388 70 GLU B O 1
ATOM 5304 N N . THR B 1 72 ? -6.95869 31.44926 1.65712 1.000 53.45080 71 THR B N 1
ATOM 5305 C CA . THR B 1 72 ? -7.92331 30.67300 2.41851 1.000 53.49909 71 THR B CA 1
ATOM 5306 C C . THR B 1 72 ? -7.54802 29.19662 2.39444 1.000 53.45341 71 THR B C 1
ATOM 5307 O O . THR B 1 72 ? -6.72073 28.74665 1.59983 1.000 52.93654 71 THR B O 1
ATOM 5311 N N . VAL B 1 73 ? -8.18445 28.44055 3.28257 1.000 54.30407 72 VAL B N 1
ATOM 5312 C CA . VAL B 1 73 ? -8.04869 26.98738 3.31596 1.000 55.03713 72 VAL B CA 1
ATOM 5313 C C . VAL B 1 73 ? -9.38849 26.37454 2.92351 1.000 53.48779 72 VAL B C 1
ATOM 5314 O O . VAL B 1 73 ? -10.44459 26.96278 3.20579 1.000 54.07337 72 VAL B O 1
ATOM 5318 N N . PRO B 1 74 ? -9.40235 25.20482 2.27385 1.000 52.21468 73 PRO B N 1
ATOM 5319 C CA . PRO B 1 74 ? -8.25768 24.34998 1.92873 1.000 49.66551 73 PRO B CA 1
ATOM 5320 C C . PRO B 1 74 ? -7.53374 24.71321 0.62863 1.000 46.60669 73 PRO B C 1
ATOM 5321 O O . PRO B 1 74 ? -8.08229 25.38738 -0.24604 1.000 47.91644 73 PRO B O 1
ATOM 5325 N N . GLN B 1 75 ? -6.27847 24.27381 0.50333 1.000 45.68462 74 GLN B N 1
ATOM 5326 C CA . GLN B 1 75 ? -5.50893 24.37870 -0.73204 1.000 43.45288 74 GLN B CA 1
ATOM 5327 C C . GLN B 1 75 ? -4.76578 23.07144 -0.94995 1.000 41.96202 74 GLN B C 1
ATOM 5328 O O . GLN B 1 75 ? -4.09218 22.57945 -0.03853 1.000 41.74449 74 GLN B O 1
ATOM 5334 N N . MET B 1 76 ? -4.86887 22.52763 -2.16032 1.000 41.22939 75 MET B N 1
ATOM 5335 C CA A MET B 1 76 ? -4.31199 21.21785 -2.45975 0.483 40.16828 75 MET B CA 1
ATOM 5336 C CA B MET B 1 76 ? -4.32425 21.21506 -2.48174 0.517 40.10580 75 MET B CA 1
ATOM 5337 C C . MET B 1 76 ? -3.22138 21.33159 -3.52622 1.000 39.51130 75 MET B C 1
ATOM 5338 O O . MET B 1 76 ? -3.36140 22.06953 -4.50971 1.000 40.16998 75 MET B O 1
ATOM 5347 N N . PHE B 1 77 ? -2.12510 20.59532 -3.30990 1.000 38.32378 76 PHE B N 1
ATOM 5348 C CA B PHE B 1 77 ? -0.97105 20.61346 -4.19580 0.082 36.98564 76 PHE B CA 1
ATOM 5349 C CA C PHE B 1 77 ? -0.96954 20.61420 -4.19493 0.918 36.80841 76 PHE B CA 1
ATOM 5350 C C . PHE B 1 77 ? -0.58625 19.18656 -4.56596 1.000 36.55134 76 PHE B C 1
ATOM 5351 O O . PHE B 1 77 ? -0.71477 18.26492 -3.75684 1.000 36.66699 76 PHE B O 1
ATOM 5366 N N . VAL B 1 78 ? -0.10627 19.00896 -5.80022 1.000 35.57279 77 VAL B N 1
ATOM 5367 C CA . VAL B 1 78 ? 0.39228 17.71760 -6.28131 1.000 35.22786 77 VAL B CA 1
ATOM 5368 C C . VAL B 1 78 ? 1.75270 17.94634 -6.92691 1.000 35.34414 77 VAL B C 1
ATOM 5369 O O . VAL B 1 78 ? 1.85185 18.66686 -7.92816 1.000 37.35912 77 VAL B O 1
ATOM 5373 N N . ARG B 1 79 ? 2.79835 17.34819 -6.34808 1.000 35.70330 78 ARG B N 1
ATOM 5374 C CA . ARG B 1 79 ? 4.13678 17.33684 -6.94729 1.000 36.01789 78 ARG B CA 1
ATOM 5375 C C . ARG B 1 79 ? 4.59277 18.72776 -7.38675 1.000 38.40484 78 ARG B C 1
ATOM 5376 O O . ARG B 1 79 ? 5.16252 18.90901 -8.46623 1.000 39.18868 78 ARG B O 1
ATOM 5384 N N . GLY B 1 80 ? 4.32556 19.72201 -6.54106 1.000 38.79581 79 GLY B N 1
ATOM 5385 C CA . GLY B 1 80 ? 4.76625 21.08006 -6.77173 1.000 40.33767 79 GLY B CA 1
ATOM 5386 C C . GLY B 1 80 ? 3.73064 22.01137 -7.36862 1.000 42.78397 79 GLY B C 1
ATOM 5387 O O . GLY B 1 80 ? 3.97762 23.22293 -7.41868 1.000 43.64103 79 GLY B O 1
ATOM 5388 N N . LYS B 1 81 ? 2.58253 21.49596 -7.80145 1.000 44.33933 80 LYS B N 1
ATOM 5389 C CA . LYS B 1 81 ? 1.58764 22.27914 -8.52599 1.000 45.36406 80 LYS B CA 1
ATOM 5390 C C . LYS B 1 81 ? 0.35851 22.51690 -7.65935 1.000 44.22255 80 LYS B C 1
ATOM 5391 O O . LYS B 1 81 ? -0.16976 21.57484 -7.06412 1.000 43.73361 80 LYS B O 1
ATOM 5397 N N . PHE B 1 82 ? -0.12231 23.76471 -7.62523 1.000 43.05058 81 PHE B N 1
ATOM 5398 C CA . PHE B 1 82 ? -1.39918 24.05067 -6.97853 1.000 42.86077 81 PHE B CA 1
ATOM 5399 C C . PHE B 1 82 ? -2.53451 23.46079 -7.80973 1.000 44.93723 81 PHE B C 1
ATOM 5400 O O . PHE B 1 82 ? -2.62635 23.71089 -9.01662 1.000 46.95924 81 PHE B O 1
ATOM 5408 N N . ILE B 1 83 ? -3.40698 22.68849 -7.16898 1.000 44.07666 82 ILE B N 1
ATOM 5409 C CA . ILE B 1 83 ? -4.50911 22.02246 -7.86356 1.000 47.10019 82 ILE B CA 1
ATOM 5410 C C . ILE B 1 83 ? -5.82520 22.77934 -7.71901 1.000 50.04254 82 ILE B C 1
ATOM 5411 O O . ILE B 1 83 ? -6.54061 22.96857 -8.70211 1.000 49.80323 82 ILE B O 1
ATOM 5416 N N . GLY B 1 84 ? -6.18165 23.20673 -6.51546 1.000 50.86353 83 GLY B N 1
ATOM 5417 C CA . GLY B 1 84 ? -7.37711 24.01533 -6.37606 1.000 50.72730 83 GLY B CA 1
ATOM 5418 C C . GLY B 1 84 ? -7.88725 24.10247 -4.95215 1.000 50.21419 83 GLY B C 1
ATOM 5419 O O . GLY B 1 84 ? -7.30141 23.55950 -4.01203 1.000 51.79009 83 GLY B O 1
ATOM 5420 N N . ASP B 1 85 ? -9.01451 24.81779 -4.82028 1.000 48.86479 84 ASP B N 1
ATOM 5421 C CA . ASP B 1 85 ? -9.67323 25.04043 -3.53849 1.000 51.67338 84 ASP B CA 1
ATOM 5422 C C . ASP B 1 85 ? -10.78463 24.00333 -3.35404 1.000 53.11453 84 ASP B C 1
ATOM 5423 O O . ASP B 1 85 ? -10.77021 22.94292 -3.98440 1.000 52.49109 84 ASP B O 1
ATOM 5428 N N . SER B 1 86 ? -11.77120 24.30668 -2.50759 1.000 54.31593 85 SER B N 1
ATOM 5429 C CA . SER B 1 86 ? -12.83998 23.34772 -2.24517 1.000 55.64781 85 SER B CA 1
ATOM 5430 C C . SER B 1 86 ? -13.65962 23.07445 -3.50289 1.000 55.85386 85 SER B C 1
ATOM 5431 O O . SER B 1 86 ? -13.80002 21.92211 -3.92298 1.000 55.59183 85 SER B O 1
ATOM 5434 N N . GLN B 1 87 ? -14.18834 24.12744 -4.13373 1.000 55.36804 86 GLN B N 1
ATOM 5435 C CA . GLN B 1 87 ? -15.03190 23.93816 -5.31346 1.000 55.74879 86 GLN B CA 1
ATOM 5436 C C . GLN B 1 87 ? -14.26465 23.27759 -6.45796 1.000 53.72868 86 GLN B C 1
ATOM 5437 O O . GLN B 1 87 ? -14.82138 22.45272 -7.19204 1.000 52.28002 86 GLN B O 1
ATOM 5443 N N . THR B 1 88 ? -12.98059 23.61104 -6.61440 1.000 52.17522 87 THR B N 1
ATOM 5444 C CA . THR B 1 88 ? -12.20409 23.09874 -7.74338 1.000 49.73671 87 THR B CA 1
ATOM 5445 C C . THR B 1 88 ? -11.88384 21.62007 -7.58902 1.000 49.48790 87 THR B C 1
ATOM 5446 O O . THR B 1 88 ? -11.99474 20.84742 -8.54883 1.000 48.18562 87 THR B O 1
ATOM 5450 N N . VAL B 1 89 ? -11.43887 21.21426 -6.40146 1.000 48.79568 88 VAL B N 1
ATOM 5451 C CA . VAL B 1 89 ? -11.15536 19.80037 -6.18336 1.000 48.73121 88 VAL B CA 1
ATOM 5452 C C . VAL B 1 89 ? -12.42060 18.97852 -6.38005 1.000 48.24426 88 VAL B C 1
ATOM 5453 O O . VAL B 1 89 ? -12.38829 17.88627 -6.95970 1.000 48.42980 88 VAL B O 1
ATOM 5457 N N . LEU B 1 90 ? -13.56478 19.51400 -5.94734 1.000 48.22485 89 LEU B N 1
ATOM 5458 C CA . LEU B 1 90 ? -14.82167 18.81944 -6.19456 1.000 48.13386 89 LEU B CA 1
ATOM 5459 C C . LEU B 1 90 ? -15.18350 18.81005 -7.67707 1.000 45.90217 89 LEU B C 1
ATOM 5460 O O . LEU B 1 90 ? -15.79706 17.84644 -8.14667 1.000 46.88533 89 LEU B O 1
ATOM 5465 N N . LYS B 1 91 ? -14.80272 19.84992 -8.43158 1.000 44.37374 90 LYS B N 1
ATOM 5466 C CA . LYS B 1 91 ? -15.04349 19.82923 -9.87577 1.000 42.98836 90 LYS B CA 1
ATOM 5467 C C . LYS B 1 91 ? -14.26723 18.69868 -10.53475 1.000 42.94696 90 LYS B C 1
ATOM 5468 O O . LYS B 1 91 ? -14.81403 17.94234 -11.34313 1.000 42.16591 90 LYS B O 1
ATOM 5474 N N . TYR B 1 92 ? -12.97752 18.58081 -10.21582 1.000 43.41857 91 TYR B N 1
ATOM 5475 C CA . TYR B 1 92 ? -12.20039 17.47330 -10.75931 1.000 44.63078 91 TYR B CA 1
ATOM 5476 C C . TYR B 1 92 ? -12.79200 16.13595 -10.34070 1.000 46.92838 91 TYR B C 1
ATOM 5477 O O . TYR B 1 92 ? -12.91703 15.22105 -11.16392 1.000 46.85380 91 TYR B O 1
ATOM 5486 N N . TYR B 1 93 ? -13.18292 16.01230 -9.06837 1.000 48.02122 92 TYR B N 1
ATOM 5487 C CA . TYR B 1 93 ? -13.76540 14.76290 -8.58962 1.000 49.92028 92 TYR B CA 1
ATOM 5488 C C . TYR B 1 93 ? -15.06816 14.44619 -9.31823 1.000 50.52784 92 TYR B C 1
ATOM 5489 O O . TYR B 1 93 ? -15.28778 13.30336 -9.73867 1.000 51.67985 92 TYR B O 1
ATOM 5498 N N . SER B 1 94 ? -15.93764 15.44998 -9.49375 1.000 50.46856 93 SER B N 1
ATOM 5499 C CA . SER B 1 94 ? -17.19366 15.22888 -10.20784 1.000 50.69106 93 SER B CA 1
ATOM 5500 C C . SER B 1 94 ? -16.96513 14.83963 -11.66190 1.000 50.60518 93 SER B C 1
ATOM 5501 O O . SER B 1 94 ? -17.74858 14.06633 -12.22384 1.000 51.54560 93 SER B O 1
ATOM 5504 N N . ASN B 1 95 ? -15.91735 15.36816 -12.29093 1.000 49.98536 94 ASN B N 1
ATOM 5505 C CA . ASN B 1 95 ? -15.64581 15.11268 -13.70068 1.000 49.97721 94 ASN B CA 1
ATOM 5506 C C . ASN B 1 95 ? -14.73633 13.90911 -13.93244 1.000 50.08754 94 ASN B C 1
ATOM 5507 O O . ASN B 1 95 ? -14.31550 13.68354 -15.07221 1.000 49.27820 94 ASN B O 1
ATOM 5512 N N . ASP B 1 96 ? -14.42446 13.13753 -12.88773 1.000 50.71787 95 ASP B N 1
ATOM 5513 C CA . ASP B 1 96 ? -13.50420 12.00019 -12.99088 1.000 52.24259 95 ASP B CA 1
ATOM 5514 C C . ASP B 1 96 ? -12.13122 12.41412 -13.51287 1.000 48.81879 95 ASP B C 1
ATOM 5515 O O . ASP B 1 96 ? -11.45852 11.64839 -14.20861 1.000 48.84136 95 ASP B O 1
ATOM 5520 N N . GLU B 1 97 ? -11.70751 13.63095 -13.17723 1.000 45.92596 96 GLU B N 1
ATOM 5521 C CA . GLU B 1 97 ? -10.40720 14.13997 -13.57984 1.000 44.39117 96 GLU B CA 1
ATOM 5522 C C . GLU B 1 97 ? -9.37312 14.04154 -12.46908 1.000 42.75933 96 GLU B C 1
ATOM 5523 O O . GLU B 1 97 ? -8.17282 14.11601 -12.75340 1.000 42.25428 96 GLU B O 1
ATOM 5529 N N . LEU B 1 98 ? -9.81665 13.85144 -11.22216 1.000 42.46461 97 LEU B N 1
ATOM 5530 C CA . LEU B 1 98 ? -8.92995 13.97589 -10.06831 1.000 42.55091 97 LEU B CA 1
ATOM 5531 C C . LEU B 1 98 ? -7.87953 12.87083 -10.03049 1.000 41.26305 97 LEU B C 1
ATOM 5532 O O . LEU B 1 98 ? -6.71460 13.13096 -9.70662 1.000 41.15467 97 LEU B O 1
ATOM 5537 N N . ALA B 1 99 ? -8.26808 11.63270 -10.34983 1.000 40.33305 98 ALA B N 1
ATOM 5538 C CA . ALA B 1 99 ? -7.31515 10.52683 -10.29494 1.000 39.83915 98 ALA B CA 1
ATOM 5539 C C . ALA B 1 99 ? -6.16372 10.74239 -11.26733 1.000 39.93022 98 ALA B C 1
ATOM 5540 O O . ALA B 1 99 ? -4.99707 10.52292 -10.91765 1.000 40.71627 98 ALA B O 1
ATOM 5542 N N . GLY B 1 100 ? -6.46755 11.18278 -12.49006 1.000 39.56555 99 GLY B N 1
ATOM 5543 C CA . GLY B 1 100 ? -5.40490 11.46730 -13.44024 1.000 39.64983 99 GLY B CA 1
ATOM 5544 C C . GLY B 1 100 ? -4.47243 12.55855 -12.95137 1.000 39.75879 99 GLY B C 1
ATOM 5545 O O . GLY B 1 100 ? -3.25121 12.46668 -13.10853 1.000 39.95344 99 GLY B O 1
ATOM 5546 N N . ILE B 1 101 ? -5.03386 13.59201 -12.32334 1.000 39.42526 100 ILE B N 1
ATOM 5547 C CA . ILE B 1 101 ? -4.22676 14.71651 -11.85900 1.000 39.44451 100 ILE B CA 1
ATOM 5548 C C . ILE B 1 101 ? -3.26442 14.27385 -10.76137 1.000 39.48364 100 ILE B C 1
ATOM 5549 O O . ILE B 1 101 ? -2.06892 14.59015 -10.79807 1.000 39.58990 100 ILE B O 1
ATOM 5554 N N . VAL B 1 102 ? -3.76406 13.52217 -9.77521 1.000 39.16545 101 VAL B N 1
ATOM 5555 C CA . VAL B 1 102 ? -2.91176 13.14433 -8.64862 1.000 39.30324 101 VAL B CA 1
ATOM 5556 C C . VAL B 1 102 ? -1.88240 12.08682 -9.02079 1.000 40.44184 101 VAL B C 1
ATOM 5557 O O . VAL B 1 102 ? -0.91105 11.88986 -8.28193 1.000 40.78992 101 VAL B O 1
ATOM 5561 N N . ASN B 1 103 ? -2.06182 11.39675 -10.14352 1.000 41.02435 102 ASN B N 1
ATOM 5562 C CA . ASN B 1 103 ? -1.11256 10.37790 -10.56577 1.000 42.79803 102 ASN B CA 1
ATOM 5563 C C . ASN B 1 103 ? -0.09692 10.88835 -11.57804 1.000 41.96511 102 ASN B C 1
ATOM 5564 O O . ASN B 1 103 ? 0.85662 10.16876 -11.89065 1.000 42.78085 102 ASN B O 1
ATOM 5569 N N . GLU B 1 104 ? -0.27000 12.10768 -12.08145 1.000 41.70078 103 GLU B N 1
ATOM 5570 C CA . GLU B 1 104 ? 0.66681 12.67242 -13.04126 1.000 43.19396 103 GLU B CA 1
ATOM 5571 C C . GLU B 1 104 ? 2.01839 12.88907 -12.37408 1.000 42.27846 103 GLU B C 1
ATOM 5572 O O . GLU B 1 104 ? 2.10275 13.51514 -11.31203 1.000 41.73618 103 GLU B O 1
ATOM 5578 N N . SER B 1 105 ? 3.07881 12.37665 -12.99754 1.000 41.38612 104 SER B N 1
ATOM 5579 C CA . SER B 1 105 ? 4.40923 12.51676 -12.42723 1.000 40.73885 104 SER B CA 1
ATOM 5580 C C . SER B 1 105 ? 5.45584 12.37499 -13.52315 1.000 40.51563 104 SER B C 1
ATOM 5581 O O . SER B 1 105 ? 5.28813 11.58242 -14.45253 1.000 40.86119 104 SER B O 1
ATOM 5584 N N . LYS B 1 106 ? 6.54321 13.14158 -13.38838 1.000 41.16189 105 LYS B N 1
ATOM 5585 C CA . LYS B 1 106 ? 7.66545 13.06102 -14.32116 1.000 40.52555 105 LYS B CA 1
ATOM 5586 C C . LYS B 1 106 ? 8.41940 11.73802 -14.19290 1.000 36.73993 105 LYS B C 1
ATOM 5587 O O . LYS B 1 106 ? 9.05669 11.28758 -15.15083 1.000 36.53467 105 LYS B O 1
ATOM 5593 N N . TYR B 1 107 ? 8.35245 11.09883 -13.03366 1.000 33.03698 106 TYR B N 1
ATOM 5594 C CA . TYR B 1 107 ? 9.10649 9.88742 -12.74877 1.000 31.48687 106 TYR B CA 1
ATOM 5595 C C . TYR B 1 107 ? 8.15533 8.72769 -12.48894 1.000 29.71736 106 TYR B C 1
ATOM 5596 O O . TYR B 1 107 ? 6.96850 8.92188 -12.21752 1.000 31.12825 106 TYR B O 1
ATOM 5605 N N . ASP B 1 108 ? 8.69495 7.50734 -12.55710 1.000 27.53691 107 ASP B N 1
ATOM 5606 C CA . ASP B 1 108 ? 7.88372 6.34232 -12.22085 1.000 27.25435 107 ASP B CA 1
ATOM 5607 C C . ASP B 1 108 ? 7.43815 6.38695 -10.76516 1.000 25.75560 107 ASP B C 1
ATOM 5608 O O . ASP B 1 108 ? 6.29796 6.02900 -10.44670 1.000 25.81800 107 ASP B O 1
ATOM 5613 N N . TYR B 1 109 ? 8.32594 6.81589 -9.86960 1.000 23.73895 108 TYR B N 1
ATOM 5614 C CA . TYR B 1 109 ? 8.07052 6.82649 -8.43768 1.000 21.49824 108 TYR B CA 1
ATOM 5615 C C . TYR B 1 109 ? 8.47630 8.16948 -7.85494 1.000 21.25000 108 TYR B C 1
ATOM 5616 O O . TYR B 1 109 ? 9.41674 8.80669 -8.33197 1.000 22.85899 108 TYR B O 1
ATOM 5625 N N . ASP B 1 110 ? 7.75283 8.59189 -6.81297 1.000 21.10030 109 ASP B N 1
ATOM 5626 C CA . ASP B 1 110 ? 8.21818 9.70741 -5.99418 1.000 20.93777 109 ASP B CA 1
ATOM 5627 C C . ASP B 1 110 ? 9.43460 9.32119 -5.16741 1.000 19.65699 109 ASP B C 1
ATOM 5628 O O . ASP B 1 110 ? 10.29971 10.16574 -4.90748 1.000 20.17926 109 ASP B O 1
ATOM 5633 N N . LEU B 1 111 ? 9.50763 8.06310 -4.73749 1.000 19.01020 110 LEU B N 1
ATOM 5634 C CA . LEU B 1 111 ? 10.58535 7.57414 -3.89391 1.000 18.22574 110 LEU B CA 1
ATOM 5635 C C . LEU B 1 111 ? 10.96499 6.17098 -4.33727 1.000 17.66236 110 LEU B C 1
ATOM 5636 O O . LEU B 1 111 ? 10.09671 5.29725 -4.45225 1.000 18.55011 110 LEU B O 1
ATOM 5641 N N . ILE B 1 112 ? 12.25544 5.94972 -4.57294 1.000 17.40481 111 ILE B N 1
ATOM 5642 C CA . ILE B 1 112 ? 12.80036 4.60067 -4.68699 1.000 17.67169 111 ILE B CA 1
ATOM 5643 C C . ILE B 1 112 ? 13.73932 4.38321 -3.51559 1.000 17.48461 111 ILE B C 1
ATOM 5644 O O . ILE B 1 112 ? 14.69166 5.15187 -3.32722 1.000 17.46823 111 ILE B O 1
ATOM 5649 N N . VAL B 1 113 ? 13.46125 3.34434 -2.73027 1.000 16.66903 112 VAL B N 1
ATOM 5650 C CA . VAL B 1 113 ? 14.31484 2.91451 -1.62756 1.000 15.74853 112 VAL B CA 1
ATOM 5651 C C . VAL B 1 113 ? 15.11731 1.71909 -2.11368 1.000 16.02302 112 VAL B C 1
ATOM 5652 O O . VAL B 1 113 ? 14.53911 0.69497 -2.49794 1.000 16.89835 112 VAL B O 1
ATOM 5656 N N . ILE B 1 114 ? 16.44063 1.83460 -2.10018 1.000 16.53147 113 ILE B N 1
ATOM 5657 C CA . ILE B 1 114 ? 17.31332 0.71481 -2.42670 1.000 16.76833 113 ILE B CA 1
ATOM 5658 C C . ILE B 1 114 ? 17.72887 0.07065 -1.11003 1.000 16.09972 113 ILE B C 1
ATOM 5659 O O . ILE B 1 114 ? 18.53951 0.62051 -0.35880 1.000 16.26284 113 ILE B O 1
ATOM 5664 N N . GLY B 1 115 ? 17.14458 -1.08955 -0.82534 1.000 16.52873 114 GLY B N 1
ATOM 5665 C CA . GLY B 1 115 ? 17.39504 -1.81538 0.40808 1.000 16.20755 114 GLY B CA 1
ATOM 5666 C C . GLY B 1 115 ? 16.14130 -1.96024 1.24595 1.000 16.56004 114 GLY B C 1
ATOM 5667 O O . GLY B 1 115 ? 15.53964 -0.95910 1.64847 1.000 18.71187 114 GLY B O 1
ATOM 5668 N N . GLY B 1 116 ? 15.74320 -3.20118 1.51736 1.000 15.38151 115 GLY B N 1
ATOM 5669 C CA . GLY B 1 116 ? 14.54319 -3.50230 2.27859 1.000 16.15296 115 GLY B CA 1
ATOM 5670 C C . GLY B 1 116 ? 14.84154 -4.04102 3.66279 1.000 15.48786 115 GLY B C 1
ATOM 5671 O O . GLY B 1 116 ? 14.32639 -5.09724 4.05869 1.000 15.86885 115 GLY B O 1
ATOM 5672 N N . GLY B 1 117 ? 15.68737 -3.31858 4.40148 1.000 15.05328 116 GLY B N 1
ATOM 5673 C CA . GLY B 1 117 ? 15.99519 -3.64933 5.77594 1.000 14.78682 116 GLY B CA 1
ATOM 5674 C C . GLY B 1 117 ? 15.35395 -2.69517 6.75767 1.000 14.50869 116 GLY B C 1
ATOM 5675 O O . GLY B 1 117 ? 14.32930 -2.06922 6.45626 1.000 15.67301 116 GLY B O 1
ATOM 5676 N N . SER B 1 118 ? 15.97487 -2.54918 7.92810 1.000 15.18555 117 SER B N 1
ATOM 5677 C CA A SER B 1 118 ? 15.36392 -1.76459 8.99621 0.112 16.19621 117 SER B CA 1
ATOM 5678 C CA B SER B 1 118 ? 15.37414 -1.76050 8.99796 0.888 16.37328 117 SER B CA 1
ATOM 5679 C C . SER B 1 118 ? 15.05197 -0.34398 8.53822 1.000 15.08375 117 SER B C 1
ATOM 5680 O O . SER B 1 118 ? 13.91986 0.13419 8.69313 1.000 16.58163 117 SER B O 1
ATOM 5685 N N . GLY B 1 119 ? 16.04242 0.35311 7.97873 1.000 15.04589 118 GLY B N 1
ATOM 5686 C CA . GLY B 1 119 ? 15.81632 1.73150 7.57998 1.000 16.28987 118 GLY B CA 1
ATOM 5687 C C . GLY B 1 119 ? 14.92674 1.83851 6.35936 1.000 15.50588 118 GLY B C 1
ATOM 5688 O O . GLY B 1 119 ? 14.00723 2.65938 6.31871 1.000 15.39372 118 GLY B O 1
ATOM 5689 N N . GLY B 1 120 ? 15.19730 1.01893 5.34396 1.000 15.59929 119 GLY B N 1
ATOM 5690 C CA . GLY B 1 120 ? 14.50043 1.17044 4.08005 1.000 14.89949 119 GLY B CA 1
ATOM 5691 C C . GLY B 1 120 ? 13.01487 0.87241 4.17276 1.000 14.36314 119 GLY B C 1
ATOM 5692 O O . GLY B 1 120 ? 12.19494 1.57279 3.57219 1.000 15.24405 119 GLY B O 1
ATOM 5693 N N . LEU B 1 121 ? 12.64457 -0.18273 4.90095 1.000 15.02350 120 LEU B N 1
ATOM 5694 C CA . LEU B 1 121 ? 11.22621 -0.48961 5.06544 1.000 15.06343 120 LEU B CA 1
ATOM 5695 C C . LEU B 1 121 ? 10.52875 0.59935 5.86401 1.000 15.82544 120 LEU B C 1
ATOM 5696 O O . LEU B 1 121 ? 9.39770 0.97687 5.54732 1.000 16.66558 120 LEU B O 1
ATOM 5701 N N . ALA B 1 122 ? 11.19536 1.12685 6.89705 1.000 15.78336 121 ALA B N 1
ATOM 5702 C CA . ALA B 1 122 ? 10.59987 2.20159 7.68036 1.000 16.26236 121 ALA B CA 1
ATOM 5703 C C . ALA B 1 122 ? 10.37907 3.43932 6.81948 1.000 15.47640 121 ALA B C 1
ATOM 5704 O O . ALA B 1 122 ? 9.31468 4.06542 6.88335 1.000 16.58553 121 ALA B O 1
ATOM 5706 N N . ALA B 1 123 ? 11.37282 3.80267 6.00373 1.000 15.43016 122 ALA B N 1
ATOM 5707 C CA . ALA B 1 123 ? 11.23899 4.97535 5.14841 1.000 15.61778 122 ALA B CA 1
ATOM 5708 C C . ALA B 1 123 ? 10.14196 4.77919 4.10914 1.000 15.60773 122 ALA B C 1
ATOM 5709 O O . ALA B 1 123 ? 9.33721 5.68715 3.86956 1.000 16.62711 122 ALA B O 1
ATOM 5711 N N . GLY B 1 124 ? 10.10543 3.60678 3.47037 1.000 15.84139 123 GLY B N 1
ATOM 5712 C CA . GLY B 1 124 ? 9.14512 3.39075 2.39998 1.000 17.06987 123 GLY B CA 1
ATOM 5713 C C . GLY B 1 124 ? 7.71437 3.39095 2.89779 1.000 17.86613 123 GLY B C 1
ATOM 5714 O O . GLY B 1 124 ? 6.83085 3.99072 2.27636 1.000 18.66561 123 GLY B O 1
ATOM 5715 N N . LYS B 1 125 ? 7.46176 2.70356 4.01497 1.000 16.80653 124 LYS B N 1
ATOM 5716 C CA . LYS B 1 125 ? 6.11996 2.68763 4.58035 1.000 19.08253 124 LYS B CA 1
ATOM 5717 C C . LYS B 1 125 ? 5.68695 4.08525 4.99689 1.000 18.76552 124 LYS B C 1
ATOM 5718 O O . LYS B 1 125 ? 4.54189 4.48419 4.75612 1.000 20.09533 124 LYS B O 1
ATOM 5724 N N . GLU B 1 126 ? 6.58369 4.83978 5.63433 1.000 18.01519 125 GLU B N 1
ATOM 5725 C CA . GLU B 1 126 ? 6.21145 6.17860 6.08202 1.000 18.12026 125 GLU B CA 1
ATOM 5726 C C . GLU B 1 126 ? 5.91248 7.10054 4.90397 1.000 18.31346 125 GLU B C 1
ATOM 5727 O O . GLU B 1 126 ? 4.92347 7.84772 4.92794 1.000 20.49670 125 GLU B O 1
ATOM 5733 N N . ALA B 1 127 ? 6.74446 7.05994 3.85715 1.000 17.95225 126 ALA B N 1
ATOM 5734 C CA . ALA B 1 127 ? 6.51726 7.92247 2.69672 1.000 18.77089 126 ALA B CA 1
ATOM 5735 C C . ALA B 1 127 ? 5.16908 7.63743 2.04220 1.000 19.69375 126 ALA B C 1
ATOM 5736 O O . ALA B 1 127 ? 4.45956 8.56374 1.62478 1.000 20.54617 126 ALA B O 1
ATOM 5738 N N . ALA B 1 128 ? 4.80183 6.36179 1.93464 1.000 19.91667 127 ALA B N 1
ATOM 5739 C CA . ALA B 1 128 ? 3.55386 5.99549 1.27615 1.000 21.23512 127 ALA B CA 1
ATOM 5740 C C . ALA B 1 128 ? 2.34541 6.55855 2.00996 1.000 22.63223 127 ALA B C 1
ATOM 5741 O O . ALA B 1 128 ? 1.31377 6.82862 1.38370 1.000 24.01173 127 ALA B O 1
ATOM 5743 N N . LYS B 1 129 ? 2.45484 6.75612 3.32885 1.000 22.55360 128 LYS B N 1
ATOM 5744 C CA . LYS B 1 129 ? 1.34447 7.32741 4.09150 1.000 24.40977 128 LYS B CA 1
ATOM 5745 C C . LYS B 1 129 ? 0.94289 8.70445 3.58221 1.000 24.43040 128 LYS B C 1
ATOM 5746 O O . LYS B 1 129 ? -0.21336 9.11033 3.74884 1.000 26.46168 128 LYS B O 1
ATOM 5752 N N . TYR B 1 130 ? 1.87905 9.44617 2.98946 1.000 23.92501 129 TYR B N 1
ATOM 5753 C CA . TYR B 1 130 ? 1.62315 10.79983 2.51147 1.000 23.79942 129 TYR B CA 1
ATOM 5754 C C . TYR B 1 130 ? 1.38892 10.85607 1.01034 1.000 25.05396 129 TYR B C 1
ATOM 5755 O O . TYR B 1 130 ? 1.44289 11.93995 0.41843 1.000 26.94785 129 TYR B O 1
ATOM 5764 N N . GLY B 1 131 ? 1.12211 9.71587 0.38468 1.000 24.86790 130 GLY B N 1
ATOM 5765 C CA . GLY B 1 131 ? 0.80605 9.69699 -1.02397 1.000 24.83647 130 GLY B CA 1
ATOM 5766 C C . GLY B 1 131 ? 2.00083 9.61666 -1.94026 1.000 24.53622 130 GLY B C 1
ATOM 5767 O O . GLY B 1 131 ? 1.83470 9.76186 -3.15737 1.000 26.07961 130 GLY B O 1
ATOM 5768 N N . ALA B 1 132 ? 3.20073 9.40758 -1.40297 1.000 23.07422 131 ALA B N 1
ATOM 5769 C CA . ALA B 1 132 ? 4.36209 9.23212 -2.25939 1.000 22.88347 131 ALA B CA 1
ATOM 5770 C C . ALA B 1 132 ? 4.28320 7.86158 -2.91553 1.000 21.72514 131 ALA B C 1
ATOM 5771 O O . ALA B 1 132 ? 4.18362 6.84256 -2.22384 1.000 23.41361 131 ALA B O 1
ATOM 5773 N N . LYS B 1 133 ? 4.28730 7.83442 -4.24585 1.000 21.54489 132 LYS B N 1
ATOM 5774 C CA . LYS B 1 133 ? 4.36033 6.56737 -4.95624 1.000 22.81968 132 LYS B CA 1
ATOM 5775 C C . LYS B 1 133 ? 5.74833 5.98595 -4.74820 1.000 21.35057 132 LYS B C 1
ATOM 5776 O O . LYS B 1 133 ? 6.74721 6.58646 -5.15667 1.000 21.49367 132 LYS B O 1
ATOM 5782 N N . THR B 1 134 ? 5.81589 4.83379 -4.08813 1.000 19.68884 133 THR B N 1
ATOM 5783 C CA . THR B 1 134 ? 7.06201 4.34546 -3.51977 1.000 18.48102 133 THR B CA 1
ATOM 5784 C C . THR B 1 134 ? 7.36879 2.93958 -4.00854 1.000 18.13087 133 THR B C 1
ATOM 5785 O O . THR B 1 134 ? 6.47817 2.08839 -4.08589 1.000 19.20664 133 THR B O 1
ATOM 5789 N N . ALA B 1 135 ? 8.63969 2.70163 -4.32949 1.000 18.25145 134 ALA B N 1
ATOM 5790 C CA . ALA B 1 135 ? 9.16251 1.36668 -4.58314 1.000 18.89491 134 ALA B CA 1
ATOM 5791 C C . ALA B 1 135 ? 10.23836 1.05189 -3.55252 1.000 17.92487 134 ALA B C 1
ATOM 5792 O O . ALA B 1 135 ? 11.06942 1.90831 -3.23086 1.000 18.53936 134 ALA B O 1
ATOM 5794 N N . VAL B 1 136 ? 10.20502 -0.16711 -3.01906 1.000 17.84068 135 VAL B N 1
ATOM 5795 C CA . VAL B 1 136 ? 11.26671 -0.69337 -2.16451 1.000 17.69107 135 VAL B CA 1
ATOM 5796 C C . VAL B 1 136 ? 11.88966 -1.87136 -2.89402 1.000 17.81872 135 VAL B C 1
ATOM 5797 O O . VAL B 1 136 ? 11.19044 -2.83229 -3.24796 1.000 18.79906 135 VAL B O 1
ATOM 5801 N N . LEU B 1 137 ? 13.19280 -1.78482 -3.13242 1.000 17.48302 136 LEU B N 1
ATOM 5802 C CA . LEU B 1 137 ? 13.96551 -2.85341 -3.74517 1.000 17.49745 136 LEU B CA 1
ATOM 5803 C C . LEU B 1 137 ? 14.74095 -3.58168 -2.66146 1.000 17.29051 136 LEU B C 1
ATOM 5804 O O . LEU B 1 137 ? 15.40898 -2.94914 -1.83908 1.000 18.44171 136 LEU B O 1
ATOM 5809 N N . ASP B 1 138 ? 14.66939 -4.90398 -2.66593 1.000 16.80381 137 ASP B N 1
ATOM 5810 C CA . ASP B 1 138 ? 15.50167 -5.67752 -1.75612 1.000 16.25712 137 ASP B CA 1
ATOM 5811 C C . ASP B 1 138 ? 15.98812 -6.93676 -2.44275 1.000 17.04254 137 ASP B C 1
ATOM 5812 O O . ASP B 1 138 ? 15.21163 -7.64311 -3.08915 1.000 18.50888 137 ASP B O 1
ATOM 5817 N N . TYR B 1 139 ? 17.27863 -7.20040 -2.29950 1.000 17.48141 138 TYR B N 1
ATOM 5818 C CA . TYR B 1 139 ? 17.90076 -8.40825 -2.80616 1.000 17.90351 138 TYR B CA 1
ATOM 5819 C C . TYR B 1 139 ? 18.96253 -8.81843 -1.80439 1.000 17.58477 138 TYR B C 1
ATOM 5820 O O . TYR B 1 139 ? 19.65811 -7.96193 -1.25279 1.000 19.25131 138 TYR B O 1
ATOM 5829 N N . VAL B 1 140 ? 19.04271 -10.11858 -1.53635 1.000 16.48295 139 VAL B N 1
ATOM 5830 C CA . VAL B 1 140 ? 19.97810 -10.67725 -0.56863 1.000 16.92352 139 VAL B CA 1
ATOM 5831 C C . VAL B 1 140 ? 20.99512 -11.50968 -1.34246 1.000 17.59071 139 VAL B C 1
ATOM 5832 O O . VAL B 1 140 ? 20.70659 -12.63853 -1.75130 1.000 19.64552 139 VAL B O 1
ATOM 5836 N N . GLU B 1 141 ? 22.19209 -10.97048 -1.54703 1.000 17.94532 140 GLU B N 1
ATOM 5837 C CA A GLU B 1 141 ? 23.24787 -11.74118 -2.19170 0.578 18.95317 140 GLU B CA 1
ATOM 5838 C CA B GLU B 1 141 ? 23.24120 -11.74627 -2.19316 0.422 18.40342 140 GLU B CA 1
ATOM 5839 C C . GLU B 1 141 ? 23.64036 -12.90408 -1.28682 1.000 17.64569 140 GLU B C 1
ATOM 5840 O O . GLU B 1 141 ? 23.93647 -12.68710 -0.10928 1.000 17.04189 140 GLU B O 1
ATOM 5851 N N . PRO B 1 142 ? 23.65641 -14.14149 -1.78941 1.000 17.31722 141 PRO B N 1
ATOM 5852 C CA . PRO B 1 142 ? 23.95128 -15.28018 -0.90674 1.000 17.84112 141 PRO B CA 1
ATOM 5853 C C . PRO B 1 142 ? 25.35731 -15.19871 -0.32724 1.000 17.50453 141 PRO B C 1
ATOM 5854 O O . PRO B 1 142 ? 26.26351 -14.60060 -0.91465 1.000 18.81888 141 PRO B O 1
ATOM 5858 N N . THR B 1 143 ? 25.52952 -15.81239 0.84693 1.000 16.89952 142 THR B N 1
ATOM 5859 C CA . THR B 1 143 ? 26.84548 -15.95299 1.45090 1.000 17.29804 142 THR B CA 1
ATOM 5860 C C . THR B 1 143 ? 27.67906 -16.91983 0.61234 1.000 18.38139 142 THR B C 1
ATOM 5861 O O . THR B 1 143 ? 27.15694 -17.59355 -0.28004 1.000 19.29859 142 THR B O 1
ATOM 5865 N N . PRO B 1 144 ? 28.98367 -17.02412 0.88856 1.000 18.87317 143 PRO B N 1
ATOM 5866 C CA . PRO B 1 144 ? 29.81161 -17.96342 0.10773 1.000 19.97006 143 PRO B CA 1
ATOM 5867 C C . PRO B 1 144 ? 29.30468 -19.40336 0.09844 1.000 20.42294 143 PRO B C 1
ATOM 5868 O O . PRO B 1 144 ? 29.42468 -20.08569 -0.93172 1.000 22.47766 143 PRO B O 1
ATOM 5872 N N . ILE B 1 145 ? 28.72775 -19.89220 1.20435 1.000 19.64473 144 ILE B N 1
ATOM 5873 C CA . ILE B 1 145 ? 28.17233 -21.24772 1.21670 1.000 20.61142 144 ILE B CA 1
ATOM 5874 C C . ILE B 1 145 ? 26.76457 -21.31544 0.64871 1.000 21.56438 144 ILE B C 1
ATOM 5875 O O . ILE B 1 145 ? 26.20442 -22.41469 0.53732 1.000 23.89133 144 ILE B O 1
ATOM 5880 N N . GLY B 1 146 ? 26.17410 -20.18143 0.28631 1.000 20.02698 145 GLY B N 1
ATOM 5881 C CA . GLY B 1 146 ? 24.88710 -20.16217 -0.37065 1.000 20.08914 145 GLY B CA 1
ATOM 5882 C C . GLY B 1 146 ? 23.70675 -19.73411 0.47347 1.000 19.96659 145 GLY B C 1
ATOM 5883 O O . GLY B 1 146 ? 22.57066 -19.79201 -0.01492 1.000 20.92120 145 GLY B O 1
ATOM 5884 N N . THR B 1 147 ? 23.92943 -19.29853 1.71044 1.000 18.48274 146 THR B N 1
ATOM 5885 C CA . THR B 1 147 ? 22.82066 -18.91904 2.56972 1.000 17.19117 146 THR B CA 1
ATOM 5886 C C . THR B 1 147 ? 22.15042 -17.64860 2.06483 1.000 17.50251 146 THR B C 1
ATOM 5887 O O . THR B 1 147 ? 22.81774 -16.67436 1.71889 1.000 17.53623 146 THR B O 1
ATOM 5891 N N . THR B 1 148 ? 20.81686 -17.66204 2.05312 1.000 17.57877 147 THR B N 1
ATOM 5892 C CA A THR B 1 148 ? 19.99693 -16.51940 1.67058 0.059 18.00879 147 THR B CA 1
ATOM 5893 C CA B THR B 1 148 ? 20.03240 -16.48456 1.71620 0.941 19.11929 147 THR B CA 1
ATOM 5894 C C . THR B 1 148 ? 18.79837 -16.46031 2.60676 1.000 17.11223 147 THR B C 1
ATOM 5895 O O . THR B 1 148 ? 18.55854 -17.38064 3.38893 1.000 18.30400 147 THR B O 1
ATOM 5902 N N . TRP B 1 149 ? 18.02685 -15.37480 2.51309 1.000 15.62942 148 TRP B N 1
ATOM 5903 C CA . TRP B 1 149 ? 16.89188 -15.17563 3.41371 1.000 15.34847 148 TRP B CA 1
ATOM 5904 C C . TRP B 1 149 ? 15.95995 -14.14276 2.79313 1.000 16.11509 148 TRP B C 1
ATOM 5905 O O . TRP B 1 149 ? 16.23513 -13.60169 1.72146 1.000 16.75605 148 TRP B O 1
ATOM 5916 N N . GLY B 1 150 ? 14.84870 -13.87110 3.48118 1.000 15.60960 149 GLY B N 1
ATOM 5917 C CA . GLY B 1 150 ? 13.76738 -13.07443 2.94025 1.000 16.31909 149 GLY B CA 1
ATOM 5918 C C . GLY B 1 150 ? 13.82337 -11.60990 3.35351 1.000 15.39641 149 GLY B C 1
ATOM 5919 O O . GLY B 1 150 ? 14.82587 -11.09973 3.86039 1.000 15.68463 149 GLY B O 1
ATOM 5920 N N . LEU B 1 151 ? 12.71045 -10.92348 3.10483 1.000 15.50876 150 LEU B N 1
ATOM 5921 C CA . LEU B 1 151 ? 12.62042 -9.47892 3.27044 1.000 15.66774 150 LEU B CA 1
ATOM 5922 C C . LEU B 1 151 ? 12.75751 -9.07260 4.73658 1.000 15.21843 150 LEU B C 1
ATOM 5923 O O . LEU B 1 151 ? 12.28575 -9.76443 5.64538 1.000 16.58008 150 LEU B O 1
ATOM 5928 N N . GLY B 1 152 ? 13.39721 -7.92385 4.96759 1.000 15.19325 151 GLY B N 1
ATOM 5929 C CA . GLY B 1 152 ? 13.47437 -7.39574 6.31529 1.000 15.06931 151 GLY B CA 1
ATOM 5930 C C . GLY B 1 152 ? 14.85517 -6.95554 6.75555 1.000 15.62388 151 GLY B C 1
ATOM 5931 O O . GLY B 1 152 ? 14.97475 -6.23641 7.75088 1.000 18.77230 151 GLY B O 1
ATOM 5932 N N . GLY B 1 153 ? 15.89787 -7.38677 6.05718 1.000 15.21329 152 GLY B N 1
ATOM 5933 C CA . GLY B 1 153 ? 17.23825 -6.91237 6.34552 1.000 15.13952 152 GLY B CA 1
ATOM 5934 C C . GLY B 1 153 ? 17.99786 -7.73083 7.37808 1.000 13.94513 152 GLY B C 1
ATOM 5935 O O . GLY B 1 153 ? 17.64558 -8.85523 7.75417 1.000 14.39894 152 GLY B O 1
ATOM 5936 N N . THR B 1 154 ? 19.08317 -7.11857 7.85084 1.000 13.52956 153 THR B N 1
ATOM 5937 C CA . THR B 1 154 ? 20.02090 -7.81437 8.72257 1.000 13.61548 153 THR B CA 1
ATOM 5938 C C . THR B 1 154 ? 19.40355 -8.14009 10.06878 1.000 13.72969 153 THR B C 1
ATOM 5939 O O . THR B 1 154 ? 19.52586 -9.26199 10.56521 1.000 14.32795 153 THR B O 1
ATOM 5943 N N . CYS B 1 155 ? 18.77000 -7.16644 10.70410 1.000 14.62535 154 CYS B N 1
ATOM 5944 C CA A CYS B 1 155 ? 18.27412 -7.38861 12.05809 0.074 15.35355 154 CYS B CA 1
ATOM 5945 C CA B CYS B 1 155 ? 18.27400 -7.38882 12.05803 0.084 15.33030 154 CYS B CA 1
ATOM 5946 C CA C CYS B 1 155 ? 18.28618 -7.39717 12.05689 0.842 16.95520 154 CYS B CA 1
ATOM 5947 C C . CYS B 1 155 ? 17.24774 -8.51770 12.08435 1.000 14.64082 154 CYS B C 1
ATOM 5948 O O . CYS B 1 155 ? 17.31588 -9.42022 12.92972 1.000 15.16302 154 CYS B O 1
ATOM 5955 N N . VAL B 1 156 ? 16.30588 -8.49648 11.14301 1.000 13.87096 155 VAL B N 1
ATOM 5956 C CA . VAL B 1 156 ? 15.23318 -9.48001 11.09199 1.000 14.03194 155 VAL B CA 1
ATOM 5957 C C . VAL B 1 156 ? 15.78165 -10.87856 10.84756 1.000 13.28986 155 VAL B C 1
ATOM 5958 O O . VAL B 1 156 ? 15.35863 -11.84774 11.49010 1.000 14.79892 155 VAL B O 1
ATOM 5962 N N . ASN B 1 157 ? 16.70427 -11.01080 9.89554 1.000 12.31552 156 ASN B N 1
ATOM 5963 C CA . ASN B 1 157 ? 17.07069 -12.32356 9.38159 1.000 13.00816 156 ASN B CA 1
ATOM 5964 C C . ASN B 1 157 ? 18.33873 -12.88708 9.99238 1.000 13.51492 156 ASN B C 1
ATOM 5965 O O . ASN B 1 157 ? 18.42054 -14.10794 10.21404 1.000 13.69102 156 ASN B O 1
ATOM 5970 N N . VAL B 1 158 ? 19.34098 -12.03652 10.22689 1.000 12.86687 157 VAL B N 1
ATOM 5971 C CA . VAL B 1 158 ? 20.67967 -12.50927 10.57497 1.000 12.81662 157 VAL B CA 1
ATOM 5972 C C . VAL B 1 158 ? 21.32481 -11.60061 11.61263 1.000 12.20098 157 VAL B C 1
ATOM 5973 O O . VAL B 1 158 ? 22.55537 -11.48010 11.67452 1.000 13.44848 157 VAL B O 1
ATOM 5977 N N . GLY B 1 159 ? 20.50450 -10.99797 12.46818 1.000 12.56758 158 GLY B N 1
ATOM 5978 C CA . GLY B 1 159 ? 21.00707 -10.01130 13.40376 1.000 12.78219 158 GLY B CA 1
ATOM 5979 C C . GLY B 1 159 ? 20.24962 -10.02344 14.70902 1.000 12.60097 158 GLY B C 1
ATOM 5980 O O . GLY B 1 159 ? 20.12952 -11.08503 15.32793 1.000 13.17607 158 GLY B O 1
ATOM 5981 N N . CYS B 1 160 ? 19.72293 -8.85766 15.11781 1.000 11.98739 159 CYS B N 1
ATOM 5982 C CA . CYS B 1 160 ? 19.16732 -8.69640 16.46125 1.000 13.94524 159 CYS B CA 1
ATOM 5983 C C . CYS B 1 160 ? 18.13143 -9.75740 16.79535 1.000 12.47925 159 CYS B C 1
ATOM 5984 O O . CYS B 1 160 ? 18.10725 -10.25897 17.92334 1.000 13.56349 159 CYS B O 1
ATOM 5987 N N . ILE B 1 161 ? 17.24742 -10.07997 15.85133 1.000 12.05494 160 ILE B N 1
ATOM 5988 C CA . ILE B 1 161 ? 16.12921 -10.97367 16.15939 1.000 12.58981 160 ILE B CA 1
ATOM 5989 C C . ILE B 1 161 ? 16.61314 -12.40033 16.43255 1.000 11.77413 160 ILE B C 1
ATOM 5990 O O . ILE B 1 161 ? 16.39961 -12.90754 17.54401 1.000 12.49824 160 ILE B O 1
ATOM 5995 N N . PRO B 1 162 ? 17.28081 -13.09378 15.49368 1.000 12.52478 161 PRO B N 1
ATOM 5996 C CA . PRO B 1 162 ? 17.73399 -14.45455 15.83690 1.000 12.69382 161 PRO B CA 1
ATOM 5997 C C . PRO B 1 162 ? 18.76785 -14.46454 16.94552 1.000 12.13439 161 PRO B C 1
ATOM 5998 O O . PRO B 1 162 ? 18.77866 -15.38683 17.76776 1.000 12.43765 161 PRO B O 1
ATOM 6002 N N . LYS B 1 163 ? 19.65101 -13.46570 17.00557 1.000 12.12643 162 LYS B N 1
ATOM 6003 C CA A LYS B 1 163 ? 20.66266 -13.50925 18.05088 0.705 13.09940 162 LYS B CA 1
ATOM 6004 C CA B LYS B 1 163 ? 20.67266 -13.44262 18.05250 0.295 12.95486 162 LYS B CA 1
ATOM 6005 C C . LYS B 1 163 ? 20.03340 -13.39741 19.43327 1.000 11.60971 162 LYS B C 1
ATOM 6006 O O . LYS B 1 163 ? 20.45204 -14.09852 20.36130 1.000 12.61808 162 LYS B O 1
ATOM 6017 N N . LYS B 1 164 ? 19.02579 -12.53452 19.59685 1.000 11.94875 163 LYS B N 1
ATOM 6018 C CA . LYS B 1 164 ? 18.41575 -12.42425 20.91726 1.000 12.37819 163 LYS B CA 1
ATOM 6019 C C . LYS B 1 164 ? 17.59464 -13.65036 21.26820 1.000 11.91593 163 LYS B C 1
ATOM 6020 O O . LYS B 1 164 ? 17.53515 -14.03218 22.44191 1.000 11.81659 163 LYS B O 1
ATOM 6026 N N . LEU B 1 165 ? 17.00420 -14.30482 20.27142 1.000 12.00583 164 LEU B N 1
ATOM 6027 C CA . LEU B 1 165 ? 16.30409 -15.55230 20.54026 1.000 12.41515 164 LEU B CA 1
ATOM 6028 C C . LEU B 1 165 ? 17.27313 -16.64591 20.97376 1.000 11.34040 164 LEU B C 1
ATOM 6029 O O . LEU B 1 165 ? 16.96751 -17.42349 21.88785 1.000 11.93464 164 LEU B O 1
ATOM 6034 N N . MET B 1 166 ? 18.45547 -16.71770 20.34383 1.000 11.72946 165 MET B N 1
ATOM 6035 C CA . MET B 1 166 ? 19.43973 -17.71811 20.76186 1.000 12.20959 165 MET B CA 1
ATOM 6036 C C . MET B 1 166 ? 20.04880 -17.36376 22.11257 1.000 11.77200 165 MET B C 1
ATOM 6037 O O . MET B 1 166 ? 20.32754 -18.25223 22.91995 1.000 12.32172 165 MET B O 1
ATOM 6042 N N . HIS B 1 167 ? 20.21501 -16.06774 22.39025 1.000 12.29470 166 HIS B N 1
ATOM 6043 C CA . HIS B 1 167 ? 20.60697 -15.62051 23.72548 1.000 11.67741 166 HIS B CA 1
ATOM 6044 C C . HIS B 1 167 ? 19.59367 -16.08642 24.76966 1.000 11.43253 166 HIS B C 1
ATOM 6045 O O . HIS B 1 167 ? 19.96829 -16.58828 25.83638 1.000 12.37223 166 HIS B O 1
ATOM 6052 N N . GLN B 1 168 ? 18.29493 -15.94713 24.46699 1.000 12.03983 167 GLN B N 1
ATOM 6053 C CA . GLN B 1 168 ? 17.26006 -16.42204 25.38892 1.000 12.29407 167 GLN B CA 1
ATOM 6054 C C . GLN B 1 168 ? 17.34042 -17.93433 25.60161 1.000 11.96056 167 GLN B C 1
ATOM 6055 O O . GLN B 1 168 ? 17.19049 -18.42237 26.72766 1.000 12.24365 167 GLN B O 1
ATOM 6061 N N . ALA B 1 169 ? 17.59574 -18.69642 24.53266 1.000 12.27443 168 ALA B N 1
ATOM 6062 C CA . ALA B 1 169 ? 17.80621 -20.12921 24.71099 1.000 12.87471 168 ALA B CA 1
ATOM 6063 C C . ALA B 1 169 ? 18.96118 -20.38864 25.66749 1.000 12.43014 168 ALA B C 1
ATOM 6064 O O . ALA B 1 169 ? 18.89036 -21.28940 26.51647 1.000 13.75774 168 ALA B O 1
ATOM 6066 N N . GLY B 1 170 ? 20.03024 -19.59629 25.54746 1.000 12.99184 169 GLY B N 1
ATOM 6067 C CA . GLY B 1 170 ? 21.14621 -19.72491 26.46520 1.000 14.53475 169 GLY B CA 1
ATOM 6068 C C . GLY B 1 170 ? 20.79565 -19.32904 27.88911 1.000 13.35224 169 GLY B C 1
ATOM 6069 O O . GLY B 1 170 ? 21.17709 -20.01623 28.84424 1.000 15.60666 169 GLY B O 1
ATOM 6070 N N . LEU B 1 171 ? 20.06130 -18.21784 28.05637 1.000 13.15587 170 LEU B N 1
ATOM 6071 C CA . LEU B 1 171 ? 19.66100 -17.78243 29.39377 1.000 13.66062 170 LEU B CA 1
ATOM 6072 C C . LEU B 1 171 ? 18.80093 -18.83457 30.07570 1.000 13.59417 170 LEU B C 1
ATOM 6073 O O . LEU B 1 171 ? 18.85299 -18.98876 31.30161 1.000 15.12720 170 LEU B O 1
ATOM 6078 N N . LEU B 1 172 ? 18.01432 -19.57624 29.29868 1.000 13.93505 171 LEU B N 1
ATOM 6079 C CA . LEU B 1 172 ? 17.15821 -20.59706 29.88124 1.000 14.54479 171 LEU B CA 1
ATOM 6080 C C . LEU B 1 172 ? 17.95688 -21.74395 30.49268 1.000 15.30503 171 LEU B C 1
ATOM 6081 O O . LEU B 1 172 ? 17.43839 -22.42772 31.38015 1.000 16.20857 171 LEU B O 1
ATOM 6086 N N . SER B 1 173 ? 19.20609 -21.95963 30.05632 1.000 16.33924 172 SER B N 1
ATOM 6087 C CA . SER B 1 173 ? 20.07446 -22.91411 30.74308 1.000 17.46462 172 SER B CA 1
ATOM 6088 C C . SER B 1 173 ? 20.19516 -22.57430 32.21856 1.000 16.59043 172 SER B C 1
ATOM 6089 O O . SER B 1 173 ? 20.09212 -23.44804 33.09278 1.000 16.44506 172 SER B O 1
ATOM 6092 N N . HIS B 1 174 ? 20.45774 -21.30452 32.50744 1.000 17.19129 173 HIS B N 1
ATOM 6093 C CA A HIS B 1 174 ? 20.63339 -20.88180 33.88551 0.537 19.09436 173 HIS B CA 1
ATOM 6094 C CA B HIS B 1 174 ? 20.62936 -20.88287 33.89205 0.463 17.95123 173 HIS B CA 1
ATOM 6095 C C . HIS B 1 174 ? 19.30238 -20.86333 34.62999 1.000 15.62317 173 HIS B C 1
ATOM 6096 O O . HIS B 1 174 ? 19.26439 -21.11418 35.83948 1.000 16.15921 173 HIS B O 1
ATOM 6109 N N . ALA B 1 175 ? 18.20254 -20.58902 33.92674 1.000 15.97449 174 ALA B N 1
ATOM 6110 C CA . ALA B 1 175 ? 16.89435 -20.67815 34.56138 1.000 15.75694 174 ALA B CA 1
ATOM 6111 C C . ALA B 1 175 ? 16.61639 -22.09918 35.01669 1.000 14.55921 174 ALA B C 1
ATOM 6112 O O . ALA B 1 175 ? 16.07941 -22.30953 36.10882 1.000 16.72872 174 ALA B O 1
ATOM 6114 N N . LEU B 1 176 ? 16.99848 -23.09216 34.20452 1.000 15.46448 175 LEU B N 1
ATOM 6115 C CA . LEU B 1 176 ? 16.79483 -24.48290 34.59717 1.000 16.11403 175 LEU B CA 1
ATOM 6116 C C . LEU B 1 176 ? 17.58548 -24.80849 35.85469 1.000 16.07767 175 LEU B C 1
ATOM 6117 O O . LEU B 1 176 ? 17.07271 -25.47860 36.76013 1.000 17.71222 175 LEU B O 1
ATOM 6122 N N . GLU B 1 177 ? 18.84290 -24.35003 35.91873 1.000 15.64857 176 GLU B N 1
ATOM 6123 C CA . GLU B 1 177 ? 19.65878 -24.52937 37.11750 1.000 16.74293 176 GLU B CA 1
ATOM 6124 C C . GLU B 1 177 ? 19.02513 -23.83038 38.31784 1.000 15.17753 176 GLU B C 1
ATOM 6125 O O . GLU B 1 177 ? 18.86590 -24.42404 39.39685 1.000 16.82095 176 GLU B O 1
ATOM 6131 N N . ASP B 1 178 ? 18.65743 -22.55923 38.14694 1.000 14.41121 177 ASP B N 1
ATOM 6132 C CA . ASP B 1 178 ? 18.05958 -21.80893 39.25109 1.000 14.56397 177 ASP B CA 1
ATOM 6133 C C . ASP B 1 178 ? 16.78652 -22.45996 39.76199 1.000 14.46919 177 ASP B C 1
ATOM 6134 O O . ASP B 1 178 ? 16.50992 -22.43471 40.97054 1.000 14.61839 177 ASP B O 1
ATOM 6139 N N . ALA B 1 179 ? 15.99068 -23.03365 38.85788 1.000 14.37561 178 ALA B N 1
ATOM 6140 C CA . ALA B 1 179 ? 14.70394 -23.59333 39.24591 1.000 14.44838 178 ALA B CA 1
ATOM 6141 C C . ALA B 1 179 ? 14.85680 -24.64702 40.33946 1.000 14.67520 178 ALA B C 1
ATOM 6142 O O . ALA B 1 179 ? 14.00556 -24.74599 41.22782 1.000 14.65114 178 ALA B O 1
ATOM 6144 N N . GLU B 1 180 ? 15.94971 -25.41805 40.31804 1.000 15.73254 179 GLU B N 1
ATOM 6145 C CA . GLU B 1 180 ? 16.16438 -26.41152 41.36765 1.000 15.40850 179 GLU B CA 1
ATOM 6146 C C . GLU B 1 180 ? 16.21409 -25.75549 42.74802 1.000 15.65029 179 GLU B C 1
ATOM 6147 O O . GLU B 1 180 ? 15.60239 -26.24111 43.71016 1.000 16.58512 179 GLU B O 1
ATOM 6153 N N . HIS B 1 181 ? 16.95752 -24.65526 42.87096 1.000 14.27112 180 HIS B N 1
ATOM 6154 C CA . HIS B 1 181 ? 17.08747 -23.97795 44.15934 1.000 14.07489 180 HIS B CA 1
ATOM 6155 C C . HIS B 1 181 ? 15.77812 -23.34964 44.60168 1.000 13.27517 180 HIS B C 1
ATOM 6156 O O . HIS B 1 181 ? 15.54218 -23.18400 45.80379 1.000 15.47418 180 HIS B O 1
ATOM 6163 N N . PHE B 1 182 ? 14.93055 -22.97501 43.65574 1.000 13.09985 181 PHE B N 1
ATOM 6164 C CA . PHE B 1 182 ? 13.62331 -22.41812 43.96423 1.000 13.21818 181 PHE B CA 1
ATOM 6165 C C . PHE B 1 182 ? 12.57291 -23.48731 44.20945 1.000 13.34260 181 PHE B C 1
ATOM 6166 O O . PHE B 1 182 ? 11.39485 -23.14812 44.40657 1.000 13.99703 181 PHE B O 1
ATOM 6174 N N . GLY B 1 183 ? 12.97236 -24.76385 44.25331 1.000 13.63711 182 GLY B N 1
ATOM 6175 C CA . GLY B 1 183 ? 12.09886 -25.84605 44.67413 1.000 13.91824 182 GLY B CA 1
ATOM 6176 C C . GLY B 1 183 ? 11.59338 -26.75731 43.57463 1.000 13.46062 182 GLY B C 1
ATOM 6177 O O . GLY B 1 183 ? 10.86238 -27.70448 43.87924 1.000 14.24457 182 GLY B O 1
ATOM 6178 N N . TRP B 1 184 ? 11.93889 -26.51729 42.31290 1.000 13.64899 183 TRP B N 1
ATOM 6179 C CA . TRP B 1 184 ? 11.46184 -27.37588 41.23302 1.000 14.72378 183 TRP B CA 1
ATOM 6180 C C . TRP B 1 184 ? 12.28107 -28.66627 41.14692 1.000 15.28540 183 TRP B C 1
ATOM 6181 O O . TRP B 1 184 ? 13.49509 -28.67011 41.36874 1.000 17.43578 183 TRP B O 1
ATOM 6192 N N . SER B 1 185 ? 11.61011 -29.76528 40.79539 1.000 17.01687 184 SER B N 1
ATOM 6193 C CA . SER B 1 185 ? 12.16986 -31.11417 40.91143 1.000 20.52833 184 SER B CA 1
ATOM 6194 C C . SER B 1 185 ? 13.03619 -31.55752 39.73155 1.000 24.32365 184 SER B C 1
ATOM 6195 O O . SER B 1 185 ? 13.48536 -32.70956 39.72384 1.000 29.26433 184 SER B O 1
ATOM 6198 N N . LEU B 1 186 ? 13.29696 -30.70484 38.75238 1.000 25.28529 185 LEU B N 1
ATOM 6199 C CA . LEU B 1 186 ? 14.13341 -31.10797 37.63408 1.000 26.04768 185 LEU B CA 1
ATOM 6200 C C . LEU B 1 186 ? 15.59272 -31.25395 38.06049 1.000 28.87499 185 LEU B C 1
ATOM 6201 O O . LEU B 1 186 ? 16.01863 -30.81808 39.13090 1.000 30.73585 185 LEU B O 1
ATOM 6206 N N . ASP B 1 187 ? 16.36152 -31.86846 37.17282 1.000 31.37314 186 ASP B N 1
ATOM 6207 C CA A ASP B 1 187 ? 17.79509 -32.12014 37.35897 0.660 32.24588 186 ASP B CA 1
ATOM 6208 C CA B ASP B 1 187 ? 17.78509 -32.09116 37.36649 0.340 33.34103 186 ASP B CA 1
ATOM 6209 C C . ASP B 1 187 ? 18.50522 -31.62842 36.10268 1.000 32.12925 186 ASP B C 1
ATOM 6210 O O . ASP B 1 187 ? 18.54821 -32.34089 35.09555 1.000 30.39655 186 ASP B O 1
ATOM 6219 N N . ARG B 1 188 ? 19.05066 -30.40616 36.17322 1.000 33.29656 187 ARG B N 1
ATOM 6220 C CA . ARG B 1 188 ? 19.71374 -29.77120 35.03786 1.000 34.43917 187 ARG B CA 1
ATOM 6221 C C . ARG B 1 188 ? 20.75670 -30.66967 34.39277 1.000 34.61977 187 ARG B C 1
ATOM 6222 O O . ARG B 1 188 ? 20.97438 -30.59326 33.17804 1.000 33.64329 187 ARG B O 1
ATOM 6230 N N . SER B 1 189 ? 21.40475 -31.53279 35.17660 1.000 36.82367 188 SER B N 1
ATOM 6231 C CA . SER B 1 189 ? 22.49628 -32.32720 34.62680 1.000 38.58776 188 SER B CA 1
ATOM 6232 C C . SER B 1 189 ? 22.02504 -33.40421 33.65227 1.000 39.09449 188 SER B C 1
ATOM 6233 O O . SER B 1 189 ? 22.84666 -33.91481 32.88426 1.000 39.11604 188 SER B O 1
ATOM 6236 N N . LYS B 1 190 ? 20.74016 -33.76889 33.65624 1.000 37.55939 189 LYS B N 1
ATOM 6237 C CA . LYS B 1 190 ? 20.21781 -34.72342 32.67859 1.000 37.38274 189 LYS B CA 1
ATOM 6238 C C . LYS B 1 190 ? 19.38986 -34.07677 31.57129 1.000 33.19057 189 LYS B C 1
ATOM 6239 O O . LYS B 1 190 ? 18.69526 -34.77594 30.82776 1.000 34.05180 189 LYS B O 1
ATOM 6245 N N . ILE B 1 191 ? 19.45749 -32.76895 31.42537 1.000 28.87398 190 ILE B N 1
ATOM 6246 C CA A ILE B 1 191 ? 18.74464 -32.05033 30.37634 0.107 27.87234 190 ILE B CA 1
ATOM 6247 C CA B ILE B 1 191 ? 18.74632 -32.07255 30.36809 0.893 25.91871 190 ILE B CA 1
ATOM 6248 C C . ILE B 1 191 ? 19.76303 -31.60508 29.33818 1.000 26.56216 190 ILE B C 1
ATOM 6249 O O . ILE B 1 191 ? 20.84239 -31.11509 29.69169 1.000 29.72500 190 ILE B O 1
ATOM 6258 N N . SER B 1 192 ? 19.42902 -31.77962 28.05900 1.000 23.42283 191 SER B N 1
ATOM 6259 C CA . SER B 1 192 ? 20.32584 -31.39233 26.97873 1.000 22.16927 191 SER B CA 1
ATOM 6260 C C . SER B 1 192 ? 19.59554 -30.46453 26.02155 1.000 18.87590 191 SER B C 1
ATOM 6261 O O . SER B 1 192 ? 18.37149 -30.32409 26.06860 1.000 19.02596 191 SER B O 1
ATOM 6264 N N . HIS B 1 193 ? 20.36068 -29.84341 25.12840 1.000 17.83915 192 HIS B N 1
ATOM 6265 C CA . HIS B 1 193 ? 19.81484 -28.90482 24.15988 1.000 16.94874 192 HIS B CA 1
ATOM 6266 C C . HIS B 1 193 ? 19.86780 -29.47739 22.75085 1.000 17.21825 192 HIS B C 1
ATOM 6267 O O . HIS B 1 193 ? 20.86166 -30.09677 22.36240 1.000 18.69367 192 HIS B O 1
ATOM 6274 N N . ASN B 1 194 ? 18.80760 -29.23017 21.97825 1.000 15.71164 193 ASN B N 1
ATOM 6275 C CA . ASN B 1 194 ? 18.70518 -29.65766 20.58102 1.000 16.11175 193 ASN B CA 1
ATOM 6276 C C . ASN B 1 194 ? 18.77607 -28.41312 19.69494 1.000 14.29679 193 ASN B C 1
ATOM 6277 O O . ASN B 1 194 ? 17.81188 -27.64494 19.59421 1.000 14.61687 193 ASN B O 1
ATOM 6282 N N . TRP B 1 195 ? 19.93747 -28.22404 19.06073 1.000 13.67955 194 TRP B N 1
ATOM 6283 C CA . TRP B 1 195 ? 20.17117 -27.05913 18.21321 1.000 14.22359 194 TRP B CA 1
ATOM 6284 C C . TRP B 1 195 ? 19.12672 -26.94644 17.10967 1.000 14.07788 194 TRP B C 1
ATOM 6285 O O . TRP B 1 195 ? 18.57931 -25.86709 16.86313 1.000 14.66437 194 TRP B O 1
ATOM 6296 N N A SER B 1 196 ? 18.85401 -28.05790 16.41845 0.555 15.03851 195 SER B N 1
ATOM 6297 N N B SER B 1 196 ? 18.84435 -28.04314 16.41574 0.445 15.33742 195 SER B N 1
ATOM 6298 C CA A SER B 1 196 ? 17.95356 -28.01446 15.26977 0.555 15.91394 195 SER B CA 1
ATOM 6299 C CA B SER B 1 196 ? 17.95748 -27.92296 15.26556 0.445 16.45251 195 SER B CA 1
ATOM 6300 C C A SER B 1 196 ? 16.54096 -27.60588 15.67742 0.555 14.95350 195 SER B C 1
ATOM 6301 C C B SER B 1 196 ? 16.52007 -27.61009 15.66802 0.445 15.40647 195 SER B C 1
ATOM 6302 O O A SER B 1 196 ? 15.86380 -26.87393 14.94546 0.555 15.81735 195 SER B O 1
ATOM 6303 O O B SER B 1 196 ? 15.80182 -26.94609 14.91167 0.445 16.22644 195 SER B O 1
ATOM 6308 N N . THR B 1 197 ? 16.08152 -28.05395 16.84897 1.000 14.67719 196 THR B N 1
ATOM 6309 C CA . THR B 1 197 ? 14.76503 -27.63943 17.31877 1.000 14.73884 196 THR B CA 1
ATOM 6310 C C . THR B 1 197 ? 14.73647 -26.13521 17.54097 1.000 14.12376 196 THR B C 1
ATOM 6311 O O . THR B 1 197 ? 13.76719 -25.46159 17.16966 1.000 15.03514 196 THR B O 1
ATOM 6315 N N . MET B 1 198 ? 15.80831 -25.58677 18.10901 1.000 14.02217 197 MET B N 1
ATOM 6316 C CA . MET B 1 198 ? 15.79534 -24.15928 18.37407 1.000 13.92094 197 MET B CA 1
ATOM 6317 C C . MET B 1 198 ? 15.85247 -23.37889 17.06075 1.000 13.17969 197 MET B C 1
ATOM 6318 O O . MET B 1 198 ? 15.08546 -22.42734 16.86907 1.000 13.67310 197 MET B O 1
ATOM 6323 N N . VAL B 1 199 ? 16.70602 -23.80498 16.12259 1.000 13.94770 198 VAL B N 1
ATOM 6324 C CA . VAL B 1 199 ? 16.80266 -23.12300 14.83288 1.000 13.84315 198 VAL B CA 1
ATOM 6325 C C . VAL B 1 199 ? 15.46911 -23.16676 14.09400 1.000 13.49008 198 VAL B C 1
ATOM 6326 O O . VAL B 1 199 ? 15.04899 -22.17811 13.48864 1.000 14.88084 198 VAL B O 1
ATOM 6330 N N . GLU B 1 200 ? 14.78365 -24.30717 14.12299 1.000 15.07729 199 GLU B N 1
ATOM 6331 C CA A GLU B 1 200 ? 13.48926 -24.40097 13.45895 0.603 16.27858 199 GLU B CA 1
ATOM 6332 C CA B GLU B 1 200 ? 13.50035 -24.37402 13.43478 0.397 15.96617 199 GLU B CA 1
ATOM 6333 C C . GLU B 1 200 ? 12.51110 -23.37192 14.02078 1.000 15.48228 199 GLU B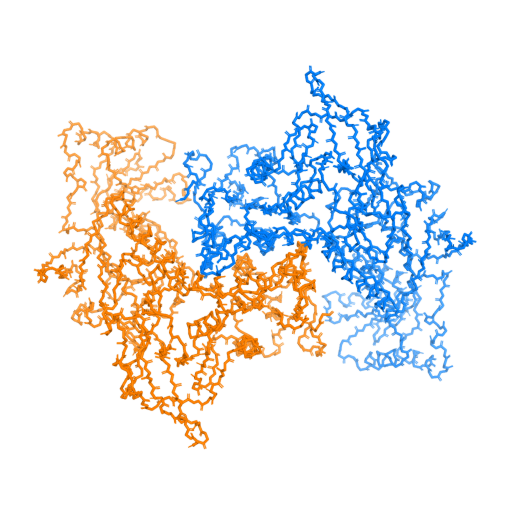 C 1
ATOM 6334 O O . GLU B 1 200 ? 11.78195 -22.70928 13.27029 1.000 16.17157 199 GLU B O 1
ATOM 6345 N N . GLY B 1 201 ? 12.48244 -23.22306 15.35113 1.000 14.71611 200 GLY B N 1
ATOM 6346 C CA . GLY B 1 201 ? 11.59421 -22.24056 15.95526 1.000 14.69706 200 GLY B CA 1
ATOM 6347 C C . GLY B 1 201 ? 11.98780 -20.81533 15.60134 1.000 13.84737 200 GLY B C 1
ATOM 6348 O O . GLY B 1 201 ? 11.13034 -19.97994 15.27934 1.000 14.62295 200 GLY B O 1
ATOM 6349 N N . VAL B 1 202 ? 13.28837 -20.51298 15.66046 1.000 13.20559 201 VAL B N 1
ATOM 6350 C CA . VAL B 1 202 ? 13.77064 -19.18173 15.29966 1.000 13.61540 201 VAL B CA 1
ATOM 6351 C C . VAL B 1 202 ? 13.41359 -18.86140 13.85440 1.000 14.04250 201 VAL B C 1
ATOM 6352 O O . VAL B 1 202 ? 12.90744 -17.77696 13.54485 1.000 15.39196 201 VAL B O 1
ATOM 6356 N N . GLN B 1 203 ? 13.67357 -19.80591 12.94926 1.000 14.33480 202 GLN B N 1
ATOM 6357 C CA . GLN B 1 203 ? 13.42579 -19.57055 11.53253 1.000 14.92469 202 GLN B CA 1
ATOM 6358 C C . GLN B 1 203 ? 11.93991 -19.44703 11.22385 1.000 15.67421 202 GLN B C 1
ATOM 6359 O O . GLN B 1 203 ? 11.55831 -18.69790 10.31692 1.000 16.84886 202 GLN B O 1
ATOM 6365 N N . SER B 1 204 ? 11.08654 -20.16944 11.95125 1.000 15.96598 203 SER B N 1
ATOM 6366 C CA A SER B 1 204 ? 9.64889 -20.00270 11.76322 0.369 17.24602 203 SER B CA 1
ATOM 6367 C CA B SER B 1 204 ? 9.65066 -20.00130 11.75733 0.631 17.24914 203 SER B CA 1
ATOM 6368 C C . SER B 1 204 ? 9.21468 -18.59294 12.14173 1.000 16.72031 203 SER B C 1
ATOM 6369 O O . SER B 1 204 ? 8.38965 -17.97601 11.45387 1.000 17.74139 203 SER B O 1
ATOM 6374 N N . HIS B 1 205 ? 9.76416 -18.05731 13.22800 1.000 16.03894 204 HIS B N 1
ATOM 6375 C CA . HIS B 1 205 ? 9.43996 -16.68043 13.57473 1.000 15.11433 204 HIS B CA 1
ATOM 6376 C C . HIS B 1 205 ? 9.95081 -15.70719 12.51360 1.000 15.87491 204 HIS B C 1
ATOM 6377 O O . HIS B 1 205 ? 9.23069 -14.78804 12.10509 1.000 16.02528 204 HIS B O 1
ATOM 6384 N N . ILE B 1 206 ? 11.18909 -15.89259 12.05020 1.000 14.98335 205 ILE B N 1
ATOM 6385 C CA . ILE B 1 206 ? 11.72735 -15.02606 11.00533 1.000 14.33082 205 ILE B CA 1
ATOM 6386 C C . ILE B 1 206 ? 10.84363 -15.06388 9.76465 1.000 14.19912 205 ILE B C 1
ATOM 6387 O O . ILE B 1 206 ? 10.56021 -14.02287 9.15068 1.000 14.76695 205 ILE B O 1
ATOM 6392 N N . GLY B 1 207 ? 10.40667 -16.26100 9.36771 1.000 15.73146 206 GLY B N 1
ATOM 6393 C CA . GLY B 1 207 ? 9.51580 -16.36274 8.22275 1.000 16.69374 206 GLY B CA 1
ATOM 6394 C C . GLY B 1 207 ? 8.23080 -15.57431 8.40749 1.000 16.33853 206 GLY B C 1
ATOM 6395 O O . GLY B 1 207 ? 7.70315 -14.98457 7.45464 1.000 17.75938 206 GLY B O 1
ATOM 6396 N N . SER B 1 208 ? 7.71498 -15.52940 9.64001 1.000 16.86294 207 SER B N 1
ATOM 6397 C CA . SER B 1 208 ? 6.51125 -14.73781 9.87212 1.000 17.06002 207 SER B CA 1
ATOM 6398 C C . SER B 1 208 ? 6.79335 -13.25364 9.70383 1.000 17.47420 207 SER B C 1
ATOM 6399 O O . SER B 1 208 ? 5.91920 -12.50223 9.25895 1.000 17.12593 207 SER B O 1
ATOM 6402 N N . LEU B 1 209 ? 8.01138 -12.81885 10.02673 1.000 16.71836 208 LEU B N 1
ATOM 6403 C CA . LEU B 1 209 ? 8.39779 -11.43045 9.79913 1.000 16.46671 208 LEU B CA 1
ATOM 6404 C C . LEU B 1 209 ? 8.59006 -11.13743 8.31456 1.000 16.17163 208 LEU B C 1
ATOM 6405 O O . LEU B 1 209 ? 8.15322 -10.08618 7.83286 1.000 17.03950 208 LEU B O 1
ATOM 6410 N N . ASN B 1 210 ? 9.23948 -12.04452 7.57121 1.000 15.71363 209 ASN B N 1
ATOM 6411 C CA . ASN B 1 210 ? 9.38702 -11.83426 6.12744 1.000 16.35868 209 ASN B CA 1
ATOM 6412 C C . ASN B 1 210 ? 8.01884 -11.63448 5.48833 1.000 17.29940 209 ASN B C 1
ATOM 6413 O O . ASN B 1 210 ? 7.80724 -10.70508 4.69768 1.000 18.24424 209 ASN B O 1
ATOM 6418 N N A TRP B 1 211 ? 7.07464 -12.51999 5.81860 0.549 17.39619 210 TRP B N 1
ATOM 6419 N N B TRP B 1 211 ? 7.07770 -12.52074 5.81685 0.451 17.57220 210 TRP B N 1
ATOM 6420 C CA A TRP B 1 211 ? 5.72937 -12.43515 5.26647 0.549 19.31507 210 TRP B CA 1
ATOM 6421 C CA B TRP B 1 211 ? 5.72922 -12.43797 5.27314 0.451 19.11756 210 TRP B CA 1
ATOM 6422 C C A TRP B 1 211 ? 5.03063 -11.16306 5.72312 0.549 18.91583 210 TRP B C 1
ATOM 6423 C C B TRP B 1 211 ? 5.04185 -11.15609 5.72043 0.451 18.72502 210 TRP B C 1
ATOM 6424 O O A TRP B 1 211 ? 4.38851 -10.47368 4.92102 0.549 19.93929 210 TRP B O 1
ATOM 6425 O O B TRP B 1 211 ? 4.41675 -10.45551 4.91477 0.451 19.33230 210 TRP B O 1
ATOM 6446 N N . GLY B 1 212 ? 5.14560 -10.83466 7.01208 1.000 18.37738 211 GLY B N 1
ATOM 6447 C CA . GLY B 1 212 ? 4.50409 -9.63230 7.52028 1.000 19.08455 211 GLY B CA 1
ATOM 6448 C C . GLY B 1 212 ? 4.97303 -8.36293 6.83461 1.000 18.27308 211 GLY B C 1
ATOM 6449 O O . GLY B 1 212 ? 4.18299 -7.44824 6.60912 1.000 19.35242 211 GLY B O 1
ATOM 6450 N N . TYR B 1 213 ? 6.26511 -8.28180 6.49623 1.000 18.03419 212 TYR B N 1
ATOM 6451 C CA . TYR B 1 213 ? 6.73543 -7.09858 5.78448 1.000 18.49978 212 TYR B CA 1
ATOM 6452 C C . TYR B 1 213 ? 6.17120 -7.03839 4.37301 1.000 18.46682 212 TYR B C 1
ATOM 6453 O O . TYR B 1 213 ? 5.84075 -5.95500 3.88387 1.000 20.01546 212 TYR B O 1
ATOM 6462 N N . LYS B 1 214 ? 6.05585 -8.18623 3.70106 1.000 18.75391 213 LYS B N 1
ATOM 6463 C CA . LYS B 1 214 ? 5.46193 -8.17717 2.36839 1.000 19.90636 213 LYS B CA 1
ATOM 6464 C C . LYS B 1 214 ? 4.01002 -7.72668 2.42709 1.000 19.76306 213 LYS B C 1
ATOM 6465 O O . LYS B 1 214 ? 3.55907 -6.92969 1.58979 1.000 20.88310 213 LYS B O 1
ATOM 6471 N N . VAL B 1 215 ? 3.26888 -8.21211 3.42437 1.000 19.81599 214 VAL B N 1
ATOM 6472 C CA . VAL B 1 215 ? 1.88113 -7.79900 3.58970 1.000 21.39531 214 VAL B CA 1
ATOM 6473 C C . VAL B 1 215 ? 1.79995 -6.31317 3.91724 1.000 21.05460 214 VAL B C 1
ATOM 6474 O O . VAL B 1 215 ? 0.92873 -5.59933 3.40554 1.000 22.53505 214 VAL B O 1
ATOM 6478 N N . ALA B 1 216 ? 2.70553 -5.82552 4.77124 1.000 20.47961 215 ALA B N 1
ATOM 6479 C CA . ALA B 1 216 ? 2.70442 -4.41371 5.13522 1.000 21.56835 215 ALA B CA 1
ATOM 6480 C C . ALA B 1 216 ? 2.94961 -3.52724 3.92153 1.000 20.83687 215 ALA B C 1
ATOM 6481 O O . ALA B 1 216 ? 2.29889 -2.49060 3.76180 1.000 22.22223 215 ALA B O 1
ATOM 6483 N N . LEU B 1 217 ? 3.89623 -3.90329 3.05935 1.000 19.74119 216 LEU B N 1
ATOM 6484 C CA . LEU B 1 217 ? 4.11894 -3.10133 1.86114 1.000 19.14965 216 LEU B CA 1
ATOM 6485 C C . LEU B 1 217 ? 2.90225 -3.12799 0.94391 1.000 21.02702 216 LEU B C 1
ATOM 6486 O O . LEU B 1 217 ? 2.47109 -2.08265 0.44409 1.000 21.41375 216 LEU B O 1
ATOM 6491 N N . ARG B 1 218 ? 2.32102 -4.30891 0.73244 1.000 22.61115 217 ARG B N 1
ATOM 6492 C CA A ARG B 1 218 ? 1.11312 -4.40509 -0.08322 0.537 24.41898 217 ARG B CA 1
ATOM 6493 C CA B ARG B 1 218 ? 1.10579 -4.42081 -0.07177 0.463 24.59083 217 ARG B CA 1
ATOM 6494 C C . ARG B 1 218 ? 0.00822 -3.50928 0.46651 1.000 24.94533 217 ARG B C 1
ATOM 6495 O O . ARG B 1 218 ? -0.64088 -2.77414 -0.28769 1.000 25.48125 217 ARG B O 1
ATOM 6510 N N . ASP B 1 219 ? -0.20851 -3.54731 1.78534 1.000 26.25129 218 ASP B N 1
ATOM 6511 C CA . ASP B 1 219 ? -1.29412 -2.79371 2.40280 1.000 29.45917 218 ASP B CA 1
ATOM 6512 C C . ASP B 1 219 ? -1.05108 -1.29067 2.37950 1.000 28.83764 218 ASP B C 1
ATOM 6513 O O . ASP B 1 219 ? -2.00900 -0.52187 2.50830 1.000 31.75685 218 ASP B O 1
ATOM 6518 N N . ASN B 1 220 ? 0.20093 -0.85920 2.24128 1.000 27.44530 219 ASN B N 1
ATOM 6519 C CA . ASN B 1 220 ? 0.55105 0.55028 2.11982 1.000 27.40073 219 ASN B CA 1
ATOM 6520 C C . ASN B 1 220 ? 0.69068 0.99563 0.66973 1.000 26.45221 219 ASN B C 1
ATOM 6521 O O . ASN B 1 220 ? 1.10334 2.13351 0.42357 1.000 26.61273 219 ASN B O 1
ATOM 6526 N N . GLN B 1 221 ? 0.36129 0.12768 -0.29050 1.000 24.83858 220 GLN B N 1
ATOM 6527 C CA . GLN B 1 221 ? 0.46505 0.43528 -1.72392 1.000 24.66954 220 GLN B CA 1
ATOM 6528 C C . GLN B 1 221 ? 1.90579 0.71105 -2.15221 1.000 23.58918 220 GLN B C 1
ATOM 6529 O O . GLN B 1 221 ? 2.15123 1.45367 -3.10634 1.000 25.50976 220 GLN B O 1
ATOM 6535 N N . VAL B 1 222 ? 2.86348 0.11652 -1.45187 1.000 21.17215 221 VAL B N 1
ATOM 6536 C CA . VAL B 1 222 ? 4.26892 0.19845 -1.82103 1.000 20.87595 221 VAL B CA 1
ATOM 6537 C C . VAL B 1 222 ? 4.57568 -0.93499 -2.78551 1.000 20.74531 221 VAL B C 1
ATOM 6538 O O . VAL B 1 222 ? 4.18223 -2.08251 -2.54941 1.000 21.90737 221 VAL B O 1
ATOM 6542 N N . THR B 1 223 ? 5.29209 -0.62469 -3.86278 1.000 20.77217 222 THR B N 1
ATOM 6543 C CA . THR B 1 223 ? 5.73507 -1.65465 -4.79409 1.000 20.96952 222 THR B CA 1
ATOM 6544 C C . THR B 1 223 ? 7.01518 -2.29792 -4.28021 1.000 20.79484 222 THR B C 1
ATOM 6545 O O . THR B 1 223 ? 8.04306 -1.63039 -4.14539 1.000 21.39910 222 THR B O 1
ATOM 6549 N N . TYR B 1 224 ? 6.95373 -3.59317 -3.99206 1.000 19.85755 223 TYR B N 1
ATOM 6550 C CA . TYR B 1 224 ? 8.11105 -4.36058 -3.55210 1.000 19.94373 223 TYR B CA 1
ATOM 6551 C C . TYR B 1 224 ? 8.69617 -5.09396 -4.75129 1.000 20.78149 223 TYR B C 1
ATOM 6552 O O . TYR B 1 224 ? 8.00361 -5.88563 -5.40084 1.000 22.45421 223 TYR B O 1
ATOM 6561 N N . LEU B 1 225 ? 9.96432 -4.82242 -5.04530 1.000 19.35367 224 LEU B N 1
ATOM 6562 C CA . LEU B 1 225 ? 10.69597 -5.50253 -6.10534 1.000 20.33546 224 LEU B CA 1
ATOM 6563 C C . LEU B 1 225 ? 11.83235 -6.28767 -5.46637 1.000 19.62396 224 LEU B C 1
ATOM 6564 O O . LEU B 1 225 ? 12.73355 -5.70109 -4.85255 1.000 19.17666 224 LEU B O 1
ATOM 6569 N N . ASN B 1 226 ? 11.77668 -7.61571 -5.58860 1.000 19.41949 225 ASN B N 1
ATOM 6570 C CA . ASN B 1 226 ? 12.85581 -8.47840 -5.11459 1.000 19.83194 225 ASN B CA 1
ATOM 6571 C C . ASN B 1 226 ? 13.91597 -8.49231 -6.20883 1.000 20.24948 225 ASN B C 1
ATOM 6572 O O . ASN B 1 226 ? 14.03267 -9.42608 -7.00566 1.000 22.62321 225 ASN B O 1
ATOM 6577 N N . ALA B 1 227 ? 14.67790 -7.40170 -6.26155 1.000 20.48571 226 ALA B N 1
ATOM 6578 C CA . ALA B 1 227 ? 15.60615 -7.13996 -7.34713 1.000 21.52537 226 ALA B CA 1
ATOM 6579 C C . ALA B 1 227 ? 16.77653 -6.33119 -6.81130 1.000 21.62042 226 ALA B C 1
ATOM 6580 O O . ALA B 1 227 ? 16.63654 -5.56874 -5.84937 1.000 21.79778 226 ALA B O 1
ATOM 6582 N N . LYS B 1 228 ? 17.93578 -6.51314 -7.43996 1.000 22.10152 227 LYS B N 1
ATOM 6583 C CA . LYS B 1 228 ? 19.13379 -5.76314 -7.09032 1.000 23.70115 227 LYS B CA 1
ATOM 6584 C C . LYS B 1 228 ? 19.10045 -4.41362 -7.79816 1.000 22.80693 227 LYS B C 1
ATOM 6585 O O . LYS B 1 228 ? 18.93876 -4.35344 -9.01872 1.000 24.83079 227 LYS B O 1
ATOM 6591 N N . GLY B 1 229 ? 19.25151 -3.33482 -7.03549 1.000 22.41490 228 GLY B N 1
ATOM 6592 C CA . GLY B 1 229 ? 19.22474 -1.98664 -7.58145 1.000 21.88017 228 GLY B CA 1
ATOM 6593 C C . GLY B 1 229 ? 20.61942 -1.40433 -7.73764 1.000 22.41095 228 GLY B C 1
ATOM 6594 O O . GLY B 1 229 ? 21.51125 -1.66777 -6.92795 1.000 23.11919 228 GLY B O 1
ATOM 6595 N N . ARG B 1 230 ? 20.79553 -0.60499 -8.78897 1.000 22.68794 229 ARG B N 1
ATOM 6596 C CA . ARG B 1 230 ? 22.03217 0.13722 -8.99196 1.000 23.33221 229 ARG B CA 1
ATOM 6597 C C . ARG B 1 230 ? 21.66532 1.53835 -9.45606 1.000 23.38600 229 ARG B C 1
ATOM 6598 O O . ARG B 1 230 ? 20.95106 1.70188 -10.44859 1.000 23.35258 229 ARG B O 1
ATOM 6606 N N . LEU B 1 231 ? 22.12163 2.54483 -8.72291 1.000 23.12144 230 LEU B N 1
ATOM 6607 C CA . LEU B 1 231 ? 21.87559 3.93226 -9.09729 1.000 23.25947 230 LEU B CA 1
ATOM 6608 C C . LEU B 1 231 ? 22.84501 4.30741 -10.21069 1.000 24.40941 230 LEU B C 1
ATOM 6609 O O . LEU B 1 231 ? 24.05879 4.36843 -9.99238 1.000 25.11354 230 LEU B O 1
ATOM 6614 N N . ILE B 1 232 ? 22.31230 4.54401 -11.40892 1.000 25.57860 231 ILE B N 1
ATOM 6615 C CA . ILE B 1 232 ? 23.14588 4.84063 -12.57253 1.000 27.21401 231 ILE B CA 1
ATOM 6616 C C . ILE B 1 232 ? 23.16365 6.32275 -12.94269 1.000 28.00533 231 ILE B C 1
ATOM 6617 O O . ILE B 1 232 ? 24.04457 6.74943 -13.70423 1.000 29.52804 231 ILE B O 1
ATOM 6622 N N . SER B 1 233 ? 22.21042 7.09925 -12.45152 1.000 27.68056 232 SER B N 1
ATOM 6623 C CA . SER B 1 233 ? 22.19576 8.55292 -12.53664 1.000 27.32898 232 SER B CA 1
ATOM 6624 C C . SER B 1 233 ? 21.30238 9.04247 -11.40377 1.000 26.61567 232 SER B C 1
ATOM 6625 O O . SER B 1 233 ? 20.68185 8.22577 -10.71267 1.000 26.57942 232 SER B O 1
ATOM 6628 N N . PRO B 1 234 ? 21.25525 10.35341 -11.14070 1.000 25.85934 233 PRO B N 1
ATOM 6629 C CA . PRO B 1 234 ? 20.51686 10.80517 -9.94563 1.000 26.17674 233 PRO B CA 1
ATOM 6630 C C . PRO B 1 234 ? 19.08173 10.30248 -9.84302 1.000 24.58094 233 PRO B C 1
ATOM 6631 O O . PRO B 1 234 ? 18.61062 10.04255 -8.72524 1.000 24.01613 233 PRO B O 1
ATOM 6635 N N . HIS B 1 235 ? 18.37929 10.12327 -10.96192 1.000 25.12405 234 HIS B N 1
ATOM 6636 C CA . HIS B 1 235 ? 16.98840 9.69644 -10.92901 1.000 25.08059 234 HIS B CA 1
ATOM 6637 C C . HIS B 1 235 ? 16.73317 8.32362 -11.53508 1.000 25.85187 234 HIS B C 1
ATOM 6638 O O . HIS B 1 235 ? 15.56778 7.91997 -11.62497 1.000 28.41910 234 HIS B O 1
ATOM 6645 N N . GLU B 1 236 ? 17.76404 7.59104 -11.94899 1.000 25.37404 235 GLU B N 1
ATOM 6646 C CA . GLU B 1 236 ? 17.57942 6.32027 -12.64158 1.000 26.95631 235 GLU B CA 1
ATOM 6647 C C . GLU B 1 236 ? 18.19029 5.18271 -11.84517 1.000 25.20440 235 GLU B C 1
ATOM 6648 O O . GLU B 1 236 ? 19.37982 5.21407 -11.51288 1.000 24.98884 235 GLU B O 1
ATOM 6654 N N . VAL B 1 237 ? 17.38842 4.15704 -11.59699 1.000 24.61056 236 VAL B N 1
ATOM 6655 C CA . VAL B 1 237 ? 17.82804 2.96517 -10.88803 1.000 23.90350 236 VAL B CA 1
ATOM 6656 C C . VAL B 1 237 ? 17.69830 1.78945 -11.84169 1.000 24.36015 236 VAL B C 1
ATOM 6657 O O . VAL B 1 237 ? 16.60282 1.50237 -12.34362 1.000 24.95513 236 VAL B O 1
ATOM 6661 N N . GLN B 1 238 ? 18.82019 1.14102 -12.12269 1.000 24.49197 237 GLN B N 1
ATOM 6662 C CA A GLN B 1 238 ? 18.81760 -0.08639 -12.90105 0.697 25.55401 237 GLN B CA 1
ATOM 6663 C CA B GLN B 1 238 ? 18.80812 -0.08359 -12.90324 0.303 25.38476 237 GLN B CA 1
ATOM 6664 C C . GLN B 1 238 ? 18.50300 -1.24958 -11.97204 1.000 26.07814 237 GLN B C 1
ATOM 6665 O O . GLN B 1 238 ? 19.12698 -1.39695 -10.91452 1.000 27.41092 237 GLN B O 1
ATOM 6676 N N . ILE B 1 239 ? 17.52820 -2.06377 -12.34961 1.000 26.14317 238 ILE B N 1
ATOM 6677 C CA . ILE B 1 239 ? 17.12915 -3.20349 -11.53845 1.000 27.45295 238 ILE B CA 1
ATOM 6678 C C . ILE B 1 239 ? 17.40168 -4.48749 -12.30504 1.000 27.86013 238 ILE B C 1
ATOM 6679 O O . ILE B 1 239 ? 17.21822 -4.54974 -13.52520 1.000 27.81304 238 ILE B O 1
ATOM 6684 N N . THR B 1 240 ? 17.86443 -5.50446 -11.58452 1.000 27.41502 239 THR B N 1
ATOM 6685 C CA . THR B 1 240 ? 18.09774 -6.83367 -12.13058 1.000 28.72281 239 THR B CA 1
ATOM 6686 C C . THR B 1 240 ? 17.24286 -7.79968 -11.32343 1.000 29.16561 239 THR B C 1
ATOM 6687 O O . THR B 1 240 ? 17.44543 -7.94567 -10.11270 1.000 28.35298 239 THR B O 1
ATOM 6691 N N . ASP B 1 241 ? 16.27297 -8.43188 -11.98031 1.000 32.13182 240 ASP B N 1
ATOM 6692 C CA . ASP B 1 241 ? 15.27405 -9.23180 -11.28503 1.000 35.68722 240 ASP B CA 1
ATOM 6693 C C . ASP B 1 241 ? 15.77289 -10.66635 -11.08944 1.000 37.95348 240 ASP B C 1
ATOM 6694 O O . ASP B 1 241 ? 16.92048 -10.99503 -11.40222 1.000 36.47126 240 ASP B O 1
ATOM 6699 N N . LYS B 1 242 ? 14.90290 -11.53645 -10.56345 1.000 40.90787 241 LYS B N 1
ATOM 6700 C CA . LYS B 1 242 ? 15.30336 -12.90187 -10.23356 1.000 45.18063 241 LYS B CA 1
ATOM 6701 C C . LYS B 1 242 ? 15.67691 -13.72408 -11.46212 1.000 46.05298 241 LYS B C 1
ATOM 6702 O O . LYS B 1 242 ? 16.40957 -14.71133 -11.33175 1.000 45.84273 241 LYS B O 1
ATOM 6708 N N . ASN B 1 243 ? 15.19260 -13.34604 -12.64600 1.000 46.48916 242 ASN B N 1
ATOM 6709 C CA . ASN B 1 243 ? 15.52397 -14.02948 -13.88961 1.000 46.66644 242 ASN B CA 1
ATOM 6710 C C . ASN B 1 243 ? 16.61548 -13.31547 -14.67578 1.000 46.29937 242 ASN B C 1
ATOM 6711 O O . ASN B 1 243 ? 16.76627 -13.56445 -15.87585 1.000 46.41367 242 ASN B O 1
ATOM 6716 N N . GLN B 1 244 ? 17.37407 -12.43213 -14.02445 1.000 45.58167 243 GLN B N 1
ATOM 6717 C CA . GLN B 1 244 ? 18.46005 -11.66873 -14.63580 1.000 44.80828 243 GLN B CA 1
ATOM 6718 C C . GLN B 1 244 ? 17.97777 -10.66226 -15.67397 1.000 42.51306 243 GLN B C 1
ATOM 6719 O O . GLN B 1 244 ? 18.77532 -10.18623 -16.48842 1.000 42.48096 243 GLN B O 1
ATOM 6725 N N . LYS B 1 245 ? 16.68970 -10.32706 -15.67237 1.000 40.07923 244 LYS B N 1
ATOM 6726 C CA . LYS B 1 245 ? 16.18150 -9.30084 -16.57077 1.000 39.32664 244 LYS B CA 1
ATOM 6727 C C . LYS B 1 245 ? 16.55606 -7.92460 -16.03341 1.000 36.85344 244 LYS B C 1
ATOM 6728 O O . LYS B 1 245 ? 16.32825 -7.62050 -14.85736 1.000 35.90429 244 LYS B O 1
ATOM 6734 N N . VAL B 1 246 ? 17.13977 -7.09961 -16.89596 1.000 35.79184 245 VAL B N 1
ATOM 6735 C CA . VAL B 1 246 ? 17.64708 -5.78369 -16.53013 1.000 34.75526 245 VAL B CA 1
ATOM 6736 C C . VAL B 1 246 ? 16.72677 -4.72620 -17.11866 1.000 34.56844 245 VAL B C 1
ATOM 6737 O O . VAL B 1 246 ? 16.39496 -4.77566 -18.30899 1.000 34.82574 245 VAL B O 1
ATOM 6741 N N . SER B 1 247 ? 16.31936 -3.77031 -16.28966 1.000 33.10586 246 SER B N 1
ATOM 6742 C CA . SER B 1 247 ? 15.50482 -2.65169 -16.74149 1.000 32.26955 246 SER B CA 1
ATOM 6743 C C . SER B 1 247 ? 15.84823 -1.43699 -15.89110 1.000 30.95671 246 SER B C 1
ATOM 6744 O O . SER B 1 247 ? 16.63749 -1.52016 -14.94595 1.000 30.45940 246 SER B O 1
ATOM 6747 N N . THR B 1 248 ? 15.24239 -0.30258 -16.22630 1.000 31.76020 247 THR B N 1
ATOM 6748 C CA . THR B 1 248 ? 15.46267 0.94900 -15.51232 1.000 32.22869 247 THR B CA 1
ATOM 6749 C C . THR B 1 248 ? 14.13314 1.52401 -15.05174 1.000 31.07092 247 THR B C 1
ATOM 6750 O O . THR B 1 248 ? 13.16829 1.57420 -15.82384 1.000 32.55813 247 THR B O 1
ATOM 6754 N N . ILE B 1 249 ? 14.08867 1.94602 -13.79254 1.000 28.17017 248 ILE B N 1
ATOM 6755 C CA . ILE B 1 249 ? 12.97080 2.70216 -13.24843 1.000 27.13662 248 ILE B CA 1
ATOM 6756 C C . ILE B 1 249 ? 13.49751 4.05428 -12.79873 1.000 25.86191 248 ILE B C 1
ATOM 6757 O O . ILE B 1 249 ? 14.68470 4.20723 -12.49579 1.000 26.64539 248 ILE B O 1
ATOM 6762 N N . THR B 1 250 ? 12.61481 5.04427 -12.77004 1.000 25.03949 249 THR B N 1
ATOM 6763 C CA . THR B 1 250 ? 12.99942 6.39273 -12.38649 1.000 26.06639 249 THR B CA 1
ATOM 6764 C C . THR B 1 250 ? 12.27879 6.82221 -11.11774 1.000 25.20238 249 THR B C 1
ATOM 6765 O O . THR B 1 250 ? 11.14825 6.40557 -10.84953 1.000 24.42928 249 THR B O 1
ATOM 6769 N N . GLY B 1 251 ? 12.95642 7.64331 -10.32884 1.000 24.62609 250 GLY B N 1
ATOM 6770 C CA . GLY B 1 251 ? 12.39390 8.12256 -9.08092 1.000 23.97678 250 GLY B CA 1
ATOM 6771 C C . GLY B 1 251 ? 12.82526 9.54420 -8.81513 1.000 23.75336 250 GLY B C 1
ATOM 6772 O O . GLY B 1 251 ? 13.93472 9.95502 -9.17312 1.000 25.13435 250 GLY B O 1
ATOM 6773 N N . ASN B 1 252 ? 11.92693 10.31053 -8.19698 1.000 23.00304 251 ASN B N 1
ATOM 6774 C CA . ASN B 1 252 ? 12.26049 11.67644 -7.81428 1.000 23.86921 251 ASN B CA 1
ATOM 6775 C C . ASN B 1 252 ? 13.30286 11.67627 -6.69838 1.000 21.75552 251 ASN B C 1
ATOM 6776 O O . ASN B 1 252 ? 14.44188 12.12411 -6.89037 1.000 23.44261 251 ASN B O 1
ATOM 6781 N N . LYS B 1 253 ? 12.94039 11.15355 -5.53117 1.000 20.94857 252 LYS B N 1
ATOM 6782 C CA . LYS B 1 253 ? 13.87346 11.00512 -4.42369 1.000 19.85526 252 LYS B CA 1
ATOM 6783 C C . LYS B 1 253 ? 14.35918 9.56294 -4.34721 1.000 19.15898 252 LYS B C 1
ATOM 6784 O O . LYS B 1 253 ? 13.60680 8.62397 -4.61737 1.000 19.28111 252 LYS B O 1
ATOM 6790 N N . ILE B 1 254 ? 15.62240 9.39261 -3.96037 1.000 17.76931 253 ILE B N 1
ATOM 6791 C CA . ILE B 1 254 ? 16.24097 8.08081 -3.79512 1.000 17.24242 253 ILE B CA 1
ATOM 6792 C C . ILE B 1 254 ? 16.74838 7.98119 -2.36423 1.000 17.37754 253 ILE B C 1
ATOM 6793 O O . ILE B 1 254 ? 17.43843 8.88840 -1.88755 1.000 18.04967 253 ILE B O 1
ATOM 6798 N N . ILE B 1 255 ? 16.43499 6.87734 -1.68745 1.000 16.32983 254 ILE B N 1
ATOM 6799 C CA . ILE B 1 255 ? 17.02010 6.58319 -0.38321 1.000 16.09016 254 ILE B CA 1
ATOM 6800 C C . ILE B 1 255 ? 17.88170 5.34131 -0.51855 1.000 16.29364 254 ILE B C 1
ATOM 6801 O O . ILE B 1 255 ? 17.38630 4.26913 -0.89091 1.000 17.76493 254 ILE B O 1
ATOM 6806 N N . LEU B 1 256 ? 19.17090 5.49098 -0.22616 1.000 16.18304 255 LEU B N 1
ATOM 6807 C CA . LEU B 1 256 ? 20.09562 4.36996 -0.16927 1.000 16.40145 255 LEU B CA 1
ATOM 6808 C C . LEU B 1 256 ? 20.04461 3.79692 1.23881 1.000 15.49686 255 LEU B C 1
ATOM 6809 O O . LEU B 1 256 ? 20.27745 4.51403 2.21761 1.000 16.07498 255 LEU B O 1
ATOM 6814 N N . ALA B 1 257 ? 19.73619 2.51312 1.34008 1.000 15.21022 256 ALA B N 1
ATOM 6815 C CA . ALA B 1 257 ? 19.57167 1.86807 2.63570 1.000 15.11451 256 ALA B CA 1
ATOM 6816 C C . ALA B 1 257 ? 20.02794 0.41715 2.51697 1.000 15.38744 256 ALA B C 1
ATOM 6817 O O . ALA B 1 257 ? 19.33499 -0.50968 2.93859 1.000 15.45065 256 ALA B O 1
ATOM 6819 N N . THR B 1 258 ? 21.21571 0.21251 1.94727 1.000 15.25989 257 THR B N 1
ATOM 6820 C CA . THR B 1 258 ? 21.67291 -1.11359 1.54569 1.000 15.77800 257 THR B CA 1
ATOM 6821 C C . THR B 1 258 ? 22.49548 -1.83686 2.61159 1.000 15.45054 257 THR B C 1
ATOM 6822 O O . THR B 1 258 ? 22.85661 -2.99924 2.39123 1.000 16.46467 257 THR B O 1
ATOM 6826 N N . GLY B 1 259 ? 22.79350 -1.19328 3.74466 1.000 15.23071 258 GLY B N 1
ATOM 6827 C CA . GLY B 1 259 ? 23.40270 -1.92076 4.85190 1.000 15.34398 258 GLY B CA 1
ATOM 6828 C C . GLY B 1 259 ? 24.81352 -2.42863 4.54952 1.000 14.50498 258 GLY B C 1
ATOM 6829 O O . GLY B 1 259 ? 25.50918 -1.97270 3.62663 1.000 16.55065 258 GLY B O 1
ATOM 6830 N N . GLU B 1 260 ? 25.23637 -3.39174 5.36745 1.000 14.52992 259 GLU B N 1
ATOM 6831 C CA . GLU B 1 260 ? 26.58713 -3.93620 5.31243 1.000 14.10853 259 GLU B CA 1
ATOM 6832 C C . GLU B 1 260 ? 26.52711 -5.45712 5.31592 1.000 14.31299 259 GLU B C 1
ATOM 6833 O O . GLU B 1 260 ? 25.46500 -6.06145 5.51484 1.000 15.20974 259 GLU B O 1
ATOM 6839 N N . ARG B 1 261 ? 27.68331 -6.08162 5.11492 1.000 15.08139 260 ARG B N 1
ATOM 6840 C CA . ARG B 1 261 ? 27.81955 -7.52891 5.20221 1.000 15.36135 260 ARG B CA 1
ATOM 6841 C C . ARG B 1 261 ? 29.11051 -7.86830 5.93504 1.000 14.14470 260 ARG B C 1
ATOM 6842 O O . ARG B 1 261 ? 30.01617 -7.03373 6.02033 1.000 15.18665 260 ARG B O 1
ATOM 6850 N N . PRO B 1 262 ? 29.21618 -9.08247 6.48858 1.000 14.14295 261 PRO B N 1
ATOM 6851 C CA . PRO B 1 262 ? 30.42730 -9.45852 7.23586 1.000 15.01479 261 PRO B CA 1
ATOM 6852 C C . PRO B 1 262 ? 31.68392 -9.43822 6.38326 1.000 15.17384 261 PRO B C 1
ATOM 6853 O O . PRO B 1 262 ? 31.67794 -9.85053 5.22495 1.000 15.63085 261 PRO B O 1
ATOM 6857 N N . LYS B 1 263 ? 32.78013 -9.01361 6.99732 1.000 15.47128 262 LYS B N 1
ATOM 6858 C CA . LYS B 1 263 ? 34.11104 -9.12785 6.41706 1.000 15.75481 262 LYS B CA 1
ATOM 6859 C C . LYS B 1 263 ? 34.71082 -10.49992 6.72393 1.000 16.41450 262 LYS B C 1
ATOM 6860 O O . LYS B 1 263 ? 34.35338 -11.15635 7.70286 1.000 16.96895 262 LYS B O 1
ATOM 6866 N N . TYR B 1 264 ? 35.65981 -10.91389 5.88271 1.000 17.26506 263 TYR B N 1
ATOM 6867 C CA . TYR B 1 264 ? 36.51700 -12.05830 6.15656 1.000 18.15804 263 TYR B CA 1
ATOM 6868 C C . TYR B 1 264 ? 37.96792 -11.59691 6.19398 1.000 19.92878 263 TYR B C 1
ATOM 6869 O O . TYR B 1 264 ? 38.35363 -10.71525 5.42269 1.000 21.31969 263 TYR B O 1
ATOM 6878 N N . PRO B 1 265 ? 38.81221 -12.19920 7.02576 1.000 20.87818 264 PRO B N 1
ATOM 6879 C CA . PRO B 1 265 ? 40.24016 -11.89569 6.93212 1.000 21.78629 264 PRO B CA 1
ATOM 6880 C C . PRO B 1 265 ? 40.79356 -12.47615 5.64461 1.000 21.48308 264 PRO B C 1
ATOM 6881 O O . PRO B 1 265 ? 40.28946 -13.47180 5.11207 1.000 21.29809 264 PRO B O 1
ATOM 6885 N N . GLU B 1 266 ? 41.84845 -11.84081 5.14006 1.000 23.25627 265 GLU B N 1
ATOM 6886 C CA A GLU B 1 266 ? 42.49184 -12.28533 3.90570 0.337 25.10114 265 GLU B CA 1
ATOM 6887 C CA B GLU B 1 266 ? 42.49393 -12.28408 3.90445 0.663 24.90993 265 GLU B CA 1
ATOM 6888 C C . GLU B 1 266 ? 43.55829 -13.33152 4.23516 1.000 24.03472 265 GLU B C 1
ATOM 6889 O O . GLU B 1 266 ? 44.76295 -13.08294 4.21328 1.000 25.54505 265 GLU B O 1
ATOM 6900 N N . ILE B 1 267 ? 43.07605 -14.5283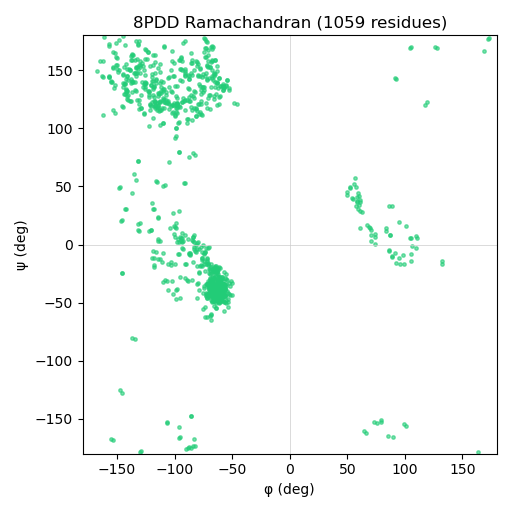5 4.55776 1.000 22.00090 266 ILE B N 1
ATOM 6901 C CA . ILE B 1 267 ? 43.93353 -15.66869 4.88181 1.000 21.84095 266 ILE B CA 1
ATOM 6902 C C . ILE B 1 267 ? 43.42530 -16.89623 4.13558 1.000 21.27570 266 ILE B C 1
ATOM 6903 O O . ILE B 1 267 ? 42.22042 -16.99382 3.85187 1.000 21.75057 266 ILE B O 1
ATOM 6908 N N . PRO B 1 268 ? 44.29188 -17.85632 3.81622 1.000 21.80896 267 PRO B N 1
ATOM 6909 C CA . PRO B 1 268 ? 43.82887 -19.06064 3.11941 1.000 23.03423 267 PRO B CA 1
ATOM 6910 C C . PRO B 1 268 ? 42.78134 -19.80209 3.93613 1.000 21.67843 267 PRO B C 1
ATOM 6911 O O . PRO B 1 268 ? 42.92103 -19.97712 5.15004 1.000 21.81018 267 PRO B O 1
ATOM 6915 N N . GLY B 1 269 ? 41.72363 -20.24427 3.25034 1.000 20.50525 268 GLY B N 1
ATOM 6916 C CA . GLY B 1 269 ? 40.70827 -21.07215 3.85691 1.000 19.40195 268 GLY B CA 1
ATOM 6917 C C . GLY B 1 269 ? 39.56283 -20.33027 4.51395 1.000 18.65913 268 GLY B C 1
ATOM 6918 O O . GLY B 1 269 ? 38.55840 -20.96294 4.85683 1.000 19.08422 268 GLY B O 1
ATOM 6919 N N . ALA B 1 270 ? 39.67029 -19.01429 4.68809 1.000 18.57349 269 ALA B N 1
ATOM 6920 C CA . ALA B 1 270 ? 38.65778 -18.28949 5.45596 1.000 18.38604 269 ALA B CA 1
ATOM 6921 C C . ALA B 1 270 ? 37.28843 -18.34238 4.77978 1.000 17.93224 269 ALA B C 1
ATOM 6922 O O . ALA B 1 270 ? 36.28696 -18.72773 5.39902 1.000 17.75359 269 ALA B O 1
ATOM 6924 N N . VAL B 1 271 ? 37.22181 -17.93054 3.51383 1.000 18.36936 270 VAL B N 1
ATOM 6925 C CA . VAL B 1 271 ? 35.95220 -17.91215 2.79541 1.000 19.22518 270 VAL B CA 1
ATOM 6926 C C . VAL B 1 271 ? 35.46972 -19.32867 2.50977 1.000 19.49134 270 VAL B C 1
ATOM 6927 O O . VAL B 1 271 ? 34.26345 -19.60776 2.53358 1.000 19.53752 270 VAL B O 1
ATOM 6931 N N . GLU B 1 272 ? 36.39899 -20.23808 2.22110 1.000 18.71891 271 GLU B N 1
ATOM 6932 C CA . GLU B 1 272 ? 36.02221 -21.60033 1.85762 1.000 19.92057 271 GLU B CA 1
ATOM 6933 C C . GLU B 1 272 ? 35.46688 -22.37824 3.04485 1.000 18.83340 271 GLU B C 1
ATOM 6934 O O . GLU B 1 272 ? 34.47987 -23.10662 2.90465 1.000 19.58761 271 GLU B O 1
ATOM 6940 N N . TYR B 1 273 ? 36.08681 -22.25044 4.21964 1.000 18.25604 272 TYR B N 1
ATOM 6941 C CA . TYR B 1 273 ? 35.83152 -23.18830 5.30703 1.000 17.98818 272 TYR B CA 1
ATOM 6942 C C . TYR B 1 273 ? 35.23719 -22.56491 6.55343 1.000 17.96875 272 TYR B C 1
ATOM 6943 O O . TYR B 1 273 ? 34.70556 -23.30055 7.39080 1.000 18.47246 272 TYR B O 1
ATOM 6952 N N . GLY B 1 274 ? 35.32104 -21.24440 6.71140 1.000 16.73786 273 GLY B N 1
ATOM 6953 C CA . GLY B 1 274 ? 34.68687 -20.58203 7.83131 1.000 16.10465 273 GLY B CA 1
ATOM 6954 C C . GLY B 1 274 ? 33.29415 -20.10310 7.47592 1.000 15.78349 273 GLY B C 1
ATOM 6955 O O . GLY B 1 274 ? 32.86282 -20.18826 6.32547 1.000 17.36156 273 GLY B O 1
ATOM 6956 N N . ILE B 1 275 ? 32.58621 -19.60287 8.48892 1.000 14.58774 274 ILE B N 1
ATOM 6957 C CA . ILE B 1 275 ? 31.26412 -19.02378 8.31478 1.000 14.30528 274 ILE B CA 1
ATOM 6958 C C . ILE B 1 275 ? 31.23103 -17.67656 9.02638 1.000 14.36030 274 ILE B C 1
ATOM 6959 O O . ILE B 1 275 ? 32.18396 -17.29093 9.70567 1.000 14.89784 274 ILE B O 1
ATOM 6964 N N . THR B 1 276 ? 30.11356 -16.96142 8.87981 1.000 13.77795 275 THR B N 1
ATOM 6965 C CA . THR B 1 276 ? 29.89756 -15.73500 9.64027 1.000 14.11937 275 THR B CA 1
ATOM 6966 C C . THR B 1 276 ? 28.51994 -15.79689 10.28751 1.000 13.89001 275 THR B C 1
ATOM 6967 O O . THR B 1 276 ? 27.78143 -16.77656 10.14367 1.000 14.06218 275 THR B O 1
ATOM 6971 N N . SER B 1 277 ? 28.16600 -14.71812 10.99032 1.000 14.03028 276 SER B N 1
ATOM 6972 C CA . SER B 1 277 ? 26.82169 -14.59753 11.55243 1.000 14.60356 276 SER B CA 1
ATOM 6973 C C . SER B 1 277 ? 25.73274 -14.77253 10.49449 1.000 14.08174 276 SER B C 1
ATOM 6974 O O . SER B 1 277 ? 24.63814 -15.25036 10.81546 1.000 15.37047 276 SER B O 1
ATOM 6977 N N . ASP B 1 278 ? 26.00198 -14.39614 9.23738 1.000 13.82645 277 ASP B N 1
ATOM 6978 C CA . ASP B 1 278 ? 25.00679 -14.59186 8.18266 1.000 14.05448 277 ASP B CA 1
ATOM 6979 C C . ASP B 1 278 ? 24.60095 -16.05511 8.04734 1.000 13.95189 277 ASP B C 1
ATOM 6980 O O . ASP B 1 278 ? 23.46199 -16.34215 7.65931 1.000 15.52330 277 ASP B O 1
ATOM 6985 N N . ASP B 1 279 ? 25.51453 -16.98833 8.32264 1.000 14.09403 278 ASP B N 1
ATOM 6986 C CA . ASP B 1 279 ? 25.23063 -18.40441 8.16991 1.000 14.30575 278 ASP B CA 1
ATOM 6987 C C . ASP B 1 279 ? 24.77794 -19.03618 9.47703 1.000 13.95632 278 ASP B C 1
ATOM 6988 O O . ASP B 1 279 ? 24.02507 -20.01367 9.45676 1.000 15.12066 278 ASP B O 1
ATOM 6993 N N . LEU B 1 280 ? 25.22063 -18.48783 10.61528 1.000 14.59875 279 LEU B N 1
ATOM 6994 C CA . LEU B 1 280 ? 25.01078 -19.14602 11.90422 1.000 13.92188 279 LEU B CA 1
ATOM 6995 C C . LEU B 1 280 ? 23.53203 -19.32303 12.23025 1.000 13.67549 279 LEU B C 1
ATOM 6996 O O . LEU B 1 280 ? 23.12723 -20.37000 12.75770 1.000 14.28769 279 LEU B O 1
ATOM 7001 N N . PHE B 1 281 ? 22.70656 -18.31723 11.93599 1.000 14.00044 280 PHE B N 1
ATOM 7002 C CA . PHE B 1 281 ? 21.36062 -18.29288 12.49920 1.000 14.98389 280 PHE B CA 1
ATOM 7003 C C . PHE B 1 281 ? 20.39736 -19.24989 11.82186 1.000 15.18215 280 PHE B C 1
ATOM 7004 O O . PHE B 1 281 ? 19.31233 -19.49190 12.36530 1.000 16.75345 280 PHE B O 1
ATOM 7012 N N . SER B 1 282 ? 20.77651 -19.81569 10.67942 1.000 14.68810 281 SER B N 1
ATOM 7013 C CA . SER B 1 282 ? 19.99393 -20.84894 10.01415 1.000 15.15497 281 SER B CA 1
ATOM 7014 C C . SER B 1 282 ? 20.77790 -22.14879 9.85377 1.000 14.77045 281 SER B C 1
ATOM 7015 O O . SER B 1 282 ? 20.33674 -23.04687 9.12541 1.000 15.62954 281 SER B O 1
ATOM 7018 N N . LEU B 1 283 ? 21.91187 -22.28512 10.52617 1.000 14.17186 282 LEU B N 1
ATOM 7019 C CA . LEU B 1 283 ? 22.77082 -23.44137 10.30693 1.000 15.30156 282 LEU B CA 1
ATOM 7020 C C . LEU B 1 283 ? 22.01623 -24.71899 10.67566 1.000 17.08367 282 LEU B C 1
ATOM 7021 O O . LEU B 1 283 ? 21.46622 -24.81265 11.77768 1.000 17.37861 282 LEU B O 1
ATOM 7026 N N . PRO B 1 284 ? 21.93695 -25.70751 9.78706 1.000 19.23871 283 PRO B N 1
ATOM 7027 C CA . PRO B 1 284 ? 21.08865 -26.87250 10.07926 1.000 21.82468 283 PRO B CA 1
ATOM 7028 C C . PRO B 1 284 ? 21.69101 -27.85648 11.07894 1.000 24.34779 283 PRO B C 1
ATOM 7029 O O . PRO B 1 284 ? 20.96242 -28.71760 11.59800 1.000 27.26804 283 PRO B O 1
ATOM 7033 N N . TYR B 1 285 ? 22.97618 -27.73467 11.38462 1.000 22.83396 284 TYR B N 1
ATOM 7034 C CA A TYR B 1 285 ? 23.64333 -28.59870 12.34611 0.533 22.30029 284 TYR B CA 1
ATOM 7035 C CA B TYR B 1 285 ? 23.68565 -28.59749 12.31931 0.467 23.41542 284 TYR B CA 1
ATOM 7036 C C . TYR B 1 285 ? 24.26790 -27.73639 13.43322 1.000 21.66696 284 TYR B C 1
ATOM 7037 O O . TYR B 1 285 ? 24.61705 -26.57517 13.20629 1.000 20.32610 284 TYR B O 1
ATOM 7054 N N . PHE B 1 286 ? 24.38247 -28.30698 14.63141 1.000 21.81257 285 PHE B N 1
ATOM 7055 C CA . PHE B 1 286 ? 25.05739 -27.60249 15.71004 1.000 22.30991 285 PHE B CA 1
ATOM 7056 C C . PHE B 1 286 ? 26.50415 -27.36574 15.29399 1.000 20.81637 285 PHE B C 1
ATOM 7057 O O . PHE B 1 286 ? 27.14913 -28.28628 14.76756 1.000 21.77367 285 PHE B O 1
ATOM 7065 N N . PRO B 1 287 ? 27.04214 -26.16323 15.49538 1.000 19.97378 286 PRO B N 1
ATOM 7066 C CA . PRO B 1 287 ? 28.42606 -25.90292 15.08169 1.000 19.14260 286 PRO B CA 1
ATOM 7067 C C . PRO B 1 287 ? 29.43308 -26.84838 15.70437 1.000 17.86203 286 PRO B C 1
ATOM 7068 O O . PRO B 1 287 ? 30.51195 -27.03596 15.13142 1.000 17.24363 286 PRO B O 1
ATOM 7072 N N . GLY B 1 288 ? 29.11905 -27.45696 16.84711 1.000 19.35180 287 GLY B N 1
ATOM 7073 C CA . GLY B 1 288 ? 30.09069 -28.30848 17.50780 1.000 19.10855 287 GLY B CA 1
ATOM 7074 C C . GLY B 1 288 ? 31.18021 -27.47255 18.15798 1.000 18.91364 287 GLY B C 1
ATOM 7075 O O . GLY B 1 288 ? 30.96657 -26.31806 18.53369 1.000 19.72446 287 GLY B O 1
ATOM 7076 N N . LYS B 1 289 ? 32.36809 -28.05940 18.30112 1.000 17.26967 288 LYS B N 1
ATOM 7077 C CA . LYS B 1 289 ? 33.48845 -27.30960 18.86087 1.000 16.28571 288 LYS B CA 1
ATOM 7078 C C . LYS B 1 289 ? 33.80192 -26.11549 17.96677 1.000 15.98418 288 LYS B C 1
ATOM 7079 O O . LYS B 1 289 ? 34.11490 -26.28385 16.78321 1.000 17.11337 288 LYS B O 1
ATOM 7085 N N . THR B 1 290 ? 33.72932 -24.91055 18.53130 1.000 15.40276 289 THR B N 1
ATOM 7086 C CA . THR B 1 290 ? 33.69412 -23.69652 17.73039 1.000 14.95196 289 THR B CA 1
ATOM 7087 C C . THR B 1 290 ? 34.78826 -22.72602 18.14117 1.000 14.95506 289 THR B C 1
ATOM 7088 O O . THR B 1 290 ? 35.04780 -22.52887 19.33615 1.000 15.89707 289 THR B O 1
ATOM 7092 N N . LEU B 1 291 ? 35.41067 -22.11303 17.13159 1.000 14.62585 290 LEU B N 1
ATOM 7093 C CA . LEU B 1 291 ? 36.30742 -20.97451 17.29294 1.000 14.31080 290 LEU B CA 1
ATOM 7094 C C . LEU B 1 291 ? 35.61411 -19.74272 16.72575 1.000 14.08205 290 LEU B C 1
ATOM 7095 O O . LEU B 1 291 ? 35.18768 -19.75873 15.56626 1.000 14.96564 290 LEU B O 1
ATOM 7100 N N . VAL B 1 292 ? 35.47866 -18.69447 17.54372 1.000 14.07363 291 VAL B N 1
ATOM 7101 C CA . VAL B 1 292 ? 35.01701 -17.39474 17.07066 1.000 13.43435 291 VAL B CA 1
ATOM 7102 C C . VAL B 1 292 ? 36.24265 -16.50536 16.95355 1.000 14.04831 291 VAL B C 1
ATOM 7103 O O . VAL B 1 292 ? 36.95487 -16.29126 17.94120 1.000 16.21221 291 VAL B O 1
ATOM 7107 N N . ILE B 1 293 ? 36.51290 -16.00566 15.74937 1.000 14.12060 292 ILE B N 1
ATOM 7108 C CA . ILE B 1 293 ? 37.62182 -15.08835 15.52370 1.000 14.48421 292 ILE B CA 1
ATOM 7109 C C . ILE B 1 293 ? 37.07404 -13.66691 15.52202 1.000 14.55290 292 ILE B C 1
ATOM 7110 O O . ILE B 1 293 ? 36.24102 -13.30741 14.68390 1.000 15.70948 292 ILE B O 1
ATOM 7115 N N . GLY B 1 294 ? 37.51822 -12.85980 16.47431 1.000 15.55308 293 GLY B N 1
ATOM 7116 C CA . GLY B 1 294 ? 37.01136 -11.51187 16.62765 1.000 16.24904 293 GLY B CA 1
ATOM 7117 C C . GLY B 1 294 ? 36.56220 -11.25308 18.04828 1.000 15.23074 293 GLY B C 1
ATOM 7118 O O . GLY B 1 294 ? 36.45750 -12.15451 18.87458 1.000 17.57776 293 GLY B O 1
ATOM 7119 N N . ALA B 1 295 ? 36.29985 -9.96881 18.32123 1.000 14.76207 294 ALA B N 1
ATOM 7120 C CA . ALA B 1 295 ? 36.02364 -9.55964 19.69492 1.000 15.52737 294 ALA B CA 1
ATOM 7121 C C . ALA B 1 295 ? 35.01896 -8.41365 19.75553 1.000 15.42151 294 ALA B C 1
ATOM 7122 O O . ALA B 1 295 ? 34.96212 -7.70582 20.76818 1.000 16.72779 294 ALA B O 1
ATOM 7124 N N . SER B 1 296 ? 34.24152 -8.22444 18.69314 1.000 13.65087 295 SER B N 1
ATOM 7125 C CA . SER B 1 296 ? 33.14181 -7.28186 18.63579 1.000 14.08921 295 SER B CA 1
ATOM 7126 C C . SER B 1 296 ? 31.96984 -7.80887 19.46088 1.000 12.62115 295 SER B C 1
ATOM 7127 O O . SER B 1 296 ? 31.97483 -8.93812 19.96508 1.000 13.32311 295 SER B O 1
ATOM 7130 N N . TYR B 1 297 ? 30.91527 -6.99930 19.55045 1.000 13.00836 296 TYR B N 1
ATOM 7131 C CA . TYR B 1 297 ? 29.73071 -7.47976 20.25201 1.000 13.62419 296 TYR B CA 1
ATOM 7132 C C . TYR B 1 297 ? 29.12665 -8.68841 19.54848 1.000 13.20593 296 TYR B C 1
ATOM 7133 O O . TYR B 1 297 ? 28.61364 -9.59248 20.21034 1.000 14.10796 296 TYR B O 1
ATOM 7142 N N . VAL B 1 298 ? 29.22958 -8.75612 18.21812 1.000 13.00587 297 VAL B N 1
ATOM 7143 C CA . VAL B 1 298 ? 28.73523 -9.92637 17.50203 1.000 13.49170 297 VAL B CA 1
ATOM 7144 C C . VAL B 1 298 ? 29.51940 -11.16268 17.92237 1.000 12.88207 297 VAL B C 1
ATOM 7145 O O . VAL B 1 298 ? 28.94577 -12.21450 18.21866 1.000 13.99927 297 VAL B O 1
ATOM 7149 N N . ALA B 1 299 ? 30.85312 -11.05008 17.95541 1.000 13.48550 298 ALA B N 1
ATOM 7150 C CA . ALA B 1 299 ? 31.69145 -12.17575 18.35760 1.000 13.01608 298 ALA B CA 1
ATOM 7151 C C . ALA B 1 299 ? 31.32852 -12.66160 19.75302 1.000 12.91194 298 ALA B C 1
ATOM 7152 O O . ALA B 1 299 ? 31.15956 -13.86514 19.98130 1.000 13.45668 298 ALA B O 1
ATOM 7154 N N . LEU B 1 300 ? 31.21358 -11.73666 20.70860 1.000 12.55239 299 LEU B N 1
ATOM 7155 C CA . LEU B 1 300 ? 31.00635 -12.14768 22.09184 1.000 12.96617 299 LEU B CA 1
ATOM 7156 C C . LEU B 1 300 ? 29.58878 -12.64176 22.33026 1.000 12.32650 299 LEU B C 1
ATOM 7157 O O . LEU B 1 300 ? 29.38383 -13.58751 23.09579 1.000 12.75190 299 LEU B O 1
ATOM 7162 N N . GLU B 1 301 ? 28.59399 -12.02046 21.68964 1.000 12.00141 300 GLU B N 1
ATOM 7163 C CA . GLU B 1 301 ? 27.22538 -12.50984 21.83456 1.000 12.29300 300 GLU B CA 1
ATOM 7164 C C . GLU B 1 301 ? 27.09741 -13.93867 21.32614 1.000 12.90082 300 GLU B C 1
ATOM 7165 O O . GLU B 1 301 ? 26.50218 -14.80042 21.99185 1.000 13.68679 300 GLU B O 1
ATOM 7171 N N . CYS B 1 302 ? 27.65700 -14.21590 20.14216 1.000 13.62004 301 CYS B N 1
ATOM 7172 C CA . CYS B 1 302 ? 27.57037 -15.57702 19.61644 1.000 13.44977 301 CYS B CA 1
ATOM 7173 C C . CYS B 1 302 ? 28.35600 -16.58231 20.43055 1.000 12.62761 301 CYS B C 1
ATOM 7174 O O . CYS B 1 302 ? 27.85801 -17.67924 20.69587 1.000 14.00701 301 CYS B O 1
ATOM 7177 N N . ALA B 1 303 ? 29.58322 -16.24093 20.82821 1.000 12.78468 302 ALA B N 1
ATOM 7178 C CA . ALA B 1 303 ? 30.32868 -17.16229 21.67304 1.000 13.05361 302 ALA B CA 1
ATOM 7179 C C . ALA B 1 303 ? 29.57171 -17.42903 22.96095 1.000 12.82287 302 ALA B C 1
ATOM 7180 O O . ALA B 1 303 ? 29.54738 -18.56494 23.45031 1.000 14.07708 302 ALA B O 1
ATOM 7182 N N . GLY B 1 304 ? 28.96810 -16.38202 23.53522 1.000 12.78872 303 GLY B N 1
ATOM 7183 C CA . GLY B 1 304 ? 28.25137 -16.53582 24.79011 1.000 13.05969 303 GLY B CA 1
ATOM 7184 C C . GLY B 1 304 ? 27.08149 -17.49741 24.70559 1.000 12.67136 303 GLY B C 1
ATOM 7185 O O . GLY B 1 304 ? 26.93098 -18.38028 25.55975 1.000 14.49343 303 GLY B O 1
ATOM 7186 N N . PHE B 1 305 ? 26.21816 -17.33800 23.69361 1.000 12.65203 304 PHE B N 1
ATOM 7187 C CA . PHE B 1 305 ? 25.08660 -18.26070 23.65864 1.000 13.38218 304 PHE B CA 1
ATOM 7188 C C . PHE B 1 305 ? 25.51594 -19.67027 23.28297 1.000 13.06288 304 PHE B C 1
ATOM 7189 O O . PHE B 1 305 ? 24.96423 -20.64064 23.80673 1.000 14.39752 304 PHE B O 1
ATOM 7197 N N . LEU B 1 306 ? 26.52998 -19.81055 22.42872 1.000 13.06056 305 LEU B N 1
ATOM 7198 C CA . LEU B 1 306 ? 26.99689 -21.15339 22.09773 1.000 14.78425 305 LEU B CA 1
ATOM 7199 C C . LEU B 1 306 ? 27.50801 -21.87494 23.33932 1.000 15.11097 305 LEU B C 1
ATOM 7200 O O . LEU B 1 306 ? 27.24383 -23.07050 23.52503 1.000 17.74128 305 LEU B O 1
ATOM 7205 N N . ALA B 1 307 ? 28.23463 -21.16514 24.21087 1.000 15.51284 306 ALA B N 1
ATOM 7206 C CA . ALA B 1 307 ? 28.70403 -21.79945 25.44331 1.000 16.79053 306 ALA B CA 1
ATOM 7207 C C . ALA B 1 307 ? 27.54473 -22.15461 26.36182 1.000 17.70955 306 ALA B C 1
ATOM 7208 O O . ALA B 1 307 ? 27.53990 -23.23028 26.97341 1.000 19.65088 306 ALA B O 1
ATOM 7210 N N . SER B 1 308 ? 26.55298 -21.26710 26.47400 1.000 17.06057 307 SER B N 1
ATOM 7211 C CA . SER B 1 308 ? 25.43248 -21.54001 27.36735 1.000 18.41631 307 SER B CA 1
ATOM 7212 C C . SER B 1 308 ? 24.59816 -22.71124 26.88808 1.000 18.67087 307 SER B C 1
ATOM 7213 O O . SER B 1 308 ? 23.95529 -23.38270 27.70115 1.000 20.95799 307 SER B O 1
ATOM 7216 N N . LEU B 1 309 ? 24.57470 -22.96126 25.57991 1.000 17.70369 308 LEU B N 1
ATOM 7217 C CA . LEU B 1 309 ? 23.86816 -24.12433 25.06885 1.000 19.11037 308 LEU B CA 1
ATOM 7218 C C . LEU B 1 309 ? 24.61774 -25.42005 25.34689 1.000 21.19303 308 LEU B C 1
ATOM 7219 O O . LEU B 1 309 ? 24.05875 -26.50026 25.13503 1.000 22.74064 308 LEU B O 1
ATOM 7224 N N . GLY B 1 310 ? 25.85165 -25.33543 25.83550 1.000 21.82337 309 GLY B N 1
ATOM 7225 C CA . GLY B 1 310 ? 26.66349 -26.49868 26.11724 1.000 22.93846 309 GLY B CA 1
ATOM 7226 C C . GLY B 1 310 ? 27.83515 -26.70845 25.18496 1.000 23.05703 309 GLY B C 1
ATOM 7227 O O . GLY B 1 310 ? 28.50463 -27.74266 25.28868 1.000 24.64824 309 GLY B O 1
ATOM 7228 N N . GLY B 1 311 ? 28.12286 -25.75841 24.29136 1.000 21.73700 310 GLY B N 1
ATOM 7229 C CA . GLY B 1 311 ? 29.18452 -25.95318 23.33077 1.000 21.10693 310 GLY B CA 1
ATOM 7230 C C . GLY B 1 311 ? 30.56926 -25.66829 23.88996 1.000 19.15704 310 GLY B C 1
ATOM 7231 O O . GLY B 1 311 ? 30.75344 -24.94537 24.86694 1.000 20.07314 310 GLY B O 1
ATOM 7232 N N . ASP B 1 312 ? 31.55849 -26.25372 23.22234 1.000 17.93999 311 ASP B N 1
ATOM 7233 C CA . ASP B 1 312 ? 32.97166 -26.00223 23.48513 1.000 17.54159 311 ASP B CA 1
ATOM 7234 C C . ASP B 1 312 ? 33.37593 -24.82410 22.60543 1.000 17.31447 311 ASP B C 1
ATOM 7235 O O . ASP B 1 312 ? 33.47293 -24.97298 21.38575 1.000 19.79038 311 ASP B O 1
ATOM 7240 N N . VAL B 1 313 ? 33.59422 -23.65189 23.21179 1.000 15.86875 312 VAL B N 1
ATOM 7241 C CA . VAL B 1 313 ? 33.74508 -22.40274 22.47365 1.000 15.69040 312 VAL B CA 1
ATOM 7242 C C . VAL B 1 313 ? 35.02981 -21.69324 22.88679 1.000 15.19752 312 VAL B C 1
ATOM 7243 O O . VAL B 1 313 ? 35.32843 -21.56975 24.08100 1.000 16.43652 312 VAL B O 1
ATOM 7247 N N . THR B 1 314 ? 35.76580 -21.19959 21.89359 1.000 15.60759 313 THR B N 1
ATOM 7248 C CA . THR B 1 314 ? 36.96824 -20.40293 22.07611 1.000 15.44295 313 THR B CA 1
ATOM 7249 C C . THR B 1 314 ? 36.82006 -19.12911 21.25776 1.000 14.28016 313 THR B C 1
ATOM 7250 O O . THR B 1 314 ? 36.30922 -19.17425 20.13307 1.000 15.83716 313 THR B O 1
ATOM 7254 N N . VAL B 1 315 ? 37.25612 -18.00088 21.82117 1.000 14.78401 314 VAL B N 1
ATOM 7255 C CA . VAL B 1 315 ? 37.27861 -16.70942 21.13721 1.000 14.00799 314 VAL B CA 1
ATOM 7256 C C . VAL B 1 315 ? 38.72498 -16.29478 20.96335 1.000 15.10833 314 VAL B C 1
ATOM 7257 O O . VAL B 1 315 ? 39.47796 -16.25691 21.94296 1.000 16.03577 314 VAL B O 1
ATOM 7261 N N . MET B 1 316 ? 39.11042 -15.95877 19.72912 1.000 15.59770 315 MET B N 1
ATOM 7262 C CA . MET B 1 316 ? 40.48819 -15.57280 19.47098 1.000 15.80779 315 MET B CA 1
ATOM 7263 C C . MET B 1 316 ? 40.53434 -14.05106 19.28977 1.000 16.11642 315 MET B C 1
ATOM 7264 O O . MET B 1 316 ? 39.88879 -13.49833 18.38839 1.000 17.17499 315 MET B O 1
ATOM 7269 N N . VAL B 1 317 ? 41.24000 -13.38275 20.20010 1.000 16.41924 316 VAL B N 1
ATOM 7270 C CA . VAL B 1 317 ? 41.19798 -11.93315 20.36379 1.000 16.02781 316 VAL B CA 1
ATOM 7271 C C . VAL B 1 317 ? 42.52172 -11.34154 19.89208 1.000 16.89346 316 VAL B C 1
ATOM 7272 O O . VAL B 1 317 ? 43.57632 -11.60599 20.48431 1.000 17.79185 316 VAL B O 1
ATOM 7276 N N . ARG B 1 318 ? 42.45799 -10.49962 18.85633 1.000 17.06693 317 ARG B N 1
ATOM 7277 C CA . ARG B 1 318 ? 43.65906 -9.84411 18.34024 1.000 19.02080 317 ARG B CA 1
ATOM 7278 C C . ARG B 1 318 ? 44.27719 -8.91236 19.37661 1.000 18.92462 317 ARG B C 1
ATOM 7279 O O . ARG B 1 318 ? 45.48812 -8.95696 19.62297 1.000 19.82894 317 ARG B O 1
ATOM 7287 N N . SER B 1 319 ? 43.46726 -8.03505 19.97065 1.000 18.43081 318 SER B N 1
ATOM 7288 C CA . SER B 1 319 ? 43.96429 -7.07860 20.95588 1.000 18.86484 318 SER B CA 1
ATOM 7289 C C . SER B 1 319 ? 43.05244 -7.02775 22.17956 1.000 18.93524 318 SER B C 1
ATOM 7290 O O . SER B 1 319 ? 43.33143 -7.68475 23.18862 1.000 20.78171 318 SER B O 1
ATOM 7293 N N . ILE B 1 320 ? 41.95263 -6.27867 22.09103 1.000 16.93864 319 ILE B N 1
ATOM 7294 C CA . ILE B 1 320 ? 41.05461 -6.03640 23.21472 1.000 16.15985 319 ILE B CA 1
ATOM 7295 C C . ILE B 1 320 ? 39.63839 -6.49096 22.85454 1.000 15.53461 319 ILE B C 1
ATOM 7296 O O . ILE B 1 320 ? 39.31025 -6.72571 21.68965 1.000 15.90012 319 ILE B O 1
ATOM 7301 N N . LEU B 1 321 ? 38.79644 -6.60235 23.88401 1.000 15.29818 320 LEU B N 1
ATOM 7302 C CA . LEU B 1 321 ? 37.37240 -6.87129 23.71529 1.000 14.25149 320 LEU B CA 1
ATOM 7303 C C . LEU B 1 321 ? 36.60118 -5.57239 23.53044 1.000 14.19357 320 LEU B C 1
ATOM 7304 O O . LEU B 1 321 ? 36.88029 -4.56765 24.19336 1.000 14.72739 320 LEU B O 1
ATOM 7309 N N . LEU B 1 322 ? 35.58982 -5.61159 22.66438 1.000 13.88492 321 LEU B N 1
ATOM 7310 C CA . LEU B 1 322 ? 34.62016 -4.51723 22.55267 1.000 14.03984 321 LEU B CA 1
ATOM 7311 C C . LEU B 1 322 ? 35.29901 -3.16322 22.36464 1.000 13.76932 321 LEU B C 1
ATOM 7312 O O . LEU B 1 322 ? 34.97192 -2.18117 23.03822 1.000 14.43334 321 LEU B O 1
ATOM 7317 N N . ARG B 1 323 ? 36.23507 -3.10528 21.41898 1.000 15.16571 322 ARG B N 1
ATOM 7318 C CA . ARG B 1 323 ? 36.85065 -1.82846 21.08413 1.000 16.22564 322 ARG B CA 1
ATOM 7319 C C . ARG B 1 323 ? 35.76347 -0.79999 20.78465 1.000 17.57871 322 ARG B C 1
ATOM 7320 O O . ARG B 1 323 ? 34.79820 -1.08425 20.07051 1.000 18.68566 322 ARG B O 1
ATOM 7328 N N . GLY B 1 324 ? 35.90243 0.38574 21.36718 1.000 17.48277 323 GLY B N 1
ATOM 7329 C CA . GLY B 1 324 ? 34.91721 1.43271 21.23142 1.000 17.21915 323 GLY B CA 1
ATOM 7330 C C . GLY B 1 324 ? 33.97409 1.53815 22.40680 1.000 16.44856 323 GLY B C 1
ATOM 7331 O O . GLY B 1 324 ? 33.31057 2.56680 22.56105 1.000 19.76376 323 GLY B O 1
ATOM 7332 N N . PHE B 1 325 ? 33.90989 0.50814 23.24142 1.000 14.43353 324 PHE B N 1
ATOM 7333 C CA . PHE B 1 325 ? 33.12187 0.52662 24.46324 1.000 13.67661 324 PHE B CA 1
ATOM 7334 C C . PHE B 1 325 ? 34.03341 0.74278 25.66409 1.000 12.96179 324 PHE B C 1
ATOM 7335 O O . PHE B 1 325 ? 35.23046 0.44600 25.62573 1.000 14.33600 324 PHE B O 1
ATOM 7343 N N . ASP B 1 326 ? 33.43444 1.22658 26.75082 1.000 12.74182 325 ASP B N 1
ATOM 7344 C CA . ASP B 1 326 ? 34.13249 1.38870 28.02471 1.000 12.40891 325 ASP B CA 1
ATOM 7345 C C . ASP B 1 326 ? 34.90093 0.11902 28.37721 1.000 12.11487 325 ASP B C 1
ATOM 7346 O O . ASP B 1 326 ? 34.32306 -0.96688 28.46428 1.000 12.39557 325 ASP B O 1
ATOM 7351 N N . GLN B 1 327 ? 36.22048 0.25464 28.55960 1.000 12.95624 326 GLN B N 1
ATOM 7352 C CA . GLN B 1 327 ? 37.06537 -0.93031 28.67455 1.000 13.10850 326 GLN B CA 1
ATOM 7353 C C . GLN B 1 327 ? 37.01347 -1.58759 30.04906 1.000 12.50177 326 GLN B C 1
ATOM 7354 O O . GLN B 1 327 ? 37.28777 -2.79255 30.15776 1.000 13.84460 326 GLN B O 1
ATOM 7360 N N . GLN B 1 328 ? 36.67543 -0.84050 31.10259 1.000 12.55713 327 GLN B N 1
ATOM 7361 C CA . GLN B 1 328 ? 36.39507 -1.49608 32.37263 1.000 12.22656 327 GLN B CA 1
ATOM 7362 C C . GLN B 1 328 ? 35.20445 -2.43088 32.22477 1.000 12.05126 327 GLN B C 1
ATOM 7363 O O . GLN B 1 328 ? 35.24028 -3.58916 32.65983 1.000 12.76177 327 GLN B O 1
ATOM 7369 N N . MET B 1 329 ? 34.12934 -1.93639 31.60319 1.000 11.67560 328 MET B N 1
ATOM 7370 C CA . MET B 1 329 ? 32.95901 -2.77579 31.36898 1.000 11.61509 328 MET B CA 1
ATOM 7371 C C . MET B 1 329 ? 33.28031 -3.95263 30.46054 1.000 12.15626 328 MET B C 1
ATOM 7372 O O . MET B 1 329 ? 32.82292 -5.07400 30.71404 1.000 12.80950 328 MET B O 1
ATOM 7377 N N . ALA B 1 330 ? 34.07737 -3.72055 29.40836 1.000 11.98366 329 ALA B N 1
ATOM 7378 C CA . ALA B 1 330 ? 34.42634 -4.80848 28.50075 1.000 13.00811 329 ALA B CA 1
ATOM 7379 C C . ALA B 1 330 ? 35.17481 -5.91362 29.23567 1.000 12.54926 329 ALA B C 1
ATOM 7380 O O . ALA B 1 330 ? 34.91463 -7.10563 29.01773 1.000 13.44070 329 ALA B O 1
ATOM 7382 N N . GLU B 1 331 ? 36.09450 -5.53223 30.12862 1.000 12.40222 330 GLU B N 1
ATOM 7383 C CA . GLU B 1 331 ? 36.82802 -6.52702 30.90442 1.000 13.99898 330 GLU B CA 1
ATOM 7384 C C . GLU B 1 331 ? 35.89605 -7.32643 31.80295 1.000 13.39966 330 GLU B C 1
ATOM 7385 O O . GLU B 1 331 ? 36.02832 -8.54978 31.91457 1.000 14.17153 330 GLU B O 1
ATOM 7391 N N . LYS B 1 332 ? 34.92261 -6.65902 32.42977 1.000 12.77215 331 LYS B N 1
ATOM 7392 C CA . LYS B 1 332 ? 33.96902 -7.37708 33.27613 1.000 12.49950 331 LYS B CA 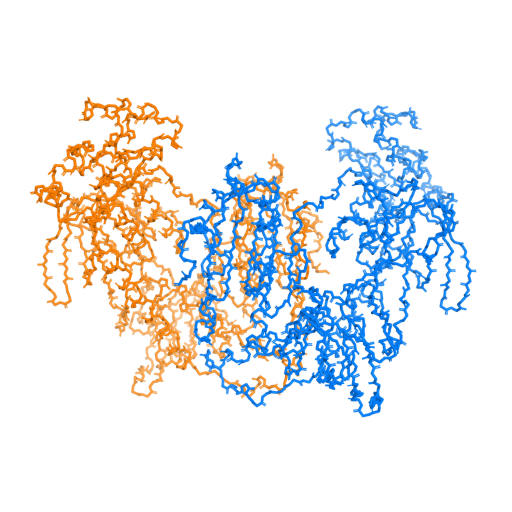1
ATOM 7393 C C . LYS B 1 332 ? 33.09228 -8.31797 32.45715 1.000 12.09342 331 LYS B C 1
ATOM 7394 O O . LYS B 1 332 ? 32.78145 -9.43213 32.90852 1.000 13.06096 331 LYS B O 1
ATOM 7400 N N . VAL B 1 333 ? 32.67745 -7.89064 31.25636 1.000 11.59540 332 VAL B N 1
ATOM 7401 C CA . VAL B 1 333 ? 31.89727 -8.76163 30.37454 1.000 12.18026 332 VAL B CA 1
ATOM 7402 C C . VAL B 1 333 ? 32.68621 -10.01832 30.04671 1.000 12.59040 332 VAL B C 1
ATOM 7403 O O . VAL B 1 333 ? 32.17401 -11.14475 30.13314 1.000 13.03078 332 VAL B O 1
ATOM 7407 N N . GLY B 1 334 ? 33.94659 -9.83257 29.64253 1.000 13.25109 333 GLY B N 1
ATOM 7408 C CA . GLY B 1 334 ? 34.77192 -10.96584 29.25666 1.000 14.08627 333 GLY B CA 1
ATOM 7409 C C . GLY B 1 334 ? 35.10322 -11.87230 30.42428 1.000 12.95850 333 GLY B C 1
ATOM 7410 O O . GLY B 1 334 ? 35.14470 -13.09977 30.27436 1.000 14.21785 333 GLY B O 1
ATOM 7411 N N . ASP B 1 335 ? 35.35412 -11.28923 31.60255 1.000 13.50740 334 ASP B N 1
ATOM 7412 C CA . ASP B 1 335 ? 35.65686 -12.12195 32.76548 1.000 14.16671 334 ASP B CA 1
ATOM 7413 C C . ASP B 1 335 ? 34.47437 -13.01724 33.12391 1.000 13.45338 334 ASP B C 1
ATOM 7414 O O . ASP B 1 335 ? 34.65727 -14.18629 33.48160 1.000 14.19043 334 ASP B O 1
ATOM 7419 N N . TYR B 1 336 ? 33.24966 -12.48525 33.04568 1.000 13.06269 335 TYR B N 1
ATOM 7420 C CA . TYR B 1 336 ? 32.08490 -13.32393 33.29908 1.000 13.04346 335 TYR B CA 1
ATOM 7421 C C . TYR B 1 336 ? 32.02045 -14.47178 32.30326 1.000 13.04893 335 TYR B C 1
ATOM 7422 O O . TYR B 1 336 ? 31.82263 -15.63283 32.68666 1.000 13.71121 335 TYR B O 1
ATOM 7431 N N . MET B 1 337 ? 32.20337 -14.17223 31.01676 1.000 13.38481 336 MET B N 1
ATOM 7432 C CA . MET B 1 337 ? 32.19420 -15.25630 30.04025 1.000 14.71348 336 MET B CA 1
ATOM 7433 C C . MET B 1 337 ? 33.25761 -16.30699 30.29294 1.000 13.43213 336 MET B C 1
ATOM 7434 O O . MET B 1 337 ? 32.98087 -17.50721 30.16024 1.000 14.69393 336 MET B O 1
ATOM 7439 N N . GLU B 1 338 ? 34.46526 -15.88148 30.65910 1.000 14.31107 337 GLU B N 1
ATOM 7440 C CA . GLU B 1 338 ? 35.53761 -16.83252 30.91324 1.000 15.03950 337 GLU B CA 1
ATOM 7441 C C . GLU B 1 338 ? 35.23222 -17.70096 32.12124 1.000 16.40029 337 GLU B C 1
ATOM 7442 O O . GLU B 1 338 ? 35.56968 -18.88815 32.13925 1.000 17.56371 337 GLU B O 1
ATOM 7448 N N . ASN B 1 339 ? 34.58274 -17.13425 33.13838 1.000 17.54676 338 ASN B N 1
ATOM 7449 C CA . ASN B 1 339 ? 34.20074 -17.92297 34.30019 1.000 19.16450 338 ASN B CA 1
ATOM 7450 C C . ASN B 1 339 ? 33.02526 -18.84286 34.00963 1.000 21.23215 338 ASN B C 1
ATOM 7451 O O . ASN B 1 339 ? 32.75438 -19.74910 34.80622 1.000 25.80886 338 ASN B O 1
ATOM 7456 N N . HIS B 1 340 ? 32.32340 -18.62824 32.89729 1.000 19.37546 339 HIS B N 1
ATOM 7457 C CA . HIS B 1 340 ? 31.14415 -19.40707 32.53877 1.000 20.79750 339 HIS B CA 1
ATOM 7458 C C . HIS B 1 340 ? 31.32421 -20.13899 31.21862 1.000 23.80678 339 HIS B C 1
ATOM 7459 O O . HIS B 1 340 ? 30.38587 -20.24924 30.42271 1.000 27.87042 339 HIS B O 1
ATOM 7466 N N . GLY B 1 341 ? 32.53793 -20.61085 30.95851 1.000 22.91479 340 GLY B N 1
ATOM 7467 C CA . GLY B 1 341 ? 32.75476 -21.63350 29.96049 1.000 24.98548 340 GLY B CA 1
ATOM 7468 C C . GLY B 1 341 ? 33.36379 -21.18269 28.65051 1.000 24.80240 340 GLY B C 1
ATOM 7469 O O . GLY B 1 341 ? 33.70632 -22.04208 27.83318 1.000 29.89278 340 GLY B O 1
ATOM 7470 N N . VAL B 1 342 ? 33.51586 -19.89097 28.40086 1.000 18.06326 341 VAL B N 1
ATOM 7471 C CA . VAL B 1 342 ? 34.12594 -19.43316 27.15630 1.000 16.71834 341 VAL B CA 1
ATOM 7472 C C . VAL B 1 342 ? 35.63119 -19.36394 27.34238 1.000 16.18856 341 VAL B C 1
ATOM 7473 O O . VAL B 1 342 ? 36.12170 -18.73469 28.28563 1.000 17.54433 341 VAL B O 1
ATOM 7477 N N . LYS B 1 343 ? 36.36788 -20.00690 26.43932 1.000 16.18618 342 LYS B N 1
ATOM 7478 C CA . LYS B 1 343 ? 37.82306 -19.93018 26.43447 1.000 16.64013 342 LYS B CA 1
ATOM 7479 C C . LYS B 1 343 ? 38.26094 -18.77529 25.54916 1.000 17.14716 342 LYS B C 1
ATOM 7480 O O . LYS B 1 343 ? 37.61915 -18.48022 24.53988 1.000 17.55446 342 LYS B O 1
ATOM 7486 N N . PHE B 1 344 ? 39.34644 -18.10670 25.93835 1.000 17.71111 343 PHE B N 1
ATOM 7487 C CA . PHE B 1 344 ? 39.88568 -16.99152 25.16937 1.000 17.23896 343 PHE B CA 1
ATOM 7488 C C . PHE B 1 344 ? 41.33451 -17.27657 24.79341 1.000 19.35240 343 PHE B C 1
ATOM 7489 O O . PHE B 1 344 ? 42.14652 -17.62623 25.65709 1.000 22.07407 343 PHE B O 1
ATOM 7497 N N . ALA B 1 345 ? 41.64920 -17.14110 23.50020 1.000 18.25289 344 ALA B N 1
ATOM 7498 C CA . ALA B 1 345 ? 43.02465 -17.15759 23.00241 1.000 17.77239 344 ALA B CA 1
ATOM 7499 C C . ALA B 1 345 ? 43.39098 -15.69037 22.82218 1.000 18.46309 344 ALA B C 1
ATOM 7500 O O . ALA B 1 345 ? 42.97894 -15.05039 21.85109 1.000 19.28964 344 ALA B O 1
ATOM 7502 N N . LYS B 1 346 ? 44.12707 -15.14776 23.78682 1.000 20.25176 345 LYS B N 1
ATOM 7503 C CA . LYS B 1 346 ? 44.38035 -13.71517 23.86418 1.000 22.61626 345 LYS B CA 1
ATOM 7504 C C . LYS B 1 346 ? 45.60962 -13.31041 23.05788 1.000 21.95546 345 LYS B C 1
ATOM 7505 O O . LYS B 1 346 ? 46.59992 -14.04563 22.97919 1.000 22.33125 345 LYS B O 1
ATOM 7511 N N . LEU B 1 347 ? 45.53689 -12.11314 22.46920 1.000 21.42263 346 LEU B N 1
ATOM 7512 C CA . LEU B 1 347 ? 46.64261 -11.54512 21.69531 1.000 21.71725 346 LEU B CA 1
ATOM 7513 C C . LEU B 1 347 ? 47.06737 -12.49491 20.57787 1.000 21.31065 346 LEU B C 1
ATOM 7514 O O . LEU B 1 347 ? 48.24247 -12.82967 20.42937 1.000 21.51973 346 LEU B O 1
ATOM 7519 N N . CYS B 1 348 ? 46.09188 -12.92720 19.78463 1.000 20.35959 347 CYS B N 1
ATOM 7520 C CA . CYS B 1 348 ? 46.27568 -14.01832 18.84409 1.000 19.56845 347 CYS B CA 1
ATOM 7521 C C . CYS B 1 348 ? 45.53437 -13.69622 17.55704 1.000 19.18769 347 CYS B C 1
ATOM 7522 O O . CYS B 1 348 ? 44.43767 -13.12986 17.59362 1.000 18.67523 347 CYS B O 1
ATOM 7525 N N . VAL B 1 349 ? 46.13463 -14.05693 16.42195 1.000 19.76321 348 VAL B N 1
ATOM 7526 C CA . VAL B 1 349 ? 45.50408 -13.87210 15.11383 1.000 20.80300 348 VAL B CA 1
ATOM 7527 C C . VAL B 1 349 ? 45.60953 -15.15219 14.29445 1.000 20.09597 348 VAL B C 1
ATOM 7528 O O . VAL B 1 349 ? 46.56627 -15.92042 14.46125 1.000 20.98467 348 VAL B O 1
ATOM 7532 N N . PRO B 1 350 ? 44.66704 -15.41638 13.39675 1.000 19.38544 349 PRO B N 1
ATOM 7533 C CA . PRO B 1 350 ? 44.74849 -16.60718 12.55005 1.000 18.99277 349 PRO B CA 1
ATOM 7534 C C . PRO B 1 350 ? 45.58659 -16.36281 11.30830 1.000 20.96880 349 PRO B C 1
ATOM 7535 O O . PRO B 1 350 ? 45.63482 -15.26387 10.75271 1.000 21.43465 349 PRO B O 1
ATOM 7539 N N . ASP B 1 351 ? 46.26017 -17.42708 10.87934 1.000 21.24971 350 ASP B N 1
ATOM 7540 C CA . ASP B 1 351 ? 47.05575 -17.40457 9.65748 1.000 21.26749 350 ASP B CA 1
ATOM 7541 C C . ASP B 1 351 ? 46.46888 -18.24468 8.53500 1.000 21.62386 350 ASP B C 1
ATOM 7542 O O . ASP B 1 351 ? 46.65900 -17.90482 7.36316 1.000 23.02851 350 ASP B O 1
ATOM 7547 N N . GLU B 1 352 ? 45.79211 -19.34539 8.85325 1.000 22.75410 351 GLU B N 1
ATOM 7548 C CA A GLU B 1 352 ? 45.23518 -20.21625 7.82509 0.491 23.30627 351 GLU B CA 1
ATOM 7549 C CA B GLU B 1 352 ? 45.21139 -20.19386 7.82370 0.509 23.40687 351 GLU B CA 1
ATOM 7550 C C . GLU B 1 352 ? 44.16908 -21.10507 8.45034 1.000 22.70556 351 GLU B C 1
ATOM 7551 O O . GLU B 1 352 ? 44.26466 -21.47379 9.62348 1.000 21.85377 351 GLU B O 1
ATOM 7562 N N . ILE B 1 353 ? 43.15523 -21.43343 7.65527 1.000 21.71573 352 ILE B N 1
ATOM 7563 C CA . ILE B 1 353 ? 42.14660 -22.42485 8.00500 1.000 21.76116 352 ILE B CA 1
ATOM 7564 C C . ILE B 1 353 ? 42.32681 -23.56896 7.02151 1.000 22.37358 352 ILE B C 1
ATOM 7565 O O . ILE B 1 353 ? 42.20075 -23.36998 5.80714 1.000 22.82116 352 ILE B O 1
ATOM 7570 N N . LYS B 1 354 ? 42.63212 -24.75699 7.53118 1.000 22.77117 353 LYS B N 1
ATOM 7571 C CA A LYS B 1 354 ? 42.81227 -25.94066 6.70709 0.440 23.23383 353 LYS B CA 1
ATOM 7572 C CA B LYS B 1 354 ? 42.81432 -25.94558 6.71080 0.560 22.96964 353 LYS B CA 1
ATOM 7573 C C . LYS B 1 354 ? 41.64426 -26.89130 6.92780 1.000 21.82052 353 LYS B C 1
ATOM 7574 O O . LYS B 1 354 ? 41.20445 -27.09781 8.05948 1.000 22.53265 353 LYS B O 1
ATOM 7585 N N . GLN B 1 355 ? 41.14978 -27.47668 5.84634 1.000 20.86779 354 GLN B N 1
ATOM 7586 C CA . GLN B 1 355 ? 40.03027 -28.39770 5.94733 1.000 20.05163 354 GLN B CA 1
ATOM 7587 C C . GLN B 1 355 ? 40.53239 -29.79811 6.25493 1.000 20.17846 354 GLN B C 1
ATOM 7588 O O . GLN B 1 355 ? 41.41882 -30.30612 5.56023 1.000 23.03220 354 GLN B O 1
ATOM 7594 N N . LEU B 1 356 ? 39.95987 -30.41712 7.28808 1.000 18.42819 355 LEU B N 1
ATOM 7595 C CA . LEU B 1 356 ? 40.23031 -31.80825 7.63338 1.000 17.78994 355 LEU B CA 1
ATOM 7596 C C . LEU B 1 356 ? 39.07703 -32.74261 7.29593 1.000 18.72804 355 LEU B C 1
ATOM 7597 O O . LEU B 1 356 ? 39.32209 -33.90968 6.97429 1.000 19.36870 355 LEU B O 1
ATOM 7602 N N . LYS B 1 357 ? 37.83422 -32.25407 7.36704 1.000 18.04094 356 LYS B N 1
ATOM 7603 C CA A LYS B 1 357 ? 36.65772 -33.01021 6.96114 0.411 19.02753 356 LYS B CA 1
ATOM 7604 C CA B LYS B 1 357 ? 36.66812 -33.01133 6.93685 0.589 18.34242 356 LYS B CA 1
ATOM 7605 C C . LYS B 1 357 ? 35.65632 -32.03935 6.35323 1.000 18.85589 356 LYS B C 1
ATOM 7606 O O . LYS B 1 357 ? 35.45952 -30.94146 6.88093 1.000 19.60337 356 LYS B O 1
ATOM 7617 N N . VAL B 1 358 ? 35.01713 -32.46084 5.26318 1.000 19.99895 357 VAL B N 1
ATOM 7618 C CA . VAL B 1 358 ? 33.97100 -31.68075 4.61560 1.000 20.94185 357 VAL B CA 1
ATOM 7619 C C . VAL B 1 358 ? 32.69214 -31.76028 5.44501 1.000 21.47288 357 VAL B C 1
ATOM 7620 O O . VAL B 1 358 ? 32.41611 -32.77120 6.10886 1.000 22.93422 357 VAL B O 1
ATOM 7624 N N . VAL B 1 359 ? 31.91351 -30.67075 5.43286 1.000 21.32860 358 VAL B N 1
ATOM 7625 C CA . VAL B 1 359 ? 30.60426 -30.67417 6.07767 1.000 22.54199 358 VAL B CA 1
ATOM 7626 C C . VAL B 1 359 ? 29.75227 -31.78831 5.48669 1.000 24.37717 358 VAL B C 1
ATOM 7627 O O . VAL B 1 359 ? 29.71388 -31.98522 4.26558 1.000 25.62233 358 VAL B O 1
ATOM 7631 N N . ASP B 1 360 ? 29.07021 -32.53587 6.35188 1.000 26.79473 359 ASP B N 1
ATOM 7632 C CA . ASP B 1 360 ? 28.21230 -33.64098 5.91436 1.000 30.11360 359 ASP B CA 1
ATOM 7633 C C . ASP B 1 360 ? 26.77578 -33.12901 5.89560 1.000 31.75227 359 ASP B C 1
ATOM 7634 O O . ASP B 1 360 ? 26.06390 -33.18272 6.89767 1.000 32.11028 359 ASP B O 1
ATOM 7639 N N . THR B 1 361 ? 26.34274 -32.65135 4.72913 1.000 34.37511 360 THR B N 1
ATOM 7640 C CA . THR B 1 361 ? 24.99069 -32.11481 4.61060 1.000 39.32519 360 THR B CA 1
ATOM 7641 C C . THR B 1 361 ? 23.93320 -33.20193 4.77476 1.000 41.96349 360 THR B C 1
ATOM 7642 O O . THR B 1 361 ? 22.87967 -32.96065 5.37566 1.000 41.13203 360 THR B O 1
ATOM 7646 N N . GLU B 1 362 ? 24.19704 -34.40668 4.26281 1.000 45.13102 361 GLU B N 1
ATOM 7647 C CA . GLU B 1 362 ? 23.19334 -35.46807 4.31238 1.000 49.17543 361 GLU B CA 1
ATOM 7648 C C . GLU B 1 362 ? 22.89744 -35.89282 5.74709 1.000 46.52559 361 GLU B C 1
ATOM 7649 O O . GLU B 1 362 ? 21.73159 -36.03919 6.13161 1.000 46.85447 361 GLU B O 1
ATOM 7655 N N . ASN B 1 363 ? 23.93746 -36.10250 6.55164 1.000 43.95543 362 ASN B N 1
ATOM 7656 C CA A ASN B 1 363 ? 23.78389 -36.51025 7.94227 0.389 43.33328 362 ASN B CA 1
ATOM 7657 C CA B ASN B 1 363 ? 23.77024 -36.50881 7.94083 0.611 43.19387 362 ASN B CA 1
ATOM 7658 C C . ASN B 1 363 ? 23.72578 -35.33272 8.90469 1.000 41.16187 362 ASN B C 1
ATOM 7659 O O . ASN B 1 363 ? 23.66433 -35.55030 10.12006 1.000 41.69639 362 ASN B O 1
ATOM 7668 N N . ASN B 1 364 ? 23.75992 -34.10350 8.39032 1.000 36.51528 363 ASN B N 1
ATOM 7669 C CA A ASN B 1 364 ? 23.59318 -32.90793 9.20937 0.598 34.47396 363 ASN B CA 1
ATOM 7670 C CA B ASN B 1 364 ? 23.61279 -32.88333 9.18659 0.402 35.06040 363 ASN B CA 1
ATOM 7671 C C . ASN B 1 364 ? 24.65688 -32.80326 10.30255 1.000 33.18491 363 ASN B C 1
ATOM 7672 O O . ASN B 1 364 ? 24.34710 -32.68082 11.48775 1.000 33.28749 363 ASN B O 1
ATOM 7681 N N . LYS B 1 365 ? 25.91589 -32.85937 9.89298 1.000 30.55372 364 LYS B N 1
ATOM 7682 C CA . LYS B 1 365 ? 27.01912 -32.73424 10.82771 1.000 30.54339 364 LYS B CA 1
ATOM 7683 C C . LYS B 1 365 ? 28.04645 -31.76064 10.27695 1.000 26.63472 364 LYS B C 1
ATOM 7684 O O . LYS B 1 365 ? 28.26122 -31.69290 9.06189 1.000 26.20500 364 LYS B O 1
ATOM 7690 N N . PRO B 1 366 ? 28.69378 -30.99469 11.14659 1.000 23.28994 365 PRO B N 1
ATOM 7691 C CA . PRO B 1 366 ? 29.76763 -30.10869 10.69487 1.000 21.82032 365 PRO B CA 1
ATOM 7692 C C . PRO B 1 366 ? 30.95472 -30.92836 10.21553 1.000 22.09099 365 PRO B C 1
ATOM 7693 O O . PRO B 1 366 ? 31.04766 -32.14044 10.42299 1.000 23.64309 365 PRO B O 1
ATOM 7697 N N . GLY B 1 367 ? 31.87361 -30.24128 9.56424 1.000 20.57219 366 GLY B N 1
ATOM 7698 C CA . GLY B 1 367 ? 33.14725 -30.81430 9.19189 1.000 20.34103 366 GLY B CA 1
ATOM 7699 C C . GLY B 1 367 ? 34.15670 -30.69212 10.31016 1.000 19.12803 366 GLY B C 1
ATOM 7700 O O . GLY B 1 367 ? 33.82013 -30.71596 11.49774 1.000 20.52709 366 GLY B O 1
ATOM 7701 N N . LEU B 1 368 ? 35.41418 -30.54731 9.92493 1.000 18.70345 367 LEU B N 1
ATOM 7702 C CA . LEU B 1 368 ? 36.49952 -30.42993 10.88171 1.000 18.03066 367 LEU B CA 1
ATOM 7703 C C . LEU B 1 368 ? 37.59135 -29.60667 10.22543 1.000 17.99758 367 LEU B C 1
ATOM 7704 O O . LEU B 1 368 ? 37.88327 -29.78527 9.04100 1.000 18.22348 367 LEU B O 1
ATOM 7709 N N . LEU B 1 369 ? 38.16387 -28.69009 10.99848 1.000 18.59495 368 LEU B N 1
ATOM 7710 C CA . LEU B 1 369 ? 39.09427 -27.69380 10.50262 1.000 18.80226 368 LEU B CA 1
ATOM 7711 C C . LEU B 1 369 ? 40.29845 -27.63987 11.42110 1.000 19.48401 368 LEU B C 1
ATOM 7712 O O . LEU B 1 369 ? 40.18993 -27.86568 12.62920 1.000 20.88989 368 LEU B O 1
ATOM 7717 N N . LEU B 1 370 ? 41.45071 -27.35407 10.82948 1.000 19.46711 369 LEU B N 1
ATOM 7718 C CA . LEU B 1 370 ? 42.66902 -27.05633 11.56612 1.000 19.77183 369 LEU B CA 1
ATOM 7719 C C . LEU B 1 370 ? 42.93300 -25.56446 11.42738 1.000 19.83292 369 LEU B C 1
ATOM 7720 O O . LEU B 1 370 ? 43.04071 -25.05009 10.30782 1.000 21.11869 369 LEU B O 1
ATOM 7725 N N . VAL B 1 371 ? 43.01410 -24.86332 12.55252 1.000 18.96583 370 VAL B N 1
ATOM 7726 C CA . VAL B 1 371 ? 43.27260 -23.43116 12.53867 1.000 18.84716 370 VAL B CA 1
ATOM 7727 C C . VAL B 1 371 ? 44.69694 -23.20902 13.00833 1.000 19.82457 370 VAL B C 1
ATOM 7728 O O . VAL B 1 371 ? 45.07710 -23.64644 14.10331 1.000 20.85535 370 VAL B O 1
ATOM 7732 N N . LYS B 1 372 ? 45.49004 -22.55249 12.16948 1.000 20.41112 371 LYS B N 1
ATOM 7733 C CA A LYS B 1 372 ? 46.85707 -22.16867 12.49050 0.175 21.84289 371 LYS B CA 1
ATOM 7734 C CA B LYS B 1 372 ? 46.83927 -22.17066 12.53201 0.825 21.86275 371 LYS B CA 1
ATOM 7735 C C . LYS B 1 372 ? 46.90169 -20.66011 12.68449 1.000 21.67261 371 LYS B C 1
ATOM 7736 O O . LYS B 1 372 ? 46.33671 -19.91403 11.87606 1.000 22.13508 371 LYS B O 1
ATOM 7747 N N . GLY B 1 373 ? 47.56071 -20.21756 13.74659 1.000 21.37569 372 GLY B N 1
ATOM 7748 C CA . GLY B 1 373 ? 47.70528 -18.80195 14.00422 1.000 23.08116 372 GLY B CA 1
ATOM 7749 C C . GLY B 1 373 ? 48.92737 -18.52724 14.84769 1.000 23.46205 372 GLY B C 1
ATOM 7750 O O . GLY B 1 373 ? 49.78143 -19.40259 15.02375 1.000 23.01086 372 GLY B O 1
ATOM 7751 N N . HIS B 1 374 ? 49.04194 -17.31596 15.37286 1.000 23.01422 373 HIS B N 1
ATOM 7752 C CA . HIS B 1 374 ? 50.19324 -17.01097 16.20567 1.000 23.59355 373 HIS B CA 1
ATOM 7753 C C . HIS B 1 374 ? 49.84469 -15.90791 17.18525 1.000 22.69626 373 HIS B C 1
ATOM 7754 O O . HIS B 1 374 ? 48.97298 -15.07010 16.92885 1.000 22.59008 373 HIS B O 1
ATOM 7761 N N . TYR B 1 375 ? 50.54381 -15.92553 18.30928 1.000 23.85524 374 TYR B N 1
ATOM 7762 C CA . TYR B 1 375 ? 50.39357 -14.94154 19.36563 1.000 23.36308 374 TYR B CA 1
ATOM 7763 C C . TYR B 1 375 ? 51.42132 -13.82611 19.18886 1.000 25.62665 374 TYR B C 1
ATOM 7764 O O . TYR B 1 375 ? 52.43947 -13.98991 18.50922 1.000 26.48831 374 TYR B O 1
ATOM 7773 N N . THR B 1 376 ? 51.15958 -12.68385 19.83420 1.000 26.70884 375 THR B N 1
ATOM 7774 C CA . THR B 1 376 ? 52.07852 -11.55363 19.71273 1.000 28.01822 375 THR B CA 1
ATOM 7775 C C . THR B 1 376 ? 53.45771 -11.86395 20.27337 1.000 29.69358 375 THR B C 1
ATOM 7776 O O . THR B 1 376 ? 54.43132 -11.20274 19.89419 1.000 30.26410 375 THR B O 1
ATOM 7780 N N . ASP B 1 377 ? 53.56838 -12.83233 21.17712 1.000 30.77237 376 ASP B N 1
ATOM 7781 C CA . ASP B 1 377 ? 54.87599 -13.20916 21.70395 1.000 33.17340 376 ASP B CA 1
ATOM 7782 C C . ASP B 1 377 ? 55.62278 -14.19070 20.80805 1.000 34.04315 376 ASP B C 1
ATOM 7783 O O . ASP B 1 377 ? 56.65907 -14.71524 21.23145 1.000 35.00949 376 ASP B O 1
ATOM 7788 N N . GLY B 1 378 ? 55.11018 -14.46822 19.60575 1.000 34.56013 377 GLY B N 1
ATOM 7789 C CA . GLY B 1 378 ? 55.76628 -15.34103 18.65780 1.000 36.12464 377 GLY B CA 1
ATOM 7790 C C . GLY B 1 378 ? 55.35432 -16.79782 18.71649 1.000 36.77722 377 GLY B C 1
ATOM 7791 O O . GLY B 1 378 ? 55.64768 -17.54551 17.77386 1.000 38.26516 377 GLY B O 1
ATOM 7792 N N . LYS B 1 379 ? 54.69832 -17.22882 19.79151 1.000 34.39058 378 LYS B N 1
ATOM 7793 C CA . LYS B 1 379 ? 54.30050 -18.62467 19.91443 1.000 34.44057 378 LYS B CA 1
ATOM 7794 C C . LYS B 1 379 ? 53.20429 -18.95314 18.90293 1.000 31.62316 378 LYS B C 1
ATOM 7795 O O . LYS B 1 379 ? 52.43935 -18.08469 18.47646 1.000 30.42014 378 LYS B O 1
ATOM 7801 N N . LYS B 1 380 ? 53.13869 -20.22217 18.51432 1.000 31.79267 379 LYS B N 1
ATOM 7802 C CA . LYS B 1 380 ? 52.18753 -20.66845 17.50922 1.000 31.21633 379 LYS B CA 1
ATOM 7803 C C . LYS B 1 380 ? 50.88241 -21.12415 18.15023 1.000 28.68639 379 LYS B C 1
ATOM 7804 O O . LYS B 1 380 ? 50.85380 -21.61597 19.28231 1.000 29.06173 379 LYS B O 1
ATOM 7810 N N . PHE B 1 381 ? 49.79677 -20.94255 17.40573 1.000 25.17231 380 PHE B N 1
ATOM 7811 C CA . PHE B 1 381 ? 48.47738 -21.45937 17.74563 1.000 23.39672 380 PHE B CA 1
ATOM 7812 C C . PHE B 1 381 ? 48.15367 -22.53323 16.71635 1.000 24.05832 380 PHE B C 1
ATOM 7813 O O . PHE B 1 381 ? 48.29335 -22.30035 15.51181 1.000 24.47731 380 PHE B O 1
ATOM 7821 N N . GLU B 1 382 ? 47.73591 -23.70492 17.18699 1.000 23.46148 381 GLU B N 1
ATOM 7822 C CA . GLU B 1 382 ? 47.31023 -24.77997 16.29303 1.000 23.95985 381 GLU B CA 1
ATOM 7823 C C . GLU B 1 382 ? 46.29253 -25.63410 17.03304 1.000 23.12071 381 GLU B C 1
ATOM 7824 O O . GLU B 1 382 ? 46.65171 -26.31816 17.99579 1.000 25.44564 381 GLU B O 1
ATOM 7830 N N . GLU B 1 383 ? 45.04000 -25.61607 16.57407 1.000 21.45483 382 GLU B N 1
ATOM 7831 C CA A GLU B 1 383 ? 43.96718 -26.34942 17.23442 0.481 21.59625 382 GLU B CA 1
ATOM 7832 C CA B GLU B 1 383 ? 43.97951 -26.36804 17.22659 0.519 21.53120 382 GLU B CA 1
ATOM 7833 C C . GLU B 1 383 ? 42.91196 -26.72436 16.20384 1.000 20.34794 382 GLU B C 1
ATOM 7834 O O . GLU B 1 383 ? 42.70738 -26.00954 15.22000 1.000 20.58680 382 GLU B O 1
ATOM 7845 N N . GLU B 1 384 ? 42.22568 -27.84088 16.45369 1.000 20.27150 383 GLU B N 1
ATOM 7846 C CA . GLU B 1 384 ? 41.13551 -28.29935 15.60239 1.000 19.57669 383 GLU B CA 1
ATOM 7847 C C . GLU B 1 384 ? 39.79250 -27.79647 16.11319 1.000 18.60631 383 GLU B C 1
ATOM 7848 O O . GLU B 1 384 ? 39.54694 -27.74755 17.32284 1.000 19.50105 383 GLU B O 1
ATOM 7854 N N . PHE B 1 385 ? 38.92348 -27.41313 15.17798 1.000 17.25079 384 PHE B N 1
ATOM 7855 C CA . PHE B 1 385 ? 37.57028 -26.97463 15.48990 1.000 17.07181 384 PHE B CA 1
ATOM 7856 C C . PHE B 1 385 ? 36.62296 -27.54733 14.45409 1.000 16.53380 384 PHE B C 1
ATOM 7857 O O . PHE B 1 385 ? 37.01159 -27.77481 13.30568 1.000 19.23264 384 PHE B O 1
ATOM 7865 N N . GLU B 1 386 ? 35.37408 -27.77223 14.86489 1.000 16.87710 385 GLU B N 1
ATOM 7866 C CA . GLU B 1 386 ? 34.37191 -28.19740 13.89510 1.000 17.37998 385 GLU B CA 1
ATOM 7867 C C . GLU B 1 386 ? 33.82815 -27.02226 13.08977 1.000 17.32458 385 GLU B C 1
ATOM 7868 O O . GLU B 1 386 ? 33.51616 -27.18532 11.90411 1.000 19.54819 385 GLU B O 1
ATOM 7874 N N . THR B 1 387 ? 33.72714 -25.83988 13.70220 1.000 15.44083 386 THR B N 1
ATOM 7875 C CA . THR B 1 387 ? 33.22031 -24.64139 13.04866 1.000 15.33652 386 THR B CA 1
ATOM 7876 C C . THR B 1 387 ? 34.11486 -23.47041 13.41579 1.000 14.60971 386 THR B C 1
ATOM 7877 O O . THR B 1 387 ? 34.54177 -23.34631 14.56890 1.000 15.65724 386 THR B O 1
ATOM 7881 N N . VAL B 1 388 ? 34.39175 -22.61373 12.43296 1.000 14.34885 387 VAL B N 1
ATOM 7882 C CA . VAL B 1 388 ? 35.11698 -21.36581 12.63662 1.000 14.89153 387 VAL B CA 1
ATOM 7883 C C . VAL B 1 388 ? 34.20980 -20.23367 12.17578 1.000 14.15629 387 VAL B C 1
ATOM 7884 O O . VAL B 1 388 ? 33.79896 -20.20328 11.00642 1.000 15.13527 387 VAL B O 1
ATOM 7888 N N . ILE B 1 389 ? 33.89515 -19.31489 13.08909 1.000 13.85449 388 ILE B N 1
ATOM 7889 C CA . ILE B 1 389 ? 33.02513 -18.17241 12.81410 1.000 13.68683 388 ILE B CA 1
ATOM 7890 C C . ILE B 1 389 ? 33.89350 -16.92634 12.81235 1.000 13.82053 388 ILE B C 1
ATOM 7891 O O . ILE B 1 389 ? 34.53721 -16.61531 13.82013 1.000 15.49286 388 ILE B O 1
ATOM 7896 N N . PHE B 1 390 ? 33.88462 -16.19190 11.70197 1.000 13.98720 389 PHE B N 1
ATOM 7897 C CA . PHE B 1 390 ? 34.56992 -14.90665 11.62074 1.000 14.38835 389 PHE B CA 1
ATOM 7898 C C . PHE B 1 390 ? 33.61987 -13.79206 12.02238 1.000 13.59323 389 PHE B C 1
ATOM 7899 O O . PHE B 1 390 ? 32.54257 -13.65215 11.43517 1.000 15.54286 389 PHE B O 1
ATOM 7907 N N . ALA B 1 391 ? 34.02308 -12.99860 13.01481 1.000 13.75377 390 ALA B N 1
ATOM 7908 C CA . ALA B 1 391 ? 33.28095 -11.80754 13.42557 1.000 14.01592 390 ALA B CA 1
ATOM 7909 C C . ALA B 1 391 ? 34.29441 -10.66662 13.53130 1.000 13.96397 390 ALA B C 1
ATOM 7910 O O . ALA B 1 391 ? 34.65762 -10.22832 14.63281 1.000 15.50508 390 ALA B O 1
ATOM 7912 N N . VAL B 1 392 ? 34.76526 -10.21579 12.36773 1.000 13.90741 391 VAL B N 1
ATOM 7913 C CA . VAL B 1 392 ? 35.89056 -9.29176 12.28250 1.000 14.68307 391 VAL B CA 1
ATOM 7914 C C . VAL B 1 392 ? 35.45212 -7.98049 11.64124 1.000 16.10935 391 VAL B C 1
ATOM 7915 O O . VAL B 1 392 ? 36.24565 -7.29874 10.97720 1.000 18.52037 391 VAL B O 1
ATOM 7919 N N . GLY B 1 393 ? 34.19136 -7.61974 11.83487 1.000 15.41422 392 GLY B N 1
ATOM 7920 C CA . GLY B 1 393 ? 33.65484 -6.37336 11.33262 1.000 15.23312 392 GLY B CA 1
ATOM 7921 C C . GLY B 1 393 ? 32.76375 -6.58024 10.11971 1.000 14.49927 392 GLY B C 1
ATOM 7922 O O . GLY B 1 393 ? 32.67701 -7.66558 9.53895 1.000 15.15265 392 GLY B O 1
ATOM 7923 N N . ARG B 1 394 ? 32.08628 -5.50085 9.74923 1.000 14.86576 393 ARG B N 1
ATOM 7924 C CA . ARG B 1 394 ? 31.14627 -5.46833 8.64264 1.000 14.55152 393 ARG B CA 1
ATOM 7925 C C . ARG B 1 394 ? 31.47386 -4.27751 7.75877 1.000 16.04474 393 ARG B C 1
ATOM 7926 O O . ARG B 1 394 ? 32.05643 -3.29375 8.21205 1.000 17.09031 393 ARG B O 1
ATOM 7934 N N . GLU B 1 395 ? 31.09367 -4.37336 6.48904 1.000 15.99697 394 GLU B N 1
ATOM 7935 C CA . GLU B 1 395 ? 31.48753 -3.36516 5.52689 1.000 18.03848 394 GLU B CA 1
ATOM 7936 C C . GLU B 1 395 ? 30.34930 -3.07173 4.56443 1.000 18.56299 394 GLU B C 1
ATOM 7937 O O . GLU B 1 395 ? 29.59013 -3.98019 4.19889 1.000 17.40981 394 GLU B O 1
ATOM 7943 N N . PRO B 1 396 ? 30.21462 -1.82114 4.13955 1.000 19.50968 395 PRO B N 1
ATOM 7944 C CA . PRO B 1 396 ? 29.26275 -1.50174 3.08130 1.000 21.48550 395 PRO B CA 1
ATOM 7945 C C . PRO B 1 396 ? 29.81857 -2.01342 1.76890 1.000 24.13398 395 PRO B C 1
ATOM 7946 O O . PRO B 1 396 ? 31.01290 -2.28713 1.63053 1.000 24.74276 395 PRO B O 1
ATOM 7950 N N . GLN B 1 397 ? 28.93842 -2.16275 0.79055 1.000 26.35373 396 GLN B N 1
ATOM 7951 C CA . GLN B 1 397 ? 29.35609 -2.70612 -0.49362 1.000 27.77880 396 GLN B CA 1
ATOM 7952 C C . GLN B 1 397 ? 28.74571 -1.85578 -1.60492 1.000 29.41477 396 GLN B C 1
ATOM 7953 O O . GLN B 1 397 ? 27.97625 -2.32748 -2.44107 1.000 32.18129 396 GLN B O 1
ATOM 7959 N N . LEU B 1 398 ? 29.11127 -0.56794 -1.60022 1.000 27.15679 397 LEU B N 1
ATOM 7960 C CA . LEU B 1 398 ? 28.41420 0.42373 -2.40743 1.000 28.19447 397 LEU B CA 1
ATOM 7961 C C . LEU B 1 398 ? 28.92076 0.48899 -3.84029 1.000 32.13178 397 LEU B C 1
ATOM 7962 O O . LEU B 1 398 ? 28.24196 1.07213 -4.69127 1.000 31.80613 397 LEU B O 1
ATOM 7967 N N . SER B 1 399 ? 30.08900 -0.08738 -4.12644 1.000 35.40130 398 SER B N 1
ATOM 7968 C CA . SER B 1 399 ? 30.59286 -0.05435 -5.49552 1.000 40.61004 398 SER B CA 1
ATOM 7969 C C . SER B 1 399 ? 29.63900 -0.74927 -6.45367 1.000 43.64368 398 SER B C 1
ATOM 7970 O O . SER B 1 399 ? 29.59113 -0.40249 -7.63981 1.000 44.18627 398 SER B O 1
ATOM 7973 N N . LYS B 1 400 ? 28.87412 -1.72786 -5.97013 1.000 45.94259 399 LYS B N 1
ATOM 7974 C CA . LYS B 1 400 ? 27.87518 -2.34908 -6.82586 1.000 48.22380 399 LYS B CA 1
ATOM 7975 C C . LYS B 1 400 ? 26.51355 -1.67391 -6.74364 1.000 44.36737 399 LYS B C 1
ATOM 7976 O O . LYS B 1 400 ? 25.68161 -1.89166 -7.63238 1.000 45.80397 399 LYS B O 1
ATOM 7982 N N . VAL B 1 401 ? 26.26735 -0.86124 -5.71158 1.000 37.58748 400 VAL B N 1
ATOM 7983 C CA A VAL B 1 401 ? 24.98986 -0.16593 -5.65555 0.000 35.20268 400 VAL B CA 1
ATOM 7984 C CA B VAL B 1 401 ? 25.01120 -0.12447 -5.56621 1.000 34.09281 400 VAL B CA 1
ATOM 7985 C C . VAL B 1 401 ? 25.03692 1.18790 -6.34926 1.000 33.02704 400 VAL B C 1
ATOM 7986 O O . VAL B 1 401 ? 23.98888 1.67530 -6.79367 1.000 31.80597 400 VAL B O 1
ATOM 7993 N N . LEU B 1 402 ? 26.21537 1.79489 -6.48547 1.000 32.51346 401 LEU B N 1
ATOM 7994 C CA . LEU B 1 402 ? 26.34372 3.16285 -6.96755 1.000 34.32187 401 LEU B CA 1
ATOM 7995 C C . LEU B 1 402 ? 27.35083 3.23211 -8.09624 1.000 35.69853 401 LEU B C 1
ATOM 7996 O O . LEU B 1 402 ? 28.48654 2.77128 -7.94859 1.000 37.96925 401 LEU B O 1
ATOM 8001 N N . CYS B 1 403 ? 26.94566 3.83429 -9.20417 1.000 35.71063 402 CYS B N 1
ATOM 8002 C CA A CYS B 1 403 ? 27.87997 4.16582 -10.26881 0.383 36.07995 402 CYS B CA 1
ATOM 8003 C CA B CYS B 1 403 ? 27.88504 4.16114 -10.26219 0.617 37.15172 402 CYS B CA 1
ATOM 8004 C C . CYS B 1 403 ? 28.68718 5.38832 -9.85016 1.000 36.85091 402 CYS B C 1
ATOM 8005 O O . CYS B 1 403 ? 28.12407 6.37705 -9.36929 1.000 34.41639 402 CYS B O 1
ATOM 8010 N N . GLU B 1 404 ? 30.00844 5.31965 -10.02962 1.000 39.46961 403 GLU B N 1
ATOM 8011 C CA . GLU B 1 404 ? 30.86959 6.42152 -9.60750 1.000 42.24726 403 GLU B CA 1
ATOM 8012 C C . GLU B 1 404 ? 30.49805 7.73507 -10.28393 1.000 39.08714 403 GLU B C 1
ATOM 8013 O O . GLU B 1 404 ? 30.71633 8.80923 -9.71052 1.000 38.56981 403 GLU B O 1
ATOM 8019 N N . THR B 1 405 ? 29.93223 7.67534 -11.49118 1.000 36.39769 404 THR B N 1
ATOM 8020 C CA . THR B 1 405 ? 29.58391 8.88841 -12.21888 1.000 35.00388 404 THR B CA 1
ATOM 8021 C C . THR B 1 405 ? 28.39023 9.62321 -11.62343 1.000 33.05014 404 THR B C 1
ATOM 8022 O O . THR B 1 405 ? 28.14769 10.77494 -11.99943 1.000 34.09727 404 THR B O 1
ATOM 8026 N N . VAL B 1 406 ? 27.63999 9.00136 -10.71061 1.000 29.64403 405 VAL B N 1
ATOM 8027 C CA . VAL B 1 406 ? 26.49269 9.69245 -10.13419 1.000 27.76369 405 VAL B CA 1
ATOM 8028 C C . VAL B 1 406 ? 26.95058 10.86257 -9.27484 1.000 27.20395 405 VAL B C 1
ATOM 8029 O O . VAL B 1 406 ? 26.31417 11.92211 -9.25457 1.000 27.75385 405 VAL B O 1
ATOM 8033 N N . GLY B 1 407 ? 28.06150 10.69946 -8.56723 1.000 25.84415 406 GLY B N 1
ATOM 8034 C CA . GLY B 1 407 ? 28.61056 11.76264 -7.75818 1.000 24.81656 406 GLY B CA 1
ATOM 8035 C C . GLY B 1 407 ? 28.33058 11.67687 -6.27135 1.000 23.45426 406 GLY B C 1
ATOM 8036 O O . GLY B 1 407 ? 28.48798 12.69019 -5.57877 1.000 24.48474 406 GLY B O 1
ATOM 8037 N N . VAL B 1 408 ? 27.91295 10.51750 -5.76294 1.000 22.66624 407 VAL B N 1
ATOM 8038 C CA . VAL B 1 408 ? 27.67222 10.33218 -4.33212 1.000 21.97061 407 VAL B CA 1
ATOM 8039 C C . VAL B 1 408 ? 29.01159 10.07809 -3.64365 1.000 22.80235 407 VAL B C 1
ATOM 8040 O O . VAL B 1 408 ? 29.66287 9.05867 -3.88450 1.000 24.26027 407 VAL B O 1
ATOM 8044 N N . LYS B 1 409 ? 29.41825 10.99955 -2.77382 1.000 22.85293 408 LYS B N 1
ATOM 8045 C CA . LYS B 1 409 ? 30.72348 10.91696 -2.13446 1.000 22.77276 408 LYS B CA 1
ATOM 8046 C C . LYS B 1 409 ? 30.72444 9.88614 -1.00981 1.000 21.44666 408 LYS B C 1
ATOM 8047 O O . LYS B 1 409 ? 29.82812 9.87471 -0.15550 1.000 21.02083 408 LYS B O 1
ATOM 8053 N N . LEU B 1 410 ? 31.74905 9.03537 -1.00513 1.000 22.50504 409 LEU B N 1
ATOM 8054 C CA . LEU B 1 410 ? 31.99428 8.05734 0.04308 1.000 23.12602 409 LEU B CA 1
ATOM 8055 C C . LEU B 1 410 ? 33.26208 8.41998 0.80609 1.000 24.82575 409 LEU B C 1
ATOM 8056 O O . LEU B 1 410 ? 34.15788 9.08186 0.27233 1.000 26.39495 409 LEU B O 1
ATOM 8061 N N . ASP B 1 411 ? 33.34497 7.96778 2.05530 1.000 24.64690 410 ASP B N 1
ATOM 8062 C CA . ASP B 1 411 ? 34.53563 8.20405 2.85806 1.000 25.05946 410 ASP B CA 1
ATOM 8063 C C . ASP B 1 411 ? 35.55609 7.08312 2.63174 1.000 27.42377 410 ASP B C 1
ATOM 8064 O O . ASP B 1 411 ? 35.35221 6.18269 1.81475 1.000 26.93492 410 ASP B O 1
ATOM 8069 N N . LYS B 1 412 ? 36.66241 7.12018 3.38421 1.000 28.67993 411 LYS B N 1
ATOM 8070 C CA . LYS B 1 412 ? 37.73137 6.14283 3.18304 1.000 32.31336 411 LYS B CA 1
ATOM 8071 C C . LYS B 1 412 ? 37.29907 4.71314 3.49135 1.000 31.29216 411 LYS B C 1
ATOM 8072 O O . LYS B 1 412 ? 37.95727 3.76935 3.03546 1.000 31.66596 411 LYS B O 1
ATOM 8078 N N . ASN B 1 413 ? 36.22927 4.52853 4.26445 1.000 27.98495 412 ASN B N 1
ATOM 8079 C CA . ASN B 1 413 ? 35.70800 3.20325 4.57729 1.000 27.74197 412 ASN B CA 1
ATOM 8080 C C . ASN B 1 413 ? 34.60763 2.75495 3.62860 1.000 26.01400 412 ASN B C 1
ATOM 8081 O O . ASN B 1 413 ? 34.04856 1.66766 3.81660 1.000 26.76060 412 ASN B O 1
ATOM 8086 N N . GLY B 1 414 ? 34.27346 3.56016 2.62796 1.000 24.45918 413 GLY B N 1
ATOM 8087 C CA . GLY B 1 414 ? 33.21541 3.20446 1.71202 1.000 22.67062 413 GLY B CA 1
ATOM 8088 C C . GLY B 1 414 ? 31.81459 3.54454 2.17287 1.000 20.45299 413 GLY B C 1
ATOM 8089 O O . GLY B 1 414 ? 30.85325 3.08288 1.54789 1.000 20.99406 413 GLY B O 1
ATOM 8090 N N . ARG B 1 415 ? 31.66008 4.33133 3.23954 1.000 19.49763 414 ARG B N 1
ATOM 8091 C CA . ARG B 1 415 ? 30.33871 4.74730 3.69299 1.000 18.87475 414 ARG B CA 1
ATOM 8092 C C . ARG B 1 415 ? 29.97358 6.11302 3.11375 1.000 18.33816 414 ARG B C 1
ATOM 8093 O O . ARG B 1 415 ? 30.83475 6.87595 2.67868 1.000 19.61733 414 ARG B O 1
ATOM 8101 N N . VAL B 1 416 ? 28.67629 6.41570 3.10886 1.000 17.40396 415 VAL B N 1
ATOM 8102 C CA . VAL B 1 416 ? 28.18035 7.61562 2.43409 1.000 17.51415 415 VAL B CA 1
ATOM 8103 C C . VAL B 1 416 ? 28.33675 8.83000 3.33785 1.000 17.66618 415 VAL B C 1
ATOM 8104 O O . VAL B 1 416 ? 27.93780 8.80471 4.50763 1.000 18.90176 415 VAL B O 1
ATOM 8108 N N . VAL B 1 417 ? 28.88389 9.91021 2.78767 1.000 18.47196 416 VAL B N 1
ATOM 8109 C CA . VAL B 1 417 ? 29.02791 11.15953 3.52956 1.000 19.28404 416 VAL B CA 1
ATOM 8110 C C . VAL B 1 417 ? 27.72214 11.94076 3.42238 1.000 19.09100 416 VAL B C 1
ATOM 8111 O O . VAL B 1 417 ? 27.33169 12.36854 2.32966 1.000 20.85339 416 VAL B O 1
ATOM 8115 N N . CYS B 1 418 ? 27.05018 12.13924 4.55684 1.000 18.94736 417 CYS B N 1
ATOM 8116 C CA . CYS B 1 418 ? 25.75236 12.80156 4.60232 1.000 20.02113 417 CYS B CA 1
ATOM 8117 C C . CYS B 1 418 ? 25.74095 14.04111 5.48060 1.000 20.04554 417 CYS B C 1
ATOM 8118 O O . CYS B 1 418 ? 26.50077 14.15849 6.44526 1.000 20.94071 417 CYS B O 1
ATOM 8121 N N . THR B 1 419 ? 24.82937 14.94589 5.13566 1.000 19.98300 418 THR B N 1
ATOM 8122 C CA . THR B 1 419 ? 24.46311 16.05184 5.99590 1.000 21.35766 418 THR B CA 1
ATOM 8123 C C . THR B 1 419 ? 23.64201 15.54518 7.17692 1.000 19.64051 418 THR B C 1
ATOM 8124 O O . THR B 1 419 ? 23.23470 14.37831 7.23783 1.000 19.80160 418 THR B O 1
ATOM 8128 N N . ASP B 1 420 ? 23.35367 16.46036 8.10495 1.000 19.41707 419 ASP B N 1
ATOM 8129 C CA . ASP B 1 420 ? 22.56676 16.09622 9.27876 1.000 19.76172 419 ASP B CA 1
ATOM 8130 C C . ASP B 1 420 ? 21.10602 15.80320 8.95617 1.000 18.44171 419 ASP B C 1
ATOM 8131 O O . ASP B 1 420 ? 20.34844 15.44065 9.86540 1.000 18.95066 419 ASP B O 1
ATOM 8136 N N . ASP B 1 421 ? 20.69143 15.94579 7.69608 1.000 17.77788 420 ASP B N 1
ATOM 8137 C CA . ASP B 1 421 ? 19.36047 15.53762 7.26690 1.000 19.56544 420 ASP B CA 1
ATOM 8138 C C . ASP B 1 421 ? 19.42644 14.38273 6.26786 1.000 17.38285 420 ASP B C 1
ATOM 8139 O O . ASP B 1 421 ? 18.48419 14.17488 5.49321 1.000 17.77861 420 ASP B O 1
ATOM 8144 N N . GLU B 1 422 ? 20.53362 13.62883 6.28506 1.000 16.94492 421 GLU B N 1
ATOM 8145 C CA . GLU B 1 422 ? 20.76038 12.39129 5.53508 1.000 16.42735 421 GLU B CA 1
ATOM 8146 C C . GLU B 1 422 ? 21.00813 12.61956 4.04433 1.000 16.93770 421 GLU B C 1
ATOM 8147 O O . GLU B 1 422 ? 21.07236 11.64738 3.27620 1.000 17.03468 421 GLU B O 1
ATOM 8153 N N . GLN B 1 423 ? 21.17063 13.86489 3.60793 1.000 17.27056 422 GLN B N 1
ATOM 8154 C CA . GLN B 1 423 ? 21.36425 14.14967 2.19450 1.000 17.06952 422 GLN B CA 1
ATOM 8155 C C . GLN B 1 423 ? 22.79787 13.84189 1.77272 1.000 16.95792 422 GLN B C 1
ATOM 8156 O O . GLN B 1 423 ? 23.75480 14.20087 2.46582 1.000 18.64102 422 GLN B O 1
ATOM 8162 N N . THR B 1 424 ? 22.94672 13.19685 0.61237 1.000 17.29047 423 THR B N 1
ATOM 8163 C CA . THR B 1 424 ? 24.27064 12.92366 0.06206 1.000 18.21051 423 THR B CA 1
ATOM 8164 C C . THR B 1 424 ? 24.73765 14.16351 -0.70165 1.000 19.21347 423 THR B C 1
ATOM 8165 O O . THR B 1 424 ? 24.07277 15.20479 -0.70731 1.000 19.81592 423 THR B O 1
ATOM 8169 N N . THR B 1 425 ? 25.87341 14.04983 -1.40115 1.000 19.21513 424 THR B N 1
ATOM 8170 C CA . THR B 1 425 ? 26.35946 15.11622 -2.27211 1.000 19.53211 424 THR B CA 1
ATOM 8171 C C . THR B 1 425 ? 25.55156 15.25217 -3.55833 1.000 19.93088 424 THR B C 1
ATOM 8172 O O . THR B 1 425 ? 25.80453 16.18611 -4.32543 1.000 21.82830 424 THR B O 1
ATOM 8176 N N . VAL B 1 426 ? 24.60947 14.34913 -3.81636 1.000 19.04988 425 VAL B N 1
ATOM 8177 C CA . VAL B 1 426 ? 23.62661 14.47758 -4.88933 1.000 19.41319 425 VAL B CA 1
ATOM 8178 C C . VAL B 1 426 ? 22.28751 14.77539 -4.22784 1.000 19.76424 425 VAL B C 1
ATOM 8179 O O . VAL B 1 426 ? 21.83793 14.02362 -3.35795 1.000 19.12812 425 VAL B O 1
ATOM 8183 N N . SER B 1 427 ? 21.65492 15.87888 -4.62632 1.000 20.80182 426 SER B N 1
ATOM 8184 C CA . SER B 1 427 ? 20.71564 16.54919 -3.72946 1.000 22.30467 426 SER B CA 1
ATOM 8185 C C . SER B 1 427 ? 19.38857 15.81218 -3.55328 1.000 21.04021 426 SER B C 1
ATOM 8186 O O . SER B 1 427 ? 18.70402 16.03215 -2.54798 1.000 21.76080 426 SER B O 1
ATOM 8189 N N . ASN B 1 428 ? 19.00097 14.96104 -4.49572 1.000 19.93705 427 ASN B N 1
ATOM 8190 C CA . ASN B 1 428 ? 17.78460 14.16989 -4.37456 1.000 19.96161 427 ASN B CA 1
ATOM 8191 C C . ASN B 1 428 ? 18.04257 12.78121 -3.80304 1.000 19.35444 427 ASN B C 1
ATOM 8192 O O . ASN B 1 428 ? 17.09983 11.98811 -3.69082 1.000 20.12851 427 ASN B O 1
ATOM 8197 N N . VAL B 1 429 ? 19.28699 12.47614 -3.43823 1.000 18.30347 428 VAL B N 1
ATOM 8198 C CA . VAL B 1 429 ? 19.69507 11.15269 -2.97458 1.000 18.15567 428 VAL B CA 1
ATOM 8199 C C . VAL B 1 429 ? 20.08924 11.25900 -1.50985 1.000 17.07363 428 VAL B C 1
ATOM 8200 O O . VAL B 1 429 ? 20.87452 12.13680 -1.13387 1.000 17.68130 428 VAL B O 1
ATOM 8204 N N . TYR B 1 430 ? 19.53150 10.37197 -0.68892 1.000 16.72171 429 TYR B N 1
ATOM 8205 C CA . TYR B 1 430 ? 19.72628 10.33799 0.75214 1.000 16.36591 429 TYR B CA 1
ATOM 8206 C C . TYR B 1 430 ? 20.24918 8.96156 1.13382 1.000 15.58754 429 TYR B C 1
ATOM 8207 O O . TYR B 1 430 ? 20.09304 7.99917 0.37958 1.000 17.36806 429 TYR B O 1
ATOM 8216 N N . ALA B 1 431 ? 20.87474 8.86426 2.31137 1.000 15.69870 430 ALA B N 1
ATOM 8217 C CA . ALA B 1 431 ? 21.34712 7.57790 2.80009 1.000 15.61154 430 ALA B CA 1
ATOM 8218 C C . ALA B 1 431 ? 21.03078 7.45662 4.28178 1.000 15.14316 430 ALA B C 1
ATOM 8219 O O . ALA B 1 431 ? 21.19076 8.41731 5.04293 1.000 16.76692 430 ALA B O 1
ATOM 8221 N N . ILE B 1 432 ? 20.58714 6.26324 4.68726 1.000 14.92791 431 ILE B N 1
ATOM 8222 C CA . ILE B 1 432 ? 20.18035 6.00671 6.06285 1.000 14.24956 431 ILE B CA 1
ATOM 8223 C C . ILE B 1 432 ? 20.74871 4.66985 6.50997 1.000 14.22936 431 ILE B C 1
ATOM 8224 O O . ILE B 1 432 ? 21.15369 3.83107 5.69804 1.000 16.02667 431 ILE B O 1
ATOM 8229 N N . GLY B 1 433 ? 20.75216 4.47438 7.82368 1.000 14.41951 432 GLY B N 1
ATOM 8230 C CA . GLY B 1 433 ? 21.17107 3.19849 8.36376 1.000 15.02849 432 GLY B CA 1
ATOM 8231 C C . GLY B 1 433 ? 22.68409 3.05233 8.39941 1.000 14.29003 432 GLY B C 1
ATOM 8232 O O . GLY B 1 433 ? 23.43434 4.03360 8.47732 1.000 14.73534 432 GLY B O 1
ATOM 8233 N N . ASP B 1 434 ? 23.13499 1.79465 8.32808 1.000 14.53310 433 ASP B N 1
ATOM 8234 C CA . ASP B 1 434 ? 24.54569 1.49865 8.56524 1.000 14.72847 433 ASP B CA 1
ATOM 8235 C C . ASP B 1 434 ? 25.49171 2.13876 7.55996 1.000 15.30791 433 ASP B C 1
ATOM 8236 O O . ASP B 1 434 ? 26.67082 2.32140 7.87567 1.000 17.42062 433 ASP B O 1
ATOM 8241 N N . ILE B 1 435 ? 25.02498 2.47188 6.35469 1.000 15.45838 434 ILE B N 1
ATOM 8242 C CA . ILE B 1 435 ? 25.91455 3.08513 5.36402 1.000 15.18633 434 ILE B CA 1
ATOM 8243 C C . ILE B 1 435 ? 26.08774 4.58503 5.54219 1.000 16.47259 434 ILE B C 1
ATOM 8244 O O . ILE B 1 435 ? 26.89904 5.18659 4.83332 1.000 17.66823 434 ILE B O 1
ATOM 8249 N N . ASN B 1 436 ? 25.36799 5.21151 6.46979 1.000 16.05969 435 ASN B N 1
ATOM 8250 C CA . ASN B 1 436 ? 25.51691 6.64290 6.71375 1.000 16.63084 435 ASN B CA 1
ATOM 8251 C C . ASN B 1 436 ? 26.72890 6.83128 7.61648 1.000 16.33420 435 ASN B C 1
ATOM 8252 O O . ASN B 1 436 ? 26.69394 6.45358 8.78954 1.000 17.33629 435 ASN B O 1
ATOM 8257 N N . ALA B 1 437 ? 27.80451 7.40160 7.06961 1.000 16.62155 436 ALA B N 1
ATOM 8258 C CA . ALA B 1 437 ? 29.07737 7.47446 7.77928 1.000 17.47249 436 ALA B CA 1
ATOM 8259 C C . ALA B 1 437 ? 28.94743 8.20743 9.11024 1.000 17.86471 436 ALA B C 1
ATOM 8260 O O . ALA B 1 437 ? 28.31300 9.2644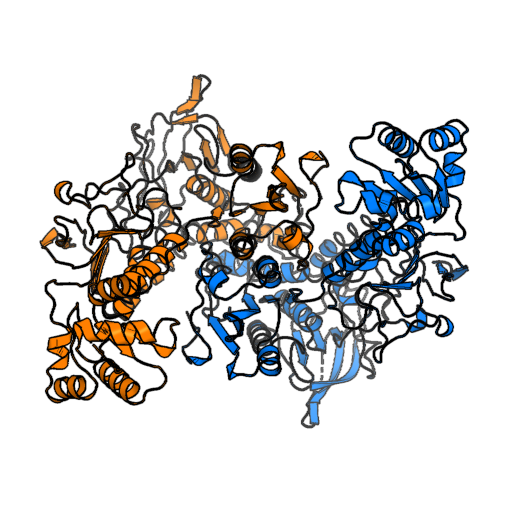0 9.20611 1.000 17.88096 436 ALA B O 1
ATOM 8262 N N . GLY B 1 438 ? 29.58031 7.64364 10.14159 1.000 17.72939 437 GLY B N 1
ATOM 8263 C CA . GLY B 1 438 ? 29.68211 8.28776 11.43360 1.000 18.49259 437 GLY B CA 1
ATOM 8264 C C . GLY B 1 438 ? 28.52077 8.05985 12.37780 1.000 18.37409 437 GLY B C 1
ATOM 8265 O O . GLY B 1 438 ? 28.60233 8.48956 13.53431 1.000 21.98255 437 GLY B O 1
ATOM 8266 N N . LYS B 1 439 ? 27.42558 7.38343 11.92844 1.000 16.76464 438 LYS B N 1
ATOM 8267 C CA . LYS B 1 439 ? 26.23929 7.23081 12.77096 1.000 16.65685 438 LYS B CA 1
ATOM 8268 C C . LYS B 1 439 ? 26.25044 5.90150 13.52346 1.000 16.71452 438 LYS B C 1
ATOM 8269 O O . LYS B 1 439 ? 26.82135 4.91277 13.05100 1.000 17.73359 438 LYS B O 1
ATOM 8275 N N . PRO B 1 440 ? 25.62193 5.84774 14.69917 1.000 16.03763 439 PRO B N 1
ATOM 8276 C CA . PRO B 1 440 ? 25.50242 4.56413 15.40899 1.000 15.54556 439 PRO B CA 1
ATOM 8277 C C . PRO B 1 440 ? 24.78191 3.54227 14.53867 1.000 15.63464 439 PRO B C 1
ATOM 8278 O O . PRO B 1 440 ? 23.73823 3.82893 13.94790 1.000 17.15352 439 PRO B O 1
ATOM 8282 N N . GLN B 1 441 ? 25.34265 2.33830 14.46113 1.000 14.02679 440 GLN B N 1
ATOM 8283 C CA . GLN B 1 441 ? 24.85620 1.32364 13.52389 1.000 13.44277 440 GLN B CA 1
ATOM 8284 C C . GLN B 1 441 ? 23.90266 0.39160 14.25732 1.000 14.26029 440 GLN B C 1
ATOM 8285 O O . GLN B 1 441 ? 24.25903 -0.71111 14.68342 1.000 16.00705 440 GLN B O 1
ATOM 8291 N N . LEU B 1 442 ? 22.67221 0.86806 14.42555 1.000 13.47718 441 LEU B N 1
ATOM 8292 C CA . LEU B 1 442 ? 21.67820 0.19449 15.24920 1.000 14.04844 441 LEU B CA 1
ATOM 8293 C C . LEU B 1 442 ? 20.32819 0.25449 14.55866 1.000 13.21539 441 LEU B C 1
ATOM 8294 O O . LEU B 1 442 ? 20.02262 1.20127 13.82604 1.000 14.31970 441 LEU B O 1
ATOM 8299 N N . THR B 1 443 ? 19.51745 -0.76453 14.80943 1.000 13.25630 442 THR B N 1
ATOM 8300 C CA . THR B 1 443 ? 18.20448 -0.84899 14.17118 1.000 13.31154 442 THR B CA 1
ATOM 8301 C C . THR B 1 443 ? 17.27936 0.31998 14.49078 1.000 12.70594 442 THR B C 1
ATOM 8302 O O . THR B 1 443 ? 16.73580 0.91871 13.54666 1.000 12.96365 442 THR B O 1
ATOM 8306 N N . PRO B 1 444 ? 17.07565 0.72115 15.75389 1.000 12.80752 443 PRO B N 1
ATOM 8307 C CA . PRO B 1 444 ? 16.15328 1.83641 16.00872 1.000 12.69187 443 PRO B CA 1
ATOM 8308 C C . PRO B 1 444 ? 16.65966 3.15725 15.46235 1.000 12.14499 443 PRO B C 1
ATOM 8309 O O . PRO B 1 444 ? 15.84590 4.05161 15.18509 1.000 12.66975 443 PRO B O 1
ATOM 8313 N N . VAL B 1 445 ? 17.97230 3.30393 15.28233 1.000 12.55700 444 VAL B N 1
ATOM 8314 C CA . VAL B 1 445 ? 18.51121 4.49646 14.63601 1.000 12.88304 444 VAL B CA 1
ATOM 8315 C C . VAL B 1 445 ? 18.12358 4.52036 13.16101 1.000 12.54100 444 VAL B C 1
ATOM 8316 O O . VAL B 1 445 ? 17.63803 5.53091 12.64085 1.000 13.83553 444 VAL B O 1
ATOM 8320 N N . ALA B 1 446 ? 18.31005 3.39843 12.46604 1.000 12.76219 445 ALA B N 1
ATOM 8321 C CA . ALA B 1 446 ? 17.91442 3.32337 11.06085 1.000 13.50998 445 ALA B CA 1
ATOM 8322 C C . ALA B 1 446 ? 16.42215 3.59927 10.89073 1.000 12.48271 445 ALA B C 1
ATOM 8323 O O . ALA B 1 446 ? 16.01277 4.30273 9.95410 1.000 13.56519 445 ALA B O 1
ATOM 8325 N N . ILE B 1 447 ? 15.59492 3.04762 11.78604 1.000 12.59152 446 ILE B N 1
ATOM 8326 C CA . ILE B 1 447 ? 14.14891 3.22269 11.68241 1.000 12.58674 446 ILE B CA 1
ATOM 8327 C C . ILE B 1 447 ? 13.75692 4.68156 11.89872 1.000 13.35834 446 ILE B C 1
ATOM 8328 O O . ILE B 1 447 ? 12.98233 5.25032 11.11929 1.000 13.95434 446 ILE B O 1
ATOM 8333 N N . GLN B 1 448 ? 14.27525 5.30850 12.96285 1.000 12.79457 447 GLN B N 1
ATOM 8334 C CA . GLN B 1 448 ? 13.99369 6.72491 13.19833 1.000 13.89674 447 GLN B CA 1
ATOM 8335 C C . GLN B 1 448 ? 14.46882 7.57916 12.03400 1.000 13.81000 447 GLN B C 1
ATOM 8336 O O . GLN B 1 448 ? 13.74748 8.46426 11.56555 1.000 14.46796 447 GLN B O 1
ATOM 8342 N N . ALA B 1 449 ? 15.68048 7.32377 11.54557 1.000 13.07169 448 ALA B N 1
ATOM 8343 C CA . ALA B 1 449 ? 16.20518 8.12571 10.44865 1.000 13.71953 448 ALA B CA 1
ATOM 8344 C C . ALA B 1 449 ? 15.29649 8.03066 9.23255 1.000 13.57069 448 ALA B C 1
ATOM 8345 O O . ALA B 1 449 ? 14.98014 9.04568 8.59636 1.000 14.93297 448 ALA B O 1
ATOM 8347 N N . GLY B 1 450 ? 14.88802 6.80839 8.88085 1.000 14.23853 449 GLY B N 1
ATOM 8348 C CA . GLY B 1 450 ? 14.05110 6.62037 7.70753 1.000 14.92500 449 GLY B CA 1
ATOM 8349 C C . GLY B 1 450 ? 12.67761 7.24663 7.85464 1.000 14.28859 449 GLY B C 1
ATOM 8350 O O . GLY B 1 450 ? 12.18087 7.89049 6.92678 1.000 15.11470 449 GLY B O 1
ATOM 8351 N N . ARG B 1 451 ? 12.02535 7.03102 9.00475 1.000 14.89396 450 ARG B N 1
ATOM 8352 C CA . ARG B 1 451 ? 10.70522 7.61624 9.22128 1.000 14.62581 450 ARG B CA 1
ATOM 8353 C C . ARG B 1 451 ? 10.76612 9.13568 9.21929 1.000 15.41447 450 ARG B C 1
ATOM 8354 O O . ARG B 1 451 ? 9.93449 9.80172 8.59375 1.000 16.18009 450 ARG B O 1
ATOM 8362 N N . TYR B 1 452 ? 11.74198 9.70150 9.92759 1.000 15.32433 451 TYR B N 1
ATOM 8363 C CA . TYR B 1 452 ? 11.81351 11.15351 10.02019 1.000 15.26798 451 TYR B CA 1
ATOM 8364 C C . TYR B 1 452 ? 12.14733 11.77847 8.67098 1.000 15.49611 451 TYR B C 1
ATOM 8365 O O . TYR B 1 452 ? 11.60988 12.83902 8.32322 1.000 16.05477 451 TYR B O 1
ATOM 8374 N N . LEU B 1 453 ? 13.03059 11.13406 7.89862 1.000 15.10034 452 LEU B N 1
ATOM 8375 C CA . LEU B 1 453 ? 13.36324 11.62316 6.56221 1.000 14.94686 452 LEU B CA 1
ATOM 8376 C C . LEU B 1 453 ? 12.14686 11.60287 5.64669 1.000 15.70085 452 LEU B C 1
ATOM 8377 O O . LEU B 1 453 ? 11.89634 12.56561 4.91741 1.000 16.76372 452 LEU B O 1
ATOM 8382 N N . ALA B 1 454 ? 11.37398 10.51564 5.67711 1.000 15.96017 453 ALA B N 1
ATOM 8383 C CA . ALA B 1 454 ? 10.17094 10.45040 4.85115 1.000 16.46644 453 ALA B CA 1
ATOM 8384 C C . ALA B 1 454 ? 9.21446 11.58459 5.18766 1.000 17.24183 453 ALA B C 1
ATOM 8385 O O . ALA B 1 454 ? 8.56422 12.13937 4.29540 1.000 18.64803 453 ALA B O 1
ATOM 8387 N N . ARG B 1 455 ? 9.09762 11.93067 6.47283 1.000 17.78853 454 ARG B N 1
ATOM 8388 C CA . ARG B 1 455 ? 8.20301 13.01754 6.86524 1.000 18.82995 454 ARG B CA 1
ATOM 8389 C C . ARG B 1 455 ? 8.71003 14.36148 6.36735 1.000 19.44595 454 ARG B C 1
ATOM 8390 O O . ARG B 1 455 ? 7.90902 15.22733 5.99526 1.000 20.38616 454 ARG B O 1
ATOM 8398 N N . ARG B 1 456 ? 10.03183 14.56994 6.38799 1.000 19.34539 455 ARG B N 1
ATOM 8399 C CA . ARG B 1 456 ? 10.58181 15.81825 5.86386 1.000 18.94976 455 ARG B CA 1
ATOM 8400 C C . ARG B 1 456 ? 10.39366 15.90905 4.35392 1.000 20.86494 455 ARG B C 1
ATOM 8401 O O . ARG B 1 456 ? 10.05716 16.97532 3.82814 1.000 23.96105 455 ARG B O 1
ATOM 8409 N N . LEU B 1 457 ? 10.59160 14.80015 3.63945 1.000 18.98017 456 LEU B N 1
ATOM 8410 C CA . LEU B 1 457 ? 10.46216 14.83692 2.18698 1.000 19.87351 456 LEU B CA 1
ATOM 8411 C C . LEU B 1 457 ? 9.01904 15.04988 1.75852 1.000 20.38336 456 LEU B C 1
ATOM 8412 O O . LEU B 1 457 ? 8.75198 15.81731 0.82869 1.000 23.04536 456 LEU B O 1
ATOM 8417 N N . PHE B 1 458 ? 8.07474 14.37589 2.41065 1.000 20.25666 457 PHE B N 1
ATOM 8418 C CA . PHE B 1 458 ? 6.73461 14.25199 1.86465 1.000 21.64799 457 PHE B CA 1
ATOM 8419 C C . PHE B 1 458 ? 5.62620 14.84470 2.72303 1.000 23.92517 457 PHE B C 1
ATOM 8420 O O . PHE B 1 458 ? 4.48068 14.90008 2.26225 1.000 25.74953 457 PHE B O 1
ATOM 8428 N N . ALA B 1 459 ? 5.92702 15.32387 3.92924 1.000 23.70308 458 ALA B N 1
ATOM 8429 C CA . ALA B 1 459 ? 4.90694 15.90320 4.79203 1.000 25.52407 458 ALA B CA 1
ATOM 8430 C C . ALA B 1 459 ? 5.30869 17.26153 5.35504 1.000 26.33896 458 ALA B C 1
ATOM 8431 O O . ALA B 1 459 ? 4.63650 17.76204 6.26163 1.000 27.49987 458 ALA B O 1
ATOM 8433 N N . GLY B 1 460 ? 6.38142 17.86939 4.84647 1.000 25.70991 459 GLY B N 1
ATOM 8434 C CA . GLY B 1 460 ? 6.80137 19.17185 5.32102 1.000 26.03024 459 GLY B CA 1
ATOM 8435 C C . GLY B 1 460 ? 7.38046 19.20522 6.71607 1.000 25.70881 459 GLY B C 1
ATOM 8436 O O . GLY B 1 460 ? 7.54050 20.29461 7.27726 1.000 27.00691 459 GLY B O 1
ATOM 8437 N N . ALA B 1 461 ? 7.70247 18.05442 7.29791 1.000 24.61783 460 ALA B N 1
ATOM 8438 C CA . ALA B 1 461 ? 8.28774 18.04797 8.62861 1.000 24.18224 460 ALA B CA 1
ATOM 8439 C C . ALA B 1 461 ? 9.68267 18.66858 8.60385 1.000 23.98056 460 ALA B C 1
ATOM 8440 O O . ALA B 1 461 ? 10.34872 18.73309 7.56541 1.000 23.62316 460 ALA B O 1
ATOM 8442 N N . THR B 1 462 ? 10.12819 19.12111 9.77831 1.000 24.08246 461 THR B N 1
ATOM 8443 C CA . THR B 1 462 ? 11.46672 19.66851 9.93618 1.000 24.90233 461 THR B CA 1
ATOM 8444 C C . THR B 1 462 ? 12.32126 18.89530 10.93382 1.000 23.03661 461 THR B C 1
ATOM 8445 O O . THR B 1 462 ? 13.53485 19.12623 10.98632 1.000 23.92181 461 THR B O 1
ATOM 8449 N N . GLU B 1 463 ? 11.73161 17.99190 11.71907 1.000 22.02890 462 GLU B N 1
ATOM 8450 C CA . GLU B 1 463 ? 12.45865 17.30974 12.78474 1.000 22.23268 462 GLU B CA 1
ATOM 8451 C C . GLU B 1 463 ? 13.57018 16.43933 12.21715 1.000 20.04757 462 GLU B C 1
ATOM 8452 O O . GLU B 1 463 ? 13.34313 15.62625 11.31433 1.000 18.46838 462 GLU B O 1
ATOM 8458 N N . LEU B 1 464 ? 14.76977 16.61102 12.75820 1.000 18.08641 463 LEU B N 1
ATOM 8459 C CA . LEU B 1 464 ? 15.91446 15.77467 12.43901 1.000 17.26193 463 LEU B CA 1
ATOM 8460 C C . LEU B 1 464 ? 16.03704 14.63307 13.44460 1.000 15.88139 463 LEU B C 1
ATOM 8461 O O . LEU B 1 464 ? 15.53994 14.70272 14.57009 1.000 17.73313 463 LEU B O 1
ATOM 8466 N N . THR B 1 465 ? 16.71878 13.57084 13.02253 1.000 15.35742 464 THR B N 1
ATOM 8467 C CA . THR B 1 465 ? 17.09994 12.51338 13.94598 1.000 15.18169 464 THR B CA 1
ATOM 8468 C C . THR B 1 465 ? 18.25465 12.99000 14.82070 1.000 14.79994 464 THR B C 1
ATOM 8469 O O . THR B 1 465 ? 19.21016 13.61074 14.34122 1.000 15.78249 464 THR B O 1
ATOM 8473 N N . ASP B 1 466 ? 18.15812 12.70899 16.11950 1.000 14.48928 465 ASP B N 1
ATOM 8474 C CA . ASP B 1 466 ? 19.21296 13.02990 17.07551 1.000 14.03995 465 ASP B CA 1
ATOM 8475 C C . ASP B 1 466 ? 20.03988 11.76948 17.29807 1.000 13.43935 465 ASP B C 1
ATOM 8476 O O . ASP B 1 466 ? 19.54387 10.77665 17.85033 1.000 15.06967 465 ASP B O 1
ATOM 8481 N N . TYR B 1 467 ? 21.29681 11.80482 16.85604 1.000 13.67213 466 TYR B N 1
ATOM 8482 C CA . TYR B 1 467 ? 22.17422 10.64615 16.93640 1.000 13.77331 466 TYR B CA 1
ATOM 8483 C C . TYR B 1 467 ? 23.04203 10.63202 18.18747 1.000 14.13868 466 TYR B C 1
ATOM 8484 O O . TYR B 1 467 ? 23.89571 9.74691 18.31482 1.000 15.28512 466 TYR B O 1
ATOM 8493 N N . SER B 1 468 ? 22.84413 11.57237 19.11332 1.000 13.41610 467 SER B N 1
ATOM 8494 C CA . SER B 1 468 ? 23.67696 11.65547 20.30847 1.000 14.04256 467 SER B CA 1
ATOM 8495 C C . SER B 1 468 ? 23.08500 10.84291 21.45946 1.000 13.49247 467 SER B C 1
ATOM 8496 O O . SER B 1 468 ? 21.86236 10.72271 21.60816 1.000 13.43477 467 SER B O 1
ATOM 8499 N N . ASN B 1 469 ? 23.97412 10.29168 22.28487 1.000 13.91511 468 ASN B N 1
ATOM 8500 C CA . ASN B 1 469 ? 23.58065 9.56114 23.49152 1.000 13.51492 468 ASN B CA 1
ATOM 8501 C C . ASN B 1 469 ? 22.58360 8.45038 23.19679 1.000 12.62296 468 ASN B C 1
ATOM 8502 O O . ASN B 1 469 ? 21.65875 8.20168 23.98203 1.000 13.53997 468 ASN B O 1
ATOM 8507 N N . VAL B 1 470 ? 22.79491 7.74421 22.08692 1.000 12.37917 469 VAL B N 1
ATOM 8508 C CA . VAL B 1 470 ? 21.93602 6.60723 21.75052 1.000 12.51688 469 VAL B CA 1
ATOM 8509 C C . VAL B 1 470 ? 22.36844 5.39875 22.57452 1.000 11.97189 469 VAL B C 1
ATOM 8510 O O . VAL B 1 470 ? 23.52075 4.95806 22.50173 1.000 13.14879 469 VAL B O 1
ATOM 8514 N N . ALA B 1 471 ? 21.45296 4.87174 23.37453 1.000 11.46820 470 ALA B N 1
ATOM 8515 C CA . ALA B 1 471 ? 21.77229 3.76683 24.26037 1.000 11.39900 470 ALA B CA 1
ATOM 8516 C C . ALA B 1 471 ? 21.96131 2.47266 23.47495 1.000 12.48872 470 ALA B C 1
ATOM 8517 O O . ALA B 1 471 ? 21.42975 2.29494 22.37795 1.000 12.83453 470 ALA B O 1
ATOM 8519 N N . THR B 1 472 ? 22.74812 1.56841 24.05810 1.000 12.81540 471 THR B N 1
ATOM 8520 C CA . THR B 1 472 ? 23.09695 0.28816 23.45654 1.000 13.84343 471 THR B CA 1
ATOM 8521 C C . THR B 1 472 ? 22.94914 -0.79163 24.51397 1.000 11.98929 471 THR B C 1
ATOM 8522 O O . THR B 1 472 ? 22.99636 -0.51805 25.71956 1.000 12.60183 471 THR B O 1
ATOM 8526 N N . THR B 1 473 ? 22.80422 -2.02897 24.05517 1.000 11.77713 472 THR B N 1
ATOM 8527 C CA . THR B 1 473 ? 22.97532 -3.17077 24.94494 1.000 11.55037 472 THR B CA 1
ATOM 8528 C C . THR B 1 473 ? 23.68359 -4.28202 24.19354 1.000 11.99709 472 THR B C 1
ATOM 8529 O O . THR B 1 473 ? 23.28872 -4.63120 23.07466 1.000 13.40842 472 THR B O 1
ATOM 8533 N N . VAL B 1 474 ? 24.70828 -4.83297 24.83539 1.000 11.66993 473 VAL B N 1
ATOM 8534 C CA . VAL B 1 474 ? 25.42817 -6.00614 24.36440 1.000 11.62640 473 VAL B CA 1
ATOM 8535 C C . VAL B 1 474 ? 24.83127 -7.21266 25.08001 1.000 10.95430 473 VAL B C 1
ATOM 8536 O O . VAL B 1 474 ? 24.85303 -7.28381 26.31600 1.000 11.60454 473 VAL B O 1
ATOM 8540 N N . PHE B 1 475 ? 24.27378 -8.13957 24.30699 1.000 11.25683 474 PHE B N 1
ATOM 8541 C CA . PHE B 1 475 ? 23.53242 -9.27400 24.85865 1.000 11.27309 474 PHE B CA 1
ATOM 8542 C C . PHE B 1 475 ? 24.42392 -10.48857 25.08073 1.000 11.50133 474 PHE B C 1
ATOM 8543 O O . PHE B 1 475 ? 24.17260 -11.59704 24.60494 1.000 12.77612 474 PHE B O 1
ATOM 8551 N N . THR B 1 476 ? 25.51542 -10.23972 25.79733 1.000 12.37642 475 THR B N 1
ATOM 8552 C CA . THR B 1 476 ? 26.39005 -11.28417 26.30034 1.000 12.11686 475 THR B CA 1
ATOM 8553 C C . THR B 1 476 ? 25.69870 -12.02192 27.45291 1.000 11.44012 475 THR B C 1
ATOM 8554 O O . THR B 1 476 ? 24.64027 -11.59634 27.93816 1.000 12.03522 475 THR B O 1
ATOM 8558 N N . PRO B 1 477 ? 26.25474 -13.15512 27.89792 1.000 12.07506 476 PRO B N 1
ATOM 8559 C CA . PRO B 1 477 ? 25.54285 -13.96560 28.90511 1.000 13.11175 476 PRO B CA 1
ATOM 8560 C C . PRO B 1 477 ? 25.14548 -13.16481 30.12940 1.000 13.10743 476 PRO B C 1
ATOM 8561 O O . PRO B 1 477 ? 24.02435 -13.31987 30.63559 1.000 14.40512 476 PRO B O 1
ATOM 8565 N N . LEU B 1 478 ? 26.02883 -12.29878 30.60750 1.000 12.32993 477 LEU B N 1
ATOM 8566 C CA . LEU B 1 478 ? 25.64765 -11.20317 31.49128 1.000 11.52174 477 LEU B CA 1
ATOM 8567 C C . LEU B 1 478 ? 25.64370 -9.95280 30.61463 1.000 10.80542 477 LEU B C 1
ATOM 8568 O O . LEU B 1 478 ? 26.66628 -9.61804 29.99627 1.000 11.28338 477 LEU B O 1
ATOM 8573 N N . GLU B 1 479 ? 24.48153 -9.30850 30.51025 1.000 10.74687 478 GLU B N 1
ATOM 8574 C CA . GLU B 1 479 ? 24.24981 -8.24290 29.53936 1.000 10.49139 478 GLU B CA 1
ATOM 8575 C C . GLU B 1 479 ? 24.87746 -6.93129 29.98609 1.000 10.28030 478 GLU B C 1
ATOM 8576 O O . GLU B 1 479 ? 25.01005 -6.65409 31.18247 1.000 10.89417 478 GLU B O 1
ATOM 8582 N N . TYR B 1 480 ? 25.25781 -6.11207 28.99901 1.000 9.96134 479 TYR B N 1
ATOM 8583 C CA . TYR B 1 480 ? 25.90943 -4.83165 29.27311 1.000 10.02369 479 TYR B CA 1
ATOM 8584 C C . TYR B 1 480 ? 25.15877 -3.71734 28.55270 1.000 10.43204 479 TYR B C 1
ATOM 8585 O O . TYR B 1 480 ? 25.17381 -3.64094 27.31712 1.000 11.26482 479 TYR B O 1
ATOM 8594 N N . GLY B 1 481 ? 24.51995 -2.84312 29.32621 1.000 10.23350 480 GLY B N 1
ATOM 8595 C CA . GLY B 1 481 ? 23.80499 -1.68974 28.78864 1.000 10.51597 480 GLY B CA 1
ATOM 8596 C C . GLY B 1 481 ? 24.57668 -0.40591 29.04303 1.000 10.32715 480 GLY B C 1
ATOM 8597 O O . GLY B 1 481 ? 25.23025 -0.25126 30.08393 1.000 11.11090 480 GLY B O 1
ATOM 8598 N N . ALA B 1 482 ? 24.51562 0.50921 28.07870 1.000 10.30199 481 ALA B N 1
ATOM 8599 C CA . ALA B 1 482 ? 25.24497 1.76538 28.20847 1.000 11.70714 481 ALA B CA 1
ATOM 8600 C C . ALA B 1 482 ? 24.49177 2.88573 27.51540 1.000 11.29085 481 ALA B C 1
ATOM 8601 O O . ALA B 1 482 ? 23.79922 2.66285 26.52106 1.000 11.93201 481 ALA B O 1
ATOM 8603 N N . CYS B 1 483 ? 24.65492 4.09930 28.03695 1.000 11.42588 482 CYS B N 1
ATOM 8604 C CA . CYS B 1 483 ? 24.13271 5.27692 27.35403 1.000 11.62114 482 CYS B CA 1
ATOM 8605 C C . CYS B 1 483 ? 25.09515 6.42290 27.62192 1.000 11.77793 482 CYS B C 1
ATOM 8606 O O . CYS B 1 483 ? 25.28374 6.79989 28.78442 1.000 13.29206 482 CYS B O 1
ATOM 8609 N N . GLY B 1 484 ? 25.68126 6.98023 26.56402 1.000 12.05403 483 GLY B N 1
ATOM 8610 C CA . GLY B 1 484 ? 26.61109 8.08476 26.69610 1.000 12.62965 483 GLY B CA 1
ATOM 8611 C C . GLY B 1 484 ? 28.06838 7.67142 26.63630 1.000 12.69648 483 GLY B C 1
ATOM 8612 O O . GLY B 1 484 ? 28.44320 6.65020 26.05884 1.000 14.37575 483 GLY B O 1
ATOM 8613 N N . LEU B 1 485 ? 28.90549 8.49692 27.25758 1.000 12.92511 484 LEU B N 1
ATOM 8614 C CA . LEU B 1 485 ? 30.34995 8.34269 27.13665 1.000 13.16241 484 LEU B CA 1
ATOM 8615 C C . LEU B 1 485 ? 30.87540 7.21790 28.01666 1.000 12.25685 484 LEU B C 1
ATOM 8616 O O . LEU B 1 485 ? 30.41861 7.01960 29.15246 1.000 12.99880 484 LEU B O 1
ATOM 8621 N N . SER B 1 486 ? 31.89703 6.53319 27.51124 1.000 13.01685 485 SER B N 1
ATOM 8622 C CA . SER B 1 486 ? 32.73659 5.72127 28.36502 1.000 13.24468 485 SER B CA 1
ATOM 8623 C C . SER B 1 486 ? 33.49012 6.61622 29.34324 1.000 13.06043 485 SER B C 1
ATOM 8624 O O . SER B 1 486 ? 33.68608 7.81881 29.11991 1.000 14.01891 485 SER B O 1
ATOM 8627 N N . GLU B 1 487 ? 33.93832 6.00842 30.43938 1.000 13.19726 486 GLU B N 1
ATOM 8628 C CA . GLU B 1 487 ? 34.71602 6.75344 31.41909 1.000 13.49589 486 GLU B CA 1
ATOM 8629 C C . GLU B 1 487 ? 35.97972 7.32846 30.79206 1.000 14.23206 486 GLU B C 1
ATOM 8630 O O . GLU B 1 487 ? 36.32109 8.49517 31.02176 1.000 14.96785 486 GLU B O 1
ATOM 8636 N N . GLU B 1 488 ? 36.67364 6.53386 29.97614 1.000 14.18561 487 GLU B N 1
ATOM 8637 C CA . GLU B 1 488 ? 37.91766 7.02382 29.38920 1.000 15.61358 487 GLU B CA 1
ATOM 8638 C C . GLU B 1 488 ? 37.66404 8.15618 28.39708 1.000 16.57766 487 GLU B C 1
ATOM 8639 O O . GLU B 1 488 ? 38.45046 9.10453 28.32424 1.000 17.19600 487 GLU B O 1
ATOM 8645 N N . ASP B 1 489 ? 36.56021 8.09916 27.64402 1.000 15.53579 488 ASP B N 1
ATOM 8646 C CA . ASP B 1 489 ? 36.25295 9.19246 26.72231 1.000 17.28776 488 ASP B CA 1
ATOM 8647 C C . ASP B 1 489 ? 35.89125 10.46101 27.48295 1.000 16.07693 488 ASP B C 1
ATOM 8648 O O . ASP B 1 489 ? 36.28449 11.56310 27.07955 1.000 17.28305 488 ASP B O 1
ATOM 8653 N N . ALA B 1 490 ? 35.16932 10.32422 28.60059 1.000 15.49861 489 ALA B N 1
ATOM 8654 C CA . ALA B 1 490 ? 34.83033 11.49264 29.40922 1.000 15.06410 489 ALA B CA 1
ATOM 8655 C C . ALA B 1 490 ? 36.08106 12.14359 29.98428 1.000 15.73264 489 ALA B C 1
ATOM 8656 O O . ALA B 1 490 ? 36.20705 13.37760 29.99017 1.000 16.54066 489 ALA B O 1
ATOM 8658 N N . ILE B 1 491 ? 37.02361 11.32684 30.46450 1.000 15.37057 490 ILE B N 1
ATOM 8659 C CA . ILE B 1 491 ? 38.26345 11.85819 31.02010 1.000 17.38925 490 ILE B CA 1
ATOM 8660 C C . ILE B 1 491 ? 39.09589 12.53670 29.93680 1.000 18.24790 490 ILE B C 1
ATOM 8661 O O . ILE B 1 491 ? 39.67292 13.60935 30.15755 1.000 19.30181 490 ILE B O 1
ATOM 8666 N N . GLU B 1 492 ? 39.16242 11.93495 28.74489 1.000 18.94318 491 GLU B N 1
ATOM 8667 C CA . GLU B 1 492 ? 39.88913 12.55541 27.63995 1.000 21.11061 491 GLU B CA 1
ATOM 8668 C C . GLU B 1 492 ? 39.28536 13.90714 27.27350 1.000 20.79331 491 GLU B C 1
ATOM 8669 O O . GLU B 1 492 ? 40.01201 14.87876 27.03431 1.000 22.66450 491 GLU B O 1
ATOM 8675 N N . LYS B 1 493 ? 37.95702 13.99896 27.25728 1.000 20.99419 492 LYS B N 1
ATOM 8676 C CA . LYS B 1 493 ? 37.30395 15.21702 26.78992 1.000 20.87740 492 LYS B CA 1
ATOM 8677 C C . LYS B 1 493 ? 37.38496 16.34395 27.81809 1.000 20.05749 492 LYS B C 1
ATOM 8678 O O . LYS B 1 493 ? 37.64383 17.49597 27.45415 1.000 22.53125 492 LYS B O 1
ATOM 8684 N N . TYR B 1 494 ? 37.18016 16.03610 29.10366 1.000 18.80431 493 TYR B N 1
ATOM 8685 C CA . TYR B 1 494 ? 37.02641 17.05337 30.13711 1.000 18.83862 493 TYR B CA 1
ATOM 8686 C C . TYR B 1 494 ? 38.16018 17.10918 31.15027 1.000 19.37772 493 TYR B C 1
ATOM 8687 O O . TYR B 1 494 ? 38.24442 18.09605 31.89788 1.000 20.87595 493 TYR B O 1
ATOM 8696 N N . GLY B 1 495 ? 39.03413 16.10704 31.18606 1.000 19.63596 494 GLY B N 1
ATOM 8697 C CA . GLY B 1 495 ? 40.08916 16.04578 32.17944 1.000 20.15067 494 GLY B CA 1
ATOM 8698 C C . GLY B 1 495 ? 39.67504 15.28930 33.42395 1.000 19.57857 494 GLY B C 1
ATOM 8699 O O . GLY B 1 495 ? 38.52960 15.38743 33.87002 1.000 20.41757 494 GLY B O 1
ATOM 8700 N N . ASP B 1 496 ? 40.61216 14.53489 33.99993 1.000 20.26307 495 ASP B N 1
ATOM 8701 C CA . ASP B 1 496 ? 40.29851 13.68662 35.14391 1.000 21.47708 495 ASP B CA 1
ATOM 8702 C C . ASP B 1 496 ? 39.74495 14.49956 36.31087 1.000 21.79754 495 ASP B C 1
ATOM 8703 O O . ASP B 1 496 ? 38.84520 14.04056 37.02229 1.000 21.11983 495 ASP B O 1
ATOM 8708 N N . LYS B 1 497 ? 40.24934 15.71813 36.51174 1.000 21.48379 496 LYS B N 1
ATOM 8709 C CA . LYS B 1 497 ? 39.81874 16.50705 37.66389 1.000 22.79425 496 LYS B CA 1
ATOM 8710 C C . LYS B 1 497 ? 38.36832 16.96403 37.55742 1.000 22.41906 496 LYS B C 1
ATOM 8711 O O . LYS B 1 497 ? 37.76677 17.32499 38.57571 1.000 23.80902 496 LYS B O 1
ATOM 8717 N N . ASP B 1 498 ? 37.79461 16.96823 36.35724 1.000 19.16319 497 ASP B N 1
ATOM 8718 C CA . ASP B 1 498 ? 36.41474 17.38325 36.16485 1.000 18.50378 497 ASP B CA 1
ATOM 8719 C C . ASP B 1 498 ? 35.45298 16.20553 36.06162 1.000 17.06638 497 ASP B C 1
ATOM 8720 O O . ASP B 1 498 ? 34.27063 16.41120 35.77648 1.000 18.13316 497 ASP B O 1
ATOM 8725 N N . ILE B 1 499 ? 35.91725 14.97965 36.29086 1.000 16.84261 498 ILE B N 1
ATOM 8726 C CA . ILE B 1 499 ? 35.07723 13.78647 36.18327 1.000 15.34033 498 ILE B CA 1
ATOM 8727 C C . ILE B 1 499 ? 34.94273 13.15228 37.55851 1.000 15.60460 498 ILE B C 1
ATOM 8728 O O . ILE B 1 499 ? 35.94019 12.93123 38.25206 1.000 18.31915 498 ILE B O 1
ATOM 8733 N N . GLU B 1 500 ? 33.70850 12.85364 37.95079 1.000 13.84042 499 GLU B N 1
ATOM 8734 C CA . GLU B 1 500 ? 33.41828 12.07373 39.14656 1.000 14.21254 499 GLU B CA 1
ATOM 8735 C C . GLU B 1 500 ? 32.67800 10.82931 38.69256 1.000 13.74577 499 GLU B C 1
ATOM 8736 O O . GLU B 1 500 ? 31.76705 10.92322 37.86566 1.000 15.01161 499 GLU B O 1
ATOM 8742 N N . VAL B 1 501 ? 33.05665 9.66957 39.22396 1.000 13.40523 500 VAL B N 1
ATOM 8743 C CA . VAL B 1 501 ? 32.42034 8.40809 38.85274 1.000 12.69082 500 VAL B CA 1
ATOM 8744 C C . VAL B 1 501 ? 31.82158 7.78731 40.10571 1.000 13.21653 500 VAL B C 1
ATOM 8745 O O . VAL B 1 501 ? 32.54643 7.48389 41.06242 1.000 14.03468 500 VAL B O 1
ATOM 8749 N N . TYR B 1 502 ? 30.50608 7.59952 40.10230 1.000 12.00747 501 TYR B N 1
ATOM 8750 C CA . TYR B 1 502 ? 29.80270 6.90304 41.17849 1.000 11.93730 501 TYR B CA 1
ATOM 8751 C C . TYR B 1 502 ? 29.58774 5.46458 40.73687 1.000 11.43486 501 TYR B C 1
ATOM 8752 O O . TYR B 1 502 ? 29.20741 5.22369 39.59180 1.000 12.87534 501 TYR B O 1
ATOM 8761 N N . HIS B 1 503 ? 29.82436 4.50577 41.62748 1.000 11.20756 502 HIS B N 1
ATOM 8762 C CA . HIS B 1 503 ? 29.73104 3.11353 41.19917 1.000 11.35980 502 HIS B CA 1
ATOM 8763 C C . HIS B 1 503 ? 29.29938 2.20299 42.34250 1.000 11.13206 502 HIS B C 1
ATOM 8764 O O . HIS B 1 503 ? 29.41189 2.55149 43.52267 1.000 11.96474 502 HIS B O 1
ATOM 8771 N N . SER B 1 504 ? 28.80547 1.01841 41.96497 1.000 11.15093 503 SER B N 1
ATOM 8772 C CA . SER B 1 504 ? 28.44675 -0.00413 42.93888 1.000 11.33400 503 SER B CA 1
ATOM 8773 C C . SER B 1 504 ? 28.34687 -1.35120 42.24986 1.000 11.06297 503 SER B C 1
ATOM 8774 O O . SER B 1 504 ? 27.85742 -1.44683 41.12202 1.000 11.65321 503 SER B O 1
ATOM 8777 N N . ASN B 1 505 ? 28.76196 -2.39309 42.95969 1.000 11.12232 504 ASN B N 1
ATOM 8778 C CA . ASN B 1 505 ? 28.28777 -3.71910 42.61283 1.000 10.78914 504 ASN B CA 1
ATOM 8779 C C . ASN B 1 505 ? 26.84198 -3.88631 43.07275 1.000 11.75689 504 ASN B C 1
ATOM 8780 O O . ASN B 1 505 ? 26.31736 -3.10433 43.87204 1.000 12.31568 504 ASN B O 1
ATOM 8785 N N . PHE B 1 506 ? 26.19057 -4.92269 42.56123 1.000 11.29180 505 PHE B N 1
ATOM 8786 C CA . PHE B 1 506 ? 24.87123 -5.28738 43.06116 1.000 11.09807 505 PHE B CA 1
ATOM 8787 C C . PHE B 1 506 ? 24.67990 -6.77422 42.85651 1.000 10.55929 505 PHE B C 1
ATOM 8788 O O . PHE B 1 506 ? 25.42685 -7.41289 42.10732 1.000 11.53629 505 PHE B O 1
ATOM 8796 N N . LYS B 1 507 ? 23.67490 -7.32110 43.53646 1.000 11.50627 506 LYS B N 1
ATOM 8797 C CA . LYS B 1 507 ? 23.31890 -8.72582 43.38030 1.000 11.79929 506 LYS B CA 1
ATOM 8798 C C . LYS B 1 507 ? 21.82349 -8.79465 43.10878 1.000 10.93917 506 LYS B C 1
ATOM 8799 O O . LYS B 1 507 ? 21.01950 -8.34865 43.95703 1.000 11.76140 506 LYS B O 1
ATOM 8805 N N . PRO B 1 508 ? 21.38895 -9.29361 41.95231 1.000 10.97520 507 PRO B N 1
ATOM 8806 C CA . PRO B 1 508 ? 19.94580 -9.46962 41.73059 1.000 11.08269 507 PRO B CA 1
ATOM 8807 C C . PRO B 1 508 ? 19.35704 -10.32935 42.83410 1.000 11.26553 507 PRO B C 1
ATOM 8808 O O . PRO B 1 508 ? 19.94110 -11.33678 43.23459 1.000 11.54158 507 PRO B O 1
ATOM 8812 N N . LEU B 1 509 ? 18.18098 -9.93281 43.32920 1.000 11.25804 508 LEU B N 1
ATOM 8813 C CA . LEU B 1 509 ? 17.54242 -10.73859 44.36512 1.000 11.23434 508 LEU B CA 1
ATOM 8814 C C . LEU B 1 509 ? 17.33177 -12.16937 43.88693 1.000 11.18771 508 LEU B C 1
ATOM 8815 O O . LEU B 1 509 ? 17.48174 -13.12446 44.66107 1.000 12.41089 508 LEU B O 1
ATOM 8820 N N . GLU B 1 510 ? 17.05436 -12.34554 42.59828 1.000 11.45907 509 GLU B N 1
ATOM 8821 C CA . GLU B 1 510 ? 16.86294 -13.67636 42.04079 1.000 13.14594 509 GLU B CA 1
ATOM 8822 C C . GLU B 1 510 ? 18.10923 -14.54919 42.14262 1.000 12.87062 509 GLU B C 1
ATOM 8823 O O . GLU B 1 510 ? 17.99829 -15.77921 42.04059 1.000 15.00705 509 GLU B O 1
ATOM 8829 N N . TRP B 1 511 ? 19.29053 -13.94892 42.31589 1.000 11.81790 510 TRP B N 1
ATOM 8830 C CA . TRP B 1 511 ? 20.53300 -14.70356 42.39609 1.000 12.14648 510 TRP B CA 1
ATOM 8831 C C . TRP B 1 511 ? 20.84289 -15.18864 43.80844 1.000 12.35320 510 TRP B C 1
ATOM 8832 O O . TRP B 1 511 ? 21.79544 -15.95991 43.99365 1.000 13.15927 510 TRP B O 1
ATOM 8843 N N . THR B 1 512 ? 20.08300 -14.74646 44.81352 1.000 12.04434 511 THR B N 1
ATOM 8844 C CA . THR B 1 512 ? 20.39641 -15.09680 46.19672 1.000 12.25682 511 THR B CA 1
ATOM 8845 C C . THR B 1 512 ? 20.07351 -16.56195 46.46311 1.000 11.97704 511 THR B C 1
ATOM 8846 O O . THR B 1 512 ? 20.96512 -17.36810 46.75469 1.000 12.84092 511 THR B O 1
ATOM 8850 N N . VAL B 1 513 ? 18.79863 -16.93168 46.32743 1.000 11.96628 512 VAL B N 1
ATOM 8851 C CA . VAL B 1 513 ? 18.39058 -18.32071 46.51778 1.000 12.47104 512 VAL B CA 1
ATOM 8852 C C . VAL B 1 513 ? 19.07476 -19.23444 45.50876 1.000 12.85889 512 VAL B C 1
ATOM 8853 O O . VAL B 1 513 ? 19.32030 -20.41568 45.78895 1.000 13.52006 512 VAL B O 1
ATOM 8857 N N . ALA B 1 514 ? 19.41358 -18.69708 44.33323 1.000 12.50958 513 ALA B N 1
ATOM 8858 C CA . ALA B 1 514 ? 20.08350 -19.46755 43.28625 1.000 13.47222 513 ALA B CA 1
ATOM 8859 C C . ALA B 1 514 ? 21.58658 -19.62392 43.50256 1.000 13.20650 513 ALA B C 1
ATOM 8860 O O . ALA B 1 514 ? 22.24582 -20.29294 42.69550 1.000 14.19150 513 ALA B O 1
ATOM 8862 N N . HIS B 1 515 ? 22.15430 -19.00496 44.53998 1.000 12.98754 514 HIS B N 1
ATOM 8863 C CA . HIS B 1 515 ? 23.57580 -19.15697 44.86220 1.000 13.64106 514 HIS B CA 1
ATOM 8864 C C . HIS B 1 515 ? 24.49558 -18.68345 43.73818 1.000 13.77850 514 HIS B C 1
ATOM 8865 O O . HIS B 1 515 ? 25.54036 -19.27896 43.47415 1.000 16.16063 514 HIS B O 1
ATOM 8872 N N . ARG B 1 516 ? 24.12054 -17.59280 43.07482 1.000 12.50284 515 ARG B N 1
ATOM 8873 C CA B ARG B 1 516 ? 24.97751 -17.00648 42.05702 0.478 12.97143 515 ARG B CA 1
ATOM 8874 C CA C ARG B 1 516 ? 24.95968 -16.99076 42.05391 0.522 12.81741 515 ARG B CA 1
ATOM 8875 C C . ARG B 1 516 ? 25.87851 -15.93684 42.67895 1.000 12.96963 515 ARG B C 1
ATOM 8876 O O . ARG B 1 516 ? 25.89442 -15.73180 43.89385 1.000 13.90340 515 ARG B O 1
ATOM 8891 N N . GLU B 1 517 ? 26.66341 -15.25817 41.84119 1.000 13.16242 516 GLU B N 1
ATOM 8892 C CA . GLU B 1 517 ? 27.78794 -14.46099 42.33773 1.000 13.54699 516 GLU B CA 1
ATOM 8893 C C . GLU B 1 517 ? 27.37485 -13.16938 43.03267 1.000 13.78438 516 GLU B C 1
ATOM 8894 O O . GLU B 1 517 ? 26.44957 -12.47856 42.60837 1.000 14.05822 516 GLU B O 1
ATOM 8900 N N . ASP B 1 518 ? 28.14400 -12.80081 44.06631 1.000 14.37739 517 ASP B N 1
ATOM 8901 C CA . ASP B 1 518 ? 27.78805 -11.65795 44.90659 1.000 16.61555 517 ASP B CA 1
ATOM 8902 C C . ASP B 1 518 ? 28.13509 -10.31912 44.26613 1.000 17.55088 517 ASP B C 1
ATOM 8903 O O . ASP B 1 518 ? 27.39348 -9.33835 44.41600 1.000 19.14366 517 ASP B O 1
ATOM 8908 N N . ASN B 1 519 ? 29.27791 -10.24422 43.59904 1.000 16.08037 518 ASN B N 1
ATOM 8909 C CA . ASN B 1 519 ? 29.87501 -8.96865 43.21108 1.000 15.99768 518 ASN B CA 1
ATOM 8910 C C . ASN B 1 519 ? 30.39235 -9.03294 41.78817 1.000 15.27937 518 ASN B C 1
ATOM 8911 O O . ASN B 1 519 ? 31.55041 -8.71436 41.50444 1.000 18.72478 518 ASN B O 1
ATOM 8916 N N A VAL B 1 520 ? 29.55205 -9.48725 40.87840 0.359 14.64227 519 VAL B N 1
ATOM 8917 N N B VAL B 1 520 ? 29.53810 -9.47114 40.86498 0.641 13.71872 519 VAL B N 1
ATOM 8918 C CA A VAL B 1 520 ? 29.84311 -9.43615 39.45776 0.359 14.53071 519 VAL B CA 1
ATOM 8919 C CA B VAL B 1 520 ? 29.84956 -9.44911 39.44224 0.641 13.72189 519 VAL B CA 1
ATOM 8920 C C A VAL B 1 520 ? 29.03591 -8.34672 38.77177 0.359 13.08562 519 VAL B C 1
ATOM 8921 C C B VAL B 1 520 ? 29.01041 -8.42276 38.69310 0.641 13.39727 519 VAL B C 1
ATOM 8922 O O A VAL B 1 520 ? 29.58246 -7.53139 38.02814 0.359 14.07144 519 VAL B O 1
ATOM 8923 O O B VAL B 1 520 ? 29.50960 -7.75015 37.78791 0.641 16.40822 519 VAL B O 1
ATOM 8930 N N . CYS B 1 521 ? 27.73768 -8.28803 39.04642 1.000 11.25000 520 CYS B N 1
ATOM 8931 C CA . CYS B 1 521 ? 26.93975 -7.21029 38.47858 1.000 10.92836 520 CYS B CA 1
ATOM 8932 C C . CYS B 1 521 ? 27.47484 -5.87617 38.98268 1.000 10.32224 520 CYS B C 1
ATOM 8933 O O . CYS B 1 521 ? 27.92088 -5.75545 40.12863 1.000 11.31111 520 CYS B O 1
ATOM 8936 N N . TYR B 1 522 ? 27.44371 -4.87258 38.11317 1.000 10.83657 521 TYR B N 1
ATOM 8937 C CA . TYR B 1 522 ? 28.15843 -3.63718 38.39039 1.000 10.97219 521 TYR B CA 1
ATOM 8938 C C . TYR B 1 522 ? 27.52440 -2.50686 37.59726 1.000 10.79083 521 TYR B C 1
ATOM 8939 O O . TYR B 1 522 ? 27.12514 -2.69946 36.45547 1.000 12.42854 521 TYR B O 1
ATOM 8948 N N . MET B 1 523 ? 27.48615 -1.31825 38.18896 1.000 10.22561 522 MET B N 1
ATOM 8949 C CA . MET B 1 523 ? 26.98348 -0.14240 37.48912 1.000 11.16585 522 MET B CA 1
ATOM 8950 C C . MET B 1 523 ? 27.77032 1.09097 37.88300 1.000 11.12862 522 MET B C 1
ATOM 8951 O O . MET B 1 523 ? 28.34079 1.16182 38.97782 1.000 11.65279 522 MET B O 1
ATOM 8956 N N . LYS B 1 524 ? 27.80988 2.05822 36.96649 1.000 11.05221 523 LYS B N 1
ATOM 8957 C CA . LYS B 1 524 ? 28.45020 3.32854 37.27894 1.000 10.67561 523 LYS B CA 1
ATOM 8958 C C . LYS B 1 524 ? 27.79049 4.46160 36.50841 1.000 11.34539 523 LYS B C 1
ATOM 8959 O O . LYS B 1 524 ? 27.20694 4.25770 35.43355 1.000 11.48474 523 LYS B O 1
ATOM 8965 N N . LEU B 1 525 ? 27.90292 5.66052 37.08296 1.000 10.78502 524 LEU B N 1
ATOM 8966 C CA . LEU B 1 525 ? 27.53991 6.92113 36.44432 1.000 11.34761 524 LEU B CA 1
ATOM 8967 C C . LEU B 1 525 ? 28.79709 7.76644 36.33722 1.000 12.07071 524 LEU B C 1
ATOM 8968 O O . LEU B 1 525 ? 29.44961 8.04511 37.34743 1.000 13.04234 524 LEU B O 1
ATOM 8973 N N . VAL B 1 526 ? 29.12773 8.17507 35.11941 1.000 11.99704 525 VAL B N 1
ATOM 8974 C CA . VAL B 1 526 ? 30.27958 9.02529 34.84248 1.000 12.28153 525 VAL B CA 1
ATOM 8975 C C . VAL B 1 526 ? 29.75105 10.44567 34.72396 1.000 12.98839 525 VAL B C 1
ATOM 8976 O O . VAL B 1 526 ? 28.90839 10.71157 33.85944 1.000 13.39475 525 VAL B O 1
ATOM 8980 N N . CYS B 1 527 ? 30.23781 11.36984 35.57101 1.000 13.27652 526 CYS B N 1
ATOM 8981 C CA . CYS B 1 527 ? 29.56836 12.65769 35.72706 1.000 13.33455 526 CYS B CA 1
ATOM 8982 C C . CYS B 1 527 ? 30.58078 13.79863 35.58150 1.000 14.34155 526 CYS B C 1
ATOM 8983 O O . CYS B 1 527 ? 31.77943 13.64108 35.86310 1.000 14.73891 526 CYS B O 1
ATOM 8986 N N . ARG B 1 528 ? 30.10135 14.96823 35.14841 1.000 14.70032 527 ARG B N 1
ATOM 8987 C CA . ARG B 1 528 ? 30.94983 16.14875 34.97674 1.000 15.43576 527 ARG B CA 1
ATOM 8988 C C . ARG B 1 528 ? 30.74959 17.11608 36.14099 1.000 14.84306 527 ARG B C 1
ATOM 8989 O O . ARG B 1 528 ? 29.68863 17.73493 36.26844 1.000 15.36306 527 ARG B O 1
ATOM 8997 N N . LYS B 1 529 ? 31.79713 17.29216 36.95064 1.000 16.31056 528 LYS B N 1
ATOM 8998 C CA . LYS B 1 529 ? 31.67496 18.05258 38.19089 1.000 17.95322 528 LYS B CA 1
ATOM 8999 C C . LYS B 1 529 ? 31.26695 19.49600 37.92680 1.000 18.30185 528 LYS B C 1
ATOM 9000 O O . LYS B 1 529 ? 30.38036 20.03737 38.59936 1.000 20.74316 528 LYS B O 1
ATOM 9006 N N . SER B 1 530 ? 31.91757 20.14371 36.96108 1.000 18.09866 529 SER B N 1
ATOM 9007 C CA . SER B 1 530 ? 31.70168 21.57109 36.74277 1.000 19.96591 529 SER B CA 1
ATOM 9008 C C . SER B 1 530 ? 30.38561 21.88335 36.04522 1.000 20.96175 529 SER B C 1
ATOM 9009 O O . SER B 1 530 ? 30.04691 23.06458 35.90155 1.000 23.15505 529 SER B O 1
ATOM 9012 N N . ASP B 1 531 ? 29.64462 20.86882 35.60313 1.000 18.84081 530 ASP B N 1
ATOM 9013 C CA . ASP B 1 531 ? 28.33643 21.08545 35.00056 1.000 18.34785 530 ASP B CA 1
ATOM 9014 C C . ASP B 1 531 ? 27.25133 20.45438 35.86865 1.000 17.58155 530 ASP B C 1
ATOM 9015 O O . ASP B 1 531 ? 26.45373 19.63503 35.39670 1.000 17.58441 530 ASP B O 1
ATOM 9020 N N . ASN B 1 532 ? 27.22444 20.81960 37.15106 1.000 18.39382 531 ASN B N 1
ATOM 9021 C CA . ASN B 1 532 ? 26.18056 20.36461 38.07471 1.000 17.50118 531 ASN B CA 1
ATOM 9022 C C . ASN B 1 532 ? 26.13784 18.84187 38.19713 1.000 15.73490 531 ASN B C 1
ATOM 9023 O O . ASN B 1 532 ? 25.07804 18.26124 38.42142 1.000 15.77063 531 ASN B O 1
ATOM 9028 N N . MET B 1 533 ? 27.28050 18.17683 38.04390 1.000 15.35375 532 MET B N 1
ATOM 9029 C CA . MET B 1 533 ? 27.35706 16.71163 38.11945 1.000 15.12563 532 MET B CA 1
ATOM 9030 C C . MET B 1 533 ? 26.46992 16.06687 37.04876 1.000 14.17668 532 MET B C 1
ATOM 9031 O O . MET B 1 533 ? 25.79202 15.05996 37.28822 1.000 14.06344 532 MET B O 1
ATOM 9036 N N . ARG B 1 534 ? 26.50891 16.64133 35.84456 1.000 14.54384 533 ARG B N 1
ATOM 9037 C CA . ARG B 1 534 ? 25.77346 16.11179 34.70031 1.000 13.82436 533 ARG B CA 1
ATOM 9038 C C . ARG B 1 534 ? 26.19250 14.67742 34.41926 1.000 13.58732 533 ARG B C 1
ATOM 9039 O O . ARG B 1 534 ? 27.38051 14.35507 34.41750 1.000 13.91750 533 ARG B O 1
ATOM 9047 N N . VAL B 1 535 ? 25.21532 13.80759 34.16981 1.000 12.99044 534 VAL B N 1
ATOM 9048 C CA . VAL B 1 535 ? 25.52192 12.42211 33.82295 1.000 13.00706 534 VAL B CA 1
ATOM 9049 C C . VAL B 1 535 ? 25.99215 12.37724 32.37172 1.000 12.94600 534 VAL B C 1
ATOM 9050 O O . VAL B 1 535 ? 25.22227 12.64671 31.45317 1.000 15.00575 534 VAL B O 1
ATOM 9054 N N . LEU B 1 536 ? 27.27021 12.06814 32.16853 1.000 12.85154 535 LEU B N 1
ATOM 9055 C CA . LEU B 1 536 ? 27.83567 11.93723 30.82689 1.000 13.92616 535 LEU B CA 1
ATOM 9056 C C . LEU B 1 536 ? 27.68869 10.53184 30.27489 1.000 13.73656 535 LEU B C 1
ATOM 9057 O O . LEU B 1 536 ? 27.62473 10.35829 29.04981 1.000 13.90157 535 LEU B O 1
ATOM 9062 N N . GLY B 1 537 ? 27.71431 9.52417 31.14494 1.000 12.61688 536 GLY B N 1
ATOM 9063 C CA . GLY B 1 537 ? 27.60003 8.14315 30.72369 1.000 12.89152 536 GLY B CA 1
ATOM 9064 C C . GLY B 1 537 ? 27.05646 7.26931 31.83247 1.000 11.78547 536 GLY B C 1
ATOM 9065 O O . GLY B 1 537 ? 27.39772 7.43864 33.01138 1.000 13.51408 536 GLY B O 1
ATOM 9066 N N . LEU B 1 538 ? 26.19017 6.33698 31.44883 1.000 11.23609 537 LEU B N 1
ATOM 9067 C CA . LEU B 1 538 ? 25.60520 5.35775 32.34887 1.000 10.60877 537 LEU B CA 1
ATOM 9068 C C . LEU B 1 538 ? 25.98726 3.97771 31.83538 1.000 10.70243 537 LEU B C 1
ATOM 9069 O O . LEU B 1 538 ? 25.91475 3.72068 30.63004 1.000 11.09710 537 LEU B O 1
ATOM 9074 N N . HIS B 1 539 ? 26.36683 3.08449 32.75377 1.000 10.27327 538 HIS B N 1
ATOM 9075 C CA . HIS B 1 539 ? 26.86629 1.76227 32.39334 1.000 10.37517 538 HIS B CA 1
ATOM 9076 C C . HIS B 1 539 ? 26.33739 0.75052 33.38850 1.000 10.01182 538 HIS B C 1
ATOM 9077 O O . HIS B 1 539 ? 26.43001 0.97690 34.59977 1.000 11.02121 538 HIS B O 1
ATOM 9084 N N . VAL B 1 540 ? 25.80106 -0.36792 32.88859 1.000 10.02455 539 VAL B N 1
ATOM 9085 C CA . VAL B 1 540 ? 25.27850 -1.40510 33.77579 1.000 10.39255 539 VAL B CA 1
ATOM 9086 C C . VAL B 1 540 ? 25.57803 -2.78767 33.20550 1.000 9.63027 539 VAL B C 1
ATOM 9087 O O . VAL B 1 540 ? 25.25886 -3.08210 32.04535 1.000 10.91259 539 VAL B O 1
ATOM 9091 N N . LEU B 1 541 ? 26.15055 -3.64745 34.03528 1.000 10.00453 540 LEU B N 1
ATOM 9092 C CA . LEU B 1 541 ? 26.37000 -5.05690 33.72507 1.000 10.04292 540 LEU B CA 1
ATOM 9093 C C . LEU B 1 541 ? 25.45797 -5.85866 34.65669 1.000 9.86725 540 LEU B C 1
ATOM 9094 O O . LEU B 1 541 ? 25.61629 -5.81190 35.88034 1.000 10.98168 540 LEU B O 1
ATOM 9099 N N . GLY B 1 542 ? 24.48912 -6.57140 34.08570 1.000 10.08672 541 GLY B N 1
ATOM 9100 C CA . GLY B 1 542 ? 23.55035 -7.32670 34.88524 1.000 10.59261 541 GLY B CA 1
ATOM 9101 C C . GLY B 1 542 ? 22.44462 -7.90390 34.02332 1.000 11.08970 541 GLY B C 1
ATOM 9102 O O . GLY B 1 542 ? 22.38544 -7.67665 32.81450 1.000 12.36174 541 GLY B O 1
ATOM 9103 N N . PRO B 1 543 ? 21.53635 -8.66765 34.63413 1.000 10.70906 542 PRO B N 1
ATOM 9104 C CA . PRO B 1 543 ? 20.42214 -9.23356 33.86318 1.000 11.21297 542 PRO B CA 1
ATOM 9105 C C . PRO B 1 543 ? 19.49539 -8.13864 33.35728 1.000 10.64614 542 PRO B C 1
ATOM 9106 O O . PRO B 1 543 ? 19.30770 -7.10680 34.00571 1.000 12.65543 542 PRO B O 1
ATOM 9110 N N . ASN B 1 544 ? 18.89604 -8.37087 32.18776 1.000 10.83511 543 ASN B N 1
ATOM 9111 C CA . ASN B 1 544 ? 17.89917 -7.42437 31.66681 1.000 12.10352 543 ASN B CA 1
ATOM 9112 C C . ASN B 1 544 ? 18.45744 -6.01488 31.49025 1.000 11.11286 543 ASN B C 1
ATOM 9113 O O . ASN B 1 544 ? 17.74864 -5.03001 31.68729 1.000 11.56875 543 ASN B O 1
ATOM 9118 N N . ALA B 1 545 ? 19.72783 -5.92112 31.07510 1.000 11.22962 544 ALA B N 1
ATOM 9119 C CA . ALA B 1 545 ? 20.40322 -4.62389 31.06330 1.000 11.49164 544 ALA B CA 1
ATOM 9120 C C . ALA B 1 545 ? 19.76907 -3.65846 30.06286 1.000 11.73742 544 ALA B C 1
ATOM 9121 O O . ALA B 1 545 ? 19.81199 -2.44156 30.28015 1.000 11.72447 544 ALA B O 1
ATOM 9123 N N . GLY B 1 546 ? 19.19649 -4.15958 28.96194 1.000 11.91870 545 GLY B N 1
ATOM 9124 C CA . GLY B 1 546 ? 18.52728 -3.26448 28.02792 1.000 12.88303 545 GLY B CA 1
ATOM 9125 C C . GLY B 1 546 ? 17.24284 -2.69586 28.60229 1.000 12.02885 545 GLY B C 1
ATOM 9126 O O . GLY B 1 546 ? 16.91496 -1.52268 28.38505 1.000 12.71877 545 GLY B O 1
ATOM 9127 N N . GLU B 1 547 ? 16.47919 -3.52404 29.32525 1.000 11.73698 546 GLU B N 1
ATOM 9128 C CA . GLU B 1 547 ? 15.31376 -3.00226 30.03311 1.000 12.48086 546 GLU B CA 1
ATOM 9129 C C . GLU B 1 547 ? 15.70841 -1.98895 31.09423 1.000 12.81484 546 GLU B C 1
ATOM 9130 O O . GLU B 1 547 ? 15.02692 -0.97107 31.26892 1.000 14.15736 546 GLU B O 1
ATOM 9136 N N . ILE B 1 548 ? 16.80514 -2.24179 31.81065 1.000 11.67452 547 ILE B N 1
ATOM 9137 C CA . ILE B 1 548 ? 17.25534 -1.27773 32.80894 1.000 11.58668 547 ILE B CA 1
ATOM 9138 C C . ILE B 1 548 ? 17.61020 0.04334 32.14167 1.000 11.21781 547 ILE B C 1
ATOM 9139 O O . ILE B 1 548 ? 17.20380 1.11917 32.59734 1.000 11.65437 547 ILE B O 1
ATOM 9144 N N . THR B 1 549 ? 18.40203 -0.01810 31.06197 1.000 10.51108 548 THR B N 1
ATOM 9145 C CA . THR B 1 549 ? 19.03270 1.18260 30.51444 1.000 10.79323 548 THR B CA 1
ATOM 9146 C C . THR B 1 549 ? 18.04357 2.09106 29.80200 1.000 10.43464 548 THR B C 1
ATOM 9147 O O . THR B 1 549 ? 18.18116 3.31842 29.86319 1.000 11.50130 548 THR B O 1
ATOM 9151 N N . GLN B 1 550 ? 17.03101 1.52378 29.14518 1.000 10.95740 549 GLN B N 1
ATOM 9152 C CA . GLN B 1 550 ? 16.23871 2.29560 28.19028 1.000 10.87728 549 GLN B CA 1
ATOM 9153 C C . GLN B 1 550 ? 15.64882 3.56568 28.80344 1.000 11.12631 549 GLN B C 1
ATOM 9154 O O . GLN B 1 550 ? 15.75380 4.64911 28.22170 1.000 11.53552 549 GLN B O 1
ATOM 9160 N N . GLY B 1 551 ? 14.98434 3.45023 29.95909 1.000 11.11617 550 GLY B N 1
ATOM 9161 C CA . GLY B 1 551 ? 14.30193 4.62187 30.50016 1.000 12.28164 550 GLY B CA 1
ATOM 9162 C C . GLY B 1 551 ? 15.26144 5.72777 30.88576 1.000 12.09808 550 GLY B C 1
ATOM 9163 O O . GLY B 1 551 ? 14.94759 6.91496 30.74239 1.000 12.63635 550 GLY B O 1
ATOM 9164 N N . TYR B 1 552 ? 16.44772 5.35695 31.37533 1.000 11.39783 551 TYR B N 1
ATOM 9165 C CA . TYR B 1 552 ? 17.43890 6.36735 31.70643 1.000 11.64687 551 TYR B CA 1
ATOM 9166 C C . TYR B 1 552 ? 17.91765 7.12449 30.48253 1.000 11.60910 551 TYR B C 1
ATOM 9167 O O . TYR B 1 552 ? 18.36690 8.26557 30.61737 1.000 12.70136 551 TYR B O 1
ATOM 9176 N N . ALA B 1 553 ? 17.83247 6.52401 29.29025 1.000 11.99908 552 ALA B N 1
ATOM 9177 C CA . ALA B 1 553 ? 18.23425 7.24587 28.08936 1.000 12.33733 552 ALA B CA 1
ATOM 9178 C C . ALA B 1 553 ? 17.36805 8.47855 27.86462 1.000 12.24966 552 ALA B C 1
ATOM 9179 O O . ALA B 1 553 ? 17.85503 9.48113 27.33054 1.000 12.93760 552 ALA B O 1
ATOM 9181 N N . VAL B 1 554 ? 16.09573 8.43912 28.28132 1.000 11.83904 553 VAL B N 1
ATOM 9182 C CA . VAL B 1 554 ? 15.24964 9.62853 28.19710 1.000 12.28251 553 VAL B CA 1
ATOM 9183 C C . VAL B 1 554 ? 15.76506 10.70405 29.14096 1.000 12.92852 553 VAL B C 1
ATOM 9184 O O . VAL B 1 554 ? 15.85214 11.88064 28.78065 1.000 13.52111 553 VAL B O 1
ATOM 9188 N N . ALA B 1 555 ? 16.08969 10.31466 30.37845 1.000 12.92949 554 ALA B N 1
ATOM 9189 C CA . ALA B 1 555 ? 16.59717 11.26917 31.35773 1.000 12.43113 554 ALA B CA 1
ATOM 9190 C C . ALA B 1 555 ? 17.92432 11.87886 30.90955 1.000 11.97871 554 ALA B C 1
ATOM 9191 O O . ALA B 1 555 ? 18.14402 13.08470 31.06422 1.000 13.01883 554 ALA B O 1
ATOM 9193 N N . ILE B 1 556 ? 18.82871 11.05658 30.36939 1.000 12.02102 555 ILE B N 1
ATOM 9194 C CA . ILE B 1 556 ? 20.10139 11.57262 29.87492 1.000 12.48765 555 ILE B CA 1
ATOM 9195 C C . ILE B 1 556 ? 19.87864 12.51734 28.69580 1.000 13.05496 555 ILE B C 1
ATOM 9196 O O . ILE B 1 556 ? 20.50282 13.58591 28.61408 1.000 13.89344 555 ILE B O 1
ATOM 9201 N N . LYS B 1 557 ? 18.94845 12.17592 27.79692 1.000 12.63340 556 LYS B N 1
ATOM 9202 C CA . LYS B 1 557 ? 18.61780 13.08828 26.70498 1.000 14.56280 556 LYS B CA 1
ATOM 9203 C C . LYS B 1 557 ? 18.19558 14.44635 27.25192 1.000 13.85872 556 LYS B C 1
ATOM 9204 O O . LYS B 1 557 ? 18.50316 15.49158 26.66467 1.000 15.36458 556 LYS B O 1
ATOM 9210 N N . MET B 1 558 ? 17.46545 14.44070 28.36654 1.000 13.58881 557 MET B N 1
ATOM 9211 C CA . MET B 1 558 ? 16.96795 15.65595 28.98799 1.000 14.17516 557 MET B CA 1
ATOM 9212 C C . MET B 1 558 ? 18.01678 16.36333 29.84759 1.000 14.10656 557 MET B C 1
ATOM 9213 O O . MET B 1 558 ? 17.70223 17.39132 30.45805 1.000 15.95000 557 MET B O 1
ATOM 9218 N N . GLY B 1 559 ? 19.23154 15.83475 29.95271 1.000 13.83131 558 GLY B N 1
ATOM 9219 C CA . GLY B 1 559 ? 20.26127 16.49438 30.72870 1.000 13.91378 558 GLY B CA 1
ATOM 9220 C C . GLY B 1 559 ? 20.29732 16.11486 32.19234 1.000 13.29051 558 GLY B C 1
ATOM 9221 O O . GLY B 1 559 ? 20.68289 16.93831 33.02763 1.000 14.57315 558 GLY B O 1
ATOM 9222 N N . ALA B 1 560 ? 19.95399 14.87662 32.53275 1.000 12.88443 559 ALA B N 1
ATOM 9223 C CA . ALA B 1 560 ? 19.94581 14.45934 33.92997 1.000 12.89055 559 ALA B CA 1
ATOM 9224 C C . ALA B 1 560 ? 21.28312 14.71409 34.61190 1.000 12.21643 559 ALA B C 1
ATOM 9225 O O . ALA B 1 560 ? 22.35509 14.50279 34.03168 1.000 13.04823 559 ALA B O 1
ATOM 9227 N N . THR B 1 561 ? 21.20909 15.13249 35.86770 1.000 12.79813 560 THR B N 1
ATOM 9228 C CA . THR B 1 561 ? 22.36132 15.23467 36.74407 1.000 12.93837 560 THR B CA 1
ATOM 9229 C C . THR B 1 561 ? 22.28955 14.14633 37.81189 1.000 12.38313 560 THR B C 1
ATOM 9230 O O . THR B 1 561 ? 21.25897 13.48704 38.00667 1.000 12.73045 560 THR B O 1
ATOM 9234 N N . LYS B 1 562 ? 23.38631 14.00724 38.56665 1.000 12.39699 561 LYS B N 1
ATOM 9235 C CA . LYS B 1 562 ? 23.37654 13.08982 39.70088 1.000 12.52813 561 LYS B CA 1
ATOM 9236 C C . LYS B 1 562 ? 22.24503 13.42716 40.67153 1.000 13.00489 561 LYS B C 1
ATOM 9237 O O . LYS B 1 562 ? 21.59676 12.52430 41.21474 1.000 13.44932 561 LYS B O 1
ATOM 9243 N N . ALA B 1 563 ? 21.97878 14.72360 40.89377 1.000 13.54181 562 ALA B N 1
ATOM 9244 C CA . ALA B 1 563 ? 20.89117 15.09795 41.79863 1.000 14.13259 562 ALA B CA 1
ATOM 9245 C C . ALA B 1 563 ? 19.53508 14.60048 41.30787 1.000 13.02769 562 ALA B C 1
ATOM 9246 O O . ALA B 1 563 ? 18.65625 14.29536 42.12736 1.000 13.73417 562 ALA B O 1
ATOM 9248 N N . ASP B 1 564 ? 19.33356 14.52516 39.98628 1.000 12.43514 563 ASP B N 1
ATOM 9249 C CA . ASP B 1 564 ? 18.08295 13.98727 39.46501 1.000 12.73240 563 ASP B CA 1
ATOM 9250 C C . ASP B 1 564 ? 17.94388 12.50326 39.78098 1.000 12.26830 563 ASP B C 1
ATOM 9251 O O . ASP B 1 564 ? 16.84301 12.03939 40.10100 1.000 13.32043 563 ASP B O 1
ATOM 9256 N N . PHE B 1 565 ? 19.03831 11.73954 39.69206 1.000 12.49888 564 PHE B N 1
ATOM 9257 C CA . PHE B 1 565 ? 18.99951 10.33764 40.11211 1.000 13.00021 564 PHE B CA 1
ATOM 9258 C C . PHE B 1 565 ? 18.74973 10.22038 41.61477 1.000 13.13630 564 PHE B C 1
ATOM 9259 O O . PHE B 1 565 ? 17.98113 9.35648 42.06131 1.000 14.77844 564 PHE B O 1
ATOM 9267 N N . ASP B 1 566 ? 19.37973 11.09017 42.40897 1.000 13.25780 565 ASP B N 1
ATOM 9268 C CA . ASP B 1 566 ? 19.25407 11.00357 43.86101 1.000 14.42537 565 ASP B CA 1
ATOM 9269 C C . ASP B 1 566 ? 17.82806 11.29615 44.31572 1.000 13.79043 565 ASP B C 1
ATOM 9270 O O . ASP B 1 566 ? 17.31602 10.62809 45.22239 1.000 14.53126 565 ASP B O 1
ATOM 9275 N N . ARG B 1 567 ? 17.17251 12.29146 43.70121 1.000 13.00906 566 ARG B N 1
ATOM 9276 C CA . ARG B 1 567 ? 15.84671 12.68962 44.16440 1.000 13.02778 566 ARG B CA 1
ATOM 9277 C C . ARG B 1 567 ? 14.75247 11.74322 43.69686 1.000 13.09265 566 ARG B C 1
ATOM 9278 O O . ARG B 1 567 ? 13.66752 11.73361 44.29287 1.000 14.52298 566 ARG B O 1
ATOM 9286 N N . THR B 1 568 ? 15.01516 10.93888 42.66779 1.000 13.02281 567 THR B N 1
ATOM 9287 C CA . THR B 1 568 ? 14.08719 9.90845 42.22671 1.000 12.39707 567 THR B CA 1
ATOM 9288 C C . THR B 1 568 ? 14.18105 8.71260 43.16264 1.000 11.95946 567 THR B C 1
ATOM 9289 O O . THR B 1 568 ? 15.27723 8.30941 43.57444 1.000 14.27595 567 THR B O 1
ATOM 9293 N N A ILE B 1 569 ? 13.00899 8.16335 43.51529 0.592 11.96910 568 ILE B N 1
ATOM 9294 N N B ILE B 1 569 ? 13.03418 8.13688 43.50014 0.408 12.68704 568 ILE B N 1
ATOM 9295 C CA A ILE B 1 569 ? 12.90441 7.03502 44.43274 0.592 12.07941 568 ILE B CA 1
ATOM 9296 C CA B ILE B 1 569 ? 12.98770 7.05605 44.47744 0.408 13.01289 568 ILE B CA 1
ATOM 9297 C C A ILE B 1 569 ? 13.01879 5.72143 43.66593 0.592 11.05075 568 ILE B C 1
ATOM 9298 C C B ILE B 1 569 ? 12.90595 5.70113 43.77769 0.408 12.90868 568 ILE B C 1
ATOM 9299 O O A ILE B 1 569 ? 12.50109 5.57499 42.54896 0.592 10.37036 568 ILE B O 1
ATOM 9300 O O B ILE B 1 569 ? 12.15386 5.51851 42.81090 0.408 14.46341 568 ILE B O 1
ATOM 9309 N N . GLY B 1 570 ? 13.70070 4.75168 44.27191 1.000 11.16505 569 GLY B N 1
ATOM 9310 C CA . GLY B 1 570 ? 13.79109 3.43164 43.66899 1.000 11.99433 569 GLY B CA 1
ATOM 9311 C C . GLY B 1 570 ? 12.49111 2.64879 43.73919 1.000 11.51907 569 GLY B C 1
ATOM 9312 O O . GLY B 1 570 ? 11.61741 2.89916 44.57534 1.000 12.11088 569 GLY B O 1
ATOM 9313 N N . ILE B 1 571 ? 12.37321 1.68346 42.81937 1.000 11.38340 570 ILE B N 1
ATOM 9314 C CA . ILE B 1 571 ? 11.37164 0.61321 42.86399 1.000 11.07562 570 ILE B CA 1
ATOM 9315 C C . ILE B 1 571 ? 12.04639 -0.61371 43.45902 1.000 10.65640 570 ILE B C 1
ATOM 9316 O O . ILE B 1 571 ? 13.09327 -1.04499 42.95888 1.000 11.32741 570 ILE B O 1
ATOM 9321 N N . HIS B 1 572 ? 11.47036 -1.18624 44.51429 1.000 11.37534 571 HIS B N 1
ATOM 9322 C CA . HIS B 1 572 ? 12.08896 -2.31982 45.19439 1.000 10.93230 571 HIS B CA 1
ATOM 9323 C C . HIS B 1 572 ? 11.17123 -3.53496 45.11506 1.000 11.31272 571 HIS B C 1
ATOM 9324 O O . HIS B 1 572 ? 9.95510 -3.39014 45.26807 1.000 12.25944 571 HIS B O 1
ATOM 9331 N N . PRO B 1 573 ? 11.71517 -4.75304 44.90830 1.000 11.05383 572 PRO B N 1
ATOM 9332 C CA . PRO B 1 573 ? 13.13233 -5.07751 44.65350 1.000 11.03694 572 PRO B CA 1
ATOM 9333 C C . PRO B 1 573 ? 13.40022 -5.14773 43.15468 1.000 11.48888 572 PRO B C 1
ATOM 9334 O O . PRO B 1 573 ? 12.76812 -5.92758 42.42848 1.000 13.59491 572 PRO B O 1
ATOM 9338 N N . THR B 1 574 ? 14.33777 -4.33347 42.66832 1.000 11.33009 573 THR B N 1
ATOM 9339 C CA . THR B 1 574 ? 14.79098 -4.38634 41.28421 1.000 11.13699 573 THR B CA 1
ATOM 9340 C C . THR B 1 574 ? 16.30548 -4.23785 41.25988 1.000 10.83134 573 THR B C 1
ATOM 9341 O O . THR B 1 574 ? 16.91638 -3.75266 42.21780 1.000 11.60449 573 THR B O 1
ATOM 9345 N N . CYS B 1 575 ? 16.90635 -4.63159 40.13243 1.000 10.75297 574 CYS B N 1
ATOM 9346 C CA . CYS B 1 575 ? 18.28657 -4.21479 39.87145 1.000 10.88356 574 CYS B CA 1
ATOM 9347 C C . CYS B 1 575 ? 18.40334 -2.73586 39.59242 1.000 10.84042 574 CYS B C 1
ATOM 9348 O O . CYS B 1 575 ? 19.33742 -2.07973 40.08199 1.000 11.72778 574 CYS B O 1
ATOM 9351 N N . SER B 1 576 ? 17.47883 -2.19506 38.80712 1.000 10.72346 575 SER B N 1
ATOM 9352 C CA . SER B 1 576 ? 17.61455 -0.82721 38.33626 1.000 10.72782 575 SER B CA 1
ATOM 9353 C C . SER B 1 576 ? 17.65631 0.18426 39.47808 1.000 10.44368 575 SER B C 1
ATOM 9354 O O . SER B 1 576 ? 18.31471 1.22690 39.34902 1.000 11.65284 575 SER B O 1
ATOM 9357 N N . GLU B 1 577 ? 16.98217 -0.10000 40.60131 1.000 10.63648 576 GLU B N 1
ATOM 9358 C CA . GLU B 1 577 ? 16.92683 0.88383 41.67781 1.000 10.46164 576 GLU B CA 1
ATOM 9359 C C . GLU B 1 577 ? 18.29127 1.23198 42.23179 1.000 10.92580 576 GLU B C 1
ATOM 9360 O O . GLU B 1 577 ? 18.43624 2.28317 42.85503 1.000 11.52229 576 GLU B O 1
ATOM 9366 N N . THR B 1 578 ? 19.29653 0.38228 42.01961 1.000 11.05394 577 THR B N 1
ATOM 9367 C CA . THR B 1 578 ? 20.64781 0.69235 42.48186 1.000 12.44111 577 THR B CA 1
ATOM 9368 C C . THR B 1 578 ? 21.15388 2.02348 41.93572 1.000 10.90434 577 THR B C 1
ATOM 9369 O O . THR B 1 578 ? 21.94122 2.69691 42.60889 1.000 12.07872 577 THR B O 1
ATOM 9373 N N . PHE B 1 579 ? 20.68881 2.43918 40.74727 1.000 10.80874 578 PHE B N 1
ATOM 9374 C CA . PHE B 1 579 ? 21.08835 3.73547 40.20534 1.000 10.96377 578 PHE B CA 1
ATOM 9375 C C . PHE B 1 579 ? 20.59872 4.90936 41.03919 1.000 11.50235 578 PHE B C 1
ATOM 9376 O O . PHE B 1 579 ? 21.16022 6.00417 40.91126 1.000 13.03650 578 PHE B O 1
ATOM 9384 N N . THR B 1 580 ? 19.56614 4.72467 41.86347 1.000 11.50014 579 THR B N 1
ATOM 9385 C CA . THR B 1 580 ? 18.94999 5.83608 42.58415 1.000 12.06864 579 THR B CA 1
ATOM 9386 C C . THR B 1 580 ? 19.63038 6.13064 43.91198 1.000 12.54656 579 THR B C 1
ATOM 9387 O O . THR B 1 580 ? 19.30315 7.14805 44.54007 1.000 13.60022 579 THR B O 1
ATOM 9391 N N . THR B 1 581 ? 20.58176 5.28653 44.33833 1.000 12.51620 580 THR B N 1
ATOM 9392 C CA . THR B 1 581 ? 21.20757 5.42718 45.65055 1.000 13.56982 580 THR B CA 1
ATOM 9393 C C . THR B 1 581 ? 22.73332 5.35529 45.57336 1.000 12.64057 580 THR B C 1
ATOM 9394 O O . THR B 1 581 ? 23.38880 5.12679 46.59123 1.000 14.17231 580 THR B O 1
ATOM 9398 N N . LEU B 1 582 ? 23.32007 5.54350 44.39156 1.000 12.42880 581 LEU B N 1
ATOM 9399 C CA . LEU B 1 582 ? 24.77428 5.45167 44.27656 1.000 12.83676 581 LEU B CA 1
ATOM 9400 C C . LEU B 1 582 ? 25.44661 6.53096 45.11155 1.000 13.36244 581 LEU B C 1
ATOM 9401 O O . LEU B 1 582 ? 24.99845 7.68271 45.14868 1.000 15.32144 581 LEU B O 1
ATOM 9406 N N . HIS B 1 583 ? 26.54010 6.15934 45.77344 1.000 13.53558 582 HIS B N 1
ATOM 9407 C CA . HIS B 1 583 ? 27.21701 7.12423 46.62972 1.000 15.41675 582 HIS B CA 1
ATOM 9408 C C . HIS B 1 583 ? 28.73429 6.96479 46.65388 1.000 14.85114 582 HIS B C 1
ATOM 9409 O O . HIS B 1 583 ? 29.44053 7.92340 46.97516 1.000 17.18991 582 HIS B O 1
ATOM 9416 N N . VAL B 1 584 ? 29.25560 5.77617 46.36409 1.000 13.81143 583 VAL B N 1
ATOM 9417 C CA . VAL B 1 584 ? 30.69866 5.54820 46.38696 1.000 13.47435 583 VAL B CA 1
ATOM 9418 C C . VAL B 1 584 ? 31.32275 6.14599 45.13198 1.000 13.39730 583 VAL B C 1
ATOM 9419 O O . VAL B 1 584 ? 30.97918 5.75818 44.00770 1.000 13.56256 583 VAL B O 1
ATOM 9423 N N . THR B 1 585 ? 32.25383 7.07590 45.31743 1.000 14.06611 584 THR B N 1
ATOM 9424 C CA . THR B 1 585 ? 33.02066 7.59324 44.19317 1.000 13.85763 584 THR B CA 1
ATOM 9425 C C . THR B 1 585 ? 34.29247 6.78537 43.98621 1.000 14.19178 584 THR B C 1
ATOM 9426 O O . THR B 1 585 ? 34.88619 6.26423 44.93450 1.000 15.21721 584 THR B O 1
ATOM 9430 N N . LYS B 1 586 ? 34.75032 6.73667 42.73493 1.000 14.17564 585 LYS B N 1
ATOM 9431 C CA . LYS B 1 586 ? 36.04260 6.10926 42.48393 1.000 14.97803 585 LYS B CA 1
ATOM 9432 C C . LYS B 1 586 ? 37.16985 6.87215 43.16451 1.000 16.32325 585 LYS B C 1
ATOM 9433 O O . LYS B 1 586 ? 38.10465 6.26190 43.68896 1.000 17.46513 585 LYS B O 1
ATOM 9439 N N . LYS B 1 587 ? 37.08640 8.20643 43.19143 1.000 17.15837 586 LYS B N 1
ATOM 9440 C CA . LYS B 1 587 ? 38.13507 9.01515 43.80784 1.000 20.48562 586 LYS B CA 1
ATOM 9441 C C . LYS B 1 587 ? 38.33364 8.66854 45.28128 1.000 20.04789 586 LYS B C 1
ATOM 9442 O O . LYS B 1 587 ? 39.46282 8.72153 45.78370 1.000 21.01044 586 LYS B O 1
ATOM 9448 N N . SER B 1 588 ? 37.25862 8.28489 45.97758 1.000 19.05673 587 SER B N 1
ATOM 9449 C CA . SER B 1 588 ? 37.34769 7.97075 47.39881 1.000 19.34930 587 SER B CA 1
ATOM 9450 C C . SER B 1 588 ? 38.12023 6.69113 47.67161 1.000 19.44820 587 SER B C 1
ATOM 9451 O O . SER B 1 588 ? 38.57292 6.49637 48.80106 1.000 21.28176 587 SER B O 1
ATOM 9454 N N . GLY B 1 589 ? 38.23448 5.79571 46.68997 1.000 18.52047 588 GLY B N 1
ATOM 9455 C CA . GLY B 1 589 ? 38.89624 4.52690 46.90304 1.000 19.43736 588 GLY B CA 1
ATOM 9456 C C . GLY B 1 589 ? 38.11095 3.51328 47.70571 1.000 19.48208 588 GLY B C 1
ATOM 9457 O O . GLY B 1 589 ? 38.61639 2.40780 47.93691 1.000 22.18353 588 GLY B O 1
ATOM 9458 N N . VAL B 1 590 ? 36.89372 3.84957 48.14048 1.000 18.23955 589 VAL B N 1
ATOM 9459 C CA . VAL B 1 590 ? 36.07585 2.93050 48.92197 1.000 18.47895 589 VAL B CA 1
ATOM 9460 C C . VAL B 1 590 ? 35.56752 1.81106 48.01968 1.000 18.15415 589 VAL B C 1
ATOM 9461 O O . VAL B 1 590 ? 35.23315 2.03159 46.84882 1.000 17.70487 589 VAL B O 1
ATOM 9465 N N . SER B 1 591 ? 35.52705 0.59356 48.55220 1.000 18.34314 590 SER B N 1
ATOM 9466 C CA . SER B 1 591 ? 35.13207 -0.54337 47.73430 1.000 18.09996 590 SER B CA 1
ATOM 9467 C C . SER B 1 591 ? 33.69034 -0.38586 47.25731 1.000 16.08917 590 SER B C 1
ATOM 9468 O O . SER B 1 591 ? 32.81501 0.00569 48.03862 1.000 17.94265 590 SER B O 1
ATOM 9471 N N . PRO B 1 592 ? 33.39657 -0.73460 45.99940 1.000 16.08429 591 PRO B N 1
ATOM 9472 C CA . PRO B 1 592 ? 32.00840 -0.74596 45.51884 1.000 15.42820 591 PRO B CA 1
ATOM 9473 C C . PRO B 1 592 ? 31.24251 -2.01843 45.85484 1.000 14.58453 591 PRO B C 1
ATOM 9474 O O . PRO B 1 592 ? 30.07786 -2.13608 45.45666 1.000 14.12102 591 PRO B O 1
ATOM 9478 N N . ILE B 1 593 ? 31.84321 -2.97623 46.56599 1.000 15.71818 592 ILE B N 1
ATOM 9479 C CA . ILE B 1 593 ? 31.14802 -4.24445 46.80949 1.000 17.38326 592 ILE B CA 1
ATOM 9480 C C . ILE B 1 593 ? 29.93854 -4.03540 47.71787 1.000 20.13508 592 ILE B C 1
ATOM 9481 O O . ILE B 1 593 ? 29.84869 -3.07451 48.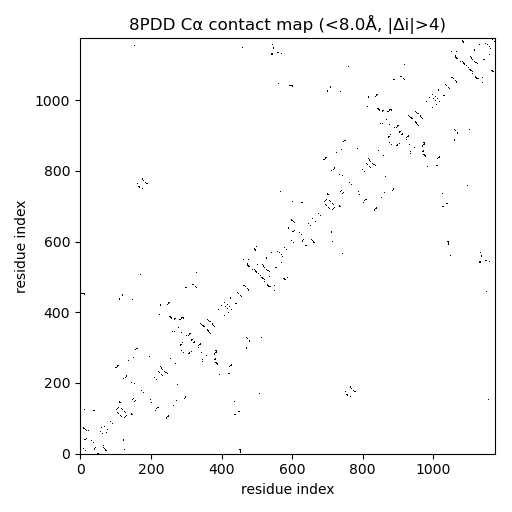49112 1.000 21.95774 592 ILE B O 1
ATOM 9486 N N . VAL B 1 594 ? 29.00305 -4.97165 47.63469 1.000 25.33803 593 VAL B N 1
ATOM 9487 C CA . VAL B 1 594 ? 27.72921 -4.85535 48.34390 1.000 32.60903 593 VAL B CA 1
ATOM 9488 C C . VAL B 1 594 ? 27.88621 -4.66008 49.85588 1.000 36.85400 593 VAL B C 1
ATOM 9489 O O . VAL B 1 594 ? 27.09234 -5.16824 50.65404 1.000 38.60458 593 VAL B O 1
#

Solvent-accessible surface area: 47987 Å² total; per-residue (Å²): 82,37,63,127,49,0,153,145,5,0,71,11,2,1,5,0,1,0,0,63,72,116,23,99,146,0,120,99,0,41,76,6,0,70,123,33,174,19,78,36,2,52,20,28,3,69,128,73,131,58,3,87,46,1,31,143,24,0,28,95,62,13,185,54,98,85,23,6,0,1,1,7,60,29,130,54,14,2,52,15,148,46,0,47,99,51,67,90,82,133,67,3,66,50,36,10,107,116,45,178,40,67,23,4,0,0,0,6,9,0,11,27,6,0,4,5,0,0,44,17,0,1,100,43,11,4,107,1,0,0,1,17,103,21,80,62,10,80,90,46,25,79,47,28,3,1,14,50,6,9,2,10,15,23,14,0,19,17,1,0,6,28,0,3,66,7,5,44,17,1,68,9,0,63,78,0,3,8,78,9,52,47,99,160,30,71,35,75,10,45,61,0,7,118,22,0,55,76,36,4,32,68,47,24,167,26,57,103,39,27,1,154,77,29,119,10,49,59,45,85,5,96,5,72,0,59,32,50,49,70,0,54,18,25,46,167,110,130,142,83,46,69,23,28,0,33,33,0,0,0,12,46,22,7,47,18,84,48,30,182,34,82,6,1,70,113,76,2,14,3,11,3,2,0,4,43,5,80,22,63,0,13,58,1,0,0,7,11,16,42,83,34,0,0,5,3,0,0,4,1,16,29,13,65,13,64,0,8,0,2,4,161,50,65,28,1,167,76,48,2,57,59,0,1,113,55,1,5,69,7,1,89,117,58,46,3,96,34,8,129,88,2,22,12,52,38,1,80,76,82,129,108,69,50,116,162,99,59,119,17,5,39,9,35,0,79,2,61,64,101,105,47,148,153,15,110,60,81,0,60,9,1,2,2,11,53,33,53,64,15,54,5,94,87,14,12,29,158,118,12,42,14,120,66,48,200,88,22,43,0,49,22,62,100,42,0,50,7,82,18,84,9,0,17,0,1,16,34,0,2,19,82,43,44,71,49,20,18,4,7,45,16,1,0,75,15,1,0,79,33,10,0,18,7,37,96,86,74,10,47,40,58,62,18,2,32,17,3,5,0,25,4,9,2,0,9,1,30,54,11,25,73,75,0,53,150,141,66,32,75,197,27,1,21,0,27,14,16,8,11,60,3,20,32,8,21,6,6,144,52,51,86,58,40,0,2,0,0,0,0,0,70,93,84,49,114,42,75,7,24,0,0,3,0,0,0,31,52,0,1,16,0,0,0,0,0,2,0,0,10,26,41,22,1,9,14,58,15,0,44,93,4,9,5,5,52,5,17,8,0,28,27,0,5,67,8,143,19,23,52,103,64,68,86,57,33,111,125,91,35,66,90,49,0,132,122,5,3,101,17,2,1,4,1,1,0,0,43,73,109,20,109,147,0,109,118,0,54,66,15,0,67,121,32,176,20,71,35,2,52,15,27,2,64,125,78,127,60,3,92,50,2,39,148,28,0,23,83,80,11,180,55,84,86,24,6,0,0,1,6,60,28,136,64,18,3,53,18,151,47,1,55,100,51,74,92,84,132,70,4,60,46,36,10,108,120,50,174,46,70,25,5,0,0,0,5,8,0,12,32,4,0,5,5,0,0,51,12,0,2,101,35,15,5,107,1,0,0,1,16,98,21,71,53,10,81,91,43,24,70,49,30,5,0,13,48,8,10,2,10,14,23,15,0,19,18,0,0,8,26,0,1,60,8,4,37,16,0,59,13,0,64,79,0,3,8,67,12,58,49,100,163,31,70,34,74,11,55,62,0,12,124,22,0,56,76,32,5,33,62,46,24,139,34,60,68,47,28,1,142,100,38,120,10,43,64,45,76,4,75,5,68,0,57,29,49,53,67,0,57,17,36,46,150,119,130,138,84,44,65,22,36,0,34,28,0,0,0,13,51,22,8,46,18,87,53,30,180,35,83,7,0,68,112,78,2,15,3,12,4,2,0,5,43,4,73,23,66,0,12,65,1,0,0,7,10,15,43,83,35,0,0,5,3,0,0,5,1,16,17,12,64,12,62,1,13,0,2,5,163,49,68,24,1,167,76,49,2,59,55,0,0,110,59,1,5,72,14,1,81,119,56,50,2,101,28,8,112,87,2,25,13,52,60,2,81,74,82,128,101,63,46,111,165,94,63,117,22,5,46,10,27,0,73,3,65,60,104,108,52,143,153,12,97,84,82,3,61,9,1,2,2,11,54,34,54,62,14,65,6,90,81,10,10,24,162,128,14,42,17,118,65,38,188,93,21,44,0,48,23,60,99,42,0,47,6,79,19,81,16,0,17,0,1,15,33,0,2,19,83,42,46,73,49,20,17,3,4,46,19,1,0,76,22,1,0,82,32,10,0,20,8,36,98,118,71,9,46,40,59,62,20,2,33,17,3,4,0,20,6,9,2,0,8,1,31,55,11,26,73,75,0,55,152,134,59,32,98,194,26,14,24,8,28,15,25,10,11,59,3,21,36,23,21,7,6,142,37,53,78,56,42,0,2,0,1,0,0,0,69,93,84,45,109,42,69,7,24,0,0,3,0,0,0,32,52,0,0,13,0,0,0,0,0,1,0,0,11,28,42,22,1,15,13,58,16,0,39,87,4,8,5,5,52,5,19,9,0,31,24,0,3,66,7,141,17,23,62,185,63,67,88,62,30,110,114

Nearest PDB structures (foldseek):
  8plm-assembly1_A-2  TM=9.995E-01  e=0.000E+00  Schistosoma mansoni
  8plf-assembly1_A  TM=9.999E-01  e=0.000E+00  Schistosoma mansoni
  8plv-assembly1_A  TM=9.993E-01  e=0.000E+00  Schistosoma mansoni
  4la1-assembly1_B  TM=9.949E-01  e=0.000E+00  Schistosoma japonicum
  8a1r-assembly1_A  TM=9.924E-01  e=0.000E+00  Schistosoma mansoni

InterPro domains:
  IPR001100 Pyridine nucleotide-disulphide oxidoreductase, class I [PIRSF000350] (26-576)
  IPR002109 Glutaredoxin [PF00462] (20-82)
  IPR004099 Pyridine nucleotide-disulphide oxidoreductase, dimerisation domain [PF02852] (469-580)
  IPR006338 Thioredoxin/glutathione reductase selenoprotein [TIGR01438] (106-598)
  IPR011767 Glutaredoxin active site [PS00195] (22-38)
  IPR011899 Glutaredoxin, eukaryotic/virial [TIGR02180] (20-100)
  IPR012999 Pyridine nucleotide-disulphide oxidoreductase, class I, active site [PS00076] (151-161)
  IPR016156 FAD/NAD-linked reductase, dimerisation domain superfamily [G3DSA:3.30.390.30] (468-598)
  IPR016156 FAD/NAD-linked reductase, dimerisation domain superfamily [SSF55424] (466-590)
  IPR023753 FAD/NAD(P)-binding domain [PF07992] (108-449)
  IPR036188 FAD/NAD(P)-binding domain superfamily [G3DSA:3.50.50.60] (108-453)
  IPR036188 FAD/NAD(P)-binding domain superfamily [G3DSA:3.50.50.60] (271-400)
  IPR036188 FAD/NAD(P)-binding domain superfamily [SSF51905] (105-457)
  IPR036249 Thioredoxin-like superfamily [SSF52833] (9-103)
  IPR046952 Glutathione reductase/thioredoxin reductase-like [PTHR42737] (103-583)

Radius of gyration: 33.75 Å; Cα contacts (8 Å, |Δi|>4): 2947; chains: 2; bounding box: 83×72×99 Å

Organism: Schistosoma mansoni (NCBI:txid6183)